Protein 9C9I (pdb70)

Structure (mmCIF, N/CA/C/O backbone):
data_9C9I
#
_entry.id   9C9I
#
_cell.length_a   94.241
_cell.length_b   94.241
_cell.length_c   199.386
_cell.angle_alpha   90.00
_cell.angle_beta   90.00
_cell.angle_gamma   90.00
#
_symmetry.space_group_name_H-M   'P 41'
#
loop_
_entity.id
_entity.type
_entity.pdbx_description
1 polymer 'WD repeat domain phosphoinositide-interacting protein 3'
2 polymer Hamartin
#
loop_
_atom_site.group_PDB
_atom_site.id
_atom_site.type_symbol
_atom_site.label_atom_id
_atom_site.label_alt_id
_atom_site.label_comp_id
_atom_site.label_asym_id
_atom_site.label_entity_id
_atom_site.label_seq_id
_atom_site.pdbx_PDB_ins_code
_atom_site.Cartn_x
_atom_site.Cartn_y
_atom_site.Cartn_z
_atom_site.occupancy
_atom_site.B_iso_or_equiv
_atom_site.auth_seq_id
_atom_site.auth_comp_id
_atom_site.auth_asym_id
_atom_site.auth_atom_id
_atom_site.pdbx_PDB_model_num
ATOM 1 N N . HIS A 1 7 ? 1.930 19.443 49.632 1.00 152.94 11 HIS A N 1
ATOM 2 C CA . HIS A 1 7 ? 0.733 19.003 48.924 1.00 143.96 11 HIS A CA 1
ATOM 3 C C . HIS A 1 7 ? 0.829 17.528 48.535 1.00 152.06 11 HIS A C 1
ATOM 4 O O . HIS A 1 7 ? -0.100 16.756 48.769 1.00 155.11 11 HIS A O 1
ATOM 11 N N . GLY A 1 8 ? 1.960 17.142 47.946 1.00 142.58 12 GLY A N 1
ATOM 12 C CA . GLY A 1 8 ? 2.176 15.779 47.510 1.00 115.28 12 GLY A CA 1
ATOM 13 C C . GLY A 1 8 ? 1.478 15.390 46.225 1.00 112.04 12 GLY A C 1
ATOM 14 O O . GLY A 1 8 ? 1.678 14.265 45.749 1.00 99.76 12 GLY A O 1
ATOM 15 N N . LEU A 1 9 ? 0.674 16.278 45.645 1.00 112.97 13 LEU A N 1
ATOM 16 C CA . LEU A 1 9 ? -0.079 15.961 44.437 1.00 99.18 13 LEU A CA 1
ATOM 17 C C . LEU A 1 9 ? 0.822 16.086 43.215 1.00 92.58 13 LEU A C 1
ATOM 18 O O . LEU A 1 9 ? 1.313 17.178 42.908 1.00 92.45 13 LEU A O 1
ATOM 23 N N . LEU A 1 10 ? 1.034 14.970 42.514 1.00 95.84 14 LEU A N 1
ATOM 24 C CA . LEU A 1 10 ? 1.825 14.961 41.292 1.00 88.98 14 LEU A CA 1
ATOM 25 C C . LEU A 1 10 ? 0.997 14.800 40.027 1.00 80.77 14 LEU A C 1
ATOM 26 O O . LEU A 1 10 ? 1.460 15.199 38.955 1.00 89.66 14 LEU A O 1
ATOM 31 N N . TYR A 1 11 ? -0.203 14.232 40.120 1.00 68.95 15 TYR A N 1
ATOM 32 C CA . TYR A 1 11 ? -1.036 14.029 38.945 1.00 75.61 15 TYR A CA 1
ATOM 33 C C . TYR A 1 11 ? -2.491 13.929 39.378 1.00 84.66 15 TYR A C 1
ATOM 34 O O . TYR A 1 11 ? -2.792 13.496 40.492 1.00 86.15 15 TYR A O 1
ATOM 43 N N . ALA A 1 12 ? -3.384 14.342 38.482 1.00 73.77 16 ALA A N 1
ATOM 44 C CA . ALA A 1 12 ? -4.819 14.197 38.684 1.00 69.44 16 ALA A CA 1
ATOM 45 C C . ALA A 1 12 ? -5.475 14.019 37.324 1.00 69.30 16 ALA A C 1
ATOM 46 O O . ALA A 1 12 ? -5.169 14.762 36.387 1.00 80.77 16 ALA A O 1
ATOM 48 N N . GLY A 1 13 ? -6.366 13.040 37.216 1.00 64.99 17 GLY A N 1
ATOM 49 C CA . GLY A 1 13 ? -7.012 12.762 35.949 1.00 72.86 17 GLY A CA 1
ATOM 50 C C . GLY A 1 13 ? -8.344 12.084 36.148 1.00 78.70 17 GLY A C 1
ATOM 51 O O . GLY A 1 13 ? -8.526 11.292 37.078 1.00 72.92 17 GLY A O 1
ATOM 52 N N . PHE A 1 14 ? -9.284 12.399 35.262 1.00 80.49 18 PHE A N 1
ATOM 53 C CA . PHE A 1 14 ? -10.602 11.790 35.281 1.00 70.94 18 PHE A CA 1
ATOM 54 C C . PHE A 1 14 ? -10.559 10.418 34.617 1.00 71.50 18 PHE A C 1
ATOM 55 O O . PHE A 1 14 ? -9.651 10.101 33.845 1.00 88.98 18 PHE A O 1
ATOM 63 N N . ASN A 1 15 ? -11.563 9.596 34.925 1.00 79.21 19 ASN A N 1
ATOM 64 C CA . ASN A 1 15 ? -11.696 8.320 34.234 1.00 83.00 19 ASN A CA 1
ATOM 65 C C . ASN A 1 15 ? -12.446 8.525 32.924 1.00 87.60 19 ASN A C 1
ATOM 66 O O . ASN A 1 15 ? -12.451 9.631 32.374 1.00 99.58 19 ASN A O 1
ATOM 71 N N . GLN A 1 16 ? -13.090 7.476 32.418 1.00 71.54 20 GLN A N 1
ATOM 72 C CA . GLN A 1 16 ? -13.695 7.548 31.095 1.00 72.56 20 GLN A CA 1
ATOM 73 C C . GLN A 1 16 ? -15.109 8.113 31.107 1.00 75.17 20 GLN A C 1
ATOM 74 O O . GLN A 1 16 ? -15.543 8.685 30.100 1.00 86.80 20 GLN A O 1
ATOM 80 N N . ASP A 1 17 ? -15.839 7.972 32.211 1.00 82.10 21 ASP A N 1
ATOM 81 C CA . ASP A 1 17 ? -17.161 8.568 32.343 1.00 83.06 21 ASP A CA 1
ATOM 82 C C . ASP A 1 17 ? -17.147 9.822 33.206 1.00 79.81 21 ASP A C 1
ATOM 83 O O . ASP A 1 17 ? -18.213 10.362 33.518 1.00 85.17 21 ASP A O 1
ATOM 88 N N . HIS A 1 18 ? -15.963 10.287 33.602 1.00 86.46 22 HIS A N 1
ATOM 89 C CA . HIS A 1 18 ? -15.758 11.463 34.443 1.00 81.86 22 HIS A CA 1
ATOM 90 C C . HIS A 1 18 ? -16.437 11.344 35.802 1.00 81.98 22 HIS A C 1
ATOM 91 O O . HIS A 1 18 ? -16.506 12.331 36.544 1.00 86.29 22 HIS A O 1
ATOM 98 N N . GLY A 1 19 ? -16.939 10.156 36.153 1.00 76.24 23 GLY A N 1
ATOM 99 C CA . GLY A 1 19 ? -17.540 9.955 37.459 1.00 88.33 23 GLY A CA 1
ATOM 100 C C . GLY A 1 19 ? -16.543 9.797 38.584 1.00 87.05 23 GLY A C 1
ATOM 101 O O . GLY A 1 19 ? -16.883 10.059 39.742 1.00 100.42 23 GLY A O 1
ATOM 102 N N . CYS A 1 20 ? -15.322 9.375 38.270 1.00 77.98 24 CYS A N 1
ATOM 103 C CA . CYS A 1 20 ? -14.252 9.258 39.245 1.00 80.85 24 CYS A CA 1
ATOM 104 C C . CYS A 1 20 ? -13.030 10.003 38.729 1.00 78.35 24 CYS A C 1
ATOM 105 O O . CYS A 1 20 ? -12.905 10.283 37.535 1.00 75.89 24 CYS A O 1
ATOM 108 N N . PHE A 1 21 ? -12.124 10.325 39.647 1.00 69.45 25 PHE A N 1
ATOM 109 C CA . PHE A 1 21 ? -10.824 10.857 39.272 1.00 74.79 25 PHE A CA 1
ATOM 110 C C . PHE A 1 21 ? -9.782 10.324 40.241 1.00 78.70 25 PHE A C 1
ATOM 111 O O . PHE A 1 21 ? -10.056 10.162 41.434 1.00 83.15 25 PHE A O 1
ATOM 119 N N . ALA A 1 22 ? -8.596 10.035 39.717 1.00 73.48 26 ALA A N 1
ATOM 120 C CA . ALA A 1 22 ? -7.512 9.464 40.497 1.00 74.21 26 ALA A CA 1
ATOM 121 C C . ALA A 1 22 ? -6.366 10.459 40.609 1.00 75.16 26 ALA A C 1
ATOM 122 O O . ALA A 1 22 ? -6.201 11.342 39.763 1.00 65.75 26 ALA A O 1
ATOM 124 N N . CYS A 1 23 ? -5.573 10.303 41.667 1.00 79.91 27 CYS A N 1
ATOM 125 C CA . CYS A 1 23 ? -4.471 11.208 41.962 1.00 78.92 27 CYS A CA 1
ATOM 126 C C . CYS A 1 23 ? -3.194 10.411 42.168 1.00 82.12 27 CYS A C 1
ATOM 127 O O . CYS A 1 23 ? -3.179 9.441 42.931 1.00 80.79 27 CYS A O 1
ATOM 130 N N . GLY A 1 24 ? -2.126 10.824 41.487 1.00 83.05 28 GLY A N 1
ATOM 131 C CA . GLY A 1 24 ? -0.806 10.280 41.740 1.00 85.08 28 GLY A CA 1
ATOM 132 C C . GLY A 1 24 ? -0.105 11.107 42.798 1.00 91.50 28 GLY A C 1
ATOM 133 O O . GLY A 1 24 ? -0.020 12.333 42.686 1.00 86.33 28 GLY A O 1
ATOM 134 N N . MET A 1 25 ? 0.388 10.433 43.832 1.00 94.82 29 MET A N 1
ATOM 135 C CA . MET A 1 25 ? 1.008 11.090 44.971 1.00 94.78 29 MET A CA 1
ATOM 136 C C . MET A 1 25 ? 2.436 10.590 45.150 1.00 100.75 29 MET A C 1
ATOM 137 O O . MET A 1 25 ? 2.851 9.590 44.558 1.00 105.59 29 MET A O 1
ATOM 142 N N . GLU A 1 26 ? 3.191 11.305 45.988 1.00 106.98 30 GLU A N 1
ATOM 143 C CA . GLU A 1 26 ? 4.565 10.911 46.273 1.00 109.99 30 GLU A CA 1
ATOM 144 C C . GLU A 1 26 ? 4.640 9.676 47.161 1.00 114.15 30 GLU A C 1
ATOM 145 O O . GLU A 1 26 ? 5.679 9.007 47.183 1.00 130.49 30 GLU A O 1
ATOM 151 N N . ASN A 1 27 ? 3.571 9.361 47.891 1.00 114.11 31 ASN A N 1
ATOM 152 C CA . ASN A 1 27 ? 3.529 8.179 48.739 1.00 121.85 31 ASN A CA 1
ATOM 153 C C . ASN A 1 27 ? 2.696 7.049 48.149 1.00 119.46 31 ASN A C 1
ATOM 154 O O . ASN A 1 27 ? 2.727 5.935 48.683 1.00 129.44 31 ASN A O 1
ATOM 159 N N . GLY A 1 28 ? 1.962 7.304 47.070 1.00 105.17 32 GLY A N 1
ATOM 160 C CA . GLY A 1 28 ? 1.113 6.296 46.468 1.00 107.33 32 GLY A CA 1
ATOM 161 C C . GLY A 1 28 ? 0.096 6.895 45.520 1.00 99.30 32 GLY A C 1
ATOM 162 O O . GLY A 1 28 ? 0.442 7.726 44.676 1.00 114.04 32 GLY A O 1
ATOM 163 N N . PHE A 1 29 ? -1.164 6.486 45.647 1.00 87.46 33 PHE A N 1
ATOM 164 C CA . PHE A 1 29 ? -2.220 7.030 44.808 1.00 86.46 33 PHE A CA 1
ATOM 165 C C . PHE A 1 29 ? -3.517 7.080 45.601 1.00 88.62 33 PHE A C 1
ATOM 166 O O . PHE A 1 29 ? -3.689 6.374 46.599 1.00 99.05 33 PHE A O 1
ATOM 174 N N . ARG A 1 30 ? -4.433 7.928 45.138 1.00 75.68 34 ARG A N 1
ATOM 175 C CA . ARG A 1 30 ? -5.756 8.066 45.725 1.00 73.29 34 ARG A CA 1
ATOM 176 C C . ARG A 1 30 ? -6.795 8.086 44.615 1.00 76.73 34 ARG A C 1
ATOM 177 O O . ARG A 1 30 ? -6.556 8.644 43.541 1.00 81.14 34 ARG A O 1
ATOM 185 N N . VAL A 1 31 ? -7.947 7.476 44.879 1.00 70.51 35 VAL A N 1
ATOM 186 C CA . VAL A 1 31 ? -9.055 7.430 43.933 1.00 69.78 35 VAL A CA 1
ATOM 187 C C . VAL A 1 31 ? -10.266 8.079 44.587 1.00 77.08 35 VAL A C 1
ATOM 188 O O . VAL A 1 31 ? -10.664 7.690 45.690 1.00 79.61 35 VAL A O 1
ATOM 192 N N . TYR A 1 32 ? -10.846 9.066 43.908 1.00 71.87 36 TYR A N 1
ATOM 193 C CA . TYR A 1 32 ? -11.971 9.823 44.431 1.00 76.12 36 TYR A CA 1
ATOM 194 C C . TYR A 1 32 ? -13.181 9.682 43.518 1.00 83.65 36 TYR A C 1
ATOM 195 O O . TYR A 1 32 ? -13.061 9.386 42.326 1.00 82.52 36 TYR A O 1
ATOM 204 N N . ASN A 1 33 ? -14.357 9.901 44.101 1.00 83.51 37 ASN A N 1
ATOM 205 C CA . ASN A 1 33 ? -15.592 10.034 43.342 1.00 82.53 37 ASN A CA 1
ATOM 206 C C . ASN A 1 33 ? -15.790 11.503 42.992 1.00 91.43 37 ASN A C 1
ATOM 207 O O . ASN A 1 33 ? -15.707 12.369 43.868 1.00 101.12 37 ASN A O 1
ATOM 212 N N . THR A 1 34 ? -16.039 11.782 41.710 1.00 89.86 38 THR A N 1
ATOM 213 C CA . THR A 1 34 ? -16.137 13.167 41.257 1.00 81.40 38 THR A CA 1
ATOM 214 C C . THR A 1 34 ? -17.325 13.874 41.900 1.00 98.19 38 THR A C 1
ATOM 215 O O . THR A 1 34 ? -17.169 14.909 42.559 1.00 89.75 38 THR A O 1
ATOM 219 N N . ASP A 1 35 ? -18.523 13.328 41.717 1.00 96.66 39 ASP A N 1
ATOM 220 C CA . ASP A 1 35 ? -19.729 13.958 42.239 1.00 97.93 39 ASP A CA 1
ATOM 221 C C . ASP A 1 35 ? -20.658 12.899 42.822 1.00 99.72 39 ASP A C 1
ATOM 222 O O . ASP A 1 35 ? -21.189 12.065 42.079 1.00 114.86 39 ASP A O 1
ATOM 227 N N . PRO A 1 36 ? -20.878 12.894 44.144 1.00 80.54 40 PRO A N 1
ATOM 228 C CA . PRO A 1 36 ? -20.310 13.798 45.155 1.00 85.96 40 PRO A CA 1
ATOM 229 C C . PRO A 1 36 ? -18.861 13.459 45.487 1.00 93.65 40 PRO A C 1
ATOM 230 O O . PRO A 1 36 ? -18.400 12.354 45.213 1.00 100.46 40 PRO A O 1
ATOM 234 N N . LEU A 1 37 ? -18.122 14.395 46.077 1.00 79.60 41 LEU A N 1
ATOM 235 C CA . LEU A 1 37 ? -16.725 14.153 46.413 1.00 82.28 41 LEU A CA 1
ATOM 236 C C . LEU A 1 37 ? -16.628 13.159 47.563 1.00 90.77 41 LEU A C 1
ATOM 237 O O . LEU A 1 37 ? -17.200 13.381 48.635 1.00 111.10 41 LEU A O 1
ATOM 242 N N . LYS A 1 38 ? -15.903 12.064 47.341 1.00 86.14 42 LYS A N 1
ATOM 243 C CA . LYS A 1 38 ? -15.685 11.074 48.385 1.00 91.67 42 LYS A CA 1
ATOM 244 C C . LYS A 1 38 ? -14.423 10.288 48.063 1.00 93.44 42 LYS A C 1
ATOM 245 O O . LYS A 1 38 ? -14.191 9.924 46.908 1.00 94.60 42 LYS A O 1
ATOM 251 N N . GLU A 1 39 ? -13.614 10.036 49.090 1.00 85.68 43 GLU A N 1
ATOM 252 C CA . GLU A 1 39 ? -12.392 9.257 48.935 1.00 84.70 43 GLU A CA 1
ATOM 253 C C . GLU A 1 39 ? -12.734 7.772 48.919 1.00 90.07 43 GLU A C 1
ATOM 254 O O . GLU A 1 39 ? -13.218 7.229 49.918 1.00 93.53 43 GLU A O 1
ATOM 260 N N . LYS A 1 40 ? -12.480 7.115 47.788 1.00 93.94 44 LYS A N 1
ATOM 261 C CA . LYS A 1 40 ? -12.777 5.694 47.649 1.00 89.71 44 LYS A CA 1
ATOM 262 C C . LYS A 1 40 ? -11.625 4.803 48.101 1.00 90.02 44 LYS A C 1
ATOM 263 O O . LYS A 1 40 ? -11.853 3.806 48.795 1.00 98.35 44 LYS A O 1
ATOM 269 N N . GLU A 1 41 ? -10.392 5.136 47.724 1.00 90.17 45 GLU A N 1
ATOM 270 C CA . GLU A 1 41 ? -9.242 4.319 48.081 1.00 85.76 45 GLU A CA 1
ATOM 271 C C . GLU A 1 41 ? -7.988 5.178 48.104 1.00 84.81 45 GLU A C 1
ATOM 272 O O . GLU A 1 41 ? -7.824 6.077 47.274 1.00 83.17 45 GLU A O 1
ATOM 278 N N . LYS A 1 42 ? -7.108 4.893 49.062 1.00 97.52 46 LYS A N 1
ATOM 279 C CA . LYS A 1 42 ? -5.803 5.546 49.162 1.00 101.34 46 LYS A CA 1
ATOM 280 C C . LYS A 1 42 ? -4.790 4.448 49.464 1.00 110.09 46 LYS A C 1
ATOM 281 O O . LYS A 1 42 ? -4.666 4.006 50.611 1.00 120.10 46 LYS A O 1
ATOM 287 N N . GLN A 1 43 ? -4.084 3.995 48.432 1.00 100.17 47 GLN A N 1
ATOM 288 C CA . GLN A 1 43 ? -3.101 2.923 48.570 1.00 110.52 47 GLN A CA 1
ATOM 289 C C . GLN A 1 43 ? -1.721 3.565 48.628 1.00 116.60 47 GLN A C 1
ATOM 290 O O . GLN A 1 43 ? -1.066 3.776 47.607 1.00 115.39 47 GLN A O 1
ATOM 296 N N . GLU A 1 44 ? -1.279 3.880 49.844 1.00 134.45 48 GLU A N 1
ATOM 297 C CA . GLU A 1 44 ? 0.052 4.435 50.050 1.00 153.15 48 GLU A CA 1
ATOM 298 C C . GLU A 1 44 ? 1.099 3.331 49.990 1.00 144.85 48 GLU A C 1
ATOM 299 O O . GLU A 1 44 ? 0.869 2.285 49.373 1.00 131.94 48 GLU A O 1
ATOM 305 N N . PHE A 1 45 ? 2.260 3.569 50.603 1.00 193.45 49 PHE A N 1
ATOM 306 C CA . PHE A 1 45 ? 3.360 2.609 50.666 1.00 195.56 49 PHE A CA 1
ATOM 307 C C . PHE A 1 45 ? 3.925 2.273 49.287 1.00 202.57 49 PHE A C 1
ATOM 308 O O . PHE A 1 45 ? 5.023 1.715 49.187 1.00 206.80 49 PHE A O 1
ATOM 316 N N . LEU A 1 46 ? 3.191 2.598 48.222 1.00 149.98 50 LEU A N 1
ATOM 317 C CA . LEU A 1 46 ? 3.746 2.538 46.877 1.00 132.72 50 LEU A CA 1
ATOM 318 C C . LEU A 1 46 ? 4.865 3.561 46.756 1.00 139.09 50 LEU A C 1
ATOM 319 O O . LEU A 1 46 ? 4.607 4.751 46.546 1.00 139.39 50 LEU A O 1
ATOM 324 N N . GLU A 1 47 ? 6.107 3.112 46.902 1.00 139.58 51 GLU A N 1
ATOM 325 C CA . GLU A 1 47 ? 7.253 4.009 46.896 1.00 141.72 51 GLU A CA 1
ATOM 326 C C . GLU A 1 47 ? 7.746 4.212 45.470 1.00 140.67 51 GLU A C 1
ATOM 327 O O . GLU A 1 47 ? 7.906 3.246 44.716 1.00 121.28 51 GLU A O 1
ATOM 333 N N . GLY A 1 48 ? 7.979 5.470 45.107 1.00 160.34 52 GLY A N 1
ATOM 334 C CA . GLY A 1 48 ? 8.429 5.808 43.773 1.00 152.76 52 GLY A CA 1
ATOM 335 C C . GLY A 1 48 ? 7.905 7.150 43.306 1.00 161.64 52 GLY A C 1
ATOM 336 O O . GLY A 1 48 ? 8.616 7.901 42.632 1.00 160.19 52 GLY A O 1
ATOM 337 N N . GLY A 1 49 ? 6.664 7.466 43.668 1.00 130.10 53 GLY A N 1
ATOM 338 C CA . GLY A 1 49 ? 6.039 8.699 43.231 1.00 117.24 53 GLY A CA 1
ATOM 339 C C . GLY A 1 49 ? 5.263 8.524 41.942 1.00 111.89 53 GLY A C 1
ATOM 340 O O . GLY A 1 49 ? 5.842 8.554 40.852 1.00 131.28 53 GLY A O 1
ATOM 341 N N . VAL A 1 50 ? 3.951 8.342 42.052 1.00 96.14 54 VAL A N 1
ATOM 342 C CA . VAL A 1 50 ? 3.113 8.077 40.887 1.00 93.41 54 VAL A CA 1
ATOM 343 C C . VAL A 1 50 ? 2.856 9.387 40.153 1.00 90.62 54 VAL A C 1
ATOM 344 O O . VAL A 1 50 ? 2.311 10.336 40.727 1.00 86.46 54 VAL A O 1
ATOM 348 N N . GLY A 1 51 ? 3.242 9.439 38.881 1.00 88.73 55 GLY A N 1
ATOM 349 C CA . GLY A 1 51 ? 3.078 10.642 38.089 1.00 85.67 55 GLY A CA 1
ATOM 350 C C . GLY A 1 51 ? 1.972 10.543 37.060 1.00 80.64 55 GLY A C 1
ATOM 351 O O . GLY A 1 51 ? 1.680 11.516 36.357 1.00 86.05 55 GLY A O 1
ATOM 352 N N . HIS A 1 52 ? 1.353 9.368 36.956 1.00 77.62 56 HIS A N 1
ATOM 353 C CA . HIS A 1 52 ? 0.248 9.167 36.028 1.00 75.28 56 HIS A CA 1
ATOM 354 C C . HIS A 1 52 ? -0.577 7.981 36.499 1.00 75.78 56 HIS A C 1
ATOM 355 O O . HIS A 1 52 ? -0.026 6.909 36.769 1.00 77.91 56 HIS A O 1
ATOM 362 N N . VAL A 1 53 ? -1.889 8.177 36.602 1.00 73.75 57 VAL A N 1
ATOM 363 C CA . VAL A 1 53 ? -2.823 7.119 36.962 1.00 67.82 57 VAL A CA 1
ATOM 364 C C . VAL A 1 53 ? -3.908 7.064 35.900 1.00 76.05 57 VAL A C 1
ATOM 365 O O . VAL A 1 53 ? -4.521 8.089 35.581 1.00 85.81 57 VAL A O 1
ATOM 369 N N . GLU A 1 54 ? -4.142 5.875 35.352 1.00 77.16 58 GLU A N 1
ATOM 370 C CA . GLU A 1 54 ? -5.224 5.639 34.409 1.00 69.46 58 GLU A CA 1
ATOM 371 C C . GLU A 1 54 ? -6.188 4.616 34.991 1.00 72.03 58 GLU A C 1
ATOM 372 O O . GLU A 1 54 ? -5.767 3.590 35.532 1.00 84.94 58 GLU A O 1
ATOM 378 N N . MET A 1 55 ? -7.478 4.905 34.879 1.00 79.61 59 MET A N 1
ATOM 379 C CA . MET A 1 55 ? -8.524 4.027 35.374 1.00 74.92 59 MET A CA 1
ATOM 380 C C . MET A 1 55 ? -9.265 3.392 34.205 1.00 73.84 59 MET A C 1
ATOM 381 O O . MET A 1 55 ? -9.332 3.957 33.110 1.00 83.44 59 MET A O 1
ATOM 386 N N . LEU A 1 56 ? -9.810 2.203 34.444 1.00 85.11 60 LEU A N 1
ATOM 387 C CA . LEU A 1 56 ? -10.693 1.531 33.495 1.00 86.05 60 LEU A CA 1
ATOM 388 C C . LEU A 1 56 ? -12.073 1.473 34.141 1.00 85.65 60 LEU A C 1
ATOM 389 O O . LEU A 1 56 ? -12.494 0.442 34.667 1.00 103.50 60 LEU A O 1
ATOM 394 N N . PHE A 1 57 ? -12.777 2.605 34.095 1.00 82.75 61 PHE A N 1
ATOM 395 C CA . PHE A 1 57 ? -14.040 2.773 34.804 1.00 85.12 61 PHE A CA 1
ATOM 396 C C . PHE A 1 57 ? -13.844 2.430 36.276 1.00 86.18 61 PHE A C 1
ATOM 397 O O . PHE A 1 57 ? -12.787 2.725 36.841 1.00 99.08 61 PHE A O 1
ATOM 405 N N . ARG A 1 58 ? -14.834 1.800 36.908 1.00 86.55 62 ARG A N 1
ATOM 406 C CA . ARG A 1 58 ? -14.773 1.524 38.338 1.00 80.01 62 ARG A CA 1
ATOM 407 C C . ARG A 1 58 ? -14.347 0.091 38.644 1.00 95.64 62 ARG A C 1
ATOM 408 O O . ARG A 1 58 ? -14.801 -0.490 39.635 1.00 110.28 62 ARG A O 1
ATOM 416 N N . CYS A 1 59 ? -13.476 -0.490 37.821 1.00 92.36 63 CYS A N 1
ATOM 417 C CA . CYS A 1 59 ? -12.976 -1.833 38.072 1.00 82.71 63 CYS A CA 1
ATOM 418 C C . CYS A 1 59 ? -11.767 -1.752 39.005 1.00 86.40 63 CYS A C 1
ATOM 419 O O . CYS A 1 59 ? -11.494 -0.714 39.614 1.00 99.25 63 CYS A O 1
ATOM 422 N N . ASN A 1 60 ? -11.022 -2.849 39.127 1.00 90.74 64 ASN A N 1
ATOM 423 C CA . ASN A 1 60 ? -9.938 -2.945 40.096 1.00 91.74 64 ASN A CA 1
ATOM 424 C C . ASN A 1 60 ? -8.558 -2.714 39.494 1.00 92.40 64 ASN A C 1
ATOM 425 O O . ASN A 1 60 ? -7.573 -2.685 40.239 1.00 97.33 64 ASN A O 1
ATOM 430 N N . TYR A 1 61 ? -8.456 -2.550 38.179 1.00 96.69 65 TYR A N 1
ATOM 431 C CA . TYR A 1 61 ? -7.171 -2.385 37.510 1.00 82.53 65 TYR A CA 1
ATOM 432 C C . TYR A 1 61 ? -6.868 -0.907 37.309 1.00 77.99 65 TYR A C 1
ATOM 433 O O . TYR A 1 61 ? -7.686 -0.169 36.749 1.00 80.49 65 TYR A O 1
ATOM 442 N N . LEU A 1 62 ? -5.690 -0.482 37.763 1.00 84.48 66 LEU A N 1
ATOM 443 C CA . LEU A 1 62 ? -5.204 0.875 37.563 1.00 73.26 66 LEU A CA 1
ATOM 444 C C . LEU A 1 62 ? -3.831 0.828 36.911 1.00 80.17 66 LEU A C 1
ATOM 445 O O . LEU A 1 62 ? -2.980 0.019 37.294 1.00 83.99 66 LEU A O 1
ATOM 450 N N . ALA A 1 63 ? -3.621 1.695 35.925 1.00 71.98 67 ALA A N 1
ATOM 451 C CA . ALA A 1 63 ? -2.328 1.823 35.267 1.00 77.25 67 ALA A CA 1
ATOM 452 C C . ALA A 1 63 ? -1.528 2.921 35.959 1.00 79.12 67 ALA A C 1
ATOM 453 O O . ALA A 1 63 ? -1.971 4.073 36.022 1.00 69.93 67 ALA A O 1
ATOM 455 N N . LEU A 1 64 ? -0.355 2.564 36.477 1.00 74.75 68 LEU A N 1
ATOM 456 C CA . LEU A 1 64 ? 0.480 3.482 37.237 1.00 72.49 68 LEU A CA 1
ATOM 457 C C . LEU A 1 64 ? 1.837 3.635 36.568 1.00 73.82 68 LEU A C 1
ATOM 458 O O . LEU A 1 64 ? 2.445 2.649 36.140 1.00 85.18 68 LEU A O 1
ATOM 463 N N . VAL A 1 65 ? 2.309 4.876 36.486 1.00 73.88 69 VAL A N 1
ATOM 464 C CA . VAL A 1 65 ? 3.635 5.193 35.969 1.00 72.02 69 VAL A CA 1
ATOM 465 C C . VAL A 1 65 ? 4.483 5.666 37.140 1.00 92.92 69 VAL A C 1
ATOM 466 O O . VAL A 1 65 ? 4.131 6.640 37.819 1.00 86.04 69 VAL A O 1
ATOM 470 N N . GLY A 1 66 ? 5.595 4.979 37.378 1.00 112.73 70 GLY A N 1
ATOM 471 C CA . GLY A 1 66 ? 6.430 5.260 38.525 1.00 122.84 70 GLY A CA 1
ATOM 472 C C . GLY A 1 66 ? 7.137 6.601 38.431 1.00 113.60 70 GLY A C 1
ATOM 473 O O . GLY A 1 66 ? 6.943 7.395 37.509 1.00 114.08 70 GLY A O 1
ATOM 474 N N . GLY A 1 67 ? 7.984 6.852 39.431 1.00 107.22 71 GLY A N 1
ATOM 475 C CA . GLY A 1 67 ? 8.735 8.096 39.456 1.00 115.94 71 GLY A CA 1
ATOM 476 C C . GLY A 1 67 ? 9.754 8.185 38.337 1.00 114.92 71 GLY A C 1
ATOM 477 O O . GLY A 1 67 ? 9.945 9.251 37.745 1.00 111.09 71 GLY A O 1
ATOM 478 N N . GLY A 1 68 ? 10.423 7.072 38.030 1.00 95.24 72 GLY A N 1
ATOM 479 C CA . GLY A 1 68 ? 11.370 7.060 36.930 1.00 85.48 72 GLY A CA 1
ATOM 480 C C . GLY A 1 68 ? 10.727 7.246 35.575 1.00 91.71 72 GLY A C 1
ATOM 481 O O . GLY A 1 68 ? 11.431 7.514 34.595 1.00 95.39 72 GLY A O 1
ATOM 482 N N . LYS A 1 69 ? 9.403 7.099 35.496 1.00 95.20 73 LYS A N 1
ATOM 483 C CA . LYS A 1 69 ? 8.624 7.308 34.278 1.00 91.46 73 LYS A CA 1
ATOM 484 C C . LYS A 1 69 ? 9.047 6.376 33.145 1.00 95.59 73 LYS A C 1
ATOM 485 O O . LYS A 1 69 ? 8.771 6.652 31.973 1.00 97.60 73 LYS A O 1
ATOM 491 N N . LYS A 1 70 ? 9.715 5.267 33.469 1.00 87.62 74 LYS A N 1
ATOM 492 C CA . LYS A 1 70 ? 10.172 4.314 32.465 1.00 87.97 74 LYS A CA 1
ATOM 493 C C . LYS A 1 70 ? 9.522 2.946 32.618 1.00 84.81 74 LYS A C 1
ATOM 494 O O . LYS A 1 70 ? 9.970 1.985 31.981 1.00 82.61 74 LYS A O 1
ATOM 500 N N . LYS A 1 71 ? 8.475 2.830 33.431 1.00 88.57 75 LYS A N 1
ATOM 501 C CA . LYS A 1 71 ? 7.908 1.527 33.759 1.00 77.98 75 LYS A CA 1
ATOM 502 C C . LYS A 1 71 ? 6.412 1.675 33.985 1.00 76.79 75 LYS A C 1
ATOM 503 O O . LYS A 1 71 ? 5.991 2.347 34.931 1.00 83.44 75 LYS A O 1
ATOM 509 N N . VAL A 1 72 ? 5.618 1.051 33.120 1.00 83.00 76 VAL A N 1
ATOM 510 C CA . VAL A 1 72 ? 4.168 1.013 33.271 1.00 79.40 76 VAL A CA 1
ATOM 511 C C . VAL A 1 72 ? 3.803 -0.200 34.114 1.00 78.81 76 VAL A C 1
ATOM 512 O O . VAL A 1 72 ? 4.250 -1.319 33.835 1.00 82.36 76 VAL A O 1
ATOM 516 N N . MET A 1 73 ? 2.993 0.016 35.148 1.00 75.99 77 MET A N 1
ATOM 517 C CA . MET A 1 73 ? 2.635 -1.033 36.095 1.00 79.07 77 MET A CA 1
ATOM 518 C C . MET A 1 73 ? 1.123 -1.072 36.249 1.00 90.08 77 MET A C 1
ATOM 519 O O . MET A 1 73 ? 0.515 -0.085 36.676 1.00 103.75 77 MET A O 1
ATOM 524 N N . ILE A 1 74 ? 0.519 -2.204 35.900 1.00 88.34 78 ILE A N 1
ATOM 525 C CA . ILE A 1 74 ? -0.906 -2.425 36.122 1.00 96.20 78 ILE A CA 1
ATOM 526 C C . ILE A 1 74 ? -1.093 -2.975 37.529 1.00 91.81 78 ILE A C 1
ATOM 527 O O . ILE A 1 74 ? -0.446 -3.956 37.915 1.00 92.07 78 ILE A O 1
ATOM 532 N N . TRP A 1 75 ? -1.978 -2.345 38.297 1.00 82.72 79 TRP A N 1
ATOM 533 C CA . TRP A 1 75 ? -2.132 -2.624 39.719 1.00 82.38 79 TRP A CA 1
ATOM 534 C C . TRP A 1 75 ? -3.539 -3.145 39.973 1.00 94.80 79 TRP A C 1
ATOM 535 O O . TRP A 1 75 ? -4.523 -2.467 39.658 1.00 107.20 79 TRP A O 1
ATOM 546 N N . ASP A 1 76 ? -3.632 -4.349 40.535 1.00 85.42 80 ASP A N 1
ATOM 547 C CA . ASP A 1 76 ? -4.913 -4.955 40.896 1.00 84.37 80 ASP A CA 1
ATOM 548 C C . ASP A 1 76 ? -5.212 -4.560 42.337 1.00 91.13 80 ASP A C 1
ATOM 549 O O . ASP A 1 76 ? -4.620 -5.100 43.274 1.00 100.71 80 ASP A O 1
ATOM 554 N N . ASP A 1 77 ? -6.135 -3.611 42.516 1.00 88.58 81 ASP A N 1
ATOM 555 C CA . ASP A 1 77 ? -6.446 -3.133 43.860 1.00 91.39 81 ASP A CA 1
ATOM 556 C C . ASP A 1 77 ? -7.144 -4.199 44.693 1.00 94.21 81 ASP A C 1
ATOM 557 O O . ASP A 1 77 ? -7.050 -4.178 45.926 1.00 98.02 81 ASP A O 1
ATOM 562 N N . LEU A 1 78 ? -7.851 -5.129 44.049 1.00 100.47 82 LEU A N 1
ATOM 563 C CA . LEU A 1 78 ? -8.430 -6.253 44.778 1.00 93.35 82 LEU A CA 1
ATOM 564 C C . LEU A 1 78 ? -7.336 -7.125 45.382 1.00 99.72 82 LEU A C 1
ATOM 565 O O . LEU A 1 78 ? -7.336 -7.399 46.588 1.00 102.89 82 LEU A O 1
ATOM 570 N N . LYS A 1 79 ? -6.388 -7.563 44.554 1.00 93.35 83 LYS A N 1
ATOM 571 C CA . LYS A 1 79 ? -5.267 -8.364 45.024 1.00 97.27 83 LYS A CA 1
ATOM 572 C C . LYS A 1 79 ? -4.204 -7.537 45.735 1.00 107.43 83 LYS A C 1
ATOM 573 O O . LYS A 1 79 ? -3.332 -8.117 46.392 1.00 123.20 83 LYS A O 1
ATOM 579 N N . LYS A 1 80 ? -4.263 -6.208 45.622 1.00 100.22 84 LYS A N 1
ATOM 580 C CA . LYS A 1 80 ? -3.294 -5.305 46.247 1.00 105.83 84 LYS A CA 1
ATOM 581 C C . LYS A 1 80 ? -1.867 -5.655 45.826 1.00 97.89 84 LYS A C 1
ATOM 582 O O . LYS A 1 80 ? -0.971 -5.823 46.656 1.00 107.69 84 LYS A O 1
ATOM 588 N N . LYS A 1 81 ? -1.661 -5.764 44.516 1.00 104.86 85 LYS A N 1
ATOM 589 C CA . LYS A 1 81 ? -0.355 -6.109 43.972 1.00 106.56 85 LYS A CA 1
ATOM 590 C C . LYS A 1 81 ? -0.305 -5.698 42.508 1.00 107.25 85 LYS A C 1
ATOM 591 O O . LYS A 1 81 ? -1.337 -5.452 41.877 1.00 106.61 85 LYS A O 1
ATOM 597 N N . THR A 1 82 ? 0.914 -5.628 41.978 1.00 99.51 86 THR A N 1
ATOM 598 C CA . THR A 1 82 ? 1.134 -5.331 40.569 1.00 102.70 86 THR A CA 1
ATOM 599 C C . THR A 1 82 ? 1.073 -6.624 39.765 1.00 87.62 86 THR A C 1
ATOM 600 O O . THR A 1 82 ? 1.781 -7.587 40.075 1.00 96.90 86 THR A O 1
ATOM 604 N N . VAL A 1 83 ? 0.228 -6.642 38.735 1.00 86.73 87 VAL A N 1
ATOM 605 C CA . VAL A 1 83 ? -0.021 -7.860 37.970 1.00 89.20 87 VAL A CA 1
ATOM 606 C C . VAL A 1 83 ? 0.722 -7.822 36.640 1.00 88.17 87 VAL A C 1
ATOM 607 O O . VAL A 1 83 ? 1.134 -8.864 36.118 1.00 90.25 87 VAL A O 1
ATOM 611 N N . ILE A 1 84 ? 0.895 -6.627 36.079 1.00 87.47 88 ILE A N 1
ATOM 612 C CA . ILE A 1 84 ? 1.589 -6.439 34.811 1.00 90.09 88 ILE A CA 1
ATOM 613 C C . ILE A 1 84 ? 2.609 -5.324 34.984 1.00 101.54 88 ILE A C 1
ATOM 614 O O . ILE A 1 84 ? 2.352 -4.340 35.686 1.00 102.11 88 ILE A O 1
ATOM 619 N N . GLU A 1 85 ? 3.767 -5.475 34.343 1.00 94.66 89 GLU A N 1
ATOM 620 C CA . GLU A 1 85 ? 4.823 -4.469 34.405 1.00 83.00 89 GLU A CA 1
ATOM 621 C C . GLU A 1 85 ? 5.519 -4.408 33.052 1.00 83.11 89 GLU A C 1
ATOM 622 O O . GLU A 1 85 ? 6.211 -5.354 32.664 1.00 84.99 89 GLU A O 1
ATOM 628 N N . ILE A 1 86 ? 5.333 -3.301 32.338 1.00 81.32 90 ILE A N 1
ATOM 629 C CA . ILE A 1 86 ? 5.988 -3.050 31.058 1.00 81.45 90 ILE A CA 1
ATOM 630 C C . ILE A 1 86 ? 6.969 -1.904 31.255 1.00 88.57 90 ILE A C 1
ATOM 631 O O . ILE A 1 86 ? 6.572 -0.800 31.650 1.00 89.54 90 ILE A O 1
ATOM 636 N N . GLU A 1 87 ? 8.244 -2.160 30.983 1.00 90.87 91 GLU A N 1
ATOM 637 C CA . GLU A 1 87 ? 9.281 -1.147 31.104 1.00 90.43 91 GLU A CA 1
ATOM 638 C C . GLU A 1 87 ? 9.707 -0.669 29.722 1.00 81.89 91 GLU A C 1
ATOM 639 O O . GLU A 1 87 ? 9.602 -1.399 28.732 1.00 82.78 91 GLU A O 1
ATOM 645 N N . PHE A 1 88 ? 10.184 0.572 29.663 1.00 91.64 92 PHE A N 1
ATOM 646 C CA . PHE A 1 88 ? 10.579 1.202 28.413 1.00 87.94 92 PHE A CA 1
ATOM 647 C C . PHE A 1 88 ? 11.929 1.885 28.577 1.00 93.60 92 PHE A C 1
ATOM 648 O O . PHE A 1 88 ? 12.267 2.377 29.657 1.00 93.34 92 PHE A O 1
ATOM 656 N N . SER A 1 89 ? 12.699 1.912 27.486 1.00 85.67 93 SER A N 1
ATOM 657 C CA . SER A 1 89 ? 13.988 2.596 27.514 1.00 85.09 93 SER A CA 1
ATOM 658 C C . SER A 1 89 ? 13.818 4.108 27.565 1.00 100.19 93 SER A C 1
ATOM 659 O O . SER A 1 89 ? 14.634 4.801 28.182 1.00 100.60 93 SER A O 1
ATOM 662 N N . THR A 1 90 ? 12.779 4.634 26.919 1.00 99.49 94 THR A N 1
ATOM 663 C CA . THR A 1 90 ? 12.450 6.047 26.993 1.00 83.52 94 THR A CA 1
ATOM 664 C C . THR A 1 90 ? 11.431 6.281 28.107 1.00 89.22 94 THR A C 1
ATOM 665 O O . THR A 1 90 ? 10.969 5.348 28.769 1.00 93.65 94 THR A O 1
ATOM 669 N N . GLU A 1 91 ? 11.070 7.543 28.317 1.00 91.14 95 GLU A N 1
ATOM 670 C CA . GLU A 1 91 ? 10.143 7.906 29.379 1.00 88.70 95 GLU A CA 1
ATOM 671 C C . GLU A 1 91 ? 8.702 7.779 28.902 1.00 87.56 95 GLU A C 1
ATOM 672 O O . GLU A 1 91 ? 8.376 8.126 27.763 1.00 76.66 95 GLU A O 1
ATOM 678 N N . VAL A 1 92 ? 7.845 7.274 29.785 1.00 91.54 96 VAL A N 1
ATOM 679 C CA . VAL A 1 92 ? 6.429 7.087 29.491 1.00 88.73 96 VAL A CA 1
ATOM 680 C C . VAL A 1 92 ? 5.688 8.365 29.856 1.00 83.88 96 VAL A C 1
ATOM 681 O O . VAL A 1 92 ? 5.735 8.813 31.008 1.00 86.06 96 VAL A O 1
ATOM 685 N N . LYS A 1 93 ? 4.997 8.950 28.880 1.00 85.01 97 LYS A N 1
ATOM 686 C CA . LYS A 1 93 ? 4.299 10.209 29.102 1.00 77.34 97 LYS A CA 1
ATOM 687 C C . LYS A 1 93 ? 2.849 10.017 29.519 1.00 73.79 97 LYS A C 1
ATOM 688 O O . LYS A 1 93 ? 2.316 10.844 30.269 1.00 78.75 97 LYS A O 1
ATOM 694 N N . ALA A 1 94 ? 2.200 8.950 29.057 1.00 77.37 98 ALA A N 1
ATOM 695 C CA . ALA A 1 94 ? 0.816 8.682 29.424 1.00 80.50 98 ALA A CA 1
ATOM 696 C C . ALA A 1 94 ? 0.495 7.226 29.128 1.00 77.49 98 ALA A C 1
ATOM 697 O O . ALA A 1 94 ? 1.181 6.564 28.345 1.00 90.82 98 ALA A O 1
ATOM 699 N N . VAL A 1 95 ? -0.560 6.736 29.775 1.00 80.61 99 VAL A N 1
ATOM 700 C CA . VAL A 1 95 ? -1.065 5.382 29.571 1.00 74.04 99 VAL A CA 1
ATOM 701 C C . VAL A 1 95 ? -2.583 5.452 29.493 1.00 73.40 99 VAL A C 1
ATOM 702 O O . VAL A 1 95 ? -3.223 6.074 30.347 1.00 87.99 99 VAL A O 1
ATOM 706 N N . LYS A 1 96 ? -3.158 4.822 28.473 1.00 82.79 100 LYS A N 1
ATOM 707 C CA . LYS A 1 96 ? -4.602 4.739 28.309 1.00 79.14 100 LYS A CA 1
ATOM 708 C C . LYS A 1 96 ? -5.033 3.281 28.363 1.00 79.91 100 LYS A C 1
ATOM 709 O O . LYS A 1 96 ? -4.319 2.395 27.882 1.00 84.36 100 LYS A O 1
ATOM 715 N N . LEU A 1 97 ? -6.202 3.035 28.950 1.00 87.96 101 LEU A N 1
ATOM 716 C CA . LEU A 1 97 ? -6.661 1.684 29.231 1.00 94.11 101 LEU A CA 1
ATOM 717 C C . LEU A 1 97 ? -7.993 1.396 28.551 1.00 89.78 101 LEU A C 1
ATOM 718 O O . LEU A 1 97 ? -8.801 2.297 28.307 1.00 101.99 101 LEU A O 1
ATOM 723 N N . ARG A 1 98 ? -8.200 0.117 28.254 1.00 84.07 102 ARG A N 1
ATOM 724 C CA . ARG A 1 98 ? -9.457 -0.409 27.744 1.00 80.83 102 ARG A CA 1
ATOM 725 C C . ARG A 1 98 ? -9.438 -1.913 27.980 1.00 91.99 102 ARG A C 1
ATOM 726 O O . ARG A 1 98 ? -8.384 -2.497 28.241 1.00 103.62 102 ARG A O 1
ATOM 734 N N . ARG A 1 99 ? -10.620 -2.533 27.897 1.00 87.08 103 ARG A N 1
ATOM 735 C CA . ARG A 1 99 ? -10.762 -3.906 28.383 1.00 87.21 103 ARG A CA 1
ATOM 736 C C . ARG A 1 99 ? -9.839 -4.882 27.660 1.00 93.62 103 ARG A C 1
ATOM 737 O O . ARG A 1 99 ? -9.418 -5.882 28.252 1.00 92.39 103 ARG A O 1
ATOM 745 N N . ASP A 1 100 ? -9.509 -4.620 26.393 1.00 90.24 104 ASP A N 1
ATOM 746 C CA . ASP A 1 100 ? -8.678 -5.535 25.623 1.00 93.50 104 ASP A CA 1
ATOM 747 C C . ASP A 1 100 ? -7.347 -4.950 25.168 1.00 99.27 104 ASP A C 1
ATOM 748 O O . ASP A 1 100 ? -6.541 -5.687 24.588 1.00 100.73 104 ASP A O 1
ATOM 753 N N . ARG A 1 101 ? -7.082 -3.667 25.412 1.00 87.93 105 ARG A N 1
ATOM 754 C CA . ARG A 1 101 ? -5.859 -3.038 24.931 1.00 92.15 105 ARG A CA 1
ATOM 755 C C . ARG A 1 101 ? -5.261 -2.140 26.004 1.00 84.48 105 ARG A C 1
ATOM 756 O O . ARG A 1 101 ? -5.987 -1.499 26.768 1.00 79.13 105 ARG A O 1
ATOM 764 N N . ILE A 1 102 ? -3.931 -2.099 26.048 1.00 89.77 106 ILE A N 1
ATOM 765 C CA . ILE A 1 102 ? -3.182 -1.184 26.902 1.00 78.03 106 ILE A CA 1
ATOM 766 C C . ILE A 1 102 ? -2.374 -0.271 25.993 1.00 85.12 106 ILE A C 1
ATOM 767 O O . ILE A 1 102 ? -1.478 -0.735 25.276 1.00 88.81 106 ILE A O 1
ATOM 772 N N . VAL A 1 103 ? -2.690 1.020 26.019 1.00 84.81 107 VAL A N 1
ATOM 773 C CA . VAL A 1 103 ? -2.061 2.005 25.148 1.00 75.82 107 VAL A CA 1
ATOM 774 C C . VAL A 1 103 ? -1.059 2.806 25.969 1.00 74.91 107 VAL A C 1
ATOM 775 O O . VAL A 1 103 ? -1.414 3.388 27.001 1.00 84.69 107 VAL A O 1
ATOM 779 N N . VAL A 1 104 ? 0.191 2.842 25.512 1.00 78.69 108 VAL A N 1
ATOM 780 C CA . VAL A 1 104 ? 1.268 3.553 26.193 1.00 74.38 108 VAL A CA 1
ATOM 781 C C . VAL A 1 104 ? 1.726 4.703 25.307 1.00 82.64 108 VAL A C 1
ATOM 782 O O . VAL A 1 104 ? 2.008 4.508 24.118 1.00 77.99 108 VAL A O 1
ATOM 786 N N . VAL A 1 105 ? 1.807 5.896 25.889 1.00 78.71 109 VAL A N 1
ATOM 787 C CA . VAL A 1 105 ? 2.191 7.109 25.176 1.00 73.88 109 VAL A CA 1
ATOM 788 C C . VAL A 1 105 ? 3.644 7.427 25.500 1.00 74.34 109 VAL A C 1
ATOM 789 O O . VAL A 1 105 ? 4.011 7.576 26.672 1.00 74.12 109 VAL A O 1
ATOM 793 N N . LEU A 1 106 ? 4.468 7.533 24.465 1.00 75.76 110 LEU A N 1
ATOM 794 C CA . LEU A 1 106 ? 5.854 7.958 24.592 1.00 86.43 110 LEU A CA 1
ATOM 795 C C . LEU A 1 106 ? 6.019 9.336 23.963 1.00 89.41 110 LEU A C 1
ATOM 796 O O . LEU A 1 106 ? 5.097 9.882 23.351 1.00 95.29 110 LEU A O 1
ATOM 801 N N . ASP A 1 107 ? 7.217 9.903 24.115 1.00 92.94 111 ASP A N 1
ATOM 802 C CA . ASP A 1 107 ? 7.471 11.231 23.570 1.00 93.73 111 ASP A CA 1
ATOM 803 C C . ASP A 1 107 ? 7.469 11.265 22.045 1.00 95.79 111 ASP A C 1
ATOM 804 O O . ASP A 1 107 ? 7.411 12.357 21.470 1.00 94.09 111 ASP A O 1
ATOM 809 N N . SER A 1 108 ? 7.519 10.109 21.379 1.00 97.65 112 SER A N 1
ATOM 810 C CA . SER A 1 108 ? 7.588 10.079 19.922 1.00 92.82 112 SER A CA 1
ATOM 811 C C . SER A 1 108 ? 6.679 9.055 19.260 1.00 101.96 112 SER A C 1
ATOM 812 O O . SER A 1 108 ? 6.527 9.112 18.036 1.00 93.37 112 SER A O 1
ATOM 815 N N . MET A 1 109 ? 6.076 8.125 19.999 1.00 101.73 113 MET A N 1
ATOM 816 C CA . MET A 1 109 ? 5.260 7.091 19.377 1.00 84.18 113 MET A CA 1
ATOM 817 C C . MET A 1 109 ? 4.230 6.574 20.369 1.00 81.14 113 MET A C 1
ATOM 818 O O . MET A 1 109 ? 4.332 6.794 21.579 1.00 83.30 113 MET A O 1
ATOM 823 N N . ILE A 1 110 ? 3.232 5.876 19.831 1.00 88.44 114 ILE A N 1
ATOM 824 C CA . ILE A 1 110 ? 2.164 5.259 20.610 1.00 79.51 114 ILE A CA 1
ATOM 825 C C . ILE A 1 110 ? 2.205 3.761 20.346 1.00 86.17 114 ILE A C 1
ATOM 826 O O . ILE A 1 110 ? 2.126 3.329 19.189 1.00 95.61 114 ILE A O 1
ATOM 831 N N . LYS A 1 111 ? 2.323 2.972 21.410 1.00 90.81 115 LYS A N 1
ATOM 832 C CA . LYS A 1 111 ? 2.383 1.520 21.308 1.00 87.45 115 LYS A CA 1
ATOM 833 C C . LYS A 1 111 ? 1.154 0.911 21.966 1.00 89.93 115 LYS A C 1
ATOM 834 O O . LYS A 1 111 ? 0.814 1.258 23.102 1.00 84.10 115 LYS A O 1
ATOM 840 N N . VAL A 1 112 ? 0.493 0.005 21.251 1.00 97.38 116 VAL A N 1
ATOM 841 C CA . VAL A 1 112 ? -0.720 -0.652 21.723 1.00 102.08 116 VAL A CA 1
ATOM 842 C C . VAL A 1 112 ? -0.374 -2.098 22.050 1.00 99.90 116 VAL A C 1
ATOM 843 O O . VAL A 1 112 ? 0.079 -2.849 21.177 1.00 96.50 116 VAL A O 1
ATOM 847 N N . PHE A 1 113 ? -0.585 -2.486 23.303 1.00 99.22 117 PHE A N 1
ATOM 848 C CA . PHE A 1 113 ? -0.333 -3.840 23.774 1.00 105.02 117 PHE A CA 1
ATOM 849 C C . PHE A 1 113 ? -1.655 -4.537 24.080 1.00 99.46 117 PHE A C 1
ATOM 850 O O . PHE A 1 113 ? -2.737 -3.949 23.991 1.00 91.82 117 PHE A O 1
ATOM 858 N N . THR A 1 114 ? -1.556 -5.810 24.443 1.00 94.69 118 THR A N 1
ATOM 859 C CA . THR A 1 114 ? -2.706 -6.570 24.905 1.00 100.56 118 THR A CA 1
ATOM 860 C C . THR A 1 114 ? -2.794 -6.504 26.426 1.00 102.18 118 THR A C 1
ATOM 861 O O . THR A 1 114 ? -1.805 -6.256 27.120 1.00 107.22 118 THR A O 1
ATOM 865 N N . PHE A 1 115 ? -4.001 -6.726 26.942 1.00 92.75 119 PHE A N 1
ATOM 866 C CA . PHE A 1 115 ? -4.230 -6.739 28.387 1.00 86.42 119 PHE A CA 1
ATOM 867 C C . PHE A 1 115 ? -4.069 -8.132 28.979 1.00 100.16 119 PHE A C 1
ATOM 868 O O . PHE A 1 115 ? -4.875 -8.562 29.809 1.00 97.18 119 PHE A O 1
ATOM 876 N N . THR A 1 116 ? -3.038 -8.860 28.568 1.00 104.16 120 THR A N 1
ATOM 877 C CA . THR A 1 116 ? -2.748 -10.185 29.092 1.00 109.25 120 THR A CA 1
ATOM 878 C C . THR A 1 116 ? -1.593 -10.116 30.087 1.00 131.01 120 THR A C 1
ATOM 879 O O . THR A 1 116 ? -0.962 -9.073 30.273 1.00 126.70 120 THR A O 1
ATOM 883 N N . HIS A 1 117 ? -1.320 -11.256 30.730 1.00 143.78 121 HIS A N 1
ATOM 884 C CA . HIS A 1 117 ? -0.279 -11.300 31.755 1.00 132.69 121 HIS A CA 1
ATOM 885 C C . HIS A 1 117 ? 1.080 -10.914 31.183 1.00 127.90 121 HIS A C 1
ATOM 886 O O . HIS A 1 117 ? 1.867 -10.223 31.842 1.00 124.13 121 HIS A O 1
ATOM 893 N N . ASN A 1 118 ? 1.376 -11.352 29.959 1.00 123.67 122 ASN A N 1
ATOM 894 C CA . ASN A 1 118 ? 2.563 -10.928 29.218 1.00 121.96 122 ASN A CA 1
ATOM 895 C C . ASN A 1 118 ? 2.079 -10.201 27.971 1.00 125.49 122 ASN A C 1
ATOM 896 O O . ASN A 1 118 ? 1.770 -10.837 26.950 1.00 133.66 122 ASN A O 1
ATOM 901 N N . PRO A 1 119 ? 1.988 -8.872 28.013 1.00 113.28 123 PRO A N 1
ATOM 902 C CA . PRO A 1 119 ? 1.397 -8.130 26.895 1.00 111.82 123 PRO A CA 1
ATOM 903 C C . PRO A 1 119 ? 2.159 -8.328 25.593 1.00 112.55 123 PRO A C 1
ATOM 904 O O . PRO A 1 119 ? 3.352 -8.636 25.567 1.00 113.65 123 PRO A O 1
ATOM 908 N N . HIS A 1 120 ? 1.432 -8.132 24.496 1.00 110.15 124 HIS A N 1
ATOM 909 C CA . HIS A 1 120 ? 1.914 -8.385 23.143 1.00 114.19 124 HIS A CA 1
ATOM 910 C C . HIS A 1 120 ? 1.679 -7.118 22.333 1.00 116.55 124 HIS A C 1
ATOM 911 O O . HIS A 1 120 ? 0.528 -6.766 22.054 1.00 116.34 124 HIS A O 1
ATOM 918 N N . GLN A 1 121 ? 2.758 -6.424 21.972 1.00 102.58 125 GLN A N 1
ATOM 919 C CA . GLN A 1 121 ? 2.622 -5.155 21.266 1.00 108.18 125 GLN A CA 1
ATOM 920 C C . GLN A 1 121 ? 1.968 -5.373 19.909 1.00 105.90 125 GLN A C 1
ATOM 921 O O . GLN A 1 121 ? 2.534 -6.037 19.035 1.00 109.69 125 GLN A O 1
ATOM 927 N N . LEU A 1 122 ? 0.776 -4.804 19.734 1.00 103.71 126 LEU A N 1
ATOM 928 C CA . LEU A 1 122 ? -0.015 -5.031 18.532 1.00 91.96 126 LEU A CA 1
ATOM 929 C C . LEU A 1 122 ? 0.270 -4.011 17.438 1.00 96.25 126 LEU A C 1
ATOM 930 O O . LEU A 1 122 ? 0.402 -4.384 16.268 1.00 104.80 126 LEU A O 1
ATOM 935 N N . HIS A 1 123 ? 0.364 -2.729 17.786 1.00 105.24 127 HIS A N 1
ATOM 936 C CA . HIS A 1 123 ? 0.577 -1.685 16.795 1.00 104.24 127 HIS A CA 1
ATOM 937 C C . HIS A 1 123 ? 1.554 -0.649 17.330 1.00 108.78 127 HIS A C 1
ATOM 938 O O . HIS A 1 123 ? 1.740 -0.499 18.540 1.00 107.15 127 HIS A O 1
ATOM 945 N N . VAL A 1 124 ? 2.175 0.072 16.399 1.00 102.07 128 VAL A N 1
ATOM 946 C CA . VAL A 1 124 ? 3.043 1.204 16.704 1.00 90.96 128 VAL A CA 1
ATOM 947 C C . VAL A 1 124 ? 2.625 2.354 15.799 1.00 97.54 128 VAL A C 1
ATOM 948 O O . VAL A 1 124 ? 2.623 2.211 14.570 1.00 92.43 128 VAL A O 1
ATOM 952 N N . PHE A 1 125 ? 2.256 3.480 16.401 1.00 101.00 129 PHE A N 1
ATOM 953 C CA . PHE A 1 125 ? 1.875 4.675 15.664 1.00 90.34 129 PHE A CA 1
ATOM 954 C C . PHE A 1 125 ? 2.853 5.797 15.977 1.00 97.61 129 PHE A C 1
ATOM 955 O O . PHE A 1 125 ? 3.253 5.981 17.131 1.00 90.04 129 PHE A O 1
ATOM 963 N N . GLU A 1 126 ? 3.236 6.543 14.946 1.00 89.65 130 GLU A N 1
ATOM 964 C CA . GLU A 1 126 ? 4.197 7.625 15.094 1.00 91.77 130 GLU A CA 1
ATOM 965 C C . GLU A 1 126 ? 3.481 8.946 15.337 1.00 93.56 130 GLU A C 1
ATOM 966 O O . GLU A 1 126 ? 2.445 9.229 14.729 1.00 102.38 130 GLU A O 1
ATOM 972 N N . THR A 1 127 ? 4.039 9.749 16.240 1.00 90.83 131 THR A N 1
ATOM 973 C CA . THR A 1 127 ? 3.509 11.059 16.581 1.00 91.34 131 THR A CA 1
ATOM 974 C C . THR A 1 127 ? 4.625 12.090 16.496 1.00 93.86 131 THR A C 1
ATOM 975 O O . THR A 1 127 ? 5.805 11.752 16.368 1.00 99.63 131 THR A O 1
ATOM 979 N N . CYS A 1 128 ? 4.243 13.362 16.571 1.00 99.32 132 CYS A N 1
ATOM 980 C CA . CYS A 1 128 ? 5.230 14.418 16.727 1.00 103.32 132 CYS A CA 1
ATOM 981 C C . CYS A 1 128 ? 5.791 14.378 18.147 1.00 105.55 132 CYS A C 1
ATOM 982 O O . CYS A 1 128 ? 5.468 13.497 18.950 1.00 107.96 132 CYS A O 1
ATOM 985 N N . TYR A 1 129 ? 6.647 15.346 18.467 1.00 91.59 133 TYR A N 1
ATOM 986 C CA . TYR A 1 129 ? 7.136 15.444 19.835 1.00 85.93 133 TYR A CA 1
ATOM 987 C C . TYR A 1 129 ? 5.970 15.746 20.766 1.00 95.18 133 TYR A C 1
ATOM 988 O O . TYR A 1 129 ? 5.383 16.832 20.708 1.00 94.89 133 TYR A O 1
ATOM 997 N N . ASN A 1 130 ? 5.621 14.784 21.621 1.00 91.83 134 ASN A N 1
ATOM 998 C CA . ASN A 1 130 ? 4.429 14.851 22.464 1.00 86.43 134 ASN A CA 1
ATOM 999 C C . ASN A 1 130 ? 4.835 14.752 23.931 1.00 85.43 134 ASN A C 1
ATOM 1000 O O . ASN A 1 130 ? 4.597 13.728 24.586 1.00 92.28 134 ASN A O 1
ATOM 1005 N N . PRO A 1 131 ? 5.444 15.806 24.485 1.00 79.74 135 PRO A N 1
ATOM 1006 C CA . PRO A 1 131 ? 5.847 15.753 25.897 1.00 81.27 135 PRO A CA 1
ATOM 1007 C C . PRO A 1 131 ? 4.677 15.828 26.858 1.00 87.79 135 PRO A C 1
ATOM 1008 O O . PRO A 1 131 ? 4.808 15.374 28.001 1.00 85.88 135 PRO A O 1
ATOM 1012 N N . LYS A 1 132 ? 3.543 16.394 26.436 1.00 86.93 136 LYS A N 1
ATOM 1013 C CA . LYS A 1 132 ? 2.351 16.408 27.274 1.00 91.99 136 LYS A CA 1
ATOM 1014 C C . LYS A 1 132 ? 1.703 15.035 27.374 1.00 92.47 136 LYS A C 1
ATOM 1015 O O . LYS A 1 132 ? 0.982 14.772 28.343 1.00 97.83 136 LYS A O 1
ATOM 1021 N N . GLY A 1 133 ? 1.941 14.159 26.403 1.00 73.21 137 GLY A N 1
ATOM 1022 C CA . GLY A 1 133 ? 1.277 12.874 26.384 1.00 82.61 137 GLY A CA 1
ATOM 1023 C C . GLY A 1 133 ? -0.125 12.918 25.826 1.00 85.74 137 GLY A C 1
ATOM 1024 O O . GLY A 1 133 ? -0.987 12.156 26.274 1.00 106.05 137 GLY A O 1
ATOM 1025 N N . LEU A 1 134 ? -0.382 13.798 24.862 1.00 81.68 138 LEU A N 1
ATOM 1026 C CA . LEU A 1 134 ? -1.720 13.930 24.301 1.00 91.45 138 LEU A CA 1
ATOM 1027 C C . LEU A 1 134 ? -2.137 12.640 23.607 1.00 88.27 138 LEU A C 1
ATOM 1028 O O . LEU A 1 134 ? -1.450 12.164 22.697 1.00 90.64 138 LEU A O 1
ATOM 1033 N N . CYS A 1 135 ? -3.261 12.077 24.052 1.00 86.97 139 CYS A N 1
ATOM 1034 C CA . CYS A 1 135 ? -3.822 10.864 23.471 1.00 86.98 139 CYS A CA 1
ATOM 1035 C C . CYS A 1 135 ? -5.176 10.565 24.099 1.00 95.09 139 CYS A C 1
ATOM 1036 O O . CYS A 1 135 ? -5.357 10.745 25.308 1.00 104.62 139 CYS A O 1
ATOM 1039 N N . VAL A 1 136 ? -6.135 10.113 23.293 1.00 97.89 140 VAL A N 1
ATOM 1040 C CA . VAL A 1 136 ? -7.457 9.739 23.782 1.00 100.23 140 VAL A CA 1
ATOM 1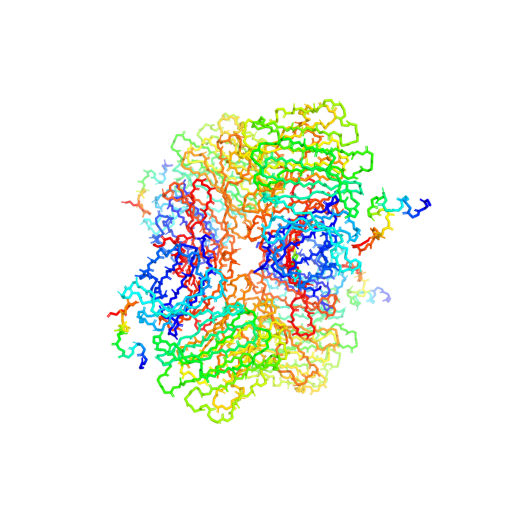041 C C . VAL A 1 136 ? -7.842 8.402 23.168 1.00 100.11 140 VAL A C 1
ATOM 1042 O O . VAL A 1 136 ? -7.495 8.110 22.019 1.00 102.27 140 VAL A O 1
ATOM 1046 N N . LEU A 1 137 ? -8.553 7.586 23.942 1.00 98.64 141 LEU A N 1
ATOM 1047 C CA . LEU A 1 137 ? -8.917 6.235 23.529 1.00 88.70 141 LEU A CA 1
ATOM 1048 C C . LEU A 1 137 ? -10.342 5.959 23.978 1.00 81.74 141 LEU A C 1
ATOM 1049 O O . LEU A 1 137 ? -10.627 5.976 25.179 1.00 94.03 141 LEU A O 1
ATOM 1054 N N . CYS A 1 138 ? -11.225 5.701 23.025 1.00 85.68 142 CYS A N 1
ATOM 1055 C CA . CYS A 1 138 ? -12.620 5.435 23.352 1.00 94.98 142 CYS A CA 1
ATOM 1056 C C . CYS A 1 138 ? -12.751 4.070 24.014 1.00 107.04 142 CYS A C 1
ATOM 1057 O O . CYS A 1 138 ? -12.379 3.058 23.405 1.00 108.69 142 CYS A O 1
ATOM 1060 N N . PRO A 1 139 ? -13.261 3.990 25.246 1.00 107.85 143 PRO A N 1
ATOM 1061 C CA . PRO A 1 139 ? -13.426 2.686 25.899 1.00 98.60 143 PRO A CA 1
ATOM 1062 C C . PRO A 1 139 ? -14.710 1.970 25.526 1.00 120.63 143 PRO A C 1
ATOM 1063 O O . PRO A 1 139 ? -14.851 0.784 25.856 1.00 120.98 143 PRO A O 1
ATOM 1067 N N . ASN A 1 140 ? -15.648 2.656 24.871 1.00 140.39 144 ASN A N 1
ATOM 1068 C CA . ASN A 1 140 ? -16.924 2.056 24.506 1.00 149.55 144 ASN A CA 1
ATOM 1069 C C . ASN A 1 140 ? -16.699 0.773 23.716 1.00 151.28 144 ASN A C 1
ATOM 1070 O O . ASN A 1 140 ? -15.834 0.708 22.840 1.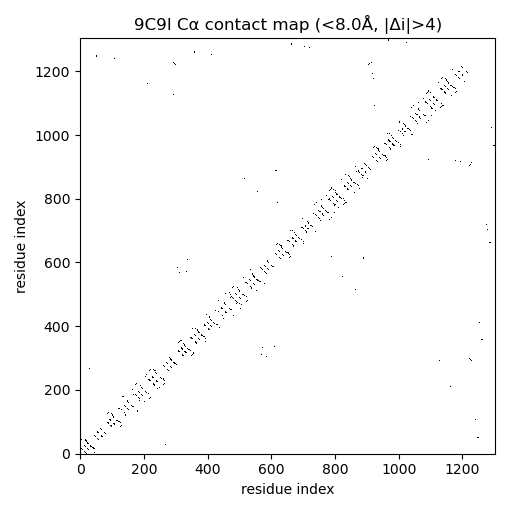00 153.52 144 ASN A O 1
ATOM 1075 N N . SER A 1 141 ? -17.477 -0.260 24.052 1.00 127.05 145 SER A N 1
ATOM 1076 C CA . SER A 1 141 ? -17.283 -1.568 23.434 1.00 138.10 145 SER A CA 1
ATOM 1077 C C . SER A 1 141 ? -17.438 -1.498 21.920 1.00 146.15 145 SER A C 1
ATOM 1078 O O . SER A 1 141 ? -16.702 -2.163 21.181 1.00 145.49 145 SER A O 1
ATOM 1081 N N . ASN A 1 142 ? -18.379 -0.690 21.439 1.00 148.21 146 ASN A N 1
ATOM 1082 C CA . ASN A 1 142 ? -18.641 -0.572 20.012 1.00 146.13 146 ASN A CA 1
ATOM 1083 C C . ASN A 1 142 ? -17.714 0.416 19.312 1.00 129.27 146 ASN A C 1
ATOM 1084 O O . ASN A 1 142 ? -17.952 0.732 18.141 1.00 124.58 146 ASN A O 1
ATOM 1089 N N . ASN A 1 143 ? -16.670 0.903 19.981 1.00 116.96 147 ASN A N 1
ATOM 1090 C CA . ASN A 1 143 ? -15.795 1.910 19.384 1.00 123.57 147 ASN A CA 1
ATOM 1091 C C . ASN A 1 143 ? -14.421 1.822 20.035 1.00 106.36 147 ASN A C 1
ATOM 1092 O O . ASN A 1 143 ? -14.247 2.238 21.186 1.00 110.12 147 ASN A O 1
ATOM 1097 N N . SER A 1 144 ? -13.450 1.295 19.298 1.00 99.26 148 SER A N 1
ATOM 1098 C CA . SER A 1 144 ? -12.060 1.255 19.754 1.00 99.11 148 SER A CA 1
ATOM 1099 C C . SER A 1 144 ? -11.228 2.300 19.013 1.00 105.32 148 SER A C 1
ATOM 1100 O O . SER A 1 144 ? -10.243 1.997 18.340 1.00 110.25 148 SER A O 1
ATOM 1103 N N . LEU A 1 145 ? -11.652 3.552 19.146 1.00 92.74 149 LEU A N 1
ATOM 1104 C CA . LEU A 1 145 ? -10.993 4.652 18.461 1.00 94.13 149 LEU A CA 1
ATOM 1105 C C . LEU A 1 145 ? -9.789 5.137 19.256 1.00 100.75 149 LEU A C 1
ATOM 1106 O O . LEU A 1 145 ? -9.841 5.255 20.482 1.00 93.31 149 LEU A O 1
ATOM 1111 N N . LEU A 1 146 ? -8.695 5.406 18.546 1.00 98.56 150 LEU A N 1
ATOM 1112 C CA . LEU A 1 146 ? -7.483 5.956 19.136 1.00 88.30 150 LEU A CA 1
ATOM 1113 C C . LEU A 1 146 ? -7.100 7.212 18.371 1.00 85.38 150 LEU A C 1
ATOM 1114 O O . LEU A 1 146 ? -7.000 7.186 17.141 1.00 92.60 150 LEU A O 1
ATOM 1119 N N . ALA A 1 147 ? -6.897 8.309 19.097 1.00 88.66 151 ALA A N 1
ATOM 1120 C CA . ALA A 1 147 ? -6.538 9.588 18.504 1.00 83.01 151 ALA A CA 1
ATOM 1121 C C . ALA A 1 147 ? -5.290 10.129 19.181 1.00 90.56 151 ALA A C 1
ATOM 1122 O O . ALA A 1 147 ? -5.173 10.091 20.410 1.00 94.71 151 ALA A O 1
ATOM 1124 N N . PHE A 1 148 ? -4.367 10.642 18.376 1.00 84.63 152 PHE A N 1
ATOM 1125 C CA . PHE A 1 148 ? -3.076 11.102 18.863 1.00 84.13 152 PHE A CA 1
ATOM 1126 C C . PHE A 1 148 ? -2.582 12.206 17.943 1.00 83.06 152 PHE A C 1
ATOM 1127 O O . PHE A 1 148 ? -3.041 12.318 16.800 1.00 90.60 152 PHE A O 1
ATOM 1135 N N . PRO A 1 149 ? -1.667 13.050 18.416 1.00 83.04 153 PRO A N 1
ATOM 1136 C CA . PRO A 1 149 ? -1.041 14.033 17.525 1.00 91.69 153 PRO A CA 1
ATOM 1137 C C . PRO A 1 149 ? -0.306 13.344 16.385 1.00 98.50 153 PRO A C 1
ATOM 1138 O O . PRO A 1 149 ? 0.434 12.382 16.594 1.00 99.67 153 PRO A O 1
ATOM 1142 N N . GLY A 1 150 ? -0.520 13.837 15.170 1.00 104.19 154 GLY A N 1
ATOM 1143 C CA . GLY A 1 150 ? 0.216 13.349 14.026 1.00 105.30 154 GLY A CA 1
ATOM 1144 C C . GLY A 1 150 ? 1.590 13.981 13.934 1.00 96.60 154 GLY A C 1
ATOM 1145 O O . GLY A 1 150 ? 1.969 14.849 14.719 1.00 109.25 154 GLY A O 1
ATOM 1146 N N . THR A 1 151 ? 2.359 13.525 12.943 1.00 93.56 155 THR A N 1
ATOM 1147 C CA . THR A 1 151 ? 3.665 14.132 12.707 1.00 111.84 155 THR A CA 1
ATOM 1148 C C . THR A 1 151 ? 3.530 15.518 12.088 1.00 117.53 155 THR A C 1
ATOM 1149 O O . THR A 1 151 ? 4.418 16.361 12.260 1.00 114.97 155 THR A O 1
ATOM 1153 N N . HIS A 1 152 ? 2.437 15.772 11.374 1.00 124.49 156 HIS A N 1
ATOM 1154 C CA . HIS A 1 152 ? 2.172 17.096 10.824 1.00 126.77 156 HIS A CA 1
ATOM 1155 C C . HIS A 1 152 ? 1.750 18.024 11.955 1.00 125.03 156 HIS A C 1
ATOM 1156 O O . HIS A 1 152 ? 0.673 17.853 12.537 1.00 123.49 156 HIS A O 1
ATOM 1163 N N . THR A 1 153 ? 2.600 19.002 12.271 1.00 126.44 157 THR A N 1
ATOM 1164 C CA . THR A 1 153 ? 2.373 19.909 13.391 1.00 123.82 157 THR A CA 1
ATOM 1165 C C . THR A 1 153 ? 1.028 20.616 13.276 1.00 114.50 157 THR A C 1
ATOM 1166 O O . THR A 1 153 ? 0.834 21.463 12.398 1.00 111.67 157 THR A O 1
ATOM 1170 N N . GLY A 1 154 ? 0.096 20.272 14.162 1.00 108.34 158 GLY A N 1
ATOM 1171 C CA . GLY A 1 154 ? -1.250 20.797 14.140 1.00 105.79 158 GLY A CA 1
ATOM 1172 C C . GLY A 1 154 ? -2.293 19.802 13.685 1.00 112.53 158 GLY A C 1
ATOM 1173 O O . GLY A 1 154 ? -3.490 20.034 13.905 1.00 108.09 158 GLY A O 1
ATOM 1174 N N . HIS A 1 155 ? -1.878 18.702 13.063 1.00 115.61 159 HIS A N 1
ATOM 1175 C CA . HIS A 1 155 ? -2.805 17.693 12.575 1.00 107.27 159 HIS A CA 1
ATOM 1176 C C . HIS A 1 155 ? -3.042 16.621 13.631 1.00 111.17 159 HIS A C 1
ATOM 1177 O O . HIS A 1 155 ? -2.179 16.338 14.468 1.00 94.40 159 HIS A O 1
ATOM 1184 N N . VAL A 1 156 ? -4.230 16.025 13.581 1.00 114.36 160 VAL A N 1
ATOM 1185 C CA . VAL A 1 156 ? -4.609 14.921 14.453 1.00 103.19 160 VAL A CA 1
ATOM 1186 C C . VAL A 1 156 ? -4.837 13.690 13.591 1.00 100.44 160 VAL A C 1
ATOM 1187 O O . VAL A 1 156 ? -5.467 13.773 12.530 1.00 105.76 160 VAL A O 1
ATOM 1191 N N . GLN A 1 157 ? -4.323 12.552 14.043 1.00 123.49 161 GLN A N 1
ATOM 1192 C CA . GLN A 1 157 ? -4.464 11.287 13.335 1.00 130.35 161 GLN A CA 1
ATOM 1193 C C . GLN A 1 157 ? -5.363 10.357 14.138 1.00 121.56 161 GLN A C 1
ATOM 1194 O O . GLN A 1 157 ? -5.117 10.120 15.325 1.00 116.68 161 GLN A O 1
ATOM 1200 N N . LEU A 1 158 ? -6.403 9.839 13.490 1.00 96.80 162 LEU A N 1
ATOM 1201 C CA . LEU A 1 158 ? -7.362 8.945 14.122 1.00 92.98 162 LEU A CA 1
ATOM 1202 C C . LEU A 1 158 ? -7.212 7.543 13.549 1.00 104.42 162 LEU A C 1
ATOM 1203 O O . LEU A 1 158 ? -7.008 7.374 12.343 1.00 116.14 162 LEU A O 1
ATOM 1208 N N . VAL A 1 159 ? -7.317 6.539 14.417 1.00 102.48 163 VAL A N 1
ATOM 1209 C CA . VAL A 1 159 ? -7.140 5.142 14.036 1.00 91.18 163 VAL A CA 1
ATOM 1210 C C . VAL A 1 159 ? -8.152 4.299 14.800 1.00 106.26 163 VAL A C 1
ATOM 1211 O O . VAL A 1 159 ? -8.313 4.464 16.014 1.00 108.42 163 VAL A O 1
ATOM 1215 N N . ASP A 1 160 ? -8.836 3.401 14.093 1.00 97.43 164 ASP A N 1
ATOM 1216 C CA . ASP A 1 160 ? -9.732 2.435 14.720 1.00 105.96 164 ASP A CA 1
ATOM 1217 C C . ASP A 1 160 ? -8.909 1.216 15.123 1.00 117.67 164 ASP A C 1
ATOM 1218 O O . ASP A 1 160 ? -8.394 0.493 14.264 1.00 114.79 164 ASP A O 1
ATOM 1223 N N . LEU A 1 161 ? -8.783 0.989 16.434 1.00 118.37 165 LEU A N 1
ATOM 1224 C CA . LEU A 1 161 ? -7.955 -0.106 16.931 1.00 109.06 165 LEU A CA 1
ATOM 1225 C C . LEU A 1 161 ? -8.504 -1.475 16.552 1.00 111.64 165 LEU A C 1
ATOM 1226 O O . LEU A 1 161 ? -7.749 -2.453 16.559 1.00 116.56 165 LEU A O 1
ATOM 1231 N N . ALA A 1 162 ? -9.794 -1.569 16.226 1.00 115.57 166 ALA A N 1
ATOM 1232 C CA . ALA A 1 162 ? -10.360 -2.840 15.786 1.00 121.24 166 ALA A CA 1
ATOM 1233 C C . ALA A 1 162 ? -10.046 -3.098 14.316 1.00 143.04 166 ALA A C 1
ATOM 1234 O O . ALA A 1 162 ? -9.334 -4.049 13.978 1.00 160.21 166 ALA A O 1
ATOM 1236 N N . SER A 1 163 ? -10.569 -2.252 13.427 1.00 133.61 167 SER A N 1
ATOM 1237 C CA . SER A 1 163 ? -10.306 -2.367 11.992 1.00 131.63 167 SER A CA 1
ATOM 1238 C C . SER A 1 163 ? -9.125 -1.462 11.647 1.00 136.89 167 SER A C 1
ATOM 1239 O O . SER A 1 163 ? -9.269 -0.366 11.101 1.00 131.58 167 SER A O 1
ATOM 1242 N N . THR A 1 164 ? -7.926 -1.950 11.976 1.00 140.53 168 THR A N 1
ATOM 1243 C CA . THR A 1 164 ? -6.716 -1.156 11.784 1.00 137.02 168 THR A CA 1
ATOM 1244 C C . THR A 1 164 ? -6.351 -1.029 10.309 1.00 142.63 168 THR A C 1
ATOM 1245 O O . THR A 1 164 ? -5.728 -0.039 9.909 1.00 148.16 168 THR A O 1
ATOM 1249 N N . GLU A 1 165 ? -6.756 -1.999 9.482 1.00 147.71 169 GLU A N 1
ATOM 1250 C CA . GLU A 1 165 ? -6.369 -1.995 8.075 1.00 144.94 169 GLU A CA 1
ATOM 1251 C C . GLU A 1 165 ? -6.913 -0.789 7.317 1.00 152.17 169 GLU A C 1
ATOM 1252 O O . GLU A 1 165 ? -6.360 -0.433 6.270 1.00 152.62 169 GLU A O 1
ATOM 1258 N N . LYS A 1 166 ? -7.973 -0.155 7.813 1.00 155.62 170 LYS A N 1
ATOM 1259 C CA . LYS A 1 166 ? -8.491 1.036 7.155 1.00 146.60 170 LYS A CA 1
ATOM 1260 C C . LYS A 1 166 ? -7.497 2.186 7.300 1.00 153.32 170 LYS A C 1
ATOM 1261 O O . LYS A 1 166 ? -6.853 2.322 8.345 1.00 150.96 170 LYS A O 1
ATOM 1267 N N . PRO A 1 167 ? -7.343 3.017 6.271 1.00 153.77 171 PRO A N 1
ATOM 1268 C CA . PRO A 1 167 ? -6.407 4.131 6.369 1.00 149.89 171 PRO A CA 1
ATOM 1269 C C . PRO A 1 167 ? -6.803 5.064 7.498 1.00 145.04 171 PRO A C 1
ATOM 1270 O O . PRO A 1 167 ? -7.998 5.226 7.804 1.00 132.00 171 PRO A O 1
ATOM 1274 N N . PRO A 1 168 ? -5.829 5.693 8.148 1.00 140.27 172 PRO A N 1
ATOM 1275 C CA . PRO A 1 168 ? -6.147 6.630 9.230 1.00 133.34 172 PRO A CA 1
ATOM 1276 C C . PRO A 1 168 ? -6.776 7.906 8.689 1.00 140.77 172 PRO A C 1
ATOM 1277 O O . PRO A 1 168 ? -6.859 8.140 7.482 1.00 148.40 172 PRO A O 1
ATOM 1281 N N . VAL A 1 169 ? -7.226 8.743 9.618 1.00 133.35 173 VAL A N 1
ATOM 1282 C CA . VAL A 1 169 ? -7.880 10.007 9.301 1.00 120.97 173 VAL A CA 1
ATOM 1283 C C . VAL A 1 169 ? -6.984 11.130 9.803 1.00 116.19 173 VAL A C 1
ATOM 1284 O O . VAL A 1 169 ? -6.820 11.312 11.015 1.00 112.63 173 VAL A O 1
ATOM 1288 N N . ASP A 1 170 ? -6.401 11.885 8.873 1.00 119.16 174 ASP A N 1
ATOM 1289 C CA . ASP A 1 170 ? -5.548 13.023 9.199 1.00 124.61 174 ASP A CA 1
ATOM 1290 C C . ASP A 1 170 ? -6.398 14.288 9.159 1.00 127.35 174 ASP A C 1
ATOM 1291 O O . ASP A 1 170 ? -6.792 14.746 8.082 1.00 131.10 174 ASP A O 1
ATOM 1296 N N . ILE A 1 171 ? -6.677 14.851 10.331 1.00 119.04 175 ILE A N 1
ATOM 1297 C CA . ILE A 1 171 ? -7.510 16.042 10.458 1.00 114.25 175 ILE A CA 1
ATOM 1298 C C . ILE A 1 171 ? -6.583 17.253 10.553 1.00 117.08 175 ILE A C 1
ATOM 1299 O O . ILE A 1 171 ? -5.855 17.382 11.550 1.00 110.55 175 ILE A O 1
ATOM 1304 N N . PRO A 1 172 ? -6.571 18.147 9.561 1.00 118.55 176 PRO A N 1
ATOM 1305 C CA . PRO A 1 172 ? -5.790 19.383 9.696 1.00 116.60 176 PRO A CA 1
ATOM 1306 C C . PRO A 1 172 ? -6.438 20.349 10.674 1.00 113.00 176 PRO A C 1
ATOM 1307 O O . PRO A 1 172 ? -6.998 21.373 10.269 1.00 125.50 176 PRO A O 1
ATOM 1311 N N . ALA A 1 173 ? -6.366 20.027 11.966 1.00 104.29 177 ALA A N 1
ATOM 1312 C CA . ALA A 1 173 ? -7.049 20.799 12.997 1.00 103.14 177 ALA A CA 1
ATOM 1313 C C . ALA A 1 173 ? -6.500 22.216 13.098 1.00 109.60 177 ALA A C 1
ATOM 1314 O O . ALA A 1 173 ? -7.132 23.167 12.627 1.00 126.04 177 ALA A O 1
ATOM 1316 N N . HIS A 1 174 ? -5.332 22.368 13.709 1.00 98.31 178 HIS A N 1
ATOM 1317 C CA . HIS A 1 174 ? -4.726 23.670 13.931 1.00 115.74 178 HIS A CA 1
ATOM 1318 C C . HIS A 1 174 ? -3.470 23.815 13.078 1.00 114.56 178 HIS A C 1
ATOM 1319 O O . HIS A 1 174 ? -3.067 22.902 12.351 1.00 111.63 178 HIS A O 1
ATOM 1326 N N . GLU A 1 175 ? -2.849 24.991 13.174 1.00 112.36 179 GLU A N 1
ATOM 1327 C CA . GLU A 1 175 ? -1.618 25.279 12.456 1.00 120.73 179 GLU A CA 1
ATOM 1328 C C . GLU A 1 175 ? -0.388 25.259 13.357 1.00 134.16 179 GLU A C 1
ATOM 1329 O O . GLU A 1 175 ? 0.725 25.068 12.855 1.00 148.12 179 GLU A O 1
ATOM 1335 N N . GLY A 1 176 ? -0.565 25.407 14.671 1.00 123.45 180 GLY A N 1
ATOM 1336 C CA . GLY A 1 176 ? 0.513 25.299 15.623 1.00 108.74 180 GLY A CA 1
ATOM 1337 C C . GLY A 1 176 ? 0.488 23.993 16.397 1.00 111.07 180 GLY A C 1
ATOM 1338 O O . GLY A 1 176 ? -0.308 23.089 16.135 1.00 116.42 180 GLY A O 1
ATOM 1339 N N . VAL A 1 177 ? 1.386 23.910 17.379 1.00 114.78 181 VAL A N 1
ATOM 1340 C CA . VAL A 1 177 ? 1.520 22.703 18.188 1.00 103.85 181 VAL A CA 1
ATOM 1341 C C . VAL A 1 177 ? 0.254 22.489 19.007 1.00 101.98 181 VAL A C 1
ATOM 1342 O O . VAL A 1 177 ? -0.255 23.415 19.651 1.00 99.49 181 VAL A O 1
ATOM 1346 N N . LEU A 1 178 ? -0.260 21.261 18.987 1.00 100.47 182 LEU A N 1
ATOM 1347 C CA . LEU A 1 178 ? -1.448 20.932 19.762 1.00 93.88 182 LEU A CA 1
ATOM 1348 C C . LEU A 1 178 ? -1.138 20.943 21.253 1.00 101.83 182 LEU A C 1
ATOM 1349 O O . LEU A 1 178 ? -0.088 20.465 21.692 1.00 113.14 182 LEU A O 1
ATOM 1354 N N . SER A 1 179 ? -2.066 21.493 22.038 1.00 92.24 183 SER A N 1
ATOM 1355 C CA . SER A 1 179 ? -1.909 21.564 23.482 1.00 80.12 183 SER A CA 1
ATOM 1356 C C . SER A 1 179 ? -2.898 20.700 24.248 1.00 81.68 183 SER A C 1
ATOM 1357 O O . SER A 1 179 ? -2.653 20.410 25.423 1.00 102.58 183 SER A O 1
ATOM 1360 N N . CYS A 1 180 ? -3.994 20.279 23.621 1.00 79.91 184 CYS A N 1
ATOM 1361 C CA . CYS A 1 180 ? -5.015 19.507 24.313 1.00 85.27 184 CYS A CA 1
ATOM 1362 C C . CYS A 1 180 ? -5.924 18.849 23.285 1.00 95.00 184 CYS A C 1
ATOM 1363 O O . CYS A 1 180 ? -6.203 19.431 22.235 1.00 94.42 184 CYS A O 1
ATOM 1366 N N . ILE A 1 181 ? -6.370 17.631 23.594 1.00 92.16 185 ILE A N 1
ATOM 1367 C CA . ILE A 1 181 ? -7.362 16.927 22.792 1.00 81.17 185 ILE A CA 1
ATOM 1368 C C . ILE A 1 181 ? -8.343 16.247 23.735 1.00 83.71 185 ILE A C 1
ATOM 1369 O O . ILE A 1 181 ? -7.999 15.884 24.864 1.00 90.80 185 ILE A O 1
ATOM 1374 N N . ALA A 1 182 ? -9.577 16.079 23.266 1.00 77.18 186 ALA A N 1
ATOM 1375 C CA . ALA A 1 182 ? -10.628 15.493 24.084 1.00 82.09 186 ALA A CA 1
ATOM 1376 C C . ALA A 1 182 ? -11.580 14.706 23.199 1.00 97.28 186 ALA A C 1
ATOM 1377 O O . ALA A 1 182 ? -11.870 15.115 22.072 1.00 103.37 186 ALA A O 1
ATOM 1379 N N . LEU A 1 183 ? -12.062 13.580 23.718 1.00 88.58 187 LEU A N 1
ATOM 1380 C CA . LEU A 1 183 ? -13.034 12.741 23.032 1.00 89.83 187 LEU A CA 1
ATOM 1381 C C . LEU A 1 183 ? -14.336 12.722 23.818 1.00 94.63 187 LEU A C 1
ATOM 1382 O O . LEU A 1 183 ? -14.326 12.625 25.049 1.00 96.98 187 LEU A O 1
ATOM 1387 N N . ASN A 1 184 ? -15.454 12.815 23.103 1.00 111.89 188 ASN A N 1
ATOM 1388 C CA . ASN A 1 184 ? -16.751 12.738 23.754 1.00 107.26 188 ASN A CA 1
ATOM 1389 C C . ASN A 1 184 ? -16.997 11.327 24.281 1.00 98.82 188 ASN A C 1
ATOM 1390 O O . ASN A 1 184 ? -16.314 10.367 23.912 1.00 93.84 188 ASN A O 1
ATOM 1395 N N . LEU A 1 185 ? -17.989 11.214 25.168 1.00 109.41 189 LEU A N 1
ATOM 1396 C CA . LEU A 1 185 ? -18.267 9.932 25.808 1.00 113.92 189 LEU A CA 1
ATOM 1397 C C . LEU A 1 185 ? -18.689 8.875 24.796 1.00 102.19 189 LEU A C 1
ATOM 1398 O O . LEU A 1 185 ? -18.372 7.692 24.966 1.00 102.15 189 LEU A O 1
ATOM 1403 N N . GLN A 1 186 ? -19.386 9.277 23.735 1.00 105.27 190 GLN A N 1
ATOM 1404 C CA . GLN A 1 186 ? -19.825 8.338 22.711 1.00 114.09 190 GLN A CA 1
ATOM 1405 C C . GLN A 1 186 ? -18.730 7.995 21.709 1.00 108.47 190 GLN A C 1
ATOM 1406 O O . GLN A 1 186 ? -18.931 7.097 20.883 1.00 110.02 190 GLN A O 1
ATOM 1412 N N . GLY A 1 187 ? -17.589 8.677 21.759 1.00 114.93 191 GLY A N 1
ATOM 1413 C CA . GLY A 1 187 ? -16.518 8.410 20.820 1.00 106.34 191 GLY A CA 1
ATOM 1414 C C . GLY A 1 187 ? -16.775 8.888 19.411 1.00 109.71 191 GLY A C 1
ATOM 1415 O O . GLY A 1 187 ? -16.133 8.403 18.476 1.00 120.49 191 GLY A O 1
ATOM 1416 N N . THR A 1 188 ? -17.696 9.836 19.228 1.00 104.56 192 THR A N 1
ATOM 1417 C CA . THR A 1 188 ? -18.060 10.313 17.902 1.00 101.29 192 THR A CA 1
ATOM 1418 C C . THR A 1 188 ? -17.526 11.699 17.571 1.00 107.89 192 THR A C 1
ATOM 1419 O O . THR A 1 188 ? -17.448 12.042 16.388 1.00 118.85 192 THR A O 1
ATOM 1423 N N . ARG A 1 189 ? -17.159 12.498 18.570 1.00 104.99 193 ARG A N 1
ATOM 1424 C CA . ARG A 1 189 ? -16.671 13.852 18.347 1.00 109.46 193 ARG A CA 1
ATOM 1425 C C . ARG A 1 189 ? -15.392 14.080 19.139 1.00 105.27 193 ARG A C 1
ATOM 1426 O O . ARG A 1 189 ? -15.254 13.595 20.266 1.00 98.35 193 ARG A O 1
ATOM 1434 N N . ILE A 1 190 ? -14.463 14.826 18.546 1.00 104.44 194 ILE A N 1
ATOM 1435 C CA . ILE A 1 190 ? -13.170 15.113 19.152 1.00 102.18 194 ILE A CA 1
ATOM 1436 C C . ILE A 1 190 ? -12.966 16.622 19.187 1.00 107.11 194 ILE A C 1
ATOM 1437 O O . ILE A 1 190 ? -13.287 17.324 18.222 1.00 108.88 194 ILE A O 1
ATOM 1442 N N . ALA A 1 191 ? -12.443 17.121 20.305 1.00 96.88 195 ALA A N 1
ATOM 1443 C CA . ALA A 1 191 ? -12.133 18.533 20.476 1.00 94.73 195 ALA A CA 1
ATOM 1444 C C . ALA A 1 191 ? -10.626 18.742 20.411 1.00 104.08 195 ALA A C 1
ATOM 1445 O O . ALA A 1 191 ? -9.853 17.908 20.892 1.00 110.50 195 ALA A O 1
ATOM 1447 N N . THR A 1 192 ? -10.212 19.858 19.813 1.00 100.90 196 THR A N 1
ATOM 1448 C CA . THR A 1 192 ? -8.802 20.165 19.620 1.00 105.53 196 THR A CA 1
ATOM 1449 C C . THR A 1 192 ? -8.511 21.584 20.088 1.00 107.78 196 THR A C 1
ATOM 1450 O O . THR A 1 192 ? -9.399 22.439 20.144 1.00 112.41 196 THR A O 1
ATOM 1454 N N . ALA A 1 193 ? -7.243 21.828 20.417 1.00 105.96 197 ALA A N 1
ATOM 1455 C CA . ALA A 1 193 ? -6.800 23.138 20.876 1.00 103.26 197 ALA A CA 1
ATOM 1456 C C . ALA A 1 193 ? -5.315 23.290 20.587 1.00 95.96 197 ALA A C 1
ATOM 1457 O O . ALA A 1 193 ? -4.534 22.372 20.853 1.00 95.45 197 ALA A O 1
ATOM 1459 N N . SER A 1 194 ? -4.930 24.444 20.046 1.00 110.67 198 SER A N 1
ATOM 1460 C CA . SER A 1 194 ? -3.535 24.727 19.752 1.00 106.67 198 SER A CA 1
ATOM 1461 C C . SER A 1 194 ? -2.869 25.400 20.951 1.00 110.15 198 SER A C 1
ATOM 1462 O O . SER A 1 194 ? -3.493 25.652 21.985 1.00 114.59 198 SER A O 1
ATOM 1465 N N . GLU A 1 195 ? -1.576 25.699 20.808 1.00 104.20 199 GLU A N 1
ATOM 1466 C CA . GLU A 1 195 ? -0.848 26.339 21.897 1.00 109.22 199 GLU A CA 1
ATOM 1467 C C . GLU A 1 195 ? -1.278 27.787 22.087 1.00 123.56 199 GLU A C 1
ATOM 1468 O O . GLU A 1 195 ? -1.165 28.324 23.194 1.00 128.57 199 GLU A O 1
ATOM 1474 N N . LYS A 1 196 ? -1.768 28.434 21.025 1.00 132.85 200 LYS A N 1
ATOM 1475 C CA . LYS A 1 196 ? -2.287 29.789 21.167 1.00 120.92 200 LYS A CA 1
ATOM 1476 C C . LYS A 1 196 ? -3.516 29.818 22.063 1.00 115.17 200 LYS A C 1
ATOM 1477 O O . LYS A 1 196 ? -3.721 30.786 22.804 1.00 122.58 200 LYS A O 1
ATOM 1483 N N . GLY A 1 197 ? -4.337 28.772 22.013 1.00 121.49 201 GLY A N 1
ATOM 1484 C CA . GLY A 1 197 ? -5.453 28.644 22.929 1.00 118.18 201 GLY A CA 1
ATOM 1485 C C . GLY A 1 197 ? -6.538 29.682 22.769 1.00 114.65 201 GLY A C 1
ATOM 1486 O O . GLY A 1 197 ? -7.242 29.986 23.736 1.00 101.23 201 GLY A O 1
ATOM 1487 N N . THR A 1 198 ? -6.692 30.243 21.571 1.00 123.89 202 THR A N 1
ATOM 1488 C CA . THR A 1 198 ? -7.753 31.205 21.313 1.00 132.13 202 THR A CA 1
ATOM 1489 C C . THR A 1 198 ? -8.946 30.600 20.588 1.00 133.17 202 THR A C 1
ATOM 1490 O O . THR A 1 198 ? -10.043 31.165 20.655 1.00 119.88 202 THR A O 1
ATOM 1494 N N . LEU A 1 199 ? -8.762 29.470 19.910 1.00 114.24 203 LEU A N 1
ATOM 1495 C CA . LEU A 1 199 ? -9.820 28.829 19.142 1.00 100.05 203 LEU A CA 1
ATOM 1496 C C . LEU A 1 199 ? -9.872 27.352 19.497 1.00 108.24 203 LEU A C 1
ATOM 1497 O O . LEU A 1 199 ? -8.834 26.685 19.553 1.00 113.59 203 LEU A O 1
ATOM 1502 N N . ILE A 1 200 ? -11.079 26.847 19.739 1.00 108.74 204 ILE A N 1
ATOM 1503 C CA . ILE A 1 200 ? -11.314 25.437 20.028 1.00 104.27 204 ILE A CA 1
ATOM 1504 C C . ILE A 1 200 ? -12.158 24.863 18.899 1.00 100.11 204 ILE A C 1
ATOM 1505 O O . ILE A 1 200 ? -13.163 25.464 18.504 1.00 120.72 204 ILE A O 1
ATOM 1510 N N . ARG A 1 201 ? -11.752 23.705 18.384 1.00 101.27 205 ARG A N 1
ATOM 1511 C CA . ARG A 1 201 ? -12.385 23.114 17.213 1.00 116.77 205 ARG A CA 1
ATOM 1512 C C . ARG A 1 201 ? -12.835 21.694 17.524 1.00 117.32 205 ARG A C 1
ATOM 1513 O O . ARG A 1 201 ? -12.074 20.909 18.100 1.00 112.01 205 ARG A O 1
ATOM 1521 N N . ILE A 1 202 ? -14.068 21.370 17.139 1.00 117.09 206 ILE A N 1
ATOM 1522 C CA . ILE A 1 202 ? -14.648 20.045 17.330 1.00 112.15 206 ILE A CA 1
ATOM 1523 C C . ILE A 1 202 ? -14.863 19.413 15.963 1.00 112.68 206 ILE A C 1
ATOM 1524 O O . ILE A 1 202 ? -15.491 20.016 15.085 1.00 119.61 206 ILE A O 1
ATOM 1529 N N . PHE A 1 203 ? -14.348 18.200 15.784 1.00 108.11 207 PHE A N 1
ATOM 1530 C CA . PHE A 1 203 ? -14.457 17.478 14.525 1.00 115.47 207 PHE A CA 1
ATOM 1531 C C . PHE A 1 203 ? -15.221 16.176 14.728 1.00 122.98 207 PHE A C 1
ATOM 1532 O O . PHE A 1 203 ? -15.432 15.714 15.853 1.00 116.08 207 PHE A O 1
ATOM 1540 N N . ASP A 1 204 ? -15.637 15.584 13.611 1.00 120.04 208 ASP A N 1
ATOM 1541 C CA . ASP A 1 204 ? -16.310 14.294 13.620 1.00 118.81 208 ASP A CA 1
ATOM 1542 C C . ASP A 1 204 ? -15.274 13.189 13.461 1.00 120.90 208 ASP A C 1
ATOM 1543 O O . ASP A 1 204 ? -14.485 13.200 12.510 1.00 109.37 208 ASP A O 1
ATOM 1548 N N . THR A 1 205 ? -15.278 12.237 14.396 1.00 126.98 209 THR A N 1
ATOM 1549 C CA . THR A 1 205 ? -14.270 11.183 14.394 1.00 123.14 209 THR A CA 1
ATOM 1550 C C . THR A 1 205 ? -14.460 10.192 13.254 1.00 126.84 209 THR A C 1
ATOM 1551 O O . THR A 1 205 ? -13.490 9.544 12.847 1.00 139.77 209 THR A O 1
ATOM 1555 N N . SER A 1 206 ? -15.677 10.055 12.735 1.00 120.42 210 SER A N 1
ATOM 1556 C CA . SER A 1 206 ? -15.953 9.154 11.626 1.00 125.55 210 SER A CA 1
ATOM 1557 C C . SER A 1 206 ? -15.918 9.851 10.272 1.00 127.14 210 SER A C 1
ATOM 1558 O O . SER A 1 206 ? -16.062 9.184 9.243 1.00 114.81 210 SER A O 1
ATOM 1561 N N . SER A 1 207 ? -15.728 11.171 10.247 1.00 126.85 211 SER A N 1
ATOM 1562 C CA . SER A 1 207 ? -15.646 11.914 8.995 1.00 122.91 211 SER A CA 1
ATOM 1563 C C . SER A 1 207 ? -14.357 12.722 8.933 1.00 124.69 211 SER A C 1
ATOM 1564 O O . SER A 1 207 ? -13.502 12.475 8.076 1.00 132.22 211 SER A O 1
ATOM 1567 N N . GLY A 1 208 ? -14.209 13.687 9.836 1.00 127.07 212 GLY A N 1
ATOM 1568 C CA . GLY A 1 208 ? -13.027 14.524 9.862 1.00 127.07 212 GLY A CA 1
ATOM 1569 C C . GLY A 1 208 ? -13.295 15.937 9.390 1.00 127.62 212 GLY A C 1
ATOM 1570 O O . GLY A 1 208 ? -12.451 16.550 8.730 1.00 115.02 212 GLY A O 1
ATOM 1571 N N . HIS A 1 209 ? -14.470 16.464 9.723 1.00 153.37 213 HIS A N 1
ATOM 1572 C CA . HIS A 1 209 ? -14.875 17.803 9.327 1.00 157.71 213 HIS A CA 1
ATOM 1573 C C . HIS A 1 209 ? -15.159 18.641 10.565 1.00 154.06 213 HIS A C 1
ATOM 1574 O O . HIS A 1 209 ? -15.600 18.126 11.597 1.00 149.31 213 HIS A O 1
ATOM 1581 N N . LEU A 1 210 ? -14.901 19.942 10.451 1.00 140.19 214 LEU A N 1
ATOM 1582 C CA . LEU A 1 210 ? -15.107 20.883 11.549 1.00 126.12 214 LEU A CA 1
ATOM 1583 C C . LEU A 1 210 ? -16.595 20.975 11.862 1.00 128.17 214 LEU A C 1
ATOM 1584 O O . LEU A 1 210 ? -17.354 21.637 11.152 1.00 133.41 214 LEU A O 1
ATOM 1589 N N . ILE A 1 211 ? -17.018 20.302 12.934 1.00 138.41 215 ILE A N 1
ATOM 1590 C CA . ILE A 1 211 ? -18.411 20.386 13.364 1.00 132.95 215 ILE A CA 1
ATOM 1591 C C . ILE A 1 211 ? -18.722 21.784 13.885 1.00 133.43 215 ILE A C 1
ATOM 1592 O O . ILE A 1 211 ? -19.735 22.390 13.517 1.00 136.34 215 ILE A O 1
ATOM 1597 N N . GLN A 1 212 ? -17.855 22.317 14.743 1.00 124.24 216 GLN A N 1
ATOM 1598 C CA . GLN A 1 212 ? -18.087 23.622 15.343 1.00 128.60 216 GLN A CA 1
ATOM 1599 C C . GLN A 1 212 ? -16.760 24.200 15.815 1.00 124.36 216 GLN A C 1
ATOM 1600 O O . GLN A 1 212 ? -15.917 23.475 16.348 1.00 120.25 216 GLN A O 1
ATOM 1606 N N . GLU A 1 213 ? -16.584 25.502 15.606 1.00 122.29 217 GLU A N 1
ATOM 1607 C CA . GLU A 1 213 ? -15.434 26.241 16.104 1.00 110.81 217 GLU A CA 1
ATOM 1608 C C . GLU A 1 213 ? -15.891 27.237 17.161 1.00 112.89 217 GLU A C 1
ATOM 1609 O O . GLU A 1 213 ? -16.896 27.931 16.980 1.00 125.38 217 GLU A O 1
ATOM 1615 N N . LEU A 1 214 ? -15.150 27.303 18.266 1.00 109.35 218 LEU A N 1
ATOM 1616 C CA . LEU A 1 214 ? -15.500 28.156 19.391 1.00 103.28 218 LEU A CA 1
ATOM 1617 C C . LEU A 1 214 ? -14.301 29.004 19.793 1.00 111.78 218 LEU A C 1
ATOM 1618 O O . LEU A 1 214 ? -13.147 28.591 19.646 1.00 115.97 218 LEU A O 1
ATOM 1623 N N . ARG A 1 215 ? -14.590 30.200 20.301 1.00 112.44 219 ARG A N 1
ATOM 1624 C CA . ARG A 1 215 ? -13.574 31.157 20.718 1.00 107.26 219 ARG A CA 1
ATOM 1625 C C . ARG A 1 215 ? -13.726 31.430 22.207 1.00 107.46 219 ARG A C 1
ATOM 1626 O O . ARG A 1 215 ? -14.837 31.690 22.682 1.00 112.23 219 ARG A O 1
ATOM 1634 N N . ARG A 1 216 ? -12.615 31.372 22.938 1.00 102.09 220 ARG A N 1
ATOM 1635 C CA . ARG A 1 216 ? -12.636 31.622 24.374 1.00 114.78 220 ARG A CA 1
ATOM 1636 C C . ARG A 1 216 ? -12.143 33.012 24.753 1.00 108.03 220 ARG A C 1
ATOM 1637 O O . ARG A 1 216 ? -12.623 33.576 25.742 1.00 99.89 220 ARG A O 1
ATOM 1645 N N . GLY A 1 217 ? -11.210 33.579 23.999 1.00 123.01 221 GLY A N 1
ATOM 1646 C CA . GLY A 1 217 ? -10.686 34.892 24.326 1.00 129.16 221 GLY A CA 1
ATOM 1647 C C . GLY A 1 217 ? -9.685 35.335 23.283 1.00 131.90 221 GLY A C 1
ATOM 1648 O O . GLY A 1 217 ? -9.270 34.561 22.414 1.00 148.82 221 GLY A O 1
ATOM 1649 N N . SER A 1 218 ? -9.301 36.607 23.386 1.00 112.35 222 SER A N 1
ATOM 1650 C CA . SER A 1 218 ? -8.349 37.196 22.453 1.00 115.82 222 SER A CA 1
ATOM 1651 C C . SER A 1 218 ? -6.902 36.989 22.874 1.00 121.54 222 SER A C 1
ATOM 1652 O O . SER A 1 218 ? -6.031 36.830 22.010 1.00 119.44 222 SER A O 1
ATOM 1655 N N . GLN A 1 219 ? -6.623 36.991 24.174 1.00 131.61 223 GLN A N 1
ATOM 1656 C CA . GLN A 1 219 ? -5.263 36.806 24.657 1.00 125.77 223 GLN A CA 1
ATOM 1657 C C . GLN A 1 219 ? -4.860 35.341 24.560 1.00 126.72 223 GLN A C 1
ATOM 1658 O O . GLN A 1 219 ? -5.653 34.441 24.854 1.00 119.09 223 GLN A O 1
ATOM 1664 N N . ALA A 1 220 ? -3.619 35.107 24.142 1.00 118.35 224 ALA A N 1
ATOM 1665 C CA . ALA A 1 220 ? -3.110 33.748 24.007 1.00 105.00 224 ALA A CA 1
ATOM 1666 C C . ALA A 1 220 ? -2.962 33.109 25.382 1.00 116.97 224 ALA A C 1
ATOM 1667 O O . ALA A 1 220 ? -2.233 33.621 26.239 1.00 113.34 224 ALA A O 1
ATOM 1669 N N . ALA A 1 221 ? -3.656 31.994 25.593 1.00 112.75 225 ALA A N 1
ATOM 1670 C CA . ALA A 1 221 ? -3.605 31.260 26.848 1.00 97.96 225 ALA A CA 1
ATOM 1671 C C . ALA A 1 221 ? -3.324 29.793 26.566 1.00 101.85 225 ALA A C 1
ATOM 1672 O O . ALA A 1 221 ? -3.655 29.275 25.496 1.00 120.92 225 ALA A O 1
ATOM 1674 N N . ASN A 1 222 ? -2.709 29.126 27.537 1.00 111.01 226 ASN A N 1
ATOM 1675 C CA . ASN A 1 222 ? -2.378 27.711 27.419 1.00 106.90 226 ASN A CA 1
ATOM 1676 C C . ASN A 1 222 ? -3.542 26.868 27.931 1.00 89.51 226 ASN A C 1
ATOM 1677 O O . ASN A 1 222 ? -3.883 26.921 29.117 1.00 87.85 226 ASN A O 1
ATOM 1682 N N . ILE A 1 223 ? -4.149 26.095 27.033 1.00 92.50 227 ILE A N 1
ATOM 1683 C CA . ILE A 1 223 ? -5.279 25.244 27.385 1.00 91.20 227 ILE A CA 1
ATOM 1684 C C . ILE A 1 223 ? -4.779 24.028 28.153 1.00 91.29 227 ILE A C 1
ATOM 1685 O O . ILE A 1 223 ? -3.767 23.416 27.791 1.00 99.83 227 ILE A O 1
ATOM 1690 N N . TYR A 1 224 ? -5.491 23.672 29.222 1.00 81.52 228 TYR A N 1
ATOM 1691 C CA . TYR A 1 224 ? -5.120 22.546 30.070 1.00 85.28 228 TYR A CA 1
ATOM 1692 C C . TYR A 1 224 ? -6.016 21.335 29.845 1.00 91.71 228 TYR A C 1
ATOM 1693 O O . TYR A 1 224 ? -5.523 20.251 29.517 1.00 112.04 228 TYR A O 1
ATOM 1702 N N . CYS A 1 225 ? -7.326 21.488 30.011 1.00 76.28 229 CYS A N 1
ATOM 1703 C CA . CYS A 1 225 ? -8.241 20.359 29.958 1.00 79.30 229 CYS A CA 1
ATOM 1704 C C . CYS A 1 225 ? -9.486 20.733 29.168 1.00 88.27 229 CYS A C 1
ATOM 1705 O O . CYS A 1 225 ? -9.954 21.873 29.230 1.00 84.97 229 CYS A O 1
ATOM 1708 N N . ILE A 1 226 ? -10.007 19.765 28.417 1.00 89.15 230 ILE A N 1
ATOM 1709 C CA . ILE A 1 226 ? -11.234 19.918 27.641 1.00 85.02 230 ILE A CA 1
ATOM 1710 C C . ILE A 1 226 ? -12.063 18.654 27.830 1.00 90.00 230 ILE A C 1
ATOM 1711 O O . ILE A 1 226 ? -11.515 17.549 27.889 1.00 101.76 230 ILE A O 1
ATOM 1716 N N . ASN A 1 227 ? -13.383 18.814 27.936 1.00 88.31 231 ASN A N 1
ATOM 1717 C CA . ASN A 1 227 ? -14.259 17.670 28.149 1.00 93.10 231 ASN A CA 1
ATOM 1718 C C . ASN A 1 227 ? -15.677 18.009 27.712 1.00 93.93 231 ASN A C 1
ATOM 1719 O O . ASN A 1 227 ? -16.158 19.120 27.951 1.00 90.08 231 ASN A O 1
ATOM 1724 N N . PHE A 1 228 ? -16.336 17.041 27.076 1.00 99.06 232 PHE A N 1
ATOM 1725 C CA . PHE A 1 228 ? -17.737 17.168 26.708 1.00 85.90 232 PHE A CA 1
ATOM 1726 C C . PHE A 1 228 ? -18.627 16.763 27.880 1.00 90.39 232 PHE A C 1
ATOM 1727 O O . PHE A 1 228 ? -18.156 16.344 28.942 1.00 85.62 232 PHE A O 1
ATOM 1735 N N . ASN A 1 229 ? -19.935 16.882 27.682 1.00 103.34 233 ASN A N 1
ATOM 1736 C CA . ASN A 1 229 ? -20.910 16.278 28.571 1.00 103.23 2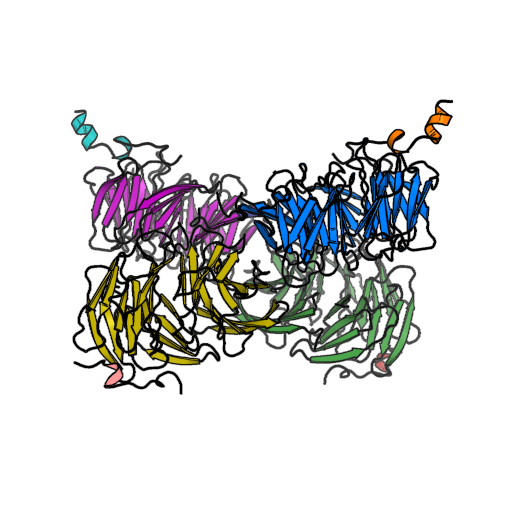33 ASN A CA 1
ATOM 1737 C C . ASN A 1 229 ? -21.395 14.973 27.939 1.00 118.86 233 ASN A C 1
ATOM 1738 O O . ASN A 1 229 ? -20.822 14.484 26.960 1.00 121.61 233 ASN A O 1
ATOM 1743 N N . GLN A 1 230 ? -22.458 14.393 28.499 1.00 104.94 234 GLN A N 1
ATOM 1744 C CA . GLN A 1 230 ? -22.925 13.098 28.013 1.00 106.98 234 GLN A CA 1
ATOM 1745 C C . GLN A 1 230 ? -23.421 13.194 26.575 1.00 111.20 234 GLN A C 1
ATOM 1746 O O . GLN A 1 230 ? -22.972 12.444 25.701 1.00 131.88 234 GLN A O 1
ATOM 1752 N N . ASP A 1 231 ? -24.343 14.118 26.309 1.00 103.19 235 ASP A N 1
ATOM 1753 C CA . ASP A 1 231 ? -24.927 14.262 24.981 1.00 100.65 235 ASP A CA 1
ATOM 1754 C C . ASP A 1 231 ? -24.055 15.067 24.023 1.00 98.76 235 ASP A C 1
ATOM 1755 O O . ASP A 1 231 ? -24.491 15.334 22.897 1.00 97.95 235 ASP A O 1
ATOM 1760 N N . ALA A 1 232 ? -22.847 15.454 24.441 1.00 98.48 236 ALA A N 1
ATOM 1761 C CA . ALA A 1 232 ? -21.920 16.232 23.615 1.00 99.16 236 ALA A CA 1
ATOM 1762 C C . ALA A 1 232 ? -22.531 17.555 23.159 1.00 101.26 236 ALA A C 1
ATOM 1763 O O . ALA A 1 232 ? -22.176 18.086 22.103 1.00 87.68 236 ALA A O 1
ATOM 1765 N N . SER A 1 233 ? -23.454 18.100 23.952 1.00 104.92 237 SER A N 1
ATOM 1766 C CA . SER A 1 233 ? -24.064 19.386 23.640 1.00 109.36 237 SER A CA 1
ATOM 1767 C C . SER A 1 233 ? -23.302 20.554 24.248 1.00 104.17 237 SER A C 1
ATOM 1768 O O . SER A 1 233 ? -23.240 21.628 23.639 1.00 88.47 237 SER A O 1
ATOM 1771 N N . LEU A 1 234 ? -22.728 20.367 25.432 1.00 102.23 238 LEU A N 1
ATOM 1772 C CA . LEU A 1 234 ? -21.905 21.369 26.088 1.00 97.78 238 LEU A CA 1
ATOM 1773 C C . LEU A 1 234 ? -20.467 20.879 26.182 1.00 86.91 238 LEU A C 1
ATOM 1774 O O . LEU A 1 234 ? -20.181 19.685 26.054 1.00 96.45 238 LEU A O 1
ATOM 1779 N N . ILE A 1 235 ? -19.559 21.821 26.414 1.00 92.81 239 ILE A N 1
ATOM 1780 C CA . ILE A 1 235 ? -18.137 21.517 26.517 1.00 90.99 239 ILE A CA 1
ATOM 1781 C C . ILE A 1 235 ? -17.501 22.536 27.452 1.00 89.31 239 ILE A C 1
ATOM 1782 O O . ILE A 1 235 ? -17.855 23.718 27.437 1.00 99.64 239 ILE A O 1
ATOM 1787 N N . CYS A 1 236 ? -16.579 22.068 28.290 1.00 75.34 240 CYS A N 1
ATOM 1788 C CA . CYS A 1 236 ? -15.897 22.917 29.257 1.00 86.29 240 CYS A CA 1
ATOM 1789 C C . CYS A 1 236 ? -14.402 22.901 28.977 1.00 77.90 240 CYS A C 1
ATOM 1790 O O . CYS A 1 236 ? -13.819 21.838 28.738 1.00 86.24 240 CYS A O 1
ATOM 1793 N N . VAL A 1 237 ? -13.788 24.082 29.002 1.00 75.02 241 VAL A N 1
ATOM 1794 C CA . VAL A 1 237 ? -12.382 24.259 28.662 1.00 83.24 241 VAL A CA 1
ATOM 1795 C C . VAL A 1 237 ? -11.698 25.003 29.800 1.00 79.82 241 VAL A C 1
ATOM 1796 O O . VAL A 1 237 ? -12.156 26.074 30.210 1.00 87.94 241 VAL A O 1
ATOM 1800 N N . SER A 1 238 ? -10.602 24.442 30.302 1.00 76.22 242 SER A N 1
ATOM 1801 C CA . SER A 1 238 ? -9.833 25.053 31.376 1.00 87.19 242 SER A CA 1
ATOM 1802 C C . SER A 1 238 ? -8.562 25.679 30.818 1.00 94.83 242 SER A C 1
ATOM 1803 O O . SER A 1 238 ? -7.914 25.112 29.933 1.00 83.97 242 SER A O 1
ATOM 1806 N N . SER A 1 239 ? -8.210 26.850 31.339 1.00 105.81 243 SER A N 1
ATOM 1807 C CA . SER A 1 239 ? -7.029 27.576 30.885 1.00 100.97 243 SER A CA 1
ATOM 1808 C C . SER A 1 239 ? -6.232 28.035 32.106 1.00 94.13 243 SER A C 1
ATOM 1809 O O . SER A 1 239 ? -6.427 27.559 33.231 1.00 95.70 243 SER A O 1
ATOM 1812 N N . ASP A 1 240 ? -5.320 28.979 31.888 1.00 100.08 244 ASP A N 1
ATOM 1813 C CA . ASP A 1 240 ? -4.406 29.409 32.935 1.00 102.12 244 ASP A CA 1
ATOM 1814 C C . ASP A 1 240 ? -5.145 30.107 34.072 1.00 100.02 244 ASP A C 1
ATOM 1815 O O . ASP A 1 240 ? -6.207 30.707 33.882 1.00 102.26 244 ASP A O 1
ATOM 1820 N N . HIS A 1 241 ? -4.563 30.010 35.270 1.00 101.52 245 HIS A N 1
ATOM 1821 C CA . HIS A 1 241 ? -5.110 30.619 36.485 1.00 96.75 245 HIS A CA 1
ATOM 1822 C C . HIS A 1 241 ? -6.492 30.065 36.826 1.00 94.99 245 HIS A C 1
ATOM 1823 O O . HIS A 1 241 ? -7.388 30.801 37.244 1.00 87.44 245 HIS A O 1
ATOM 1830 N N . GLY A 1 242 ? -6.661 28.755 36.657 1.00 97.17 246 GLY A N 1
ATOM 1831 C CA . GLY A 1 242 ? -7.899 28.093 37.040 1.00 90.11 246 GLY A CA 1
ATOM 1832 C C . GLY A 1 242 ? -9.137 28.639 36.368 1.00 92.46 246 GLY A C 1
ATOM 1833 O O . GLY A 1 242 ? -10.228 28.576 36.945 1.00 82.31 246 GLY A O 1
ATOM 1834 N N . THR A 1 243 ? -8.999 29.179 35.161 1.00 92.46 247 THR A N 1
ATOM 1835 C CA . THR A 1 243 ? -10.122 29.759 34.440 1.00 81.71 247 THR A CA 1
ATOM 1836 C C . THR A 1 243 ? -10.800 28.688 33.596 1.00 91.06 247 THR A C 1
ATOM 1837 O O . THR A 1 243 ? -10.139 27.982 32.829 1.00 97.63 247 THR A O 1
ATOM 1841 N N . VAL A 1 244 ? -12.117 28.573 33.741 1.00 94.46 248 VAL A N 1
ATOM 1842 C CA . VAL A 1 244 ? -12.910 27.573 33.036 1.00 85.95 248 VAL A CA 1
ATOM 1843 C C . VAL A 1 244 ? -13.981 28.288 32.225 1.00 84.77 248 VAL A C 1
ATOM 1844 O O . VAL A 1 244 ? -14.702 29.142 32.753 1.00 78.44 248 VAL A O 1
ATOM 1848 N N . HIS A 1 245 ? -14.077 27.943 30.945 1.00 78.06 249 HIS A N 1
ATOM 1849 C CA . HIS A 1 245 ? -15.114 28.450 30.060 1.00 79.86 249 HIS A CA 1
ATOM 1850 C C . HIS A 1 245 ? -16.056 27.313 29.689 1.00 78.91 249 HIS A C 1
ATOM 1851 O O . HIS A 1 245 ? -15.610 26.207 29.370 1.00 85.70 249 HIS A O 1
ATOM 1858 N N . ILE A 1 246 ? -17.357 27.584 29.732 1.00 80.99 250 ILE A N 1
ATOM 1859 C CA . ILE A 1 246 ? -18.380 26.605 29.379 1.00 90.24 250 ILE A CA 1
ATOM 1860 C C . ILE A 1 246 ? -19.051 27.069 28.095 1.00 95.62 250 ILE A C 1
ATOM 1861 O O . ILE A 1 246 ? -19.683 28.132 28.066 1.00 89.76 250 ILE A O 1
ATOM 1866 N N . PHE A 1 247 ? -18.917 26.275 27.037 1.00 96.42 251 PHE A N 1
ATOM 1867 C CA . PHE A 1 247 ? -19.489 26.588 25.735 1.00 96.62 251 PHE A CA 1
ATOM 1868 C C . PHE A 1 247 ? -20.674 25.679 25.437 1.00 110.02 251 PHE A C 1
ATOM 1869 O O . PHE A 1 247 ? -20.895 24.658 26.093 1.00 109.35 251 PHE A O 1
ATOM 1877 N N . ALA A 1 248 ? -21.434 26.070 24.418 1.00 116.99 252 ALA A N 1
ATOM 1878 C CA . ALA A 1 248 ? -22.454 25.229 23.810 1.00 120.47 252 ALA A CA 1
ATOM 1879 C C . ALA A 1 248 ? -21.938 24.749 22.460 1.00 135.19 252 ALA A C 1
ATOM 1880 O O . ALA A 1 248 ? -21.405 25.544 21.679 1.00 144.14 252 ALA A O 1
ATOM 1882 N N . ALA A 1 249 ? -22.092 23.453 22.189 1.00 128.63 253 ALA A N 1
ATOM 1883 C CA . ALA A 1 249 ? -21.478 22.849 21.013 1.00 120.31 253 ALA A CA 1
ATOM 1884 C C . ALA A 1 249 ? -22.448 22.597 19.867 1.00 129.22 253 ALA A C 1
ATOM 1885 O O . ALA A 1 249 ? -22.003 22.505 18.717 1.00 126.51 253 ALA A O 1
ATOM 1887 N N . GLU A 1 250 ? -23.747 22.486 20.139 1.00 146.83 254 GLU A N 1
ATOM 1888 C CA . GLU A 1 250 ? -24.702 22.139 19.092 1.00 163.74 254 GLU A CA 1
ATOM 1889 C C . GLU A 1 250 ? -25.569 23.327 18.694 1.00 166.58 254 GLU A C 1
ATOM 1890 O O . GLU A 1 250 ? -26.798 23.215 18.639 1.00 167.83 254 GLU A O 1
ATOM 1896 N N . ASP A 1 251 ? -24.937 24.464 18.409 1.00 167.83 255 ASP A N 1
ATOM 1897 C CA . ASP A 1 251 ? -25.634 25.639 17.901 1.00 177.80 255 ASP A CA 1
ATOM 1898 C C . ASP A 1 251 ? -24.633 26.592 17.258 1.00 191.41 255 ASP A C 1
ATOM 1899 O O . ASP A 1 251 ? -23.905 27.303 17.965 1.00 190.89 255 ASP A O 1
ATOM 1904 N N . PRO A 1 252 ? -24.557 26.627 15.924 1.00 205.74 256 PRO A N 1
ATOM 1905 C CA . PRO A 1 252 ? -23.624 27.553 15.259 1.00 200.29 256 PRO A CA 1
ATOM 1906 C C . PRO A 1 252 ? -23.876 29.018 15.578 1.00 203.24 256 PRO A C 1
ATOM 1907 O O . PRO A 1 252 ? -23.008 29.851 15.286 1.00 204.15 256 PRO A O 1
ATOM 1911 N N . LYS A 1 253 ? -25.024 29.357 16.164 1.00 193.96 257 LYS A N 1
ATOM 1912 C CA . LYS A 1 253 ? -25.320 30.729 16.559 1.00 185.65 257 LYS A CA 1
ATOM 1913 C C . LYS A 1 253 ? -24.565 31.166 17.808 1.00 186.59 257 LYS A C 1
ATOM 1914 O O . LYS A 1 253 ? -24.801 32.279 18.290 1.00 185.12 257 LYS A O 1
ATOM 1920 N N . SER A 1 254 ? -23.673 30.332 18.340 1.00 191.13 258 SER A N 1
ATOM 1921 C CA . SER A 1 254 ? -22.909 30.656 19.539 1.00 186.07 258 SER A CA 1
ATOM 1922 C C . SER A 1 254 ? -21.433 30.422 19.260 1.00 175.86 258 SER A C 1
ATOM 1923 O O . SER A 1 254 ? -21.034 29.305 18.913 1.00 158.55 258 SER A O 1
ATOM 1926 N N . LYS A 1 255 ? -20.626 31.474 19.413 1.00 149.37 259 LYS A N 1
ATOM 1927 C CA . LYS A 1 255 ? -19.185 31.380 19.235 1.00 130.65 259 LYS A CA 1
ATOM 1928 C C . LYS A 1 255 ? -18.409 31.532 20.535 1.00 116.09 259 LYS A C 1
ATOM 1929 O O . LYS A 1 255 ? -17.274 31.053 20.619 1.00 114.25 259 LYS A O 1
ATOM 1935 N N . TRP A 1 256 ? -18.995 32.161 21.547 1.00 123.81 260 TRP A N 1
ATOM 1936 C CA . TRP A 1 256 ? -18.341 32.396 22.824 1.00 110.19 260 TRP A CA 1
ATOM 1937 C C . TRP A 1 256 ? -18.890 31.447 23.881 1.00 101.89 260 TRP A C 1
ATOM 1938 O O . TRP A 1 256 ? -19.847 30.702 23.655 1.00 106.29 260 TRP A O 1
ATOM 1949 N N . SER A 1 257 ? -18.268 31.492 25.055 1.00 92.58 261 SER A N 1
ATOM 1950 C CA . SER A 1 257 ? -18.715 30.687 26.182 1.00 89.67 261 SER A CA 1
ATOM 1951 C C . SER A 1 257 ? -19.840 31.404 26.916 1.00 94.01 261 SER A C 1
ATOM 1952 O O . SER A 1 257 ? -19.709 32.579 27.275 1.00 110.11 261 SER A O 1
ATOM 1955 N N . PHE A 1 258 ? -20.949 30.697 27.136 1.00 89.68 262 PHE A N 1
ATOM 1956 C CA . PHE A 1 258 ? -22.073 31.296 27.844 1.00 90.47 262 PHE A CA 1
ATOM 1957 C C . PHE A 1 258 ? -21.823 31.427 29.341 1.00 89.79 262 PHE A C 1
ATOM 1958 O O . PHE A 1 258 ? -22.621 32.073 30.029 1.00 106.94 262 PHE A O 1
ATOM 1966 N N . SER A 1 259 ? -20.745 30.841 29.858 1.00 94.64 263 SER A N 1
ATOM 1967 C CA . SER A 1 259 ? -20.398 30.964 31.265 1.00 91.09 263 SER A CA 1
ATOM 1968 C C . SER A 1 259 ? -18.888 30.865 31.411 1.00 88.63 263 SER A C 1
ATOM 1969 O O . SER A 1 259 ? -18.212 30.221 30.604 1.00 94.79 263 SER A O 1
ATOM 1972 N N . LYS A 1 260 ? -18.365 31.513 32.450 1.00 92.34 264 LYS A N 1
ATOM 1973 C CA . LYS A 1 260 ? -16.932 31.514 32.712 1.00 86.67 264 LYS A CA 1
ATOM 1974 C C . LYS A 1 260 ? -16.708 31.801 34.188 1.00 93.34 264 LYS A C 1
ATOM 1975 O O . LYS A 1 260 ? -17.270 32.761 34.723 1.00 108.34 264 LYS A O 1
ATOM 1981 N N . PHE A 1 261 ? -15.894 30.973 34.839 1.00 84.26 265 PHE A N 1
ATOM 1982 C CA . PHE A 1 261 ? -15.590 31.150 36.250 1.00 80.55 265 PHE A CA 1
ATOM 1983 C C . PHE A 1 261 ? -14.112 30.874 36.485 1.00 79.00 265 PHE A C 1
ATOM 1984 O O . PHE A 1 261 ? -13.398 30.381 35.610 1.00 86.36 265 PHE A O 1
ATOM 1992 N N . GLN A 1 262 ? -13.660 31.210 37.689 1.00 88.75 266 GLN A N 1
ATOM 1993 C CA . GLN A 1 262 ? -12.297 30.956 38.126 1.00 80.08 266 GLN A CA 1
ATOM 1994 C C . GLN A 1 262 ? -12.336 30.305 39.499 1.00 87.86 266 GLN A C 1
ATOM 1995 O O . GLN A 1 262 ? -13.112 30.718 40.366 1.00 97.90 266 GLN A O 1
ATOM 2001 N N . VAL A 1 263 ? -11.505 29.286 39.691 1.00 86.40 267 VAL A N 1
ATOM 2002 C CA . VAL A 1 263 ? -11.412 28.613 40.983 1.00 83.05 267 VAL A CA 1
ATOM 2003 C C . VAL A 1 263 ? -10.883 29.618 42.000 1.00 80.29 267 VAL A C 1
ATOM 2004 O O . VAL A 1 263 ? -10.122 30.525 41.631 1.00 85.33 267 VAL A O 1
ATOM 2008 N N . PRO A 1 264 ? -11.277 29.519 43.274 1.00 82.02 268 PRO A N 1
ATOM 2009 C CA . PRO A 1 264 ? -10.882 30.557 44.242 1.00 81.16 268 PRO A CA 1
ATOM 2010 C C . PRO A 1 264 ? -9.381 30.719 44.391 1.00 86.58 268 PRO A C 1
ATOM 2011 O O . PRO A 1 264 ? -8.891 31.851 44.488 1.00 93.44 268 PRO A O 1
ATOM 2015 N N . SER A 1 265 ? -8.634 29.617 44.408 1.00 92.57 269 SER A N 1
ATOM 2016 C CA . SER A 1 265 ? -7.189 29.684 44.575 1.00 90.65 269 SER A CA 1
ATOM 2017 C C . SER A 1 265 ? -6.464 30.131 43.314 1.00 89.77 269 SER A C 1
ATOM 2018 O O . SER A 1 265 ? -5.280 30.474 43.392 1.00 103.55 269 SER A O 1
ATOM 2021 N N . GLY A 1 266 ? -7.135 30.137 42.165 1.00 79.59 270 GLY A N 1
ATOM 2022 C CA . GLY A 1 266 ? -6.475 30.479 40.924 1.00 80.33 270 GLY A CA 1
ATOM 2023 C C . GLY A 1 266 ? -5.487 29.451 40.425 1.00 97.07 270 GLY A C 1
ATOM 2024 O O . GLY A 1 266 ? -4.758 29.729 39.470 1.00 105.83 270 GLY A O 1
ATOM 2025 N N . SER A 1 267 ? -5.432 28.275 41.046 1.00 98.39 271 SER A N 1
ATOM 2026 C CA . SER A 1 267 ? -4.541 27.219 40.588 1.00 107.35 271 SER A CA 1
ATOM 2027 C C . SER A 1 267 ? -5.118 26.562 39.334 1.00 91.93 271 SER A C 1
ATOM 2028 O O . SER A 1 267 ? -6.337 26.410 39.223 1.00 86.10 271 SER A O 1
ATOM 2031 N N . PRO A 1 268 ? -4.272 26.175 38.376 1.00 93.74 272 PRO A N 1
ATOM 2032 C CA . PRO A 1 268 ? -4.785 25.519 37.168 1.00 78.16 272 PRO A CA 1
ATOM 2033 C C . PRO A 1 268 ? -5.475 24.206 37.509 1.00 72.20 272 PRO A C 1
ATOM 2034 O O . PRO A 1 268 ? -5.108 23.514 38.461 1.00 73.99 272 PRO A O 1
ATOM 2038 N N . CYS A 1 269 ? -6.491 23.869 36.718 1.00 76.31 273 CYS A N 1
ATOM 2039 C CA . CYS A 1 269 ? -7.385 22.773 37.058 1.00 77.20 273 CYS A CA 1
ATOM 2040 C C . CYS A 1 269 ? -7.779 22.000 35.808 1.00 76.51 273 CYS A C 1
ATOM 2041 O O . CYS A 1 269 ? -7.579 22.448 34.676 1.00 89.27 273 CYS A O 1
ATOM 2044 N N . ILE A 1 270 ? -8.348 20.819 36.034 1.00 67.50 274 ILE A N 1
ATOM 2045 C CA . ILE A 1 270 ? -9.000 20.038 34.991 1.00 85.83 274 ILE A CA 1
ATOM 2046 C C . ILE A 1 270 ? -10.502 20.118 35.223 1.00 86.98 274 ILE A C 1
ATOM 2047 O O . ILE A 1 270 ? -10.970 20.195 36.365 1.00 71.16 274 ILE A O 1
ATOM 2052 N N . CYS A 1 271 ? -11.263 20.113 34.132 1.00 87.64 275 CYS A N 1
ATOM 2053 C CA . CYS A 1 271 ? -12.699 20.333 34.200 1.00 81.12 275 CYS A CA 1
ATOM 2054 C C . CYS A 1 271 ? -13.460 19.169 33.580 1.00 82.35 275 CYS A C 1
ATOM 2055 O O . CYS A 1 271 ? -13.010 18.552 32.610 1.00 85.78 275 CYS A O 1
ATOM 2058 N N . ALA A 1 272 ? -14.627 18.887 34.154 1.00 93.22 276 ALA A N 1
ATOM 2059 C CA . ALA A 1 272 ? -15.547 17.889 33.630 1.00 84.72 276 ALA A CA 1
ATOM 2060 C C . ALA A 1 272 ? -16.919 18.142 34.234 1.00 91.91 276 ALA A C 1
ATOM 2061 O O . ALA A 1 272 ? -17.035 18.718 35.320 1.00 94.03 276 ALA A O 1
ATOM 2063 N N . PHE A 1 273 ? -17.953 17.710 33.520 1.00 89.75 277 PHE A N 1
ATOM 2064 C CA . PHE A 1 273 ? -19.318 17.894 33.989 1.00 83.28 277 PHE A CA 1
ATOM 2065 C C . PHE A 1 273 ? -19.663 16.860 35.054 1.00 83.52 277 PHE A C 1
ATOM 2066 O O . PHE A 1 273 ? -19.204 15.715 35.015 1.00 77.45 277 PHE A O 1
ATOM 2074 N N . GLY A 1 274 ? -20.480 17.281 36.015 1.00 83.02 278 GLY A N 1
ATOM 2075 C CA . GLY A 1 274 ? -20.818 16.473 37.164 1.00 93.52 278 GLY A CA 1
ATOM 2076 C C . GLY A 1 274 ? -22.116 15.711 36.993 1.00 95.10 278 GLY A C 1
ATOM 2077 O O . GLY A 1 274 ? -22.606 15.495 35.879 1.00 88.33 278 GLY A O 1
ATOM 2078 N N . THR A 1 275 ? -22.680 15.291 38.128 1.00 91.26 279 THR A N 1
ATOM 2079 C CA . THR A 1 275 ? -23.920 14.521 38.107 1.00 96.92 279 THR A CA 1
ATOM 2080 C C . THR A 1 275 ? -25.077 15.359 37.577 1.00 103.16 279 THR A C 1
ATOM 2081 O O . THR A 1 275 ? -25.772 14.953 36.638 1.00 106.77 279 THR A O 1
ATOM 2085 N N . GLU A 1 276 ? -25.298 16.528 38.168 1.00 99.61 280 GLU A N 1
ATOM 2086 C CA . GLU A 1 276 ? -26.353 17.408 37.691 1.00 102.88 280 GLU A CA 1
ATOM 2087 C C . GLU A 1 276 ? -26.029 17.891 36.279 1.00 108.16 280 GLU A C 1
ATOM 2088 O O . GLU A 1 276 ? -24.858 18.112 35.951 1.00 103.27 280 GLU A O 1
ATOM 2094 N N . PRO A 1 277 ? -27.038 18.060 35.419 1.00 102.29 281 PRO A N 1
ATOM 2095 C CA . PRO A 1 277 ? -26.757 18.479 34.037 1.00 92.52 281 PRO A CA 1
ATOM 2096 C C . PRO A 1 277 ? -26.195 19.885 33.929 1.00 91.98 281 PRO A C 1
ATOM 2097 O O . PRO A 1 277 ? -25.631 20.225 32.881 1.00 101.03 281 PRO A O 1
ATOM 2101 N N . ASN A 1 278 ? -26.322 20.707 34.971 1.00 89.50 282 ASN A N 1
ATOM 2102 C CA . ASN A 1 278 ? -25.801 22.069 34.977 1.00 85.71 282 ASN A CA 1
ATOM 2103 C C . ASN A 1 278 ? -24.590 22.214 35.895 1.00 87.28 282 ASN A C 1
ATOM 2104 O O . ASN A 1 278 ? -24.333 23.296 36.427 1.00 84.31 282 ASN A O 1
ATOM 2109 N N . ALA A 1 279 ? -23.837 21.135 36.086 1.00 82.88 283 ALA A N 1
ATOM 2110 C CA . ALA A 1 279 ? -22.706 21.120 36.999 1.00 72.40 283 ALA A CA 1
ATOM 2111 C C . ALA A 1 279 ? -21.397 21.001 36.230 1.00 82.92 283 ALA A C 1
ATOM 2112 O O . ALA A 1 279 ? -21.324 20.346 35.186 1.00 75.69 283 ALA A O 1
ATOM 2114 N N . VAL A 1 280 ? -20.362 21.650 36.761 1.00 78.08 284 VAL A N 1
ATOM 2115 C CA . VAL A 1 280 ? -19.005 21.553 36.235 1.00 70.12 284 VAL A CA 1
ATOM 2116 C C . VAL A 1 280 ? -18.057 21.406 37.416 1.00 75.28 284 VAL A C 1
ATOM 2117 O O . VAL A 1 280 ? -18.081 22.224 38.342 1.00 72.46 284 VAL A O 1
ATOM 2121 N N . ILE A 1 281 ? -17.233 20.364 37.390 1.00 73.96 285 ILE A N 1
ATOM 2122 C CA . ILE A 1 281 ? -16.291 20.073 38.465 1.00 76.72 285 ILE A CA 1
ATOM 2123 C C . ILE A 1 281 ? -14.893 20.466 38.015 1.00 75.75 285 ILE A C 1
ATOM 2124 O O . ILE A 1 281 ? -14.522 20.263 36.853 1.00 75.46 285 ILE A O 1
ATOM 2129 N N . ALA A 1 282 ? -14.114 21.027 38.937 1.00 74.97 286 ALA A N 1
ATOM 2130 C CA . ALA A 1 282 ? -12.766 21.501 38.648 1.00 69.58 286 ALA A CA 1
ATOM 2131 C C . ALA A 1 282 ? -11.816 20.970 39.709 1.00 82.08 286 ALA A C 1
ATOM 2132 O O . ALA A 1 282 ? -11.987 21.259 40.898 1.00 82.56 286 ALA A O 1
ATOM 2134 N N . ILE A 1 283 ? -10.817 20.203 39.281 1.00 81.20 287 ILE A N 1
ATOM 2135 C CA . ILE A 1 283 ? -9.813 19.630 40.170 1.00 73.26 287 ILE A CA 1
ATOM 2136 C C . ILE A 1 283 ? -8.519 20.401 39.952 1.00 72.47 287 ILE A C 1
ATOM 2137 O O . ILE A 1 283 ? -7.875 20.267 38.904 1.00 72.73 287 ILE A O 1
ATOM 2142 N N . CYS A 1 284 ? -8.131 21.200 40.939 1.00 80.71 288 CYS A N 1
ATOM 2143 C CA . CYS A 1 284 ? -6.976 22.076 40.817 1.00 79.02 288 CYS A CA 1
ATOM 2144 C C . CYS A 1 284 ? -5.709 21.390 41.321 1.00 79.14 288 CYS A C 1
ATOM 2145 O O . CYS A 1 284 ? -5.754 20.422 42.084 1.00 80.49 288 CYS A O 1
ATOM 2148 N N . ALA A 1 285 ? -4.565 21.922 40.884 1.00 75.13 289 ALA A N 1
ATOM 2149 C CA . ALA A 1 285 ? -3.281 21.311 41.203 1.00 70.61 289 ALA A CA 1
ATOM 2150 C C . ALA A 1 285 ? -2.904 21.465 42.670 1.00 76.07 289 ALA A C 1
ATOM 2151 O O . ALA A 1 285 ? -2.111 20.665 43.178 1.00 86.50 289 ALA A O 1
ATOM 2153 N N . ASP A 1 286 ? -3.449 22.465 43.362 1.00 89.52 290 ASP A N 1
ATOM 2154 C CA . ASP A 1 286 ? -3.141 22.701 44.765 1.00 87.95 290 ASP A CA 1
ATOM 2155 C C . ASP A 1 286 ? -4.008 21.870 45.706 1.00 85.27 290 ASP A C 1
ATOM 2156 O O . ASP A 1 286 ? -4.069 22.169 46.905 1.00 83.27 290 ASP A O 1
ATOM 2161 N N . GLY A 1 287 ? -4.674 20.839 45.194 1.00 77.59 291 GLY A N 1
ATOM 2162 C CA . GLY A 1 287 ? -5.528 20.019 46.028 1.00 83.39 291 GLY A CA 1
ATOM 2163 C C . GLY A 1 287 ? -6.896 20.602 46.289 1.00 93.18 291 GLY A C 1
ATOM 2164 O O . GLY A 1 287 ? -7.513 20.284 47.310 1.00 91.49 291 GLY A O 1
ATOM 2165 N N . SER A 1 288 ? -7.397 21.440 45.386 1.00 97.50 292 SER A N 1
ATOM 2166 C CA . SER A 1 288 ? -8.685 22.095 45.551 1.00 79.80 292 SER A CA 1
ATOM 2167 C C . SER A 1 288 ? -9.744 21.417 44.693 1.00 80.74 292 SER A C 1
ATOM 2168 O O . SER A 1 288 ? -9.484 21.034 43.549 1.00 81.91 292 SER A O 1
ATOM 2171 N N . TYR A 1 289 ? -10.939 21.275 45.256 1.00 82.23 293 TYR A N 1
ATOM 2172 C CA . TYR A 1 289 ? -12.096 20.738 44.555 1.00 72.10 293 TYR A CA 1
ATOM 2173 C C . TYR A 1 289 ? -13.137 21.845 44.464 1.00 84.02 293 TYR A C 1
ATOM 2174 O O . TYR A 1 289 ? -13.441 22.497 45.469 1.00 77.17 293 TYR A O 1
ATOM 2183 N N . TYR A 1 290 ? -13.667 22.066 43.263 1.00 73.69 294 TYR A N 1
ATOM 2184 C CA . TYR A 1 290 ? -14.598 23.162 43.028 1.00 70.88 294 TYR A CA 1
ATOM 2185 C C . TYR A 1 290 ? -15.750 22.676 42.165 1.00 82.89 294 TYR A C 1
ATOM 2186 O O . TYR A 1 290 ? -15.529 22.135 41.078 1.00 88.72 294 TYR A O 1
ATOM 2195 N N . LYS A 1 291 ? -16.973 22.873 42.649 1.00 79.14 295 LYS A N 1
ATOM 2196 C CA . LYS A 1 291 ? -18.180 22.515 41.916 1.00 80.17 295 LYS A CA 1
ATOM 2197 C C . LYS A 1 291 ? -18.947 23.785 41.576 1.00 74.68 295 LYS A C 1
ATOM 2198 O O . LYS A 1 291 ? -19.191 24.621 42.453 1.00 82.54 295 LYS A O 1
ATOM 2204 N N . PHE A 1 292 ? -19.320 23.926 40.308 1.00 71.04 296 PHE A N 1
ATOM 2205 C CA . PHE A 1 292 ? -19.965 25.130 39.802 1.00 77.51 296 PHE A CA 1
ATOM 2206 C C . PHE A 1 292 ? -21.296 24.756 39.168 1.00 89.98 296 PHE A C 1
ATOM 2207 O O . PHE A 1 292 ? -21.346 23.893 38.285 1.00 91.76 296 PHE A O 1
ATOM 2215 N N . LEU A 1 293 ? -22.367 25.400 39.623 1.00 87.98 297 LEU A N 1
ATOM 2216 C CA . LEU A 1 293 ? -23.703 25.218 39.072 1.00 88.37 297 LEU A CA 1
ATOM 2217 C C . LEU A 1 293 ? -24.120 26.492 38.350 1.00 88.75 297 LEU A C 1
ATOM 2218 O O . LEU A 1 293 ? -24.014 27.588 38.911 1.00 95.85 297 LEU A O 1
ATOM 2223 N N . PHE A 1 294 ? -24.593 26.349 37.114 1.00 87.04 298 PHE A N 1
ATOM 2224 C CA . PHE A 1 294 ? -24.943 27.493 36.287 1.00 82.86 298 PHE A CA 1
ATOM 2225 C C . PHE A 1 294 ? -26.402 27.429 35.856 1.00 89.80 298 PHE A C 1
ATOM 2226 O O . PHE A 1 294 ? -27.000 26.352 35.770 1.00 94.28 298 PHE A O 1
ATOM 2234 N N . ASN A 1 295 ? -26.963 28.602 35.587 1.00 103.84 299 ASN A N 1
ATOM 2235 C CA . ASN A 1 295 ? -28.309 28.747 35.051 1.00 95.71 299 ASN A CA 1
ATOM 2236 C C . ASN A 1 295 ? -28.255 28.801 33.531 1.00 96.55 299 ASN A C 1
ATOM 2237 O O . ASN A 1 295 ? -27.180 28.944 32.942 1.00 101.24 299 ASN A O 1
ATOM 2242 N N . PRO A 1 296 ? -29.402 28.667 32.851 1.00 91.47 300 PRO A N 1
ATOM 2243 C CA . PRO A 1 296 ? -29.387 28.695 31.377 1.00 96.95 300 PRO A CA 1
ATOM 2244 C C . PRO A 1 296 ? -28.686 29.903 30.774 1.00 92.97 300 PRO A C 1
ATOM 2245 O O . PRO A 1 296 ? -28.099 29.787 29.690 1.00 91.75 300 PRO A O 1
ATOM 2249 N N . LYS A 1 297 ? -28.724 31.060 31.437 1.00 102.26 301 LYS A N 1
ATOM 2250 C CA . LYS A 1 297 ? -28.023 32.231 30.926 1.00 93.63 301 LYS A CA 1
ATOM 2251 C C . LYS A 1 297 ? -26.529 32.194 31.220 1.00 96.03 301 LYS A C 1
ATOM 2252 O O . LYS A 1 297 ? -25.770 32.939 30.591 1.00 103.39 301 LYS A O 1
ATOM 2258 N N . GLY A 1 298 ? -26.092 31.350 32.153 1.00 97.93 302 GLY A N 1
ATOM 2259 C CA . GLY A 1 298 ? -24.692 31.224 32.504 1.00 86.98 302 GLY A CA 1
ATOM 2260 C C . GLY A 1 298 ? -24.345 31.705 33.896 1.00 89.63 302 GLY A C 1
ATOM 2261 O O . GLY A 1 298 ? -23.211 31.485 34.341 1.00 89.82 302 GLY A O 1
ATOM 2262 N N . GLU A 1 299 ? -25.277 32.346 34.596 1.00 101.61 303 GLU A N 1
ATOM 2263 C CA . GLU A 1 299 ? -25.017 32.864 35.930 1.00 92.64 303 GLU A CA 1
ATOM 2264 C C . GLU A 1 299 ? -24.762 31.725 36.914 1.00 88.51 303 GLU A C 1
ATOM 2265 O O . GLU A 1 299 ? -25.170 30.581 36.704 1.00 97.33 303 GLU A O 1
ATOM 2271 N N . CYS A 1 300 ? -24.084 32.057 38.008 1.00 83.83 304 CYS A N 1
ATOM 2272 C CA . CYS A 1 300 ? -23.792 31.076 39.043 1.00 86.17 304 CYS A CA 1
ATOM 2273 C C . CYS A 1 300 ? -24.972 30.931 39.997 1.00 87.20 304 CYS A C 1
ATOM 2274 O O . CYS A 1 300 ? -25.612 31.917 40.373 1.00 102.36 304 CYS A O 1
ATOM 2277 N N . ILE A 1 301 ? -25.255 29.690 40.389 1.00 92.91 305 ILE A N 1
ATOM 2278 C CA . ILE A 1 301 ? -26.341 29.399 41.320 1.00 98.60 305 ILE A CA 1
ATOM 2279 C C . ILE A 1 301 ? -25.750 28.976 42.658 1.00 95.83 305 ILE A C 1
ATOM 2280 O O . ILE A 1 301 ? -25.724 29.760 43.614 1.00 90.95 305 ILE A O 1
ATOM 2285 N N . ARG A 1 302 ? -25.281 27.734 42.737 1.00 93.51 306 ARG A N 1
ATOM 2286 C CA . ARG A 1 302 ? -24.554 27.249 43.898 1.00 93.53 306 ARG A CA 1
ATOM 2287 C C . ARG A 1 302 ? -23.056 27.267 43.609 1.00 94.67 306 ARG A C 1
ATOM 2288 O O . ARG A 1 302 ? -22.608 27.594 42.508 1.00 101.37 306 ARG A O 1
ATOM 2296 N N . ASP A 1 303 ? -22.272 26.881 44.613 1.00 88.34 307 ASP A N 1
ATOM 2297 C CA . ASP A 1 303 ? -20.822 26.985 44.534 1.00 81.66 307 ASP A CA 1
ATOM 2298 C C . ASP A 1 303 ? -20.221 26.215 45.702 1.00 85.40 307 ASP A C 1
ATOM 2299 O O . ASP A 1 303 ? -20.280 26.674 46.846 1.00 100.04 307 ASP A O 1
ATOM 2304 N N . VAL A 1 304 ? -19.640 25.050 45.429 1.00 74.39 308 VAL A N 1
ATOM 2305 C CA . VAL A 1 304 ? -19.060 24.188 46.455 1.00 91.97 308 VAL A CA 1
ATOM 2306 C C . VAL A 1 304 ? -17.545 24.191 46.302 1.00 98.28 308 VAL A C 1
ATOM 2307 O O . VAL A 1 304 ? -17.026 24.057 45.187 1.00 94.10 308 VAL A O 1
ATOM 2311 N N . TYR A 1 305 ? -16.837 24.333 47.423 1.00 76.55 309 TYR A N 1
ATOM 2312 C CA . TYR A 1 305 ? -15.381 24.329 47.441 1.00 76.73 309 TYR A CA 1
ATOM 2313 C C . TYR A 1 305 ? -14.901 23.502 48.624 1.00 90.66 309 TYR A C 1
ATOM 2314 O O . TYR A 1 305 ? -15.454 23.599 49.723 1.00 85.41 309 TYR A O 1
ATOM 2323 N N . ALA A 1 306 ? -13.868 22.693 48.394 1.00 88.03 310 ALA A N 1
ATOM 2324 C CA . ALA A 1 306 ? -13.306 21.849 49.441 1.00 88.48 310 ALA A CA 1
ATOM 2325 C C . ALA A 1 306 ? -11.892 21.446 49.047 1.00 92.76 310 ALA A C 1
ATOM 2326 O O . ALA A 1 306 ? -11.475 21.608 47.898 1.00 99.92 310 ALA A O 1
ATOM 2328 N N . GLN A 1 307 ? -11.159 20.918 50.024 1.00 92.97 311 GLN A N 1
ATOM 2329 C CA . GLN A 1 307 ? -9.805 20.402 49.828 1.00 98.09 311 GLN A CA 1
ATOM 2330 C C . GLN A 1 307 ? -9.888 18.879 49.865 1.00 103.28 311 GLN A C 1
ATOM 2331 O O . GLN A 1 307 ? -9.959 18.282 50.943 1.00 111.52 311 GLN A O 1
ATOM 2337 N N . PHE A 1 308 ? -9.873 18.252 48.685 1.00 100.48 312 PHE A N 1
ATOM 2338 C CA . PHE A 1 308 ? -10.102 16.811 48.625 1.00 101.19 312 PHE A CA 1
ATOM 2339 C C . PHE A 1 308 ? -8.946 16.025 49.230 1.00 99.65 312 PHE A C 1
ATOM 2340 O O . PHE A 1 308 ? -9.160 14.930 49.764 1.00 110.14 312 PHE A O 1
ATOM 2348 N N . LEU A 1 309 ? -7.726 16.560 49.170 1.00 93.03 313 LEU A N 1
ATOM 2349 C CA . LEU A 1 309 ? -6.586 15.865 49.757 1.00 105.10 313 LEU A CA 1
ATOM 2350 C C . LEU A 1 309 ? -6.654 15.801 51.277 1.00 112.08 313 LEU A C 1
ATOM 2351 O O . LEU A 1 309 ? -5.875 15.056 51.882 1.00 121.24 313 LEU A O 1
ATOM 2356 N N . GLU A 1 310 ? -7.559 16.550 51.903 1.00 113.59 314 GLU A N 1
ATOM 2357 C CA . GLU A 1 310 ? -7.701 16.526 53.353 1.00 129.05 314 GLU A CA 1
ATOM 2358 C C . GLU A 1 310 ? -9.021 15.880 53.754 1.00 133.69 314 GLU A C 1
ATOM 2359 O O . GLU A 1 310 ? -9.748 16.410 54.601 1.00 137.98 314 GLU A O 1
ATOM 2365 N N . MET A 1 311 ? -9.341 14.740 53.149 1.00 131.73 315 MET A N 1
ATOM 2366 C CA . MET A 1 311 ? -10.568 14.019 53.470 1.00 137.51 315 MET A CA 1
ATOM 2367 C C . MET A 1 311 ? -10.318 12.516 53.527 1.00 127.02 315 MET A C 1
ATOM 2368 O O . MET A 1 311 ? -11.208 11.741 53.880 1.00 126.03 315 MET A O 1
ATOM 2373 N N . HIS B 1 7 ? 8.257 28.640 41.513 1.00 161.71 11 HIS C N 1
ATOM 2374 C CA . HIS B 1 7 ? 9.207 29.428 40.740 1.00 172.22 11 HIS C CA 1
ATOM 2375 C C . HIS B 1 7 ? 10.628 29.087 41.192 1.00 164.38 11 HIS C C 1
ATOM 2376 O O . HIS B 1 7 ? 11.433 29.967 41.495 1.00 158.36 11 HIS C O 1
ATOM 2383 N N . GLY B 1 8 ? 10.927 27.789 41.245 1.00 154.43 12 GLY C N 1
ATOM 2384 C CA . GLY B 1 8 ? 12.216 27.315 41.701 1.00 137.14 12 GLY C CA 1
ATOM 2385 C C . GLY B 1 8 ? 12.363 27.187 43.200 1.00 132.45 12 GLY C C 1
ATOM 2386 O O . GLY B 1 8 ? 13.336 26.574 43.658 1.00 124.04 12 GLY C O 1
ATOM 2387 N N . LEU B 1 9 ? 11.436 27.736 43.982 1.00 129.30 13 LEU C N 1
ATOM 2388 C CA . LEU B 1 9 ? 11.524 27.649 45.433 1.00 110.78 13 LEU C CA 1
ATOM 2389 C C . LEU B 1 9 ? 11.254 26.224 45.900 1.00 111.43 13 LEU C C 1
ATOM 2390 O O . LEU B 1 9 ? 10.239 25.621 45.537 1.00 130.73 13 LEU C O 1
ATOM 2395 N N . LEU B 1 10 ? 12.168 25.685 46.709 1.00 97.51 14 LEU C N 1
ATOM 2396 C CA . LEU B 1 10 ? 12.027 24.345 47.258 1.00 91.68 14 LEU C CA 1
ATOM 2397 C C . LEU B 1 10 ? 11.971 24.305 48.777 1.00 86.52 14 LEU C C 1
ATOM 2398 O O . LEU B 1 10 ? 11.549 23.284 49.330 1.00 104.99 14 LEU C O 1
ATOM 2403 N N . TYR B 1 11 ? 12.378 25.371 49.460 1.00 84.84 15 TYR C N 1
ATOM 2404 C CA . TYR B 1 11 ? 12.369 25.423 50.915 1.00 79.82 15 TYR C CA 1
ATOM 2405 C C . TYR B 1 11 ? 12.542 26.871 51.344 1.00 86.84 15 TYR C C 1
ATOM 2406 O O . TYR B 1 11 ? 13.125 27.679 50.618 1.00 103.29 15 TYR C O 1
ATOM 2415 N N . ALA B 1 12 ? 12.018 27.188 52.525 1.00 88.81 16 ALA C N 1
ATOM 2416 C CA . ALA B 1 12 ? 12.188 28.511 53.116 1.00 75.50 16 ALA C CA 1
ATOM 2417 C C . ALA B 1 12 ? 12.096 28.366 54.625 1.00 93.40 16 ALA C C 1
ATOM 2418 O O . ALA B 1 12 ? 11.101 27.843 55.137 1.00 111.63 16 ALA C O 1
ATOM 2420 N N . GLY B 1 13 ? 13.124 28.815 55.328 1.00 89.59 17 GLY C N 1
ATOM 2421 C CA . GLY B 1 13 ? 13.153 28.700 56.775 1.00 95.87 17 GLY C CA 1
ATOM 2422 C C . GLY B 1 13 ? 13.878 29.867 57.399 1.00 94.83 17 GLY C C 1
ATOM 2423 O O . GLY B 1 13 ? 14.829 30.411 56.828 1.00 95.84 17 GLY C O 1
ATOM 2424 N N . PHE B 1 14 ? 13.419 30.259 58.584 1.00 88.69 18 PHE C N 1
ATOM 2425 C CA . PHE B 1 14 ? 14.056 31.328 59.333 1.00 91.05 18 PHE C CA 1
ATOM 2426 C C . PHE B 1 14 ? 15.293 30.802 60.056 1.00 92.85 18 PHE C C 1
ATOM 2427 O O . PHE B 1 14 ? 15.458 29.597 60.262 1.00 99.62 18 PHE C O 1
ATOM 2435 N N . ASN B 1 15 ? 16.171 31.727 60.445 1.00 91.54 19 ASN C N 1
ATOM 2436 C CA . ASN B 1 15 ? 17.329 31.346 61.244 1.00 86.49 19 ASN C CA 1
ATOM 2437 C C . ASN B 1 15 ? 16.918 31.212 62.706 1.00 83.42 19 ASN C C 1
ATOM 2438 O O . ASN B 1 15 ? 15.763 30.890 63.001 1.00 104.24 19 ASN C O 1
ATOM 2443 N N . GLN B 1 16 ? 17.843 31.460 63.629 1.00 76.57 20 GLN C N 1
ATOM 2444 C CA . GLN B 1 16 ? 17.555 31.240 65.040 1.00 73.41 20 GLN C CA 1
ATOM 2445 C C . GLN B 1 16 ? 17.041 32.484 65.751 1.00 74.88 20 GLN C C 1
ATOM 2446 O O . GLN B 1 16 ? 16.320 32.360 66.747 1.00 83.31 20 GLN C O 1
ATOM 2452 N N . ASP B 1 17 ? 17.388 33.677 65.271 1.00 88.27 21 ASP C N 1
ATOM 2453 C CA . ASP B 1 17 ? 16.850 34.917 65.814 1.00 86.51 21 ASP C CA 1
ATOM 2454 C C . ASP B 1 17 ? 15.755 35.509 64.936 1.00 88.17 21 ASP C C 1
ATOM 2455 O O . ASP B 1 17 ? 15.319 36.638 65.182 1.00 100.61 21 ASP C O 1
ATOM 2460 N N . HIS B 1 18 ? 15.312 34.773 63.914 1.00 92.50 22 HIS C N 1
ATOM 2461 C CA . HIS B 1 18 ? 14.248 35.186 62.999 1.00 94.90 22 HIS C CA 1
ATOM 2462 C C . HIS B 1 18 ? 14.568 36.493 62.280 1.00 99.45 22 HIS C C 1
ATOM 2463 O O . HIS B 1 18 ? 13.667 37.150 61.748 1.00 103.07 22 HIS C O 1
ATOM 2470 N N . GLY B 1 19 ? 15.841 36.882 62.252 1.00 98.34 23 GLY C N 1
ATOM 2471 C CA . GLY B 1 19 ? 16.250 38.092 61.571 1.00 99.10 23 GLY C CA 1
ATOM 2472 C C . GLY B 1 19 ? 16.571 37.845 60.113 1.00 97.39 23 GLY C C 1
ATOM 2473 O O . GLY B 1 19 ? 16.510 38.761 59.289 1.00 104.29 23 GLY C O 1
ATOM 2474 N N . CYS B 1 20 ? 16.915 36.602 59.785 1.00 94.49 24 CYS C N 1
ATOM 2475 C CA . CYS B 1 20 ? 17.191 36.195 58.418 1.00 94.45 24 CYS C CA 1
ATOM 2476 C C . CYS B 1 20 ? 16.393 34.941 58.093 1.00 97.62 24 CYS C C 1
ATOM 2477 O O . CYS B 1 20 ? 15.996 34.184 58.982 1.00 86.01 24 CYS C O 1
ATOM 2480 N N . PHE B 1 21 ? 16.157 34.729 56.801 1.00 100.41 25 PHE C N 1
ATOM 2481 C CA . PHE B 1 21 ? 15.543 33.498 56.327 1.00 86.38 25 PHE C CA 1
ATOM 2482 C C . PHE B 1 21 ? 16.215 33.082 55.028 1.00 101.18 25 PHE C C 1
ATOM 2483 O O . PHE B 1 21 ? 16.569 33.928 54.202 1.00 95.01 25 PHE C O 1
ATOM 2491 N N . ALA B 1 22 ? 16.398 31.777 54.863 1.00 91.18 26 ALA C N 1
ATOM 2492 C CA . ALA B 1 22 ? 17.061 31.212 53.700 1.00 81.22 26 ALA C CA 1
ATOM 2493 C C . ALA B 1 22 ? 16.045 30.537 52.788 1.00 92.85 26 ALA C C 1
ATOM 2494 O O . ALA B 1 22 ? 14.957 30.142 53.214 1.00 94.88 26 ALA C O 1
ATOM 2496 N N . CYS B 1 23 ? 16.418 30.409 51.515 1.00 89.38 27 CYS C N 1
ATOM 2497 C CA . CYS B 1 23 ? 15.545 29.827 50.501 1.00 87.30 27 CYS C CA 1
ATOM 2498 C C . CYS B 1 23 ? 16.349 28.857 49.652 1.00 97.48 27 CYS C C 1
ATOM 2499 O O . CYS B 1 23 ? 17.302 29.263 48.982 1.00 102.71 27 CYS C O 1
ATOM 2502 N N . GLY B 1 24 ? 15.962 27.582 49.677 1.00 108.68 28 GLY C N 1
ATOM 2503 C CA . GLY B 1 24 ? 16.593 26.579 48.839 1.00 103.24 28 GLY C CA 1
ATOM 2504 C C . GLY B 1 24 ? 15.926 26.521 47.479 1.00 105.09 28 GLY C C 1
ATOM 2505 O O . GLY B 1 24 ? 14.702 26.406 47.381 1.00 110.47 28 GLY C O 1
ATOM 2506 N N . MET B 1 25 ? 16.737 26.603 46.432 1.00 116.72 29 MET C N 1
ATOM 2507 C CA . MET B 1 25 ? 16.263 26.615 45.055 1.00 120.15 29 MET C CA 1
ATOM 2508 C C . MET B 1 25 ? 16.796 25.396 44.309 1.00 129.14 29 MET C C 1
ATOM 2509 O O . MET B 1 25 ? 17.552 24.584 44.850 1.00 125.92 29 MET C O 1
ATOM 2514 N N . GLU B 1 26 ? 16.388 25.275 43.045 1.00 132.06 30 GLU C N 1
ATOM 2515 C CA . GLU B 1 26 ? 16.920 24.223 42.189 1.00 129.69 30 GLU C CA 1
ATOM 2516 C C . GLU B 1 26 ? 18.301 24.576 41.655 1.00 133.05 30 GLU C C 1
ATOM 2517 O O . GLU B 1 26 ? 19.083 23.677 41.329 1.00 138.12 30 GLU C O 1
ATOM 2523 N N . ASN B 1 27 ? 18.615 25.869 41.557 1.00 142.16 31 ASN C N 1
ATOM 2524 C CA . ASN B 1 27 ? 19.926 26.310 41.101 1.00 143.21 31 ASN C CA 1
ATOM 2525 C C . ASN B 1 27 ? 20.908 26.543 42.242 1.00 144.36 31 ASN C C 1
ATOM 2526 O O . ASN B 1 27 ? 22.121 26.537 42.007 1.00 160.21 31 ASN C O 1
ATOM 2531 N N . GLY B 1 28 ? 20.416 26.749 43.461 1.00 130.58 32 GLY C N 1
ATOM 2532 C CA . GLY B 1 28 ? 21.274 26.985 44.604 1.00 113.92 32 GLY C CA 1
ATOM 2533 C C . GLY B 1 28 ? 20.489 27.374 45.838 1.00 115.66 32 GLY C C 1
ATOM 2534 O O . GLY B 1 28 ? 19.452 26.773 46.132 1.00 125.04 32 GLY C O 1
ATOM 2535 N N . PHE B 1 29 ? 20.967 28.379 46.569 1.00 116.76 33 PHE C N 1
ATOM 2536 C CA . PHE B 1 29 ? 20.277 28.868 47.753 1.00 104.56 33 PHE C CA 1
ATOM 2537 C C . PHE B 1 29 ? 20.394 30.384 47.815 1.00 99.83 33 PHE C C 1
ATOM 2538 O O . PHE B 1 29 ? 21.262 30.988 47.180 1.00 103.87 33 PHE C O 1
ATOM 2546 N N . ARG B 1 30 ? 19.502 30.993 48.593 1.00 97.53 34 ARG C N 1
ATOM 2547 C CA . ARG B 1 30 ? 19.471 32.437 48.767 1.00 104.78 34 ARG C CA 1
ATOM 2548 C C . ARG B 1 30 ? 19.248 32.759 50.236 1.00 105.08 34 ARG C C 1
ATOM 2549 O O . ARG B 1 30 ? 18.453 32.097 50.909 1.00 103.90 34 ARG C O 1
ATOM 2557 N N . VAL B 1 31 ? 19.949 33.778 50.729 1.00 98.08 35 VAL C N 1
ATOM 2558 C CA . VAL B 1 31 ? 19.839 34.218 52.115 1.00 95.68 35 VAL C CA 1
ATOM 2559 C C . VAL B 1 31 ? 19.315 35.646 52.114 1.00 97.80 35 VAL C C 1
ATOM 2560 O O . VAL B 1 31 ? 19.919 36.535 51.500 1.00 96.72 35 VAL C O 1
ATOM 2564 N N . TYR B 1 32 ? 18.194 35.866 52.797 1.00 99.00 36 TYR C N 1
ATOM 2565 C CA . TYR B 1 32 ? 17.572 37.178 52.886 1.00 106.20 36 TYR C CA 1
ATOM 2566 C C . TYR B 1 32 ? 17.544 37.655 54.331 1.00 112.15 36 TYR C C 1
ATOM 2567 O O . TYR B 1 32 ? 17.556 36.854 55.269 1.00 105.47 36 TYR C O 1
ATOM 2576 N N . ASN B 1 33 ? 17.506 38.975 54.495 1.00 113.82 37 ASN C N 1
ATOM 2577 C CA . ASN B 1 33 ? 17.250 39.595 55.788 1.00 117.08 37 ASN C CA 1
ATOM 2578 C C . ASN B 1 33 ? 15.740 39.706 55.965 1.00 118.41 37 ASN C C 1
ATOM 2579 O O . ASN B 1 33 ? 15.054 40.273 55.107 1.00 113.54 37 ASN C O 1
ATOM 2584 N N . THR B 1 34 ? 15.223 39.154 57.065 1.00 105.87 38 THR C N 1
ATOM 2585 C CA . THR B 1 34 ? 13.776 39.083 57.258 1.00 100.90 38 THR C CA 1
ATOM 2586 C C . THR B 1 34 ? 13.148 40.472 57.255 1.00 113.07 38 THR C C 1
ATOM 2587 O O . THR B 1 34 ? 12.352 40.808 56.372 1.00 116.25 38 THR C O 1
ATOM 2591 N N . ASP B 1 35 ? 13.495 41.296 58.239 1.00 124.70 39 ASP C N 1
ATOM 2592 C CA . ASP B 1 35 ? 12.927 42.636 58.313 1.00 129.78 39 ASP C CA 1
ATOM 2593 C C . ASP B 1 35 ? 13.983 43.629 58.783 1.00 132.52 39 ASP C C 1
ATOM 2594 O O . ASP B 1 35 ? 14.527 43.483 59.886 1.00 132.42 39 ASP C O 1
ATOM 2599 N N . PRO B 1 36 ? 14.307 44.652 57.979 1.00 125.22 40 PRO C N 1
ATOM 2600 C CA . PRO B 1 36 ? 13.762 44.961 56.645 1.00 121.63 40 PRO C CA 1
ATOM 2601 C C . PRO B 1 36 ? 14.219 43.966 55.581 1.00 122.41 40 PRO C C 1
ATOM 2602 O O . PRO B 1 36 ? 15.288 43.371 55.700 1.00 127.86 40 PRO C O 1
ATOM 2606 N N . LEU B 1 37 ? 13.423 43.762 54.534 1.00 109.19 41 LEU C N 1
ATOM 2607 C CA . LEU B 1 37 ? 13.742 42.758 53.526 1.00 115.93 41 LEU C CA 1
ATOM 2608 C C . LEU B 1 37 ? 14.933 43.210 52.690 1.00 118.52 41 LEU C C 1
ATOM 2609 O O . LEU B 1 37 ? 14.892 44.271 52.059 1.00 124.06 41 LEU C O 1
ATOM 2614 N N . LYS B 1 38 ? 15.990 42.402 52.686 1.00 121.07 42 LYS C N 1
ATOM 2615 C CA . LYS B 1 38 ? 17.177 42.688 51.892 1.00 126.18 42 LYS C CA 1
ATOM 2616 C C . LYS B 1 38 ? 17.842 41.375 51.513 1.00 114.83 42 LYS C C 1
ATOM 2617 O O . LYS B 1 38 ? 18.099 40.536 52.381 1.00 114.90 42 LYS C O 1
ATOM 2623 N N . GLU B 1 39 ? 18.113 41.203 50.223 1.00 109.79 43 GLU C N 1
ATOM 2624 C CA . GLU B 1 39 ? 18.793 40.010 49.730 1.00 110.58 43 GLU C CA 1
ATOM 2625 C C . GLU B 1 39 ? 20.273 40.113 50.078 1.00 117.91 43 GLU C C 1
ATOM 2626 O O . GLU B 1 39 ? 20.981 40.983 49.561 1.00 129.06 43 GLU C O 1
ATOM 2632 N N . LYS B 1 40 ? 20.743 39.229 50.957 1.00 111.60 44 LYS C N 1
ATOM 2633 C CA . LYS B 1 40 ? 22.128 39.274 51.408 1.00 109.46 44 LYS C CA 1
ATOM 2634 C C . LYS B 1 40 ? 23.062 38.477 50.507 1.00 106.37 44 LYS C C 1
ATOM 2635 O O . LYS B 1 40 ? 24.182 38.921 50.231 1.00 133.77 44 LYS C O 1
ATOM 2641 N N . GLU B 1 41 ? 22.628 37.308 50.040 1.00 100.23 45 GLU C N 1
ATOM 2642 C CA . GLU B 1 41 ? 23.469 36.471 49.197 1.00 105.16 45 GLU C CA 1
ATOM 2643 C C . GLU B 1 41 ? 22.588 35.563 48.353 1.00 115.24 45 GLU C C 1
ATOM 2644 O O . GLU B 1 41 ? 21.533 35.111 48.808 1.00 116.41 45 GLU C O 1
ATOM 2650 N N . LYS B 1 42 ? 23.027 35.311 47.123 1.00 109.49 46 LYS C N 1
ATOM 2651 C CA . LYS B 1 42 ? 22.352 34.385 46.217 1.00 98.50 46 LYS C CA 1
ATOM 2652 C C . LYS B 1 42 ? 23.420 33.522 45.562 1.00 111.72 46 LYS C C 1
ATOM 2653 O O . LYS B 1 42 ? 24.234 34.026 44.782 1.00 135.38 46 LYS C O 1
ATOM 2659 N N . GLN B 1 43 ? 23.423 32.232 45.881 1.00 107.13 47 GLN C N 1
ATOM 2660 C CA . GLN B 1 43 ? 24.395 31.294 45.339 1.00 123.10 47 GLN C CA 1
ATOM 2661 C C . GLN B 1 43 ? 23.732 30.427 44.278 1.00 136.54 47 GLN C C 1
ATOM 2662 O O . GLN B 1 43 ? 22.650 29.877 44.506 1.00 136.07 47 GLN C O 1
ATOM 2668 N N . GLU B 1 44 ? 24.381 30.316 43.118 1.00 142.62 48 GLU C N 1
ATOM 2669 C CA . GLU B 1 44 ? 23.912 29.449 42.040 1.00 148.77 48 GLU C CA 1
ATOM 2670 C C . GLU B 1 44 ? 24.758 28.179 42.064 1.00 154.50 48 GLU C C 1
ATOM 2671 O O . GLU B 1 44 ? 25.691 27.998 41.282 1.00 160.93 48 GLU C O 1
ATOM 2677 N N . PHE B 1 45 ? 24.414 27.288 42.997 1.00 167.25 49 PHE C N 1
ATOM 2678 C CA . PHE B 1 45 ? 25.178 26.057 43.173 1.00 166.41 49 PHE C CA 1
ATOM 2679 C C . PHE B 1 45 ? 25.052 25.153 41.953 1.00 182.76 49 PHE C C 1
ATOM 2680 O O . PHE B 1 45 ? 26.055 24.634 41.447 1.00 201.81 49 PHE C O 1
ATOM 2688 N N . LEU B 1 46 ? 23.825 24.952 41.469 1.00 188.74 50 LEU C N 1
ATOM 2689 C CA . LEU B 1 46 ? 23.532 24.121 40.300 1.00 198.91 50 LEU C CA 1
ATOM 2690 C C . LEU B 1 46 ? 24.060 22.697 40.446 1.00 196.82 50 LEU C C 1
ATOM 2691 O O . LEU B 1 46 ? 24.293 22.012 39.444 1.00 192.10 50 LEU C O 1
ATOM 2696 N N . GLU B 1 47 ? 24.253 22.236 41.678 1.00 184.27 51 GLU C N 1
ATOM 2697 C CA . GLU B 1 47 ? 24.691 20.873 41.963 1.00 186.04 51 GLU C CA 1
ATOM 2698 C C . GLU B 1 47 ? 23.492 20.122 42.534 1.00 181.51 51 GLU C C 1
ATOM 2699 O O . GLU B 1 47 ? 23.335 19.984 43.748 1.00 176.74 51 GLU C O 1
ATOM 2705 N N . GLY B 1 48 ? 22.636 19.637 41.638 1.00 166.27 52 GLY C N 1
ATOM 2706 C CA . GLY B 1 48 ? 21.402 18.996 42.045 1.00 151.97 52 GLY C CA 1
ATOM 2707 C C . GLY B 1 48 ? 20.362 20.000 42.495 1.00 156.42 52 GLY C C 1
ATOM 2708 O O . GLY B 1 48 ? 19.818 20.750 41.680 1.00 160.92 52 GLY C O 1
ATOM 2709 N N . GLY B 1 49 ? 20.083 20.027 43.795 1.00 151.33 53 GLY C N 1
ATOM 2710 C CA . GLY B 1 49 ? 19.131 20.976 44.342 1.00 141.27 53 GLY C CA 1
ATOM 2711 C C . GLY B 1 49 ? 19.367 21.157 45.824 1.00 137.30 53 GLY C C 1
ATOM 2712 O O . GLY B 1 49 ? 20.137 20.425 46.450 1.00 134.34 53 GLY C O 1
ATOM 2713 N N . VAL B 1 50 ? 18.688 22.155 46.382 1.00 126.98 54 VAL C N 1
ATOM 2714 C CA . VAL B 1 50 ? 18.775 22.473 47.802 1.00 115.21 54 VAL C CA 1
ATOM 2715 C C . VAL B 1 50 ? 17.375 22.356 48.385 1.00 116.52 54 VAL C C 1
ATOM 2716 O O . VAL B 1 50 ? 16.502 23.186 48.095 1.00 114.13 54 VAL C O 1
ATOM 2720 N N . GLY B 1 51 ? 17.158 21.334 49.210 1.00 101.29 55 GLY C N 1
ATOM 2721 C CA . GLY B 1 51 ? 15.853 21.093 49.792 1.00 91.14 55 GLY C CA 1
ATOM 2722 C C . GLY B 1 51 ? 15.735 21.521 51.241 1.00 100.18 55 GLY C C 1
ATOM 2723 O O . GLY B 1 51 ? 14.636 21.526 51.802 1.00 120.93 55 GLY C O 1
ATOM 2724 N N . HIS B 1 52 ? 16.858 21.879 51.860 1.00 99.49 56 HIS C N 1
ATOM 2725 C CA . HIS B 1 52 ? 16.855 22.325 53.248 1.00 96.57 56 HIS C CA 1
ATOM 2726 C C . HIS B 1 52 ? 18.081 23.190 53.487 1.00 100.12 56 HIS C C 1
ATOM 2727 O O . HIS B 1 52 ? 19.200 22.781 53.165 1.00 108.21 56 HIS C O 1
ATOM 2734 N N . VAL B 1 53 ? 17.869 24.378 54.046 1.00 88.68 57 VAL C N 1
ATOM 2735 C CA . VAL B 1 53 ? 18.950 25.296 54.383 1.00 87.84 57 VAL C CA 1
ATOM 2736 C C . VAL B 1 53 ? 18.871 25.577 55.875 1.00 89.80 57 VAL C C 1
ATOM 2737 O O . VAL B 1 53 ? 17.845 26.064 56.366 1.00 99.62 57 VAL C O 1
ATOM 2741 N N . GLU B 1 54 ? 19.948 25.275 56.591 1.00 83.55 58 GLU C N 1
ATOM 2742 C CA . GLU B 1 54 ? 20.060 25.572 58.011 1.00 86.29 58 GLU C CA 1
ATOM 2743 C C . GLU B 1 54 ? 21.157 26.603 58.227 1.00 93.76 58 GLU C C 1
ATOM 2744 O O . GLU B 1 54 ? 22.300 26.400 57.803 1.00 98.34 58 GLU C O 1
ATOM 2750 N N . MET B 1 55 ? 20.807 27.704 58.879 1.00 77.20 59 MET C N 1
ATOM 2751 C CA . MET B 1 55 ? 21.757 28.752 59.210 1.00 74.42 59 MET C CA 1
ATOM 2752 C C . MET B 1 55 ? 22.127 28.671 60.686 1.00 73.89 59 MET C C 1
ATOM 2753 O O . MET B 1 55 ? 21.436 28.045 61.492 1.00 83.69 59 MET C O 1
ATOM 2758 N N . LEU B 1 56 ? 23.244 29.305 61.029 1.00 78.18 60 LEU C N 1
ATOM 2759 C CA . LEU B 1 56 ? 23.702 29.422 62.412 1.00 80.20 60 LEU C CA 1
ATOM 2760 C C . LEU B 1 56 ? 23.845 30.912 62.700 1.00 89.78 60 LEU C C 1
ATOM 2761 O O . LEU B 1 56 ? 24.946 31.465 62.652 1.00 103.05 60 LEU C O 1
ATOM 2766 N N . PHE B 1 57 ? 22.720 31.552 62.999 1.00 87.48 61 PHE C N 1
ATOM 2767 C CA . PHE B 1 57 ? 22.628 33.016 63.136 1.00 85.89 61 PHE C CA 1
ATOM 2768 C C . PHE B 1 57 ? 23.096 33.616 61.807 1.00 80.92 61 PHE C C 1
ATOM 2769 O O . PHE B 1 57 ? 22.708 33.121 60.738 1.00 96.20 61 PHE C O 1
ATOM 2777 N N . ARG B 1 58 ? 23.922 34.661 61.824 1.00 86.84 62 ARG C N 1
ATOM 2778 C CA . ARG B 1 58 ? 24.406 35.289 60.602 1.00 89.23 62 ARG C CA 1
ATOM 2779 C C . ARG B 1 58 ? 25.846 34.900 60.284 1.00 87.43 62 ARG C C 1
ATOM 2780 O O . ARG B 1 58 ? 26.584 35.691 59.688 1.00 108.27 62 ARG C O 1
ATOM 2788 N N . CYS B 1 59 ? 26.258 33.692 60.662 1.00 88.65 63 CYS C N 1
ATOM 2789 C CA . CYS B 1 59 ? 27.624 33.242 60.431 1.00 99.55 63 CYS C CA 1
ATOM 2790 C C . CYS B 1 59 ? 27.755 32.720 59.000 1.00 102.52 63 CYS C C 1
ATOM 2791 O O . CYS B 1 59 ? 26.821 32.792 58.197 1.00 94.68 63 CYS C O 1
ATOM 2794 N N . ASN B 1 60 ? 28.924 32.172 58.669 1.00 108.88 64 ASN C N 1
ATOM 2795 C CA . ASN B 1 60 ? 29.241 31.782 57.301 1.00 109.96 64 ASN C CA 1
ATOM 2796 C C . ASN B 1 60 ? 28.908 30.329 56.984 1.00 103.05 64 ASN C C 1
ATOM 2797 O O . ASN B 1 60 ? 28.904 29.959 55.804 1.00 103.21 64 ASN C O 1
ATOM 2802 N N . TYR B 1 61 ? 28.634 29.500 57.988 1.00 99.56 65 TYR C N 1
ATOM 2803 C CA . TYR B 1 61 ? 28.369 28.084 57.766 1.00 96.48 65 TYR C CA 1
ATOM 2804 C C . TYR B 1 61 ? 26.880 27.850 57.547 1.00 100.81 65 TYR C C 1
ATOM 2805 O O . TYR B 1 61 ? 26.050 28.290 58.349 1.00 85.75 65 TYR C O 1
ATOM 2814 N N . LEU B 1 62 ? 26.549 27.151 56.463 1.00 89.54 66 LEU C N 1
ATOM 2815 C CA . LEU B 1 62 ? 25.175 26.794 56.140 1.00 89.76 66 LEU C CA 1
ATOM 2816 C C . LEU B 1 62 ? 25.093 25.295 55.907 1.00 101.30 66 LEU C C 1
ATOM 2817 O O . LEU B 1 62 ? 25.873 24.743 55.123 1.00 105.79 66 LEU C O 1
ATOM 2822 N N . ALA B 1 63 ? 24.156 24.639 56.586 1.00 87.30 67 ALA C N 1
ATOM 2823 C CA . ALA B 1 63 ? 23.901 23.226 56.346 1.00 93.21 67 ALA C CA 1
ATOM 2824 C C . ALA B 1 63 ? 22.937 23.076 55.176 1.00 87.52 67 ALA C C 1
ATOM 2825 O O . ALA B 1 63 ? 21.887 23.725 55.139 1.00 107.13 67 ALA C O 1
ATOM 2827 N N . LEU B 1 64 ? 23.295 22.224 54.219 1.00 88.61 68 LEU C N 1
ATOM 2828 C CA . LEU B 1 64 ? 22.511 22.047 53.006 1.00 91.61 68 LEU C CA 1
ATOM 2829 C C . LEU B 1 64 ? 22.211 20.571 52.790 1.00 108.91 68 LEU C C 1
ATOM 2830 O O . LEU B 1 64 ? 23.082 19.717 52.981 1.00 109.17 68 LEU C O 1
ATOM 2835 N N . VAL B 1 65 ? 20.976 20.281 52.390 1.00 105.82 69 VAL C N 1
ATOM 2836 C CA . VAL B 1 65 ? 20.553 18.937 52.016 1.00 97.63 69 VAL C CA 1
ATOM 2837 C C . VAL B 1 65 ? 20.415 18.906 50.501 1.00 111.57 69 VAL C C 1
ATOM 2838 O O . VAL B 1 65 ? 19.622 19.664 49.927 1.00 106.97 69 VAL C O 1
ATOM 2842 N N . GLY B 1 66 ? 21.181 18.032 49.857 1.00 118.90 70 GLY C N 1
ATOM 2843 C CA . GLY B 1 66 ? 21.269 18.011 48.412 1.00 124.24 70 GLY C CA 1
ATOM 2844 C C . GLY B 1 66 ? 19.975 17.593 47.736 1.00 128.23 70 GLY C C 1
ATOM 2845 O O . GLY B 1 66 ? 18.951 17.321 48.364 1.00 132.75 70 GLY C O 1
ATOM 2846 N N . GLY B 1 67 ? 20.038 17.549 46.404 1.00 145.04 71 GLY C N 1
ATOM 2847 C CA . GLY B 1 67 ? 18.877 17.141 45.631 1.00 158.60 71 GLY C CA 1
ATOM 2848 C C . GLY B 1 67 ? 18.492 15.695 45.878 1.00 160.82 71 GLY C C 1
ATOM 2849 O O . GLY B 1 67 ? 17.306 15.365 45.960 1.00 157.97 71 GLY C O 1
ATOM 2850 N N . GLY B 1 68 ? 19.485 14.815 46.002 1.00 146.05 72 GLY C N 1
ATOM 2851 C CA . GLY B 1 68 ? 19.220 13.426 46.330 1.00 146.87 72 GLY C CA 1
ATOM 2852 C C . GLY B 1 68 ? 18.669 13.204 47.722 1.00 142.02 72 GLY C C 1
ATOM 2853 O O . GLY B 1 68 ? 18.230 12.089 48.022 1.00 149.01 72 GLY C O 1
ATOM 2854 N N . LYS B 1 69 ? 18.692 14.231 48.575 1.00 141.86 73 LYS C N 1
ATOM 2855 C CA . LYS B 1 69 ? 18.147 14.184 49.930 1.00 134.41 73 LYS C CA 1
ATOM 2856 C C . LYS B 1 69 ? 18.832 13.132 50.799 1.00 131.48 73 LYS C C 1
ATOM 2857 O O . LYS B 1 69 ? 18.305 12.753 51.849 1.00 130.66 73 LYS C O 1
ATOM 2863 N N . LYS B 1 70 ? 20.008 12.656 50.387 1.00 121.56 74 LYS C N 1
ATOM 2864 C CA . LYS B 1 70 ? 20.740 11.638 51.129 1.00 114.65 74 LYS C CA 1
ATOM 2865 C C . LYS B 1 70 ? 22.109 12.119 51.592 1.00 127.62 74 LYS C C 1
ATOM 2866 O O . LYS B 1 70 ? 22.876 11.326 52.152 1.00 128.47 74 LYS C O 1
ATOM 2872 N N . LYS B 1 71 ? 22.440 13.390 51.373 1.00 131.48 75 LYS C N 1
ATOM 2873 C CA . LYS B 1 71 ? 23.759 13.919 51.693 1.00 121.63 75 LYS C CA 1
ATOM 2874 C C . LYS B 1 71 ? 23.610 15.248 52.418 1.00 117.58 75 LYS C C 1
ATOM 2875 O O . LYS B 1 71 ? 22.875 16.129 51.961 1.00 121.19 75 LYS C O 1
ATOM 2881 N N . VAL B 1 72 ? 24.304 15.384 53.545 1.00 111.22 76 VAL C N 1
ATOM 2882 C CA . VAL B 1 72 ? 24.343 16.623 54.314 1.00 109.25 76 VAL C CA 1
ATOM 2883 C C . VAL B 1 72 ? 25.673 17.310 54.043 1.00 112.39 76 VAL C C 1
ATOM 2884 O O . VAL B 1 72 ? 26.738 16.708 54.227 1.00 116.33 76 VAL C O 1
ATOM 2888 N N . MET B 1 73 ? 25.616 18.568 53.607 1.00 109.20 77 MET C N 1
ATOM 2889 C CA . MET B 1 73 ? 26.804 19.311 53.202 1.00 102.38 77 MET C CA 1
ATOM 2890 C C . MET B 1 73 ? 26.852 20.637 53.945 1.00 99.48 77 MET C C 1
ATOM 2891 O O . MET B 1 73 ? 25.964 21.478 53.772 1.00 113.12 77 MET C O 1
ATOM 2896 N N . ILE B 1 74 ? 27.884 20.824 54.761 1.00 97.41 78 ILE C N 1
ATOM 2897 C CA . ILE B 1 74 ? 28.125 22.110 55.409 1.00 100.23 78 ILE C CA 1
ATOM 2898 C C . ILE B 1 74 ? 28.856 23.013 54.424 1.00 102.85 78 ILE C C 1
ATOM 2899 O O . ILE B 1 74 ? 29.919 22.653 53.907 1.00 108.99 78 ILE C O 1
ATOM 2904 N N . TRP B 1 75 ? 28.291 24.187 54.164 1.00 89.85 79 TRP C N 1
ATOM 2905 C CA . TRP B 1 75 ? 28.791 25.091 53.136 1.00 97.20 79 TRP C CA 1
ATOM 2906 C C . TRP B 1 75 ? 29.369 26.336 53.794 1.00 103.84 79 TRP C C 1
ATOM 2907 O O . TRP B 1 75 ? 28.646 27.081 54.465 1.00 103.93 79 TRP C O 1
ATOM 2918 N N . ASP B 1 76 ? 30.667 26.557 53.601 1.00 101.50 80 ASP C N 1
ATOM 2919 C CA . ASP B 1 76 ? 31.351 27.746 54.105 1.00 99.28 80 ASP C CA 1
ATOM 2920 C C . ASP B 1 76 ? 31.213 28.834 53.049 1.00 111.57 80 ASP C C 1
ATOM 2921 O O . ASP B 1 76 ? 31.956 28.856 52.065 1.00 121.10 80 ASP C O 1
ATOM 2926 N N . ASP B 1 77 ? 30.257 29.745 53.252 1.00 102.08 81 ASP C N 1
ATOM 2927 C CA . ASP B 1 77 ? 30.028 30.803 52.273 1.00 115.95 81 ASP C CA 1
ATOM 2928 C C . ASP B 1 77 ? 31.212 31.759 52.182 1.00 118.77 81 ASP C C 1
ATOM 2929 O O . ASP B 1 77 ? 31.444 32.352 51.122 1.00 120.21 81 ASP C O 1
ATOM 2934 N N . LEU B 1 78 ? 31.964 31.927 53.272 1.00 120.62 82 LEU C N 1
ATOM 2935 C CA . LEU B 1 78 ? 33.166 32.754 53.215 1.00 121.95 82 LEU C CA 1
ATOM 2936 C C . LEU B 1 78 ? 34.214 32.128 52.304 1.00 113.67 82 LEU C C 1
ATOM 2937 O O . LEU B 1 78 ? 34.767 32.797 51.423 1.00 113.40 82 LEU C O 1
ATOM 2942 N N . LYS B 1 79 ? 34.500 30.840 52.503 1.00 113.52 83 LYS C N 1
ATOM 2943 C CA . LYS B 1 79 ? 35.421 30.118 51.635 1.00 117.00 83 LYS C CA 1
ATOM 2944 C C . LYS B 1 79 ? 34.784 29.702 50.316 1.00 113.42 83 LYS C C 1
ATOM 2945 O O . LYS B 1 79 ? 35.508 29.283 49.407 1.00 111.71 83 LYS C O 1
ATOM 2951 N N . LYS B 1 80 ? 33.458 29.812 50.196 1.00 109.33 84 LYS C N 1
ATOM 2952 C CA . LYS B 1 80 ? 32.732 29.447 48.979 1.00 106.53 84 LYS C CA 1
ATOM 2953 C C . LYS B 1 80 ? 33.027 28.005 48.572 1.00 116.28 84 LYS C C 1
ATOM 2954 O O . LYS B 1 80 ? 33.164 27.688 47.388 1.00 115.11 84 LYS C O 1
ATOM 2960 N N . LYS B 1 81 ? 33.128 27.124 49.566 1.00 122.38 85 LYS C N 1
ATOM 2961 C CA . LYS B 1 81 ? 33.416 25.716 49.342 1.00 116.25 85 LYS C CA 1
ATOM 2962 C C . LYS B 1 81 ? 32.640 24.883 50.352 1.00 122.55 85 LYS C C 1
ATOM 2963 O O . LYS B 1 81 ? 32.074 25.403 51.319 1.00 114.18 85 LYS C O 1
ATOM 2969 N N . THR B 1 82 ? 32.615 23.574 50.116 1.00 125.56 86 THR C N 1
ATOM 2970 C CA . THR B 1 82 ? 31.990 22.622 51.026 1.00 114.48 86 THR C CA 1
ATOM 2971 C C . THR B 1 82 ? 33.055 22.046 51.950 1.00 111.25 86 THR C C 1
ATOM 2972 O O . THR B 1 82 ? 34.093 21.566 51.482 1.00 114.37 86 THR C O 1
ATOM 2976 N N . VAL B 1 83 ? 32.795 22.088 53.257 1.00 111.01 87 VAL C N 1
ATOM 2977 C CA . VAL B 1 83 ? 33.802 21.718 54.246 1.00 115.64 87 VAL C CA 1
ATOM 2978 C C . VAL B 1 83 ? 33.508 20.346 54.844 1.00 112.79 87 VAL C C 1
ATOM 2979 O O . VAL B 1 83 ? 34.433 19.599 55.184 1.00 129.47 87 VAL C O 1
ATOM 2983 N N . ILE B 1 84 ? 32.229 20.003 54.987 1.00 99.90 88 ILE C N 1
ATOM 2984 C CA . ILE B 1 84 ? 31.813 18.725 55.555 1.00 108.72 88 ILE C CA 1
ATOM 2985 C C . ILE B 1 84 ? 30.750 18.119 54.651 1.00 112.70 88 ILE C C 1
ATOM 2986 O O . ILE B 1 84 ? 29.893 18.833 54.119 1.00 112.46 88 ILE C O 1
ATOM 2991 N N . GLU B 1 85 ? 30.806 16.800 54.477 1.00 112.11 89 GLU C N 1
ATOM 2992 C CA . GLU B 1 85 ? 29.841 16.081 53.653 1.00 110.06 89 GLU C CA 1
ATOM 2993 C C . GLU B 1 85 ? 29.595 14.717 54.277 1.00 111.61 89 GLU C C 1
ATOM 2994 O O . GLU B 1 85 ? 30.520 13.905 54.380 1.00 121.50 89 GLU C O 1
ATOM 3000 N N . ILE B 1 86 ? 28.357 14.470 54.700 1.00 111.75 90 ILE C N 1
ATOM 3001 C CA . ILE B 1 86 ? 27.964 13.216 55.333 1.00 116.12 90 ILE C CA 1
ATOM 3002 C C . ILE B 1 86 ? 26.902 12.554 54.468 1.00 123.33 90 ILE C C 1
ATOM 3003 O O . ILE B 1 86 ? 25.946 13.211 54.040 1.00 125.33 90 ILE C O 1
ATOM 3008 N N . GLU B 1 87 ? 27.068 11.259 54.216 1.00 130.94 91 GLU C N 1
ATOM 3009 C CA . GLU B 1 87 ? 26.118 10.476 53.439 1.00 134.95 91 GLU C CA 1
ATOM 3010 C C . GLU B 1 87 ? 25.397 9.489 54.347 1.00 130.46 91 GLU C C 1
ATOM 3011 O O . GLU B 1 87 ? 25.988 8.949 55.288 1.00 122.56 91 GLU C O 1
ATOM 3017 N N . PHE B 1 88 ? 24.119 9.255 54.058 1.00 142.45 92 PHE C N 1
ATOM 3018 C CA . PHE B 1 88 ? 23.282 8.379 54.862 1.00 135.08 92 PHE C CA 1
ATOM 3019 C C . PHE B 1 88 ? 22.572 7.375 53.964 1.00 131.41 92 PHE C C 1
ATOM 3020 O O . PHE B 1 88 ? 22.422 7.583 52.757 1.00 125.17 92 PHE C O 1
ATOM 3028 N N . SER B 1 89 ? 22.132 6.273 54.576 1.00 134.37 93 SER C N 1
ATOM 3029 C CA . SER B 1 89 ? 21.418 5.242 53.830 1.00 132.50 93 SER C CA 1
ATOM 3030 C C . SER B 1 89 ? 19.983 5.660 53.528 1.00 136.45 93 SER C C 1
ATOM 3031 O O . SER B 1 89 ? 19.469 5.379 52.440 1.00 142.78 93 SER C O 1
ATOM 3034 N N . THR B 1 90 ? 19.325 6.326 54.472 1.00 133.00 94 THR C N 1
ATOM 3035 C CA . THR B 1 90 ? 17.968 6.810 54.271 1.00 123.35 94 THR C CA 1
ATOM 3036 C C . THR B 1 90 ? 18.012 8.259 53.787 1.00 121.44 94 THR C C 1
ATOM 3037 O O . THR B 1 90 ? 19.080 8.818 53.523 1.00 114.39 94 THR C O 1
ATOM 3041 N N . GLU B 1 91 ? 16.845 8.886 53.666 1.00 120.67 95 GLU C N 1
ATOM 3042 C CA . GLU B 1 91 ? 16.754 10.270 53.225 1.00 117.78 95 GLU C CA 1
ATOM 3043 C C . GLU B 1 91 ? 16.816 11.214 54.419 1.00 120.98 95 GLU C C 1
ATOM 3044 O O . GLU B 1 91 ? 16.214 10.954 55.465 1.00 121.35 95 GLU C O 1
ATOM 3050 N N . VAL B 1 92 ? 17.546 12.312 54.253 1.00 109.46 96 VAL C N 1
ATOM 3051 C CA . VAL B 1 92 ? 17.686 13.321 55.297 1.00 90.56 96 VAL C CA 1
ATOM 3052 C C . VAL B 1 92 ? 16.506 14.279 55.206 1.00 101.46 96 VAL C C 1
ATOM 3053 O O . VAL B 1 92 ? 16.299 14.927 54.174 1.00 112.17 96 VAL C O 1
ATOM 3057 N N . LYS B 1 93 ? 15.734 14.373 56.288 1.00 103.98 97 LYS C N 1
ATOM 3058 C CA . LYS B 1 93 ? 14.569 15.248 56.321 1.00 105.42 97 LYS C CA 1
ATOM 3059 C C . LYS B 1 93 ? 14.922 16.669 56.743 1.00 99.31 97 LYS C C 1
ATOM 3060 O O . LYS B 1 93 ? 14.434 17.632 56.142 1.00 102.38 97 LYS C O 1
ATOM 3066 N N . ALA B 1 94 ? 15.762 16.822 57.764 1.00 89.15 98 ALA C N 1
ATOM 3067 C CA . ALA B 1 94 ? 16.147 18.141 58.240 1.00 79.74 98 ALA C CA 1
ATOM 3068 C C . ALA B 1 94 ? 17.512 18.054 58.904 1.00 93.77 98 ALA C C 1
ATOM 3069 O O . ALA B 1 94 ? 17.942 16.988 59.353 1.00 103.86 98 ALA C O 1
ATOM 3071 N N . VAL B 1 95 ? 18.196 19.195 58.951 1.00 86.22 99 VAL C N 1
ATOM 3072 C CA . VAL B 1 95 ? 19.488 19.321 59.614 1.00 87.85 99 VAL C CA 1
ATOM 3073 C C . VAL B 1 95 ? 19.452 20.572 60.478 1.00 95.54 99 VAL C C 1
ATOM 3074 O O . VAL B 1 95 ? 19.059 21.645 60.006 1.00 102.35 99 VAL C O 1
ATOM 3078 N N . LYS B 1 96 ? 19.849 20.435 61.740 1.00 100.12 100 LYS C N 1
ATOM 3079 C CA . LYS B 1 96 ? 19.916 21.551 62.672 1.00 102.68 100 LYS C CA 1
ATOM 3080 C C . LYS B 1 96 ? 21.360 21.759 63.104 1.00 98.55 100 LYS C C 1
ATOM 3081 O O . LYS B 1 96 ? 22.099 20.792 63.316 1.00 103.76 100 LYS C O 1
ATOM 3087 N N . LEU B 1 97 ? 21.758 23.022 63.235 1.00 80.93 101 LEU C N 1
ATOM 3088 C CA . LEU B 1 97 ? 23.150 23.375 63.467 1.00 86.05 101 LEU C CA 1
ATOM 3089 C C . LEU B 1 97 ? 23.338 24.015 64.835 1.00 89.92 101 LEU C C 1
ATOM 3090 O O . LEU B 1 97 ? 22.427 24.640 65.385 1.00 96.61 101 LEU C O 1
ATOM 3095 N N . ARG B 1 98 ? 24.544 23.847 65.369 1.00 89.61 102 ARG C N 1
ATOM 3096 C CA . ARG B 1 98 ? 24.969 24.462 66.616 1.00 88.75 102 ARG C CA 1
ATOM 3097 C C . ARG B 1 98 ? 26.489 24.548 66.569 1.00 101.31 102 ARG C C 1
ATOM 3098 O O . ARG B 1 98 ? 27.136 23.773 65.861 1.00 114.41 102 ARG C O 1
ATOM 3106 N N . ARG B 1 99 ? 27.051 25.504 67.317 1.00 100.34 103 ARG C N 1
ATOM 3107 C CA . ARG B 1 99 ? 28.482 25.780 67.209 1.00 90.33 103 ARG C CA 1
ATOM 3108 C C . ARG B 1 99 ? 29.332 24.542 67.472 1.00 93.13 103 ARG C C 1
ATOM 3109 O O . ARG B 1 99 ? 30.437 24.428 66.933 1.00 107.38 103 ARG C O 1
ATOM 3117 N N . ASP B 1 100 ? 28.840 23.604 68.281 1.00 96.37 104 ASP C N 1
ATOM 3118 C CA . ASP B 1 100 ? 29.599 22.408 68.615 1.00 97.65 104 ASP C CA 1
ATOM 3119 C C . ASP B 1 100 ? 28.947 21.115 68.145 1.00 101.86 104 ASP C C 1
ATOM 3120 O O . ASP B 1 100 ? 29.547 20.047 68.309 1.00 109.77 104 ASP C O 1
ATOM 3125 N N . ARG B 1 101 ? 27.748 21.173 67.565 1.00 97.77 105 ARG C N 1
ATOM 3126 C CA . ARG B 1 101 ? 27.013 19.969 67.206 1.00 97.14 105 ARG C CA 1
ATOM 3127 C C . ARG B 1 101 ? 26.379 20.128 65.832 1.00 97.64 105 ARG C C 1
ATOM 3128 O O . ARG B 1 101 ? 26.042 21.236 65.408 1.00 100.91 105 ARG C O 1
ATOM 3136 N N . ILE B 1 102 ? 26.220 19.001 65.143 1.00 96.92 106 ILE C N 1
ATOM 3137 C CA . ILE B 1 102 ? 25.506 18.931 63.873 1.00 91.72 106 ILE C CA 1
ATOM 3138 C C . ILE B 1 102 ? 24.435 17.859 64.022 1.00 104.13 106 ILE C C 1
ATOM 3139 O O . ILE B 1 102 ? 24.753 16.666 64.110 1.00 110.20 106 ILE C O 1
ATOM 3144 N N . VAL B 1 103 ? 23.174 18.278 64.053 1.00 109.68 107 VAL C N 1
ATOM 3145 C CA . VAL B 1 103 ? 22.045 17.383 64.276 1.00 88.84 107 VAL C CA 1
ATOM 3146 C C . VAL B 1 103 ? 21.397 17.078 62.933 1.00 95.76 107 VAL C C 1
ATOM 3147 O O . VAL B 1 103 ? 20.927 17.988 62.239 1.00 86.02 107 VAL C O 1
ATOM 3151 N N . VAL B 1 104 ? 21.370 15.798 62.568 1.00 99.21 108 VAL C N 1
ATOM 3152 C CA . VAL B 1 104 ? 20.746 15.330 61.335 1.00 98.44 108 VAL C CA 1
ATOM 3153 C C . VAL B 1 104 ? 19.464 14.595 61.699 1.00 105.54 108 VAL C C 1
ATOM 3154 O O . VAL B 1 104 ? 19.471 13.715 62.569 1.00 103.73 108 VAL C O 1
ATOM 3158 N N . VAL B 1 105 ? 18.369 14.952 61.034 1.00 105.49 109 VAL C N 1
ATOM 3159 C CA . VAL B 1 105 ? 17.052 14.387 61.305 1.00 92.91 109 VAL C CA 1
ATOM 3160 C C . VAL B 1 105 ? 16.676 13.481 60.143 1.00 91.26 109 VAL C C 1
ATOM 3161 O O . VAL B 1 105 ? 16.585 13.936 58.995 1.00 96.90 109 VAL C O 1
ATOM 3165 N N . LEU B 1 106 ? 16.456 12.205 60.437 1.00 84.13 110 LEU C N 1
ATOM 3166 C CA . LEU B 1 106 ? 16.027 11.239 59.441 1.00 95.94 110 LEU C CA 1
ATOM 3167 C C . LEU B 1 106 ? 14.537 10.942 59.617 1.00 114.80 110 LEU C C 1
ATOM 3168 O O . LEU B 1 106 ? 13.856 11.519 60.469 1.00 116.84 110 LEU C O 1
ATOM 3173 N N . ASP B 1 107 ? 14.025 10.026 58.793 1.00 106.80 111 ASP C N 1
ATOM 3174 C CA . ASP B 1 107 ? 12.603 9.704 58.832 1.00 107.60 111 ASP C CA 1
ATOM 3175 C C . ASP B 1 107 ? 12.205 8.932 60.086 1.00 104.93 111 ASP C C 1
ATOM 3176 O O . ASP B 1 107 ? 11.018 8.903 60.427 1.00 103.92 111 ASP C O 1
ATOM 3181 N N . SER B 1 108 ? 13.160 8.313 60.781 1.00 109.14 112 SER C N 1
ATOM 3182 C CA . SER B 1 108 ? 12.835 7.525 61.961 1.00 95.86 112 SER C CA 1
ATOM 3183 C C . SER B 1 108 ? 13.839 7.670 63.097 1.00 96.85 112 SER C C 1
ATOM 3184 O O . SER B 1 108 ? 13.664 7.018 64.131 1.00 91.02 112 SER C O 1
ATOM 3187 N N . MET B 1 109 ? 14.873 8.493 62.948 1.00 105.03 113 MET C N 1
ATOM 3188 C CA . MET B 1 109 ? 15.871 8.654 63.996 1.00 97.71 113 MET C CA 1
ATOM 3189 C C . MET B 1 109 ? 16.590 9.980 63.792 1.00 95.35 113 MET C C 1
ATOM 3190 O O . MET B 1 109 ? 16.435 10.645 62.765 1.00 97.76 113 MET C O 1
ATOM 3195 N N . ILE B 1 110 ? 17.387 10.351 64.791 1.00 99.79 114 ILE C N 1
ATOM 3196 C CA . ILE B 1 110 ? 18.161 11.587 64.778 1.00 99.08 114 ILE C CA 1
ATOM 3197 C C . ILE B 1 110 ? 19.580 11.270 65.224 1.00 95.44 114 ILE C C 1
ATOM 3198 O O . ILE B 1 110 ? 19.783 10.696 66.300 1.00 95.73 114 ILE C O 1
ATOM 3203 N N . LYS B 1 111 ? 20.557 11.646 64.404 1.00 99.48 115 LYS C N 1
ATOM 3204 C CA . LYS B 1 111 ? 21.967 11.403 64.682 1.00 96.99 115 LYS C CA 1
ATOM 3205 C C . LYS B 1 111 ? 22.661 12.725 64.979 1.00 100.49 115 LYS C C 1
ATOM 3206 O O . LYS B 1 111 ? 22.548 13.679 64.201 1.00 107.71 115 LYS C O 1
ATOM 3212 N N . VAL B 1 112 ? 23.375 12.778 66.099 1.00 94.96 116 VAL C N 1
ATOM 3213 C CA . VAL B 1 112 ? 24.081 13.978 66.534 1.00 92.98 116 VAL C CA 1
ATOM 3214 C C . VAL B 1 112 ? 25.562 13.793 66.235 1.00 107.96 116 VAL C C 1
ATOM 3215 O O . VAL B 1 112 ? 26.193 12.853 66.734 1.00 114.68 116 VAL C O 1
ATOM 3219 N N . PHE B 1 113 ? 26.120 14.688 65.425 1.00 110.81 117 PHE C N 1
ATOM 3220 C CA . PHE B 1 113 ? 27.515 14.626 65.014 1.00 113.23 117 PHE C CA 1
ATOM 3221 C C . PHE B 1 113 ? 28.299 15.799 65.592 1.00 111.94 117 PHE C C 1
ATOM 3222 O O . PHE B 1 113 ? 27.739 16.741 66.160 1.00 104.19 117 PHE C O 1
ATOM 3230 N N . THR B 1 114 ? 29.617 15.726 65.436 1.00 117.91 118 THR C N 1
ATOM 3231 C CA . THR B 1 114 ? 30.513 16.801 65.828 1.00 121.17 118 THR C CA 1
ATOM 3232 C C . THR B 1 114 ? 30.691 17.785 64.676 1.00 119.88 118 THR C C 1
ATOM 3233 O O . THR B 1 114 ? 30.502 17.450 63.504 1.00 122.67 118 THR C O 1
ATOM 3237 N N . PHE B 1 115 ? 31.061 19.013 65.024 1.00 109.80 119 PHE C N 1
ATOM 3238 C CA . PHE B 1 115 ? 31.313 20.047 64.020 1.00 120.78 119 PHE C CA 1
ATOM 3239 C C . PHE B 1 115 ? 32.792 20.106 63.646 1.00 128.16 119 PHE C C 1
ATOM 3240 O O . PHE B 1 115 ? 33.404 21.172 63.593 1.00 115.00 119 PHE C O 1
ATOM 3248 N N . THR B 1 116 ? 33.376 18.942 63.390 1.00 135.86 120 THR C N 1
ATOM 3249 C CA . THR B 1 116 ? 34.759 18.822 62.958 1.00 144.95 120 THR C CA 1
ATOM 3250 C C . THR B 1 116 ? 34.809 18.416 61.490 1.00 153.12 120 THR C C 1
ATOM 3251 O O . THR B 1 116 ? 33.796 18.051 60.887 1.00 141.28 120 THR C O 1
ATOM 3255 N N . HIS B 1 117 ? 36.014 18.490 60.918 1.00 156.36 121 HIS C N 1
ATOM 3256 C CA . HIS B 1 117 ? 36.183 18.169 59.503 1.00 154.77 121 HIS C CA 1
ATOM 3257 C C . HIS B 1 117 ? 35.762 16.735 59.208 1.00 152.84 121 HIS C C 1
ATOM 3258 O O . HIS B 1 117 ? 35.070 16.473 58.217 1.00 154.40 121 HIS C O 1
ATOM 3265 N N . ASN B 1 118 ? 36.172 15.791 60.056 1.00 151.51 122 ASN C N 1
ATOM 3266 C CA . ASN B 1 118 ? 35.690 14.420 59.980 1.00 155.50 122 ASN C CA 1
ATOM 3267 C C . ASN B 1 118 ? 34.695 14.204 61.110 1.00 156.37 122 ASN C C 1
ATOM 3268 O O . ASN B 1 118 ? 35.106 14.031 62.268 1.00 160.82 122 ASN C O 1
ATOM 3273 N N . PRO B 1 119 ? 33.392 14.210 60.840 1.00 151.85 123 PRO C N 1
ATOM 3274 C CA . PRO B 1 119 ? 32.412 14.148 61.929 1.00 142.04 123 PRO C CA 1
ATOM 3275 C C . PRO B 1 119 ? 32.415 12.799 62.629 1.00 142.17 123 PRO C C 1
ATOM 3276 O O . PRO B 1 119 ? 32.707 11.759 62.034 1.00 151.50 123 PRO C O 1
ATOM 3280 N N . HIS B 1 120 ? 32.083 12.833 63.918 1.00 144.42 124 HIS C N 1
ATOM 3281 C CA . HIS B 1 120 ? 31.971 11.637 64.744 1.00 140.18 124 HIS C CA 1
ATOM 3282 C C . HIS B 1 120 ? 30.558 11.565 65.302 1.00 132.63 124 HIS C C 1
ATOM 3283 O O . HIS B 1 120 ? 30.103 12.502 65.968 1.00 141.23 124 HIS C O 1
ATOM 3290 N N . GLN B 1 121 ? 29.868 10.460 65.027 1.00 120.25 125 GLN C N 1
ATOM 3291 C CA . GLN B 1 121 ? 28.522 10.251 65.547 1.00 115.46 125 GLN C CA 1
ATOM 3292 C C . GLN B 1 121 ? 28.549 10.152 67.067 1.00 121.92 125 GLN C C 1
ATOM 3293 O O . GLN B 1 121 ? 29.128 9.214 67.625 1.00 119.66 125 GLN C O 1
ATOM 3299 N N . LEU B 1 122 ? 27.932 11.120 67.745 1.00 119.18 126 LEU C N 1
ATOM 3300 C CA . LEU B 1 122 ? 27.941 11.162 69.202 1.00 116.62 126 LEU C CA 1
ATOM 3301 C C . LEU B 1 122 ? 26.751 10.423 69.806 1.00 111.40 126 LEU C C 1
ATOM 3302 O O . LEU B 1 122 ? 26.927 9.563 70.674 1.00 112.11 126 LEU C O 1
ATOM 3307 N N . HIS B 1 123 ? 25.539 10.750 69.366 1.00 115.03 127 HIS C N 1
ATOM 3308 C CA . HIS B 1 123 ? 24.339 10.107 69.879 1.00 121.37 127 HIS C CA 1
ATOM 3309 C C . HIS B 1 123 ? 23.401 9.792 68.724 1.00 120.60 127 HIS C C 1
ATOM 3310 O O . HIS B 1 123 ? 23.485 10.385 67.646 1.00 108.21 127 HIS C O 1
ATOM 3317 N N . VAL B 1 124 ? 22.500 8.840 68.967 1.00 120.05 128 VAL C N 1
ATOM 3318 C CA . VAL B 1 124 ? 21.433 8.493 68.033 1.00 105.72 128 VAL C CA 1
ATOM 3319 C C . VAL B 1 124 ? 20.162 8.308 68.850 1.00 99.72 128 VAL C C 1
ATOM 3320 O O . VAL B 1 124 ? 20.081 7.391 69.675 1.00 101.18 128 VAL C O 1
ATOM 3324 N N . PHE B 1 125 ? 19.178 9.174 68.630 1.00 101.24 129 PHE C N 1
ATOM 3325 C CA . PHE B 1 125 ? 17.886 9.089 69.298 1.00 104.68 129 PHE C CA 1
ATOM 3326 C C . PHE B 1 125 ? 16.846 8.638 68.283 1.00 99.73 129 PHE C C 1
ATOM 3327 O O . PHE B 1 125 ? 16.661 9.290 67.249 1.00 103.70 129 PHE C O 1
ATOM 3335 N N . GLU B 1 126 ? 16.174 7.528 68.573 1.00 96.27 130 GLU C N 1
ATOM 3336 C CA . GLU B 1 126 ? 15.124 7.045 67.691 1.00 110.70 130 GLU C CA 1
ATOM 3337 C C . GLU B 1 126 ? 13.852 7.859 67.892 1.00 100.57 130 GLU C C 1
ATOM 3338 O O . GLU B 1 126 ? 13.514 8.248 69.014 1.00 89.93 130 GLU C O 1
ATOM 3344 N N . THR B 1 127 ? 13.153 8.120 66.793 1.00 95.52 131 THR C N 1
ATOM 3345 C CA . THR B 1 127 ? 11.929 8.903 66.805 1.00 96.31 131 THR C CA 1
ATOM 3346 C C . THR B 1 127 ? 10.809 8.102 66.155 1.00 107.87 131 THR C C 1
ATOM 3347 O O . THR B 1 127 ? 11.018 7.001 65.638 1.00 113.77 131 THR C O 1
ATOM 3351 N N . CYS B 1 128 ? 9.606 8.667 66.191 1.00 88.48 132 CYS C N 1
ATOM 3352 C CA . CYS B 1 128 ? 8.503 8.114 65.426 1.00 90.67 132 CYS C CA 1
ATOM 3353 C C . CYS B 1 128 ? 8.669 8.494 63.957 1.00 106.99 132 CYS C C 1
ATOM 3354 O O . CYS B 1 128 ? 9.656 9.120 63.558 1.00 102.54 132 CYS C O 1
ATOM 3357 N N . TYR B 1 129 ? 7.697 8.109 63.132 1.00 105.44 133 TYR C N 1
ATOM 3358 C CA . TYR B 1 129 ? 7.737 8.489 61.726 1.00 99.96 133 TYR C CA 1
ATOM 3359 C C . TYR B 1 129 ? 7.667 10.005 61.601 1.00 104.91 133 TYR C C 1
ATOM 3360 O O . TYR B 1 129 ? 6.612 10.607 61.825 1.00 106.74 133 TYR C O 1
ATOM 3369 N N . ASN B 1 130 ? 8.794 10.631 61.252 1.00 103.90 134 ASN C N 1
ATOM 3370 C CA . ASN B 1 130 ? 8.933 12.085 61.218 1.00 102.96 134 ASN C CA 1
ATOM 3371 C C . ASN B 1 130 ? 9.312 12.504 59.803 1.00 107.60 134 ASN C C 1
ATOM 3372 O O . ASN B 1 130 ? 10.474 12.852 59.538 1.00 108.55 134 ASN C O 1
ATOM 3377 N N . PRO B 1 131 ? 8.361 12.489 58.863 1.00 102.21 135 PRO C N 1
ATOM 3378 C CA . PRO B 1 131 ? 8.682 12.960 57.510 1.00 103.08 135 PRO C CA 1
ATOM 3379 C C . PRO B 1 131 ? 8.787 14.470 57.420 1.00 107.07 135 PRO C C 1
ATOM 3380 O O . PRO B 1 131 ? 9.517 14.979 56.561 1.00 114.55 135 PRO C O 1
ATOM 3384 N N . LYS B 1 132 ? 8.084 15.201 58.288 1.00 101.80 136 LYS C N 1
ATOM 3385 C CA . LYS B 1 132 ? 8.135 16.657 58.289 1.00 104.65 136 LYS C CA 1
ATOM 3386 C C . LYS B 1 132 ? 9.490 17.201 58.718 1.00 111.11 136 LYS C C 1
ATOM 3387 O O . LYS B 1 132 ? 9.734 18.402 58.553 1.00 115.81 136 LYS C O 1
ATOM 3393 N N . GLY B 1 133 ? 10.369 16.361 59.259 1.00 101.62 137 GLY C N 1
ATOM 3394 C CA . GLY B 1 133 ? 11.643 16.835 59.763 1.00 90.83 137 GLY C CA 1
ATOM 3395 C C . GLY B 1 133 ? 11.535 17.638 61.039 1.00 81.26 137 GLY C C 1
ATOM 3396 O O . GLY B 1 133 ? 12.321 18.567 61.249 1.00 93.15 137 GLY C O 1
ATOM 3397 N N . LEU B 1 134 ? 10.576 17.303 61.898 1.00 87.65 138 LEU C N 1
ATOM 3398 C CA . LEU B 1 134 ? 10.346 18.059 63.122 1.00 88.84 138 LEU C CA 1
ATOM 3399 C C . LEU B 1 134 ? 11.526 17.885 64.067 1.00 83.82 138 LEU C C 1
ATOM 3400 O O . LEU B 1 134 ? 11.889 16.756 64.413 1.00 78.79 138 LEU C O 1
ATOM 3405 N N . CYS B 1 135 ? 12.123 19.003 64.478 1.00 83.81 139 CYS C N 1
ATOM 3406 C CA . CYS B 1 135 ? 13.241 19.011 65.412 1.00 75.53 139 CYS C CA 1
ATOM 3407 C C . CYS B 1 135 ? 13.601 20.454 65.733 1.00 76.68 139 CYS C C 1
ATOM 3408 O O . CYS B 1 135 ? 13.583 21.314 64.850 1.00 82.48 139 CYS C O 1
ATOM 3411 N N . VAL B 1 136 ? 13.926 20.710 66.994 1.00 72.77 140 VAL C N 1
ATOM 3412 C CA . VAL B 1 136 ? 14.376 22.021 67.440 1.00 82.35 140 VAL C CA 1
ATOM 3413 C C . VAL B 1 136 ? 15.636 21.842 68.272 1.00 81.75 140 VAL C C 1
ATOM 3414 O O . VAL B 1 136 ? 15.754 20.883 69.044 1.00 85.58 140 VAL C O 1
ATOM 3418 N N . LEU B 1 137 ? 16.580 22.766 68.107 1.00 79.78 141 LEU C N 1
ATOM 3419 C CA . LEU B 1 137 ? 17.865 22.712 68.793 1.00 79.17 141 LEU C CA 1
ATOM 3420 C C . LEU B 1 137 ? 18.247 24.119 69.222 1.00 82.49 141 LEU C C 1
ATOM 3421 O O . LEU B 1 137 ? 18.363 25.013 68.379 1.00 89.17 141 LEU C O 1
ATOM 3426 N N . CYS B 1 138 ? 18.438 24.314 70.519 1.00 85.93 142 CYS C N 1
ATOM 3427 C CA . CYS B 1 138 ? 18.794 25.629 71.039 1.00 89.92 142 CYS C CA 1
ATOM 3428 C C . CYS B 1 138 ? 20.248 25.946 70.714 1.00 101.50 142 CYS C C 1
ATOM 3429 O O . CYS B 1 138 ? 21.144 25.209 71.145 1.00 108.74 142 CYS C O 1
ATOM 3432 N N . PRO B 1 139 ? 20.531 27.015 69.966 1.00 106.41 143 PRO C N 1
ATOM 3433 C CA . PRO B 1 139 ? 21.922 27.364 69.654 1.00 102.35 143 PRO C CA 1
ATOM 3434 C C . PRO B 1 139 ? 22.618 28.174 70.734 1.00 88.38 143 PRO C C 1
ATOM 3435 O O . PRO B 1 139 ? 23.801 28.493 70.571 1.00 98.34 143 PRO C O 1
ATOM 3439 N N . ASN B 1 140 ? 21.924 28.517 71.817 1.00 100.29 144 ASN C N 1
ATOM 3440 C CA . ASN B 1 140 ? 22.515 29.345 72.860 1.00 105.18 144 ASN C CA 1
ATOM 3441 C C . ASN B 1 140 ? 23.691 28.629 73.515 1.00 99.04 144 ASN C C 1
ATOM 3442 O O . ASN B 1 140 ? 23.729 27.400 73.609 1.00 99.94 144 ASN C O 1
ATOM 3447 N N . SER B 1 141 ? 24.660 29.423 73.975 1.00 98.29 145 SER C N 1
ATOM 3448 C CA . SER B 1 141 ? 25.882 28.857 74.535 1.00 100.65 145 SER C CA 1
ATOM 3449 C C . SER B 1 141 ? 25.628 28.141 75.856 1.00 113.09 145 SER C C 1
ATOM 3450 O O . SER B 1 141 ? 26.300 27.149 76.159 1.00 106.94 145 SER C O 1
ATOM 3453 N N . ASN B 1 142 ? 24.671 28.619 76.650 1.00 124.12 146 ASN C N 1
ATOM 3454 C CA . ASN B 1 142 ? 24.384 28.043 77.956 1.00 133.70 146 ASN C CA 1
ATOM 3455 C C . ASN B 1 142 ? 23.231 27.046 77.928 1.00 131.56 146 ASN C C 1
ATOM 3456 O O . ASN B 1 142 ? 22.826 26.557 78.987 1.00 135.59 146 ASN C O 1
ATOM 3461 N N . ASN B 1 143 ? 22.695 26.732 76.750 1.00 113.31 147 ASN C N 1
ATOM 3462 C CA . ASN B 1 143 ? 21.550 25.833 76.633 1.00 106.41 147 ASN C CA 1
ATOM 3463 C C . ASN B 1 143 ? 21.714 25.010 75.363 1.00 100.65 147 ASN C C 1
ATOM 3464 O O . ASN B 1 143 ? 21.507 25.521 74.258 1.00 84.68 147 ASN C O 1
ATOM 3469 N N . SER B 1 144 ? 22.082 23.744 75.522 1.00 102.96 148 SER C N 1
ATOM 3470 C CA . SER B 1 144 ? 22.222 22.809 74.404 1.00 104.15 148 SER C CA 1
ATOM 3471 C C . SER B 1 144 ? 21.019 21.877 74.318 1.00 111.54 148 SER C C 1
ATOM 3472 O O . SER B 1 144 ? 21.160 20.658 74.238 1.00 121.95 148 SER C O 1
ATOM 3475 N N . LEU B 1 145 ? 19.817 22.447 74.329 1.00 86.80 149 LEU C N 1
ATOM 3476 C CA . LEU B 1 145 ? 18.598 21.652 74.377 1.00 82.28 149 LEU C CA 1
ATOM 3477 C C . LEU B 1 145 ? 18.235 21.113 72.999 1.00 95.37 149 LEU C C 1
ATOM 3478 O O . LEU B 1 145 ? 18.338 21.817 71.991 1.00 98.17 149 LEU C O 1
ATOM 3483 N N . LEU B 1 146 ? 17.799 19.855 72.966 1.00 93.16 150 LEU C N 1
ATOM 3484 C CA . LEU B 1 146 ? 17.349 19.200 71.743 1.00 86.02 150 LEU C CA 1
ATOM 3485 C C . LEU B 1 146 ? 16.007 18.541 72.016 1.00 86.31 150 LEU C C 1
ATOM 3486 O O . LEU B 1 146 ? 15.910 17.661 72.878 1.00 92.67 150 LEU C O 1
ATOM 3491 N N . ALA B 1 147 ? 14.976 18.966 71.291 1.00 88.12 151 ALA C N 1
ATOM 3492 C CA . ALA B 1 147 ? 13.636 18.411 71.426 1.00 87.47 151 ALA C CA 1
ATOM 3493 C C . ALA B 1 147 ? 13.182 17.873 70.077 1.00 86.33 151 ALA C C 1
ATOM 3494 O O . ALA B 1 147 ? 13.310 18.556 69.055 1.00 77.02 151 ALA C O 1
ATOM 3496 N N . PHE B 1 148 ? 12.653 16.655 70.081 1.00 85.22 152 PHE C N 1
ATOM 3497 C CA . PHE B 1 148 ? 12.293 15.954 68.858 1.00 74.50 152 PHE C CA 1
ATOM 3498 C C . PHE B 1 148 ? 11.060 15.109 69.131 1.00 77.35 152 PHE C C 1
ATOM 3499 O O . PHE B 1 148 ? 10.764 14.793 70.289 1.00 74.47 152 PHE C O 1
ATOM 3507 N N . PRO B 1 149 ? 10.314 14.736 68.090 1.00 77.73 153 PRO C N 1
ATOM 3508 C CA . PRO B 1 149 ? 9.152 13.857 68.284 1.00 76.03 153 PRO C CA 1
ATOM 3509 C C . PRO B 1 149 ? 9.561 12.523 68.887 1.00 82.68 153 PRO C C 1
ATOM 3510 O O . PRO B 1 149 ? 10.303 11.747 68.281 1.00 88.34 153 PRO C O 1
ATOM 3514 N N . GLY B 1 150 ? 9.070 12.260 70.093 1.00 86.19 154 GLY C N 1
ATOM 3515 C CA . GLY B 1 150 ? 9.317 10.985 70.729 1.00 92.91 154 GLY C CA 1
ATOM 3516 C C . GLY B 1 150 ? 8.638 9.843 69.997 1.00 87.94 154 GLY C C 1
ATOM 3517 O O . GLY B 1 150 ? 7.772 10.026 69.141 1.00 93.31 154 GLY C O 1
ATOM 3518 N N . THR B 1 151 ? 9.056 8.626 70.345 1.00 91.62 155 THR C N 1
ATOM 3519 C CA . THR B 1 151 ? 8.452 7.444 69.745 1.00 98.27 155 THR C CA 1
ATOM 3520 C C . THR B 1 151 ? 7.020 7.237 70.220 1.00 101.01 155 THR C C 1
ATOM 3521 O O . THR B 1 151 ? 6.265 6.496 69.581 1.00 91.01 155 THR C O 1
ATOM 3525 N N . HIS B 1 152 ? 6.640 7.870 71.326 1.00 97.18 156 HIS C N 1
ATOM 3526 C CA . HIS B 1 152 ? 5.244 7.974 71.729 1.00 88.48 156 HIS C CA 1
ATOM 3527 C C . HIS B 1 152 ? 4.600 9.063 70.879 1.00 86.90 156 HIS C C 1
ATOM 3528 O O . HIS B 1 152 ? 4.884 10.251 71.065 1.00 87.54 156 HIS C O 1
ATOM 3535 N N . THR B 1 153 ? 3.750 8.659 69.937 1.00 86.50 157 THR C N 1
ATOM 3536 C CA . THR B 1 153 ? 3.178 9.592 68.972 1.00 86.77 157 THR C CA 1
ATOM 3537 C C . THR B 1 153 ? 2.455 10.731 69.677 1.00 94.89 157 THR C C 1
ATOM 3538 O O . THR B 1 153 ? 1.532 10.503 70.465 1.00 98.12 157 THR C O 1
ATOM 3542 N N . GLY B 1 154 ? 2.878 11.960 69.386 1.00 92.71 158 GLY C N 1
ATOM 3543 C CA . GLY B 1 154 ? 2.343 13.145 70.010 1.00 86.57 158 GLY C CA 1
ATOM 3544 C C . GLY B 1 154 ? 3.192 13.697 71.136 1.00 90.48 158 GLY C C 1
ATOM 3545 O O . GLY B 1 154 ? 3.050 14.876 71.480 1.00 86.31 158 GLY C O 1
ATOM 3546 N N . HIS B 1 155 ? 4.066 12.880 71.712 1.00 89.76 159 HIS C N 1
ATOM 3547 C CA . HIS B 1 155 ? 4.925 13.312 72.800 1.00 89.64 159 HIS C CA 1
ATOM 3548 C C . HIS B 1 155 ? 6.209 13.919 72.251 1.00 95.62 159 HIS C C 1
ATOM 3549 O O . HIS B 1 155 ? 6.655 13.591 71.148 1.00 91.13 159 HIS C O 1
ATOM 3556 N N . VAL B 1 156 ? 6.798 14.817 73.034 1.00 95.58 160 VAL C N 1
ATOM 3557 C CA . VAL B 1 156 ? 8.031 15.504 72.669 1.00 84.07 160 VAL C CA 1
ATOM 3558 C C . VAL B 1 156 ? 9.094 15.121 73.688 1.00 98.37 160 VAL C C 1
ATOM 3559 O O . VAL B 1 156 ? 8.899 15.308 74.895 1.00 102.13 160 VAL C O 1
ATOM 3563 N N . GLN B 1 157 ? 10.209 14.582 73.206 1.00 102.02 161 GLN C N 1
ATOM 3564 C CA . GLN B 1 157 ? 11.313 14.172 74.063 1.00 105.11 161 GLN C CA 1
ATOM 3565 C C . GLN B 1 157 ? 12.384 15.255 74.061 1.00 94.53 161 GLN C C 1
ATOM 3566 O O . GLN B 1 157 ? 12.779 15.743 72.997 1.00 88.71 161 GLN C O 1
ATOM 3572 N N . LEU B 1 158 ? 12.848 15.625 75.251 1.00 96.80 162 LEU C N 1
ATOM 3573 C CA . LEU B 1 158 ? 13.818 16.696 75.427 1.00 88.02 162 LEU C CA 1
ATOM 3574 C C . LEU B 1 158 ? 15.137 16.125 75.928 1.00 90.34 162 LEU C C 1
ATOM 3575 O O . LEU B 1 158 ? 15.157 15.282 76.830 1.00 93.09 162 LEU C O 1
ATOM 3580 N N . VAL B 1 159 ? 16.239 16.591 75.342 1.00 87.34 163 VAL C N 1
ATOM 3581 C CA . VAL B 1 159 ? 17.575 16.107 75.668 1.00 101.91 163 VAL C CA 1
ATOM 3582 C C . VAL B 1 159 ? 18.502 17.302 75.841 1.00 99.64 163 VAL C C 1
ATOM 3583 O O . VAL B 1 159 ? 18.439 18.266 75.070 1.00 87.73 163 VAL C O 1
ATOM 3587 N N . ASP B 1 160 ? 19.353 17.243 76.864 1.00 88.33 164 ASP C N 1
ATOM 3588 C CA . ASP B 1 160 ? 20.395 18.243 77.089 1.00 106.30 164 ASP C CA 1
ATOM 3589 C C . ASP B 1 160 ? 21.676 17.714 76.453 1.00 113.58 164 ASP C C 1
ATOM 3590 O O . ASP B 1 160 ? 22.326 16.817 76.995 1.00 120.71 164 ASP C O 1
ATOM 3595 N N . LEU B 1 161 ? 22.041 18.274 75.297 1.00 105.45 165 LEU C N 1
ATOM 3596 C CA . LEU B 1 161 ? 23.227 17.813 74.586 1.00 101.18 165 LEU C CA 1
ATOM 3597 C C . LEU B 1 161 ? 24.520 18.106 75.336 1.00 105.08 165 LEU C C 1
ATOM 3598 O O . LEU B 1 161 ? 25.559 17.538 74.984 1.00 98.34 165 LEU C O 1
ATOM 3603 N N . ALA B 1 162 ? 24.485 18.974 76.348 1.00 95.24 166 ALA C N 1
ATOM 3604 C CA . ALA B 1 162 ? 25.652 19.175 77.200 1.00 114.23 166 ALA C CA 1
ATOM 3605 C C . ALA B 1 162 ? 25.722 18.101 78.280 1.00 125.18 166 ALA C C 1
ATOM 3606 O O . ALA B 1 162 ? 26.706 17.359 78.375 1.00 118.91 166 ALA C O 1
ATOM 3608 N N . SER B 1 163 ? 24.678 18.005 79.103 1.00 129.89 167 SER C N 1
ATOM 3609 C CA . SER B 1 163 ? 24.570 16.961 80.119 1.00 129.45 167 SER C CA 1
ATOM 3610 C C . SER B 1 163 ? 23.682 15.853 79.560 1.00 127.49 167 SER C C 1
ATOM 3611 O O . SER B 1 163 ? 22.515 15.704 79.922 1.00 127.67 167 SER C O 1
ATOM 3614 N N . THR B 1 164 ? 24.256 15.066 78.648 1.00 135.12 168 THR C N 1
ATOM 3615 C CA . THR B 1 164 ? 23.532 13.954 78.044 1.00 131.29 168 THR C CA 1
ATOM 3616 C C . THR B 1 164 ? 23.319 12.796 79.008 1.00 140.20 168 THR C C 1
ATOM 3617 O O . THR B 1 164 ? 22.559 11.877 78.685 1.00 147.93 168 THR C O 1
ATOM 3621 N N . GLU B 1 165 ? 23.966 12.817 80.174 1.00 133.60 169 GLU C N 1
ATOM 3622 C CA . GLU B 1 165 ? 23.842 11.718 81.124 1.00 137.76 169 GLU C CA 1
ATOM 3623 C C . GLU B 1 165 ? 22.510 11.740 81.862 1.00 144.50 169 GLU C C 1
ATOM 3624 O O . GLU B 1 165 ? 21.969 10.676 82.183 1.00 134.77 169 GLU C O 1
ATOM 3630 N N . LYS B 1 166 ? 21.974 12.927 82.140 1.00 150.95 170 LYS C N 1
ATOM 3631 C CA . LYS B 1 166 ? 20.713 13.025 82.855 1.00 143.52 170 LYS C CA 1
ATOM 3632 C C . LYS B 1 166 ? 19.595 12.378 82.038 1.00 150.10 170 LYS C C 1
ATOM 3633 O O . LYS B 1 166 ? 19.640 12.370 80.803 1.00 153.71 170 LYS C O 1
ATOM 3639 N N . PRO B 1 167 ? 18.593 11.806 82.700 1.00 137.38 171 PRO C N 1
ATOM 3640 C CA . PRO B 1 167 ? 17.462 11.221 81.978 1.00 111.75 171 PRO C CA 1
ATOM 3641 C C . PRO B 1 167 ? 16.747 12.274 81.153 1.00 109.20 171 PRO C C 1
ATOM 3642 O O . PRO B 1 167 ? 16.573 13.416 81.605 1.00 107.41 171 PRO C O 1
ATOM 3646 N N . PRO B 1 168 ? 16.325 11.936 79.933 1.00 113.34 172 PRO C N 1
ATOM 3647 C CA . PRO B 1 168 ? 15.582 12.906 79.118 1.00 106.65 172 PRO C CA 1
ATOM 3648 C C . PRO B 1 168 ? 14.211 13.214 79.698 1.00 97.92 172 PRO C C 1
ATOM 3649 O O . PRO B 1 168 ? 13.795 12.607 80.690 1.00 91.59 172 PRO C O 1
ATOM 3653 N N . VAL B 1 169 ? 13.501 14.161 79.092 1.00 92.67 173 VAL C N 1
ATOM 3654 C CA . VAL B 1 169 ? 12.182 14.578 79.553 1.00 94.11 173 VAL C CA 1
ATOM 3655 C C . VAL B 1 169 ? 11.184 14.309 78.437 1.00 105.37 173 VAL C C 1
ATOM 3656 O O . VAL B 1 169 ? 11.282 14.899 77.353 1.00 103.38 173 VAL C O 1
ATOM 3660 N N . ASP B 1 170 ? 10.233 13.415 78.698 1.00 107.01 174 ASP C N 1
ATOM 3661 C CA . ASP B 1 170 ? 9.167 13.095 77.756 1.00 108.27 174 ASP C CA 1
ATOM 3662 C C . ASP B 1 170 ? 7.932 13.897 78.148 1.00 105.52 174 ASP C C 1
ATOM 3663 O O . ASP B 1 170 ? 7.335 13.655 79.201 1.00 114.47 174 ASP C O 1
ATOM 3668 N N . ILE B 1 171 ? 7.553 14.848 77.303 1.00 92.72 175 ILE C N 1
ATOM 3669 C CA . ILE B 1 171 ? 6.432 15.741 77.575 1.00 98.51 175 ILE C CA 1
ATOM 3670 C C . ILE B 1 171 ? 5.188 15.157 76.910 1.00 97.23 175 ILE C C 1
ATOM 3671 O O . ILE B 1 171 ? 5.165 15.031 75.675 1.00 90.68 175 ILE C O 1
ATOM 3676 N N . PRO B 1 172 ? 4.152 14.795 77.671 1.00 82.27 176 PRO C N 1
ATOM 3677 C CA . PRO B 1 172 ? 2.922 14.286 77.050 1.00 83.01 176 PRO C CA 1
ATOM 3678 C C . PRO B 1 172 ? 2.105 15.393 76.403 1.00 97.78 176 PRO C C 1
ATOM 3679 O O . PRO B 1 172 ? 1.037 15.763 76.902 1.00 90.78 176 PRO C O 1
ATOM 3683 N N . ALA B 1 173 ? 2.601 15.926 75.287 1.00 88.85 177 ALA C N 1
ATOM 3684 C CA . ALA B 1 173 ? 1.948 17.040 74.612 1.00 85.71 177 ALA C CA 1
ATOM 3685 C C . ALA B 1 173 ? 0.618 16.617 74.001 1.00 94.77 177 ALA C C 1
ATOM 3686 O O . ALA B 1 173 ? -0.447 17.028 74.473 1.00 96.41 177 ALA C O 1
ATOM 3688 N N . HIS B 1 174 ? 0.669 15.802 72.951 1.00 77.53 178 HIS C N 1
ATOM 3689 C CA . HIS B 1 174 ? -0.521 15.350 72.245 1.00 87.92 178 HIS C CA 1
ATOM 3690 C C . HIS B 1 174 ? -0.483 13.831 72.116 1.00 91.24 178 HIS C C 1
ATOM 3691 O O . HIS B 1 174 ? 0.443 13.167 72.591 1.00 89.44 178 HIS C O 1
ATOM 3698 N N . GLU B 1 175 ? -1.512 13.278 71.472 1.00 87.33 179 GLU C N 1
ATOM 3699 C CA . GLU B 1 175 ? -1.568 11.853 71.184 1.00 85.41 179 GLU C CA 1
ATOM 3700 C C . GLU B 1 175 ? -1.689 11.541 69.701 1.00 84.16 179 GLU C C 1
ATOM 3701 O O . GLU B 1 175 ? -1.600 10.366 69.326 1.00 86.29 179 GLU C O 1
ATOM 3707 N N . GLY B 1 176 ? -1.892 12.547 68.851 1.00 82.37 180 GLY C N 1
ATOM 3708 C CA . GLY B 1 176 ? -1.809 12.374 67.419 1.00 90.46 180 GLY C CA 1
ATOM 3709 C C . GLY B 1 176 ? -0.442 12.794 66.895 1.00 92.23 180 GLY C C 1
ATOM 3710 O O . GLY B 1 176 ? 0.384 13.349 67.613 1.00 78.84 180 GLY C O 1
ATOM 3711 N N . VAL B 1 177 ? -0.218 12.509 65.611 1.00 84.18 181 VAL C N 1
ATOM 3712 C CA . VAL B 1 177 ? 1.056 12.846 64.989 1.00 79.54 181 VAL C CA 1
ATOM 3713 C C . VAL B 1 177 ? 1.280 14.348 65.072 1.00 89.71 181 VAL C C 1
ATOM 3714 O O . VAL B 1 177 ? 0.402 15.148 64.724 1.00 96.87 181 VAL C O 1
ATOM 3718 N N . LEU B 1 178 ? 2.455 14.739 65.556 1.00 81.76 182 LEU C N 1
ATOM 3719 C CA . LEU B 1 178 ? 2.773 16.152 65.696 1.00 75.03 182 LEU C CA 1
ATOM 3720 C C . LEU B 1 178 ? 2.924 16.803 64.328 1.00 89.84 182 LEU C C 1
ATOM 3721 O O . LEU B 1 178 ? 3.480 16.214 63.398 1.00 93.52 182 LEU C O 1
ATOM 3726 N N . SER B 1 179 ? 2.414 18.030 64.209 1.00 92.75 183 SER C N 1
ATOM 3727 C CA . SER B 1 179 ? 2.495 18.782 62.967 1.00 96.20 183 SER C CA 1
ATOM 3728 C C . SER B 1 179 ? 3.499 19.922 63.011 1.00 91.79 183 SER C C 1
ATOM 3729 O O . SER B 1 179 ? 3.934 20.377 61.948 1.00 90.23 183 SER C O 1
ATOM 3732 N N . CYS B 1 180 ? 3.879 20.385 64.200 1.00 87.90 184 CYS C N 1
ATOM 3733 C CA . CYS B 1 180 ? 4.801 21.502 64.333 1.00 90.87 184 CYS C CA 1
ATOM 3734 C C . CYS B 1 180 ? 5.279 21.583 65.775 1.00 95.36 184 CYS C C 1
ATOM 3735 O O . CYS B 1 180 ? 4.501 21.350 66.703 1.00 85.92 184 CYS C O 1
ATOM 3738 N N . ILE B 1 181 ? 6.560 21.904 65.950 1.00 99.77 185 ILE C N 1
ATOM 3739 C CA . ILE B 1 181 ? 7.137 22.177 67.262 1.00 88.11 185 ILE C CA 1
ATOM 3740 C C . ILE B 1 181 ? 8.023 23.408 67.139 1.00 87.39 185 ILE C C 1
ATOM 3741 O O . ILE B 1 181 ? 8.815 23.518 66.197 1.00 84.47 185 ILE C O 1
ATOM 3746 N N . ALA B 1 182 ? 7.884 24.334 68.084 1.00 97.02 186 ALA C N 1
ATOM 3747 C CA . ALA B 1 182 ? 8.628 25.584 68.075 1.00 79.95 186 ALA C CA 1
ATOM 3748 C C . ALA B 1 182 ? 9.292 25.795 69.426 1.00 75.40 186 ALA C C 1
ATOM 3749 O O . ALA B 1 182 ? 8.807 25.322 70.456 1.00 82.08 186 ALA C O 1
ATOM 3751 N N . LEU B 1 183 ? 10.406 26.522 69.411 1.00 84.25 187 LEU C N 1
ATOM 3752 C CA . LEU B 1 183 ? 11.199 26.782 70.604 1.00 81.26 187 LEU C CA 1
ATOM 3753 C C . LEU B 1 183 ? 11.425 28.282 70.731 1.00 81.52 187 LEU C C 1
ATOM 3754 O O . LEU B 1 183 ? 11.751 28.948 69.743 1.00 94.86 187 LEU C O 1
ATOM 3759 N N . ASN B 1 184 ? 11.244 28.811 71.939 1.00 76.48 188 ASN C N 1
ATOM 3760 C CA . ASN B 1 184 ? 11.415 30.239 72.157 1.00 88.44 188 ASN C CA 1
ATOM 3761 C C . ASN B 1 184 ? 12.892 30.620 72.051 1.00 91.28 188 ASN C C 1
ATOM 3762 O O . ASN B 1 184 ? 13.788 29.772 72.056 1.00 92.25 188 ASN C O 1
ATOM 3767 N N . LEU B 1 185 ? 13.140 31.929 71.957 1.00 92.06 189 LEU C N 1
ATOM 3768 C CA . LEU B 1 185 ? 14.505 32.406 71.757 1.00 97.76 189 LEU C CA 1
ATOM 3769 C C . LEU B 1 185 ? 15.395 32.065 72.947 1.00 88.63 189 LEU C C 1
ATOM 3770 O O . LEU B 1 185 ? 16.572 31.729 72.774 1.00 94.29 189 LEU C O 1
ATOM 3775 N N . GLN B 1 186 ? 14.850 32.137 74.160 1.00 88.17 190 GLN C N 1
ATOM 3776 C CA . GLN B 1 186 ? 15.631 31.873 75.362 1.00 87.87 190 GLN C CA 1
ATOM 3777 C C . GLN B 1 186 ? 15.866 30.388 75.607 1.00 86.22 190 GLN C C 1
ATOM 3778 O O . GLN B 1 186 ? 16.692 30.044 76.460 1.00 89.04 190 GLN C O 1
ATOM 3784 N N . GLY B 1 187 ? 15.171 29.509 74.891 1.00 89.34 191 GLY C N 1
ATOM 3785 C CA . GLY B 1 187 ? 15.314 28.085 75.118 1.00 91.35 191 GLY C CA 1
ATOM 3786 C C . GLY B 1 187 ? 14.564 27.554 76.315 1.00 92.14 191 GLY C C 1
ATOM 3787 O O . GLY B 1 187 ? 14.834 26.431 76.751 1.00 85.13 191 GLY C O 1
ATOM 3788 N N . THR B 1 188 ? 13.618 28.322 76.857 1.00 88.25 192 THR C N 1
ATOM 3789 C CA . THR B 1 188 ? 12.925 27.945 78.081 1.00 93.59 192 THR C CA 1
ATOM 3790 C C . THR B 1 188 ? 11.508 27.431 77.853 1.00 99.90 192 THR C C 1
ATOM 3791 O O . THR B 1 188 ? 10.958 26.774 78.743 1.00 89.84 192 THR C O 1
ATOM 3795 N N . ARG B 1 189 ? 10.907 27.705 76.696 1.00 90.10 193 ARG C N 1
ATOM 3796 C CA . ARG B 1 189 ? 9.532 27.311 76.425 1.00 82.47 193 ARG C CA 1
ATOM 3797 C C . ARG B 1 189 ? 9.424 26.691 75.039 1.00 87.06 193 ARG C C 1
ATOM 3798 O O . ARG B 1 189 ? 10.118 27.106 74.106 1.00 96.42 193 ARG C O 1
ATOM 3806 N N . ILE B 1 190 ? 8.547 25.697 74.915 1.00 83.51 194 ILE C N 1
ATOM 3807 C CA . ILE B 1 190 ? 8.335 24.968 73.671 1.00 78.07 194 ILE C CA 1
ATOM 3808 C C . ILE B 1 190 ? 6.842 24.937 73.371 1.00 83.50 194 ILE C C 1
ATOM 3809 O O . ILE B 1 190 ? 6.018 24.844 74.287 1.00 91.98 194 ILE C O 1
ATOM 3814 N N . ALA B 1 191 ? 6.495 25.032 72.087 1.00 87.34 195 ALA C N 1
ATOM 3815 C CA . ALA B 1 191 ? 5.111 25.022 71.628 1.00 73.37 195 ALA C CA 1
ATOM 3816 C C . ALA B 1 191 ? 4.873 23.820 70.725 1.00 78.81 195 ALA C C 1
ATOM 3817 O O . ALA B 1 191 ? 5.705 23.500 69.871 1.00 85.35 195 ALA C O 1
ATOM 3819 N N . THR B 1 192 ? 3.732 23.158 70.914 1.00 86.62 196 THR C N 1
ATOM 3820 C CA . THR B 1 192 ? 3.407 21.935 70.195 1.00 95.95 196 THR C CA 1
ATOM 3821 C C . THR B 1 192 ? 2.045 22.067 69.528 1.00 86.61 196 THR C C 1
ATOM 3822 O O . THR B 1 192 ? 1.235 22.929 69.879 1.00 86.63 196 THR C O 1
ATOM 3826 N N . ALA B 1 193 ? 1.803 21.188 68.558 1.00 86.82 197 ALA C N 1
ATOM 3827 C CA . ALA B 1 193 ? 0.543 21.152 67.828 1.00 81.20 197 ALA C CA 1
ATOM 3828 C C . ALA B 1 193 ? 0.466 19.844 67.052 1.00 99.57 197 ALA C C 1
ATOM 3829 O O . ALA B 1 193 ? 1.398 19.498 66.318 1.00 101.37 197 ALA C O 1
ATOM 3831 N N . SER B 1 194 ? -0.633 19.119 67.219 1.00 94.38 198 SER C N 1
ATOM 3832 C CA . SER B 1 194 ? -0.839 17.855 66.530 1.00 86.75 198 SER C CA 1
ATOM 3833 C C . SER B 1 194 ? -1.550 18.083 65.199 1.00 99.19 198 SER C C 1
ATOM 3834 O O . SER B 1 194 ? -2.166 19.125 64.964 1.00 110.66 198 SER C O 1
ATOM 3837 N N . GLU B 1 195 ? -1.456 17.079 64.322 1.00 102.52 199 GLU C N 1
ATOM 3838 C CA . GLU B 1 195 ? -2.055 17.191 62.995 1.00 110.10 199 GLU C CA 1
ATOM 3839 C C . GLU B 1 195 ? -3.576 17.244 63.075 1.00 120.38 199 GLU C C 1
ATOM 3840 O O . GLU B 1 195 ? -4.210 18.124 62.482 1.00 142.80 199 GLU C O 1
ATOM 3846 N N . LYS B 1 196 ? -4.180 16.306 63.799 1.00 102.25 200 LYS C N 1
ATOM 3847 C CA . LYS B 1 196 ? -5.629 16.229 63.918 1.00 106.04 200 LYS C CA 1
ATOM 3848 C C . LYS B 1 196 ? -6.165 16.973 65.133 1.00 115.77 200 LYS C C 1
ATOM 3849 O O . LYS B 1 196 ? -7.386 17.027 65.320 1.00 109.86 200 LYS C O 1
ATOM 3855 N N . GLY B 1 197 ? -5.292 17.544 65.959 1.00 113.77 201 GLY C N 1
ATOM 3856 C CA . GLY B 1 197 ? -5.718 18.194 67.177 1.00 122.19 201 GLY C CA 1
ATOM 3857 C C . GLY B 1 197 ? -6.379 19.538 66.939 1.00 116.31 201 GLY C C 1
ATOM 3858 O O . GLY B 1 197 ? -6.444 20.059 65.825 1.00 108.09 201 GLY C O 1
ATOM 3859 N N . THR B 1 198 ? -6.885 20.109 68.035 1.00 116.13 202 THR C N 1
ATOM 3860 C CA . THR B 1 198 ? -7.526 21.416 68.012 1.00 115.31 202 THR C CA 1
ATOM 3861 C C . THR B 1 198 ? -6.918 22.373 69.029 1.00 118.04 202 THR C C 1
ATOM 3862 O O . THR B 1 198 ? -7.494 23.438 69.281 1.00 129.47 202 THR C O 1
ATOM 3866 N N . LEU B 1 199 ? -5.774 22.029 69.613 1.00 111.52 203 LEU C N 1
ATOM 3867 C CA . LEU B 1 199 ? -5.191 22.796 70.702 1.00 97.00 203 LEU C CA 1
ATOM 3868 C C . LEU B 1 199 ? -3.723 23.074 70.423 1.00 92.64 203 LEU C C 1
ATOM 3869 O O . LEU B 1 199 ? -3.021 22.240 69.843 1.00 97.59 203 LEU C O 1
ATOM 3874 N N . ILE B 1 200 ? -3.270 24.254 70.836 1.00 93.84 204 ILE C N 1
ATOM 3875 C CA . ILE B 1 200 ? -1.859 24.619 70.839 1.00 81.91 204 ILE C CA 1
ATOM 3876 C C . ILE B 1 200 ? -1.417 24.722 72.291 1.00 90.60 204 ILE C C 1
ATOM 3877 O O . ILE B 1 200 ? -2.068 25.400 73.095 1.00 96.54 204 ILE C O 1
ATOM 3882 N N . ARG B 1 201 ? -0.321 24.049 72.629 1.00 104.17 205 ARG C N 1
ATOM 3883 C CA . ARG B 1 201 ? 0.140 23.966 74.007 1.00 106.93 205 ARG C CA 1
ATOM 3884 C C . ARG B 1 201 ? 1.586 24.427 74.106 1.00 104.92 205 ARG C C 1
ATOM 3885 O O . ARG B 1 201 ? 2.410 24.111 73.242 1.00 102.11 205 ARG C O 1
ATOM 3893 N N . ILE B 1 202 ? 1.886 25.171 75.167 1.00 97.90 206 ILE C N 1
ATOM 3894 C CA . ILE B 1 202 ? 3.218 25.709 75.420 1.00 92.05 206 ILE C CA 1
ATOM 3895 C C . ILE B 1 202 ? 3.707 25.153 76.749 1.00 93.77 206 ILE C C 1
ATOM 3896 O O . ILE B 1 202 ? 3.068 25.364 77.788 1.00 89.29 206 ILE C O 1
ATOM 3901 N N . PHE B 1 203 ? 4.837 24.451 76.720 1.00 100.59 207 PHE C N 1
ATOM 3902 C CA . PHE B 1 203 ? 5.397 23.811 77.900 1.00 95.55 207 PHE C CA 1
ATOM 3903 C C . PHE B 1 203 ? 6.705 24.475 78.309 1.00 86.53 207 PHE C C 1
ATOM 3904 O O . PHE B 1 203 ? 7.339 25.192 77.531 1.00 87.36 207 PHE C O 1
ATOM 3912 N N . ASP B 1 204 ? 7.102 24.218 79.553 1.00 87.91 208 ASP C N 1
ATOM 3913 C CA . ASP B 1 204 ? 8.389 24.659 80.072 1.00 87.39 208 ASP C CA 1
ATOM 3914 C C . ASP B 1 204 ? 9.418 23.566 79.809 1.00 94.95 208 ASP C C 1
ATOM 3915 O O . ASP B 1 204 ? 9.223 22.415 80.214 1.00 103.25 208 ASP C O 1
ATOM 3920 N N . THR B 1 205 ? 10.511 23.927 79.135 1.00 95.85 209 THR C N 1
ATOM 3921 C CA . THR B 1 205 ? 11.492 22.930 78.721 1.00 92.00 209 THR C CA 1
ATOM 3922 C C . THR B 1 205 ? 12.280 22.352 79.889 1.00 99.59 209 THR C C 1
ATOM 3923 O O . THR B 1 205 ? 12.821 21.248 79.766 1.00 96.90 209 THR C O 1
ATOM 3927 N N . SER B 1 206 ? 12.361 23.061 81.011 1.00 100.12 210 SER C N 1
ATOM 3928 C CA . SER B 1 206 ? 13.114 22.592 82.166 1.00 103.24 210 SER C CA 1
ATOM 3929 C C . SER B 1 206 ? 12.254 21.843 83.176 1.00 104.53 210 SER C C 1
ATOM 3930 O O . SER B 1 206 ? 12.790 21.329 84.162 1.00 112.54 210 SER C O 1
ATOM 3933 N N . SER B 1 207 ? 10.941 21.768 82.958 1.00 107.77 211 SER C N 1
ATOM 3934 C CA . SER B 1 207 ? 10.060 21.033 83.862 1.00 103.10 211 SER C CA 1
ATOM 3935 C C . SER B 1 207 ? 8.984 20.219 83.163 1.00 108.09 211 SER C C 1
ATOM 3936 O O . SER B 1 207 ? 8.419 19.320 83.796 1.00 111.62 211 SER C O 1
ATOM 3939 N N . GLY B 1 208 ? 8.674 20.482 81.896 1.00 98.66 212 GLY C N 1
ATOM 3940 C CA . GLY B 1 208 ? 7.635 19.738 81.211 1.00 101.12 212 GLY C CA 1
ATOM 3941 C C . GLY B 1 208 ? 6.233 20.062 81.672 1.00 109.70 212 GLY C C 1
ATOM 3942 O O . GLY B 1 208 ? 5.352 19.199 81.607 1.00 117.69 212 GLY C O 1
ATOM 3943 N N . HIS B 1 209 ? 6.001 21.285 82.139 1.00 110.34 213 HIS C N 1
ATOM 3944 C CA . HIS B 1 209 ? 4.704 21.702 82.646 1.00 115.58 213 HIS C CA 1
ATOM 3945 C C . HIS B 1 209 ? 4.016 22.620 81.644 1.00 118.78 213 HIS C C 1
ATOM 3946 O O . HIS B 1 209 ? 4.663 23.414 80.957 1.00 104.88 213 HIS C O 1
ATOM 3953 N N . LEU B 1 210 ? 2.692 22.503 81.573 1.00 114.29 214 LEU C N 1
ATOM 3954 C CA . LEU B 1 210 ? 1.898 23.293 80.637 1.00 94.25 214 LEU C CA 1
ATOM 3955 C C . LEU B 1 210 ? 1.830 24.737 81.117 1.00 100.88 214 LEU C C 1
ATOM 3956 O O . LEU B 1 210 ? 1.138 25.044 82.093 1.00 109.55 214 LEU C O 1
ATOM 3961 N N . ILE B 1 211 ? 2.549 25.627 80.433 1.00 100.54 215 ILE C N 1
ATOM 3962 C CA . ILE B 1 211 ? 2.501 27.044 80.778 1.00 98.37 215 ILE C CA 1
ATOM 3963 C C . ILE B 1 211 ? 1.195 27.670 80.306 1.00 95.26 215 ILE C C 1
ATOM 3964 O O . ILE B 1 211 ? 0.580 28.466 81.024 1.00 90.53 215 ILE C O 1
ATOM 3969 N N . GLN B 1 212 ? 0.749 27.321 79.102 1.00 96.10 216 GLN C N 1
ATOM 3970 C CA . GLN B 1 212 ? -0.447 27.922 78.533 1.00 90.68 216 GLN C CA 1
ATOM 3971 C C . GLN B 1 212 ? -1.038 26.975 77.500 1.00 89.43 216 GLN C C 1
ATOM 3972 O O . GLN B 1 212 ? -0.304 26.350 76.730 1.00 90.70 216 GLN C O 1
ATOM 3978 N N . GLU B 1 213 ? -2.363 26.874 77.493 1.00 94.93 217 GLU C N 1
ATOM 3979 C CA . GLU B 1 213 ? -3.094 26.096 76.504 1.00 95.52 217 GLU C CA 1
ATOM 3980 C C . GLU B 1 213 ? -3.931 27.040 75.654 1.00 95.29 217 GLU C C 1
ATOM 3981 O O . GLU B 1 213 ? -4.696 27.851 76.189 1.00 97.79 217 GLU C O 1
ATOM 3987 N N . LEU B 1 214 ? -3.781 26.938 74.338 1.00 84.66 218 LEU C N 1
ATOM 3988 C CA . LEU B 1 214 ? -4.490 27.789 73.397 1.00 85.73 218 LEU C CA 1
ATOM 3989 C C . LEU B 1 214 ? -5.285 26.927 72.427 1.00 99.37 218 LEU C C 1
ATOM 3990 O O . LEU B 1 214 ? -4.942 25.767 72.178 1.00 109.68 218 LEU C O 1
ATOM 3995 N N . ARG B 1 215 ? -6.353 27.501 71.882 1.00 97.24 219 ARG C N 1
ATOM 3996 C CA . ARG B 1 215 ? -7.262 26.778 71.004 1.00 98.79 219 ARG C CA 1
ATOM 3997 C C . ARG B 1 215 ? -7.018 27.168 69.554 1.00 99.43 219 ARG C C 1
ATOM 3998 O O . ARG B 1 215 ? -6.960 28.357 69.223 1.00 107.77 219 ARG C O 1
ATOM 4006 N N . ARG B 1 216 ? -6.878 26.162 68.697 1.00 109.05 220 ARG C N 1
ATOM 4007 C CA . ARG B 1 216 ? -6.754 26.387 67.269 1.00 114.92 220 ARG C CA 1
ATOM 4008 C C . ARG B 1 216 ? -8.101 26.820 66.689 1.00 108.56 220 ARG C C 1
ATOM 4009 O O . ARG B 1 216 ? -9.167 26.533 67.242 1.00 106.25 220 ARG C O 1
ATOM 4017 N N . GLY B 1 217 ? -8.042 27.531 65.565 1.00 106.90 221 GLY C N 1
ATOM 4018 C CA . GLY B 1 217 ? -9.255 28.013 64.935 1.00 124.14 221 GLY C CA 1
ATOM 4019 C C . GLY B 1 217 ? -10.153 26.883 64.468 1.00 117.82 221 GLY C C 1
ATOM 4020 O O . GLY B 1 217 ? -9.728 25.742 64.277 1.00 123.98 221 GLY C O 1
ATOM 4021 N N . SER B 1 218 ? -11.432 27.220 64.284 1.00 106.27 222 SER C N 1
ATOM 4022 C CA . SER B 1 218 ? -12.402 26.220 63.846 1.00 106.01 222 SER C CA 1
ATOM 4023 C C . SER B 1 218 ? -12.111 25.753 62.426 1.00 109.08 222 SER C C 1
ATOM 4024 O O . SER B 1 218 ? -12.300 24.574 62.104 1.00 115.30 222 SER C O 1
ATOM 4027 N N . GLN B 1 219 ? -11.655 26.659 61.564 1.00 110.39 223 GLN C N 1
ATOM 4028 C CA . GLN B 1 219 ? -11.268 26.317 60.202 1.00 113.47 223 GLN C CA 1
ATOM 4029 C C . GLN B 1 219 ? -9.761 26.383 59.992 1.00 130.33 223 GLN C C 1
ATOM 4030 O O . GLN B 1 219 ? -9.301 26.295 58.849 1.00 134.73 223 GLN C O 1
ATOM 4036 N N . ALA B 1 220 ? -8.982 26.537 61.066 1.00 169.82 224 ALA C N 1
ATOM 4037 C CA . ALA B 1 220 ? -7.534 26.653 60.920 1.00 179.43 224 ALA C CA 1
ATOM 4038 C C . ALA B 1 220 ? -6.908 25.350 60.441 1.00 173.94 224 ALA C C 1
ATOM 4039 O O . ALA B 1 220 ? -5.916 25.379 59.704 1.00 176.07 224 ALA C O 1
ATOM 4041 N N . ALA B 1 221 ? -7.460 24.209 60.858 1.00 134.54 225 ALA C N 1
ATOM 4042 C CA . ALA B 1 221 ? -7.050 22.895 60.372 1.00 140.15 225 ALA C CA 1
ATOM 4043 C C . ALA B 1 221 ? -5.552 22.648 60.526 1.00 137.28 225 ALA C C 1
ATOM 4044 O O . ALA B 1 221 ? -5.049 22.521 61.646 1.00 136.21 225 ALA C O 1
ATOM 4046 N N . ASN B 1 222 ? -4.837 22.578 59.404 1.00 134.63 226 ASN C N 1
ATOM 4047 C CA . ASN B 1 222 ? -3.429 22.204 59.414 1.00 129.34 226 ASN C CA 1
ATOM 4048 C C . ASN B 1 222 ? -2.558 23.373 59.859 1.00 114.73 226 ASN C C 1
ATOM 4049 O O . ASN B 1 222 ? -2.723 24.501 59.386 1.00 119.38 226 ASN C O 1
ATOM 4054 N N . ILE B 1 223 ? -1.622 23.093 60.762 1.00 111.13 227 ILE C N 1
ATOM 4055 C CA . ILE B 1 223 ? -0.677 24.082 61.266 1.00 109.99 227 ILE C CA 1
ATOM 4056 C C . ILE B 1 223 ? 0.670 23.835 60.601 1.00 102.04 227 ILE C C 1
ATOM 4057 O O . ILE B 1 223 ? 1.211 22.725 60.670 1.00 102.78 227 ILE C O 1
ATOM 4062 N N . TYR B 1 224 ? 1.217 24.867 59.959 1.00 107.63 228 TYR C N 1
ATOM 4063 C CA . TYR B 1 224 ? 2.487 24.749 59.251 1.00 118.51 228 TYR C CA 1
ATOM 4064 C C . TYR B 1 224 ? 3.668 25.261 60.066 1.00 102.95 228 TYR C C 1
ATOM 4065 O O . TYR B 1 224 ? 4.663 24.548 60.226 1.00 112.89 228 TYR C O 1
ATOM 4074 N N . CYS B 1 225 ? 3.583 26.483 60.587 1.00 84.55 229 CYS C N 1
ATOM 4075 C CA . CYS B 1 225 ? 4.698 27.085 61.301 1.00 86.25 229 CYS C CA 1
ATOM 4076 C C . CYS B 1 225 ? 4.193 27.803 62.543 1.00 87.02 229 CYS C C 1
ATOM 4077 O O . CYS B 1 225 ? 3.114 28.403 62.531 1.00 87.07 229 CYS C O 1
ATOM 4080 N N . ILE B 1 226 ? 4.978 27.725 63.616 1.00 78.89 230 ILE C N 1
ATOM 4081 C CA . ILE B 1 226 ? 4.698 28.403 64.875 1.00 75.43 230 ILE C CA 1
ATOM 4082 C C . ILE B 1 226 ? 5.978 29.089 65.331 1.00 91.91 230 ILE C C 1
ATOM 4083 O O . ILE B 1 226 ? 7.076 28.556 65.139 1.00 105.95 230 ILE C O 1
ATOM 4088 N N . ASN B 1 227 ? 5.844 30.273 65.929 1.00 86.82 231 ASN C N 1
ATOM 4089 C CA . ASN B 1 227 ? 7.015 31.025 66.360 1.00 80.62 231 ASN C CA 1
ATOM 4090 C C . ASN B 1 227 ? 6.637 31.964 67.497 1.00 94.12 231 ASN C C 1
ATOM 4091 O O . ASN B 1 227 ? 5.542 32.532 67.503 1.00 94.26 231 ASN C O 1
ATOM 4096 N N . PHE B 1 228 ? 7.556 32.125 68.450 1.00 104.83 232 PHE C N 1
ATOM 4097 C CA . PHE B 1 228 ? 7.372 33.029 69.575 1.00 94.54 232 PHE C CA 1
ATOM 4098 C C . PHE B 1 228 ? 7.823 34.440 69.203 1.00 88.10 232 PHE C C 1
ATOM 4099 O O . PHE B 1 228 ? 8.317 34.699 68.103 1.00 86.93 232 PHE C O 1
ATOM 4107 N N . ASN B 1 229 ? 7.658 35.364 70.142 1.00 90.76 233 ASN C N 1
ATOM 4108 C CA . ASN B 1 229 ? 8.257 36.684 70.068 1.00 106.93 233 ASN C CA 1
ATOM 4109 C C . ASN B 1 229 ? 9.417 36.751 71.062 1.00 114.99 233 ASN C C 1
ATOM 4110 O O . ASN B 1 229 ? 9.789 35.747 71.681 1.00 111.39 233 ASN C O 1
ATOM 4115 N N . GLN B 1 230 ? 9.994 37.944 71.214 1.00 110.73 234 GLN C N 1
ATOM 4116 C CA . GLN B 1 230 ? 11.186 38.094 72.044 1.00 110.81 234 GLN C CA 1
ATOM 4117 C C . GLN B 1 230 ? 10.896 37.752 73.502 1.00 115.50 234 GLN C C 1
ATOM 4118 O O . GLN B 1 230 ? 11.500 36.836 74.071 1.00 113.27 234 GLN C O 1
ATOM 4124 N N . ASP B 1 231 ? 9.968 38.476 74.123 1.00 127.78 235 ASP C N 1
ATOM 4125 C CA . ASP B 1 231 ? 9.638 38.255 75.527 1.00 128.90 235 ASP C CA 1
ATOM 4126 C C . ASP B 1 231 ? 8.738 37.043 75.747 1.00 120.26 235 ASP C C 1
ATOM 4127 O O . ASP B 1 231 ? 8.243 36.860 76.865 1.00 121.94 235 ASP C O 1
ATOM 4132 N N . ALA B 1 232 ? 8.516 36.226 74.716 1.00 111.18 236 ALA C N 1
ATOM 4133 C CA . ALA B 1 232 ? 7.702 35.014 74.795 1.00 110.08 236 ALA C CA 1
ATOM 4134 C C . ALA B 1 232 ? 6.278 35.293 75.268 1.00 112.01 236 ALA C C 1
ATOM 4135 O O . ALA B 1 232 ? 5.605 34.393 75.783 1.00 100.95 236 ALA C O 1
ATOM 4137 N N . SER B 1 233 ? 5.801 36.526 75.101 1.00 114.71 237 SER C N 1
ATOM 4138 C CA . SER B 1 233 ? 4.455 36.888 75.527 1.00 110.63 237 SER C CA 1
ATOM 4139 C C . SER B 1 233 ? 3.407 36.618 74.458 1.00 106.73 237 SER C C 1
ATOM 4140 O O . SER B 1 233 ? 2.245 36.359 74.791 1.00 106.06 237 SER C O 1
ATOM 4143 N N . LEU B 1 234 ? 3.787 36.674 73.187 1.00 100.81 238 LEU C N 1
ATOM 4144 C CA . LEU B 1 234 ? 2.894 36.398 72.073 1.00 99.22 238 LEU C CA 1
ATOM 4145 C C . LEU B 1 234 ? 3.407 35.190 71.295 1.00 105.59 238 LEU C C 1
ATOM 4146 O O . LEU B 1 234 ? 4.458 34.622 71.603 1.00 110.74 238 LEU C O 1
ATOM 4151 N N . ILE B 1 235 ? 2.651 34.805 70.272 1.00 111.89 239 ILE C N 1
ATOM 4152 C CA . ILE B 1 235 ? 2.986 33.649 69.449 1.00 106.41 239 ILE C CA 1
ATOM 4153 C C . ILE B 1 235 ? 2.148 33.727 68.180 1.00 105.15 239 ILE C C 1
ATOM 4154 O O . ILE B 1 235 ? 0.973 34.103 68.219 1.00 112.65 239 ILE C O 1
ATOM 4159 N N . CYS B 1 236 ? 2.767 33.404 67.047 1.00 80.93 240 CYS C N 1
ATOM 4160 C CA . CYS B 1 236 ? 2.103 33.468 65.752 1.00 91.09 240 CYS C CA 1
ATOM 4161 C C . CYS B 1 236 ? 2.083 32.090 65.107 1.00 81.10 240 CYS C C 1
ATOM 4162 O O . CYS B 1 236 ? 3.053 31.331 65.206 1.00 89.44 240 CYS C O 1
ATOM 4165 N N . VAL B 1 237 ? 0.969 31.772 64.449 1.00 82.74 241 VAL C N 1
ATOM 4166 C CA . VAL B 1 237 ? 0.726 30.455 63.874 1.00 84.09 241 VAL C CA 1
ATOM 4167 C C . VAL B 1 237 ? 0.185 30.636 62.461 1.00 87.71 241 VAL C C 1
ATOM 4168 O O . VAL B 1 237 ? -0.657 31.506 62.217 1.00 95.26 241 VAL C O 1
ATOM 4172 N N . SER B 1 238 ? 0.673 29.816 61.532 1.00 83.61 242 SER C N 1
ATOM 4173 C CA . SER B 1 238 ? 0.245 29.847 60.140 1.00 95.59 242 SER C CA 1
ATOM 4174 C C . SER B 1 238 ? -0.517 28.574 59.790 1.00 109.29 242 SER C C 1
ATOM 4175 O O . SER B 1 238 ? -0.258 27.503 60.348 1.00 106.08 242 SER C O 1
ATOM 4178 N N . SER B 1 239 ? -1.454 28.695 58.854 1.00 119.43 243 SER C N 1
ATOM 4179 C CA . SER B 1 239 ? -2.341 27.588 58.511 1.00 122.27 243 SER C CA 1
ATOM 4180 C C . SER B 1 239 ? -2.425 27.444 56.990 1.00 133.71 243 SER C C 1
ATOM 4181 O O . SER B 1 239 ? -1.561 27.901 56.230 1.00 140.74 243 SER C O 1
ATOM 4184 N N . ASP B 1 240 ? -3.509 26.815 56.525 1.00 143.38 244 ASP C N 1
ATOM 4185 C CA . ASP B 1 240 ? -3.663 26.345 55.148 1.00 157.04 244 ASP C CA 1
ATOM 4186 C C . ASP B 1 240 ? -3.510 27.454 54.114 1.00 157.42 244 ASP C C 1
ATOM 4187 O O . ASP B 1 240 ? -2.539 27.469 53.352 1.00 166.40 244 ASP C O 1
ATOM 4192 N N . HIS B 1 241 ? -4.468 28.374 54.063 1.00 150.11 245 HIS C N 1
ATOM 4193 C CA . HIS B 1 241 ? -4.471 29.423 53.042 1.00 148.11 245 HIS C CA 1
ATOM 4194 C C . HIS B 1 241 ? -3.801 30.700 53.539 1.00 140.17 245 HIS C C 1
ATOM 4195 O O . HIS B 1 241 ? -4.341 31.798 53.416 1.00 134.46 245 HIS C O 1
ATOM 4202 N N . GLY B 1 242 ? -2.607 30.557 54.111 1.00 135.60 246 GLY C N 1
ATOM 4203 C CA . GLY B 1 242 ? -1.849 31.697 54.587 1.00 124.88 246 GLY C CA 1
ATOM 4204 C C . GLY B 1 242 ? -2.521 32.442 55.721 1.00 123.61 246 GLY C C 1
ATOM 4205 O O . GLY B 1 242 ? -2.137 33.570 56.046 1.00 128.69 246 GLY C O 1
ATOM 4206 N N . THR B 1 243 ? -3.531 31.824 56.328 1.00 132.24 247 THR C N 1
ATOM 4207 C CA . THR B 1 243 ? -4.217 32.437 57.457 1.00 125.59 247 THR C CA 1
ATOM 4208 C C . THR B 1 243 ? -3.325 32.366 58.689 1.00 112.35 247 THR C C 1
ATOM 4209 O O . THR B 1 243 ? -2.989 31.274 59.159 1.00 118.33 247 THR C O 1
ATOM 4213 N N . VAL B 1 244 ? -2.938 33.527 59.206 1.00 106.87 248 VAL C N 1
ATOM 4214 C CA . VAL B 1 244 ? -2.020 33.621 60.334 1.00 110.44 248 VAL C CA 1
ATOM 4215 C C . VAL B 1 244 ? -2.794 34.127 61.543 1.00 107.40 248 VAL C C 1
ATOM 4216 O O . VAL B 1 244 ? -3.392 35.209 61.500 1.00 103.48 248 VAL C O 1
ATOM 4220 N N . HIS B 1 245 ? -2.783 33.342 62.616 1.00 104.08 249 HIS C N 1
ATOM 4221 C CA . HIS B 1 245 ? -3.370 33.726 63.890 1.00 96.32 249 HIS C CA 1
ATOM 4222 C C . HIS B 1 245 ? -2.258 34.034 64.882 1.00 91.37 249 HIS C C 1
ATOM 4223 O O . HIS B 1 245 ? -1.265 33.304 64.959 1.00 86.35 249 HIS C O 1
ATOM 4230 N N . ILE B 1 246 ? -2.423 35.114 65.639 1.00 91.81 250 ILE C N 1
ATOM 4231 C CA . ILE B 1 246 ? -1.495 35.471 66.705 1.00 96.29 250 ILE C CA 1
ATOM 4232 C C . ILE B 1 246 ? -2.229 35.363 68.035 1.00 96.16 250 ILE C C 1
ATOM 4233 O O . ILE B 1 246 ? -3.399 35.749 68.149 1.00 102.09 250 ILE C O 1
ATOM 4238 N N . PHE B 1 247 ? -1.554 34.794 69.030 1.00 92.24 251 PHE C N 1
ATOM 4239 C CA . PHE B 1 247 ? -2.145 34.513 70.329 1.00 106.43 251 PHE C CA 1
ATOM 4240 C C . PHE B 1 247 ? -1.324 35.168 71.432 1.00 108.60 251 PHE C C 1
ATOM 4241 O O . PHE B 1 247 ? -0.239 35.709 71.201 1.00 107.95 251 PHE C O 1
ATOM 4249 N N . ALA B 1 248 ? -1.860 35.102 72.647 1.00 102.75 252 ALA C N 1
ATOM 4250 C CA . ALA B 1 248 ? -1.147 35.505 73.851 1.00 101.86 252 ALA C CA 1
ATOM 4251 C C . ALA B 1 248 ? -0.654 34.257 74.569 1.00 109.83 252 ALA C C 1
ATOM 4252 O O . ALA B 1 248 ? -1.436 33.338 74.834 1.00 117.25 252 ALA C O 1
ATOM 4254 N N . ALA B 1 249 ? 0.642 34.225 74.880 1.00 106.94 253 ALA C N 1
ATOM 4255 C CA . ALA B 1 249 ? 1.267 33.030 75.432 1.00 96.40 253 ALA C CA 1
ATOM 4256 C C . ALA B 1 249 ? 1.359 33.027 76.951 1.00 101.52 253 ALA C C 1
ATOM 4257 O O . ALA B 1 249 ? 1.568 31.960 77.537 1.00 105.24 253 ALA C O 1
ATOM 4259 N N . GLU B 1 250 ? 1.218 34.181 77.603 1.00 106.96 254 GLU C N 1
ATOM 4260 C CA . GLU B 1 250 ? 1.318 34.264 79.055 1.00 119.61 254 GLU C CA 1
ATOM 4261 C C . GLU B 1 250 ? 0.014 34.703 79.710 1.00 128.88 254 GLU C C 1
ATOM 4262 O O . GLU B 1 250 ? -0.015 34.915 80.928 1.00 128.27 254 GLU C O 1
ATOM 4268 N N . ASP B 1 251 ? -1.063 34.845 78.940 1.00 130.52 255 ASP C N 1
ATOM 4269 C CA . ASP B 1 251 ? -2.318 35.337 79.481 1.00 130.02 255 ASP C CA 1
ATOM 4270 C C . ASP B 1 251 ? -3.245 34.163 79.750 1.00 137.67 255 ASP C C 1
ATOM 4271 O O . ASP B 1 251 ? -3.718 33.531 78.793 1.00 142.68 255 ASP C O 1
ATOM 4276 N N . PRO B 1 252 ? -3.539 33.835 81.011 1.00 120.96 256 PRO C N 1
ATOM 4277 C CA . PRO B 1 252 ? -4.416 32.685 81.274 1.00 116.24 256 PRO C CA 1
ATOM 4278 C C . PRO B 1 252 ? -5.860 32.929 80.878 1.00 121.65 256 PRO C C 1
ATOM 4279 O O . PRO B 1 252 ? -6.577 31.966 80.575 1.00 109.12 256 PRO C O 1
ATOM 4283 N N . LYS B 1 253 ? -6.310 34.185 80.868 1.00 127.19 257 LYS C N 1
ATOM 4284 C CA . LYS B 1 253 ? -7.692 34.494 80.524 1.00 123.77 257 LYS C CA 1
ATOM 4285 C C . LYS B 1 253 ? -7.839 34.680 79.018 1.00 119.98 257 LYS C C 1
ATOM 4286 O O . LYS B 1 253 ? -8.732 35.395 78.554 1.00 125.19 257 LYS C O 1
ATOM 4292 N N . SER B 1 254 ? -6.976 34.022 78.246 1.00 126.61 258 SER C N 1
ATOM 4293 C CA . SER B 1 254 ? -7.028 34.086 76.791 1.00 126.01 258 SER C CA 1
ATOM 4294 C C . SER B 1 254 ? -6.767 32.698 76.231 1.00 120.88 258 SER C C 1
ATOM 4295 O O . SER B 1 254 ? -5.739 32.089 76.539 1.00 116.71 258 SER C O 1
ATOM 4298 N N . LYS B 1 255 ? -7.700 32.198 75.415 1.00 118.37 259 LYS C N 1
ATOM 4299 C CA . LYS B 1 255 ? -7.555 30.899 74.773 1.00 116.47 259 LYS C CA 1
ATOM 4300 C C . LYS B 1 255 ? -7.627 30.948 73.254 1.00 102.76 259 LYS C C 1
ATOM 4301 O O . LYS B 1 255 ? -7.180 29.995 72.606 1.00 100.71 259 LYS C O 1
ATOM 4307 N N . TRP B 1 256 ? -8.171 32.009 72.672 1.00 97.98 260 TRP C N 1
ATOM 4308 C CA . TRP B 1 256 ? -8.268 32.152 71.228 1.00 96.79 260 TRP C CA 1
ATOM 4309 C C . TRP B 1 256 ? -7.341 33.263 70.751 1.00 100.61 260 TRP C C 1
ATOM 4310 O O . TRP B 1 256 ? -6.770 34.017 71.543 1.00 98.13 260 TRP C O 1
ATOM 4321 N N . SER B 1 257 ? -7.194 33.354 69.433 1.00 106.09 261 SER C N 1
ATOM 4322 C CA . SER B 1 257 ? -6.359 34.392 68.848 1.00 99.97 261 SER C CA 1
ATOM 4323 C C . SER B 1 257 ? -7.064 35.742 68.911 1.00 111.76 261 SER C C 1
ATOM 4324 O O . SER B 1 257 ? -8.255 35.855 68.608 1.00 102.05 261 SER C O 1
ATOM 4327 N N . PHE B 1 258 ? -6.320 36.769 69.314 1.00 110.89 262 PHE C N 1
ATOM 4328 C CA . PHE B 1 258 ? -6.848 38.125 69.382 1.00 113.23 262 PHE C CA 1
ATOM 4329 C C . PHE B 1 258 ? -6.647 38.903 68.088 1.00 114.41 262 PHE C C 1
ATOM 4330 O O . PHE B 1 258 ? -7.110 40.044 67.990 1.00 123.12 262 PHE C O 1
ATOM 4338 N N . SER B 1 259 ? -5.974 38.317 67.101 1.00 104.57 263 SER C N 1
ATOM 4339 C CA . SER B 1 259 ? -5.796 38.955 65.805 1.00 116.45 263 SER C CA 1
ATOM 4340 C C . SER B 1 259 ? -5.565 37.875 64.760 1.00 102.85 263 SER C C 1
ATOM 4341 O O . SER B 1 259 ? -5.003 36.817 65.055 1.00 101.17 263 SER C O 1
ATOM 4344 N N . LYS B 1 260 ? -6.006 38.156 63.536 1.00 108.58 264 LYS C N 1
ATOM 4345 C CA . LYS B 1 260 ? -5.921 37.193 62.448 1.00 102.59 264 LYS C CA 1
ATOM 4346 C C . LYS B 1 260 ? -5.802 37.940 61.130 1.00 106.62 264 LYS C C 1
ATOM 4347 O O . LYS B 1 260 ? -6.536 38.904 60.895 1.00 123.39 264 LYS C O 1
ATOM 4353 N N . PHE B 1 261 ? -4.878 37.498 60.280 1.00 109.15 265 PHE C N 1
ATOM 4354 C CA . PHE B 1 261 ? -4.762 38.025 58.930 1.00 121.29 265 PHE C CA 1
ATOM 4355 C C . PHE B 1 261 ? -4.512 36.867 57.975 1.00 122.02 265 PHE C C 1
ATOM 4356 O O . PHE B 1 261 ? -4.225 35.739 58.387 1.00 117.74 265 PHE C O 1
ATOM 4364 N N . GLN B 1 262 ? -4.630 37.158 56.682 1.00 126.63 266 GLN C N 1
ATOM 4365 C CA . GLN B 1 262 ? -4.468 36.161 55.636 1.00 114.46 266 GLN C CA 1
ATOM 4366 C C . GLN B 1 262 ? -3.721 36.782 54.468 1.00 122.63 266 GLN C C 1
ATOM 4367 O O . GLN B 1 262 ? -3.983 37.930 54.097 1.00 124.86 266 GLN C O 1
ATOM 4373 N N . VAL B 1 263 ? -2.789 36.029 53.899 1.00 134.04 2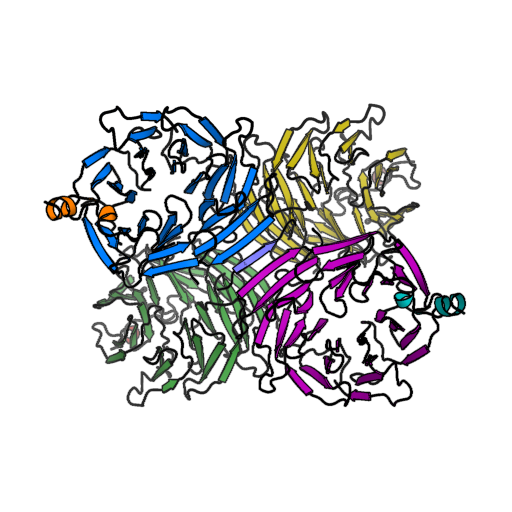67 VAL C N 1
ATOM 4374 C CA . VAL B 1 263 ? -2.120 36.503 52.682 1.00 141.54 267 VAL C CA 1
ATOM 4375 C C . VAL B 1 263 ? -3.095 36.417 51.513 1.00 142.37 267 VAL C C 1
ATOM 4376 O O . VAL B 1 263 ? -3.860 35.439 51.418 1.00 123.08 267 VAL C O 1
ATOM 4380 N N . PRO B 1 264 ? -3.149 37.426 50.640 1.00 140.03 268 PRO C N 1
ATOM 4381 C CA . PRO B 1 264 ? -4.157 37.405 49.566 1.00 150.92 268 PRO C CA 1
ATOM 4382 C C . PRO B 1 264 ? -4.035 36.218 48.628 1.00 155.76 268 PRO C C 1
ATOM 4383 O O . PRO B 1 264 ? -5.057 35.687 48.174 1.00 166.37 268 PRO C O 1
ATOM 4387 N N . SER B 1 265 ? -2.811 35.781 48.324 1.00 151.93 269 SER C N 1
ATOM 4388 C CA . SER B 1 265 ? -2.630 34.690 47.374 1.00 161.25 269 SER C CA 1
ATOM 4389 C C . SER B 1 265 ? -3.091 33.349 47.929 1.00 155.84 269 SER C C 1
ATOM 4390 O O . SER B 1 265 ? -3.360 32.431 47.146 1.00 157.52 269 SER C O 1
ATOM 4393 N N . GLY B 1 266 ? -3.190 33.213 49.249 1.00 138.77 270 GLY C N 1
ATOM 4394 C CA . GLY B 1 266 ? -3.613 31.964 49.844 1.00 137.83 270 GLY C CA 1
ATOM 4395 C C . GLY B 1 266 ? -2.579 30.862 49.835 1.00 147.73 270 GLY C C 1
ATOM 4396 O O . GLY B 1 266 ? -2.915 29.718 50.163 1.00 148.73 270 GLY C O 1
ATOM 4397 N N . SER B 1 267 ? -1.337 31.163 49.465 1.00 163.43 271 SER C N 1
ATOM 4398 C CA . SER B 1 267 ? -0.281 30.166 49.478 1.00 153.35 271 SER C CA 1
ATOM 4399 C C . SER B 1 267 ? 0.215 29.937 50.906 1.00 150.12 271 SER C C 1
ATOM 4400 O O . SER B 1 267 ? 0.231 30.865 51.719 1.00 153.45 271 SER C O 1
ATOM 4403 N N . PRO B 1 268 ? 0.607 28.704 51.237 1.00 144.93 272 PRO C N 1
ATOM 4404 C CA . PRO B 1 268 ? 1.142 28.435 52.577 1.00 138.08 272 PRO C CA 1
ATOM 4405 C C . PRO B 1 268 ? 2.350 29.309 52.878 1.00 123.66 272 PRO C C 1
ATOM 4406 O O . PRO B 1 268 ? 3.107 29.692 51.983 1.00 131.09 272 PRO C O 1
ATOM 4410 N N . CYS B 1 269 ? 2.528 29.624 54.159 1.00 102.79 273 CYS C N 1
ATOM 4411 C CA . CYS B 1 269 ? 3.549 30.580 54.555 1.00 103.22 273 CYS C CA 1
ATOM 4412 C C . CYS B 1 269 ? 4.104 30.221 55.926 1.00 84.15 273 CYS C C 1
ATOM 4413 O O . CYS B 1 269 ? 3.479 29.499 56.706 1.00 84.80 273 CYS C O 1
ATOM 4416 N N . ILE B 1 270 ? 5.298 30.739 56.203 1.00 91.17 274 ILE C N 1
ATOM 4417 C CA . ILE B 1 270 ? 5.913 30.678 57.523 1.00 99.11 274 ILE C CA 1
ATOM 4418 C C . ILE B 1 270 ? 5.821 32.064 58.145 1.00 93.61 274 ILE C C 1
ATOM 4419 O O . ILE B 1 270 ? 5.977 33.077 57.453 1.00 87.54 274 ILE C O 1
ATOM 4424 N N . CYS B 1 271 ? 5.559 32.110 59.447 1.00 84.35 275 CYS C N 1
ATOM 4425 C CA . CYS B 1 271 ? 5.351 33.366 60.148 1.00 85.44 275 CYS C CA 1
ATOM 4426 C C . CYS B 1 271 ? 6.404 33.549 61.231 1.00 90.27 275 CYS C C 1
ATOM 4427 O O . CYS B 1 271 ? 6.871 32.580 61.838 1.00 95.05 275 CYS C O 1
ATOM 4430 N N . ALA B 1 272 ? 6.766 34.808 61.466 1.00 81.34 276 ALA C N 1
ATOM 4431 C CA . ALA B 1 272 ? 7.704 35.175 62.516 1.00 87.80 276 ALA C CA 1
ATOM 4432 C C . ALA B 1 272 ? 7.584 36.670 62.762 1.00 93.52 276 ALA C C 1
ATOM 4433 O O . ALA B 1 272 ? 7.296 37.440 61.843 1.00 104.30 276 ALA C O 1
ATOM 4435 N N . PHE B 1 273 ? 7.802 37.070 64.012 1.00 86.98 277 PHE C N 1
ATOM 4436 C CA . PHE B 1 273 ? 7.732 38.481 64.361 1.00 89.45 277 PHE C CA 1
ATOM 4437 C C . PHE B 1 273 ? 8.929 39.235 63.791 1.00 99.27 277 PHE C C 1
ATOM 4438 O O . PHE B 1 273 ? 10.024 38.688 63.637 1.00 110.13 277 PHE C O 1
ATOM 4446 N N . GLY B 1 274 ? 8.708 40.508 63.475 1.00 103.92 278 GLY C N 1
ATOM 4447 C CA . GLY B 1 274 ? 9.714 41.352 62.872 1.00 102.69 278 GLY C CA 1
ATOM 4448 C C . GLY B 1 274 ? 10.435 42.223 63.881 1.00 116.89 278 GLY C C 1
ATOM 4449 O O . GLY B 1 274 ? 10.455 41.947 65.086 1.00 121.37 278 GLY C O 1
ATOM 4450 N N . THR B 1 275 ? 11.043 43.299 63.373 1.00 120.43 279 THR C N 1
ATOM 4451 C CA . THR B 1 275 ? 11.791 44.209 64.235 1.00 120.10 279 THR C CA 1
ATOM 4452 C C . THR B 1 275 ? 10.862 44.950 65.190 1.00 123.04 279 THR C C 1
ATOM 4453 O O . THR B 1 275 ? 11.146 45.061 66.389 1.00 121.34 279 THR C O 1
ATOM 4457 N N . GLU B 1 276 ? 9.747 45.466 64.676 1.00 121.65 280 GLU C N 1
ATOM 4458 C CA . GLU B 1 276 ? 8.777 46.131 65.534 1.00 120.87 280 GLU C CA 1
ATOM 4459 C C . GLU B 1 276 ? 8.055 45.101 66.401 1.00 112.74 280 GLU C C 1
ATOM 4460 O O . GLU B 1 276 ? 7.799 43.979 65.951 1.00 108.72 280 GLU C O 1
ATOM 4466 N N . PRO B 1 277 ? 7.707 45.449 67.644 1.00 103.45 281 PRO C N 1
ATOM 4467 C CA . PRO B 1 277 ? 7.067 44.467 68.532 1.00 94.99 281 PRO C CA 1
ATOM 4468 C C . PRO B 1 277 ? 5.643 44.115 68.138 1.00 102.54 281 PRO C C 1
ATOM 4469 O O . PRO B 1 277 ? 5.079 43.176 68.715 1.00 96.27 281 PRO C O 1
ATOM 4473 N N . ASN B 1 278 ? 5.045 44.830 67.184 1.00 107.61 282 ASN C N 1
ATOM 4474 C CA . ASN B 1 278 ? 3.691 44.549 66.722 1.00 108.45 282 ASN C CA 1
ATOM 4475 C C . ASN B 1 278 ? 3.672 44.200 65.236 1.00 117.89 282 ASN C C 1
ATOM 4476 O O . ASN B 1 278 ? 2.663 44.400 64.557 1.00 117.48 282 ASN C O 1
ATOM 4481 N N . ALA B 1 279 ? 4.782 43.679 64.722 1.00 110.62 283 ALA C N 1
ATOM 4482 C CA . ALA B 1 279 ? 4.908 43.319 63.318 1.00 103.90 283 ALA C CA 1
ATOM 4483 C C . ALA B 1 279 ? 5.031 41.809 63.169 1.00 99.91 283 ALA C C 1
ATOM 4484 O O . ALA B 1 279 ? 5.597 41.126 64.028 1.00 110.62 283 ALA C O 1
ATOM 4486 N N . VAL B 1 280 ? 4.491 41.292 62.068 1.00 101.52 284 VAL C N 1
ATOM 4487 C CA . VAL B 1 280 ? 4.531 39.868 61.757 1.00 94.34 284 VAL C CA 1
ATOM 4488 C C . VAL B 1 280 ? 4.942 39.716 60.300 1.00 97.38 284 VAL C C 1
ATOM 4489 O O . VAL B 1 280 ? 4.297 40.280 59.408 1.00 92.08 284 VAL C O 1
ATOM 4493 N N . ILE B 1 281 ? 6.008 38.958 60.060 1.00 90.28 285 ILE C N 1
ATOM 4494 C CA . ILE B 1 281 ? 6.534 38.725 58.720 1.00 88.53 285 ILE C CA 1
ATOM 4495 C C . ILE B 1 281 ? 6.065 37.359 58.245 1.00 93.67 285 ILE C C 1
ATOM 4496 O O . ILE B 1 281 ? 6.068 36.388 59.013 1.00 98.72 285 ILE C O 1
ATOM 4501 N N . ALA B 1 282 ? 5.663 37.276 56.978 1.00 89.91 286 ALA C N 1
ATOM 4502 C CA . ALA B 1 282 ? 5.153 36.041 56.394 1.00 95.13 286 ALA C CA 1
ATOM 4503 C C . ALA B 1 282 ? 5.871 35.772 55.081 1.00 102.44 286 ALA C C 1
ATOM 4504 O O . ALA B 1 282 ? 5.857 36.616 54.179 1.00 113.39 286 ALA C O 1
ATOM 4506 N N . ILE B 1 283 ? 6.493 34.600 54.976 1.00 93.67 287 ILE C N 1
ATOM 4507 C CA . ILE B 1 283 ? 7.177 34.160 53.764 1.00 97.83 287 ILE C CA 1
ATOM 4508 C C . ILE B 1 283 ? 6.352 33.033 53.162 1.00 95.64 287 ILE C C 1
ATOM 4509 O O . ILE B 1 283 ? 6.286 31.934 53.726 1.00 101.17 287 ILE C O 1
ATOM 4514 N N . CYS B 1 284 ? 5.734 33.294 52.017 1.00 103.87 288 CYS C N 1
ATOM 4515 C CA . CYS B 1 284 ? 4.858 32.331 51.368 1.00 111.18 288 CYS C CA 1
ATOM 4516 C C . CYS B 1 284 ? 5.618 31.520 50.323 1.00 119.04 288 CYS C C 1
ATOM 4517 O O . CYS B 1 284 ? 6.654 31.941 49.803 1.00 109.68 288 CYS C O 1
ATOM 4520 N N . ALA B 1 285 ? 5.075 30.338 50.018 1.00 120.26 289 ALA C N 1
ATOM 4521 C CA . ALA B 1 285 ? 5.743 29.415 49.108 1.00 120.98 289 ALA C CA 1
ATOM 4522 C C . ALA B 1 285 ? 5.659 29.857 47.653 1.00 124.64 289 ALA C C 1
ATOM 4523 O O . ALA B 1 285 ? 6.417 29.348 46.821 1.00 115.86 289 ALA C O 1
ATOM 4525 N N . ASP B 1 286 ? 4.759 30.782 47.324 1.00 130.63 290 ASP C N 1
ATOM 4526 C CA . ASP B 1 286 ? 4.665 31.298 45.964 1.00 130.68 290 ASP C CA 1
ATOM 4527 C C . ASP B 1 286 ? 5.680 32.396 45.677 1.00 137.69 290 ASP C C 1
ATOM 4528 O O . ASP B 1 286 ? 5.645 32.979 44.589 1.00 139.29 290 ASP C O 1
ATOM 4533 N N . GLY B 1 287 ? 6.572 32.692 46.618 1.00 135.55 291 GLY C N 1
ATOM 4534 C CA . GLY B 1 287 ? 7.533 33.758 46.436 1.00 134.37 291 GLY C CA 1
ATOM 4535 C C . GLY B 1 287 ? 7.055 35.122 46.871 1.00 134.16 291 GLY C C 1
ATOM 4536 O O . GLY B 1 287 ? 7.564 36.132 46.372 1.00 141.20 291 GLY C O 1
ATOM 4537 N N . SER B 1 288 ? 6.101 35.187 47.794 1.00 128.32 292 SER C N 1
ATOM 4538 C CA . SER B 1 288 ? 5.512 36.443 48.236 1.00 131.26 292 SER C CA 1
ATOM 4539 C C . SER B 1 288 ? 5.947 36.759 49.661 1.00 121.78 292 SER C C 1
ATOM 4540 O O . SER B 1 288 ? 5.976 35.876 50.523 1.00 127.30 292 SER C O 1
ATOM 4543 N N . TYR B 1 289 ? 6.278 38.024 49.899 1.00 118.85 293 TYR C N 1
ATOM 4544 C CA . TYR B 1 289 ? 6.698 38.512 51.205 1.00 123.85 293 TYR C CA 1
ATOM 4545 C C . TYR B 1 289 ? 5.638 39.471 51.726 1.00 129.28 293 TYR C C 1
ATOM 4546 O O . TYR B 1 289 ? 5.173 40.346 50.987 1.00 141.27 293 TYR C O 1
ATOM 4555 N N . TYR B 1 290 ? 5.259 39.310 52.991 1.00 137.09 294 TYR C N 1
ATOM 4556 C CA . TYR B 1 290 ? 4.249 40.154 53.613 1.00 136.35 294 TYR C CA 1
ATOM 4557 C C . TYR B 1 290 ? 4.721 40.620 54.982 1.00 136.20 294 TYR C C 1
ATOM 4558 O O . TYR B 1 290 ? 5.300 39.845 55.748 1.00 133.47 294 TYR C O 1
ATOM 4567 N N . LYS B 1 291 ? 4.465 41.893 55.281 1.00 127.14 295 LYS C N 1
ATOM 4568 C CA . LYS B 1 291 ? 4.709 42.472 56.598 1.00 112.58 295 LYS C CA 1
ATOM 4569 C C . LYS B 1 291 ? 3.404 43.084 57.087 1.00 129.47 295 LYS C C 1
ATOM 4570 O O . LYS B 1 291 ? 2.916 44.061 56.508 1.00 137.68 295 LYS C O 1
ATOM 4576 N N . PHE B 1 292 ? 2.839 42.510 58.145 1.00 130.25 296 PHE C N 1
ATOM 4577 C CA . PHE B 1 292 ? 1.571 42.956 58.703 1.00 120.01 296 PHE C CA 1
ATOM 4578 C C . PHE B 1 292 ? 1.798 43.472 60.116 1.00 115.83 296 PHE C C 1
ATOM 4579 O O . PHE B 1 292 ? 2.429 42.795 60.934 1.00 108.62 296 PHE C O 1
ATOM 4587 N N . LEU B 1 293 ? 1.290 44.668 60.396 1.00 126.63 297 LEU C N 1
ATOM 4588 C CA . LEU B 1 293 ? 1.366 45.269 61.721 1.00 133.28 297 LEU C CA 1
ATOM 4589 C C . LEU B 1 293 ? -0.025 45.307 62.336 1.00 137.60 297 LEU C C 1
ATOM 4590 O O . LEU B 1 293 ? -0.993 45.694 61.672 1.00 141.43 297 LEU C O 1
ATOM 4595 N N . PHE B 1 294 ? -0.120 44.908 63.602 1.00 126.62 298 PHE C N 1
ATOM 4596 C CA . PHE B 1 294 ? -1.388 44.830 64.307 1.00 124.49 298 PHE C CA 1
ATOM 4597 C C . PHE B 1 294 ? -1.396 45.798 65.482 1.00 140.57 298 PHE C C 1
ATOM 4598 O O . PHE B 1 294 ? -0.347 46.133 66.043 1.00 137.72 298 PHE C O 1
ATOM 4606 N N . ASN B 1 295 ? -2.589 46.243 65.847 1.00 143.67 299 ASN C N 1
ATOM 4607 C CA . ASN B 1 295 ? -2.797 47.071 67.022 1.00 146.96 299 ASN C CA 1
ATOM 4608 C C . ASN B 1 295 ? -3.085 46.195 68.233 1.00 152.91 299 ASN C C 1
ATOM 4609 O O . ASN B 1 295 ? -3.383 45.004 68.091 1.00 155.64 299 ASN C O 1
ATOM 4614 N N . PRO B 1 296 ? -2.980 46.746 69.448 1.00 147.76 300 PRO C N 1
ATOM 4615 C CA . PRO B 1 296 ? -3.321 45.952 70.642 1.00 148.89 300 PRO C CA 1
ATOM 4616 C C . PRO B 1 296 ? -4.697 45.310 70.583 1.00 157.60 300 PRO C C 1
ATOM 4617 O O . PRO B 1 296 ? -4.894 44.234 71.163 1.00 144.17 300 PRO C O 1
ATOM 4621 N N . LYS B 1 297 ? -5.655 45.931 69.896 1.00 167.49 301 LYS C N 1
ATOM 4622 C CA . LYS B 1 297 ? -6.977 45.346 69.720 1.00 160.58 301 LYS C CA 1
ATOM 4623 C C . LYS B 1 297 ? -7.048 44.383 68.541 1.00 156.59 301 LYS C C 1
ATOM 4624 O O . LYS B 1 297 ? -8.125 43.841 68.271 1.00 151.06 301 LYS C O 1
ATOM 4630 N N . GLY B 1 298 ? -5.941 44.158 67.839 1.00 150.56 302 GLY C N 1
ATOM 4631 C CA . GLY B 1 298 ? -5.932 43.259 66.705 1.00 137.12 302 GLY C CA 1
ATOM 4632 C C . GLY B 1 298 ? -6.218 43.903 65.369 1.00 147.30 302 GLY C C 1
ATOM 4633 O O . GLY B 1 298 ? -6.576 43.194 64.422 1.00 139.62 302 GLY C O 1
ATOM 4634 N N . GLU B 1 299 ? -6.072 45.222 65.258 1.00 159.79 303 GLU C N 1
ATOM 4635 C CA . GLU B 1 299 ? -6.341 45.934 64.011 1.00 156.31 303 GLU C CA 1
ATOM 4636 C C . GLU B 1 299 ? -5.127 45.785 63.103 1.00 152.31 303 GLU C C 1
ATOM 4637 O O . GLU B 1 299 ? -4.123 46.481 63.266 1.00 150.69 303 GLU C O 1
ATOM 4643 N N . CYS B 1 300 ? -5.220 44.875 62.137 1.00 146.43 304 CYS C N 1
ATOM 4644 C CA . CYS B 1 300 ? -4.096 44.545 61.272 1.00 156.13 304 CYS C CA 1
ATOM 4645 C C . CYS B 1 300 ? -4.141 45.373 59.995 1.00 147.94 304 CYS C C 1
ATOM 4646 O O . CYS B 1 300 ? -5.209 45.581 59.411 1.00 149.51 304 CYS C O 1
ATOM 4649 N N . ILE B 1 301 ? -2.972 45.843 59.564 1.00 155.34 305 ILE C N 1
ATOM 4650 C CA . ILE B 1 301 ? -2.833 46.636 58.349 1.00 160.22 305 ILE C CA 1
ATOM 4651 C C . ILE B 1 301 ? -1.730 46.026 57.495 1.00 156.78 305 ILE C C 1
ATOM 4652 O O . ILE B 1 301 ? -0.637 45.737 57.995 1.00 161.43 305 ILE C O 1
ATOM 4657 N N . ARG B 1 302 ? -2.020 45.821 56.212 1.00 147.59 306 ARG C N 1
ATOM 4658 C CA . ARG B 1 302 ? -1.038 45.302 55.261 1.00 137.13 306 ARG C CA 1
ATOM 4659 C C . ARG B 1 302 ? -0.123 46.453 54.863 1.00 143.45 306 ARG C C 1
ATOM 4660 O O . ARG B 1 302 ? -0.415 47.225 53.950 1.00 166.53 306 ARG C O 1
ATOM 4668 N N . ASP B 1 303 ? 1.006 46.570 55.564 1.00 144.49 307 ASP C N 1
ATOM 4669 C CA . ASP B 1 303 ? 1.884 47.719 55.372 1.00 155.97 307 ASP C CA 1
ATOM 4670 C C . ASP B 1 303 ? 2.842 47.511 54.205 1.00 153.30 307 ASP C C 1
ATOM 4671 O O . ASP B 1 303 ? 3.008 48.401 53.365 1.00 152.15 307 ASP C O 1
ATOM 4676 N N . VAL B 1 304 ? 3.479 46.344 54.134 1.00 136.68 308 VAL C N 1
ATOM 4677 C CA . VAL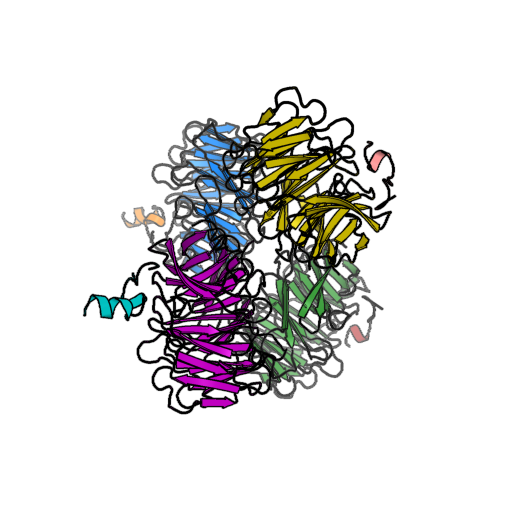 B 1 304 ? 4.515 46.072 53.145 1.00 136.84 308 VAL C CA 1
ATOM 4678 C C . VAL B 1 304 ? 4.190 44.762 52.438 1.00 142.38 308 VAL C C 1
ATOM 4679 O O . VAL B 1 304 ? 3.832 43.772 53.086 1.00 141.65 308 VAL C O 1
ATOM 4683 N N . TYR B 1 305 ? 4.311 44.762 51.112 1.00 174.26 309 TYR C N 1
ATOM 4684 C CA . TYR B 1 305 ? 4.137 43.564 50.300 1.00 175.39 309 TYR C CA 1
ATOM 4685 C C . TYR B 1 305 ? 5.122 43.608 49.142 1.00 174.81 309 TYR C C 1
ATOM 4686 O O . TYR B 1 305 ? 5.274 44.647 48.493 1.00 176.00 309 TYR C O 1
ATOM 4695 N N . ALA B 1 306 ? 5.789 42.485 48.890 1.00 149.76 310 ALA C N 1
ATOM 4696 C CA . ALA B 1 306 ? 6.736 42.375 47.789 1.00 140.32 310 ALA C CA 1
ATOM 4697 C C . ALA B 1 306 ? 6.889 40.902 47.430 1.00 143.71 310 ALA C C 1
ATOM 4698 O O . ALA B 1 306 ? 6.238 40.028 48.011 1.00 151.95 310 ALA C O 1
ATOM 4700 N N . GLN B 1 307 ? 7.758 40.633 46.460 1.00 134.92 311 GLN C N 1
ATOM 4701 C CA . GLN B 1 307 ? 8.084 39.274 46.032 1.00 141.60 311 GLN C CA 1
ATOM 4702 C C . GLN B 1 307 ? 9.587 39.084 46.209 1.00 151.61 311 GLN C C 1
ATOM 4703 O O . GLN B 1 307 ? 10.381 39.588 45.409 1.00 154.14 311 GLN C O 1
ATOM 4709 N N . PHE B 1 308 ? 9.976 38.351 47.257 1.00 147.78 312 PHE C N 1
ATOM 4710 C CA . PHE B 1 308 ? 11.390 38.204 47.581 1.00 141.45 312 PHE C CA 1
ATOM 4711 C C . PHE B 1 308 ? 12.156 37.418 46.524 1.00 140.34 312 PHE C C 1
ATOM 4712 O O . PHE B 1 308 ? 13.382 37.545 46.446 1.00 138.55 312 PHE C O 1
ATOM 4720 N N . LEU B 1 309 ? 11.469 36.612 45.713 1.00 141.06 313 LEU C N 1
ATOM 4721 C CA . LEU B 1 309 ? 12.144 35.862 44.662 1.00 139.23 313 LEU C CA 1
ATOM 4722 C C . LEU B 1 309 ? 12.620 36.745 43.517 1.00 156.12 313 LEU C C 1
ATOM 4723 O O . LEU B 1 309 ? 13.403 36.277 42.684 1.00 161.59 313 LEU C O 1
ATOM 4728 N N . GLU B 1 310 ? 12.174 38.000 43.455 1.00 161.75 314 GLU C N 1
ATOM 4729 C CA . GLU B 1 310 ? 12.550 38.909 42.380 1.00 158.91 314 GLU C CA 1
ATOM 4730 C C . GLU B 1 310 ? 13.339 40.114 42.878 1.00 161.72 314 GLU C C 1
ATOM 4731 O O . GLU B 1 310 ? 13.544 41.065 42.113 1.00 158.65 314 GLU C O 1
ATOM 4737 N N . MET B 1 311 ? 13.784 40.103 44.131 1.00 167.44 315 MET C N 1
ATOM 4738 C CA . MET B 1 311 ? 14.561 41.209 44.681 1.00 167.43 315 MET C CA 1
ATOM 4739 C C . MET B 1 311 ? 15.932 41.302 44.018 1.00 163.98 315 MET C C 1
ATOM 4740 O O . MET B 1 311 ? 16.457 40.309 43.515 1.00 158.66 315 MET C O 1
ATOM 4745 N N . HIS C 1 7 ? -27.790 48.469 52.049 1.00 146.49 11 HIS E N 1
ATOM 4746 C CA . HIS C 1 7 ? -28.751 48.770 50.994 1.00 159.06 11 HIS E CA 1
ATOM 4747 C C . HIS C 1 7 ? -30.185 48.667 51.501 1.00 149.36 11 HIS E C 1
ATOM 4748 O O . HIS C 1 7 ? -30.959 47.831 51.034 1.00 141.28 11 HIS E O 1
ATOM 4755 N N . GLY C 1 8 ? -30.534 49.523 52.459 1.00 135.15 12 GLY E N 1
ATOM 4756 C CA . GLY C 1 8 ? -31.867 49.562 53.019 1.00 118.00 12 GLY E CA 1
ATOM 4757 C C . GLY C 1 8 ? -32.050 48.766 54.293 1.00 106.38 12 GLY E C 1
ATOM 4758 O O . GL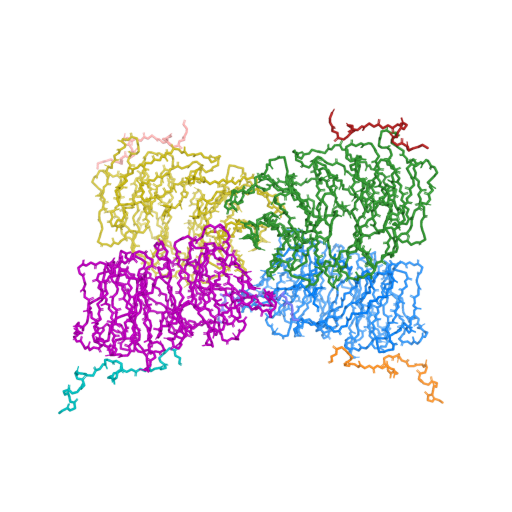Y C 1 8 ? -33.077 48.931 54.963 1.00 96.18 12 GLY E O 1
ATOM 4759 N N . LEU C 1 9 ? -31.092 47.915 54.651 1.00 93.40 13 LEU E N 1
ATOM 4760 C CA . LEU C 1 9 ? -31.208 47.094 55.852 1.00 80.47 13 LEU E CA 1
ATOM 4761 C C . LEU C 1 9 ? -31.061 47.971 57.090 1.00 83.31 13 LEU E C 1
ATOM 4762 O O . LEU C 1 9 ? -29.965 48.452 57.394 1.00 95.65 13 LEU E O 1
ATOM 4767 N N . LEU C 1 10 ? -32.165 48.179 57.810 1.00 85.03 14 LEU E N 1
ATOM 4768 C CA . LEU C 1 10 ? -32.146 48.948 59.046 1.00 75.10 14 LEU E CA 1
ATOM 4769 C C . LEU C 1 10 ? -32.368 48.105 60.292 1.00 74.84 14 LEU E C 1
ATOM 4770 O O . LEU C 1 10 ? -32.018 48.554 61.387 1.00 83.83 14 LEU E O 1
ATOM 4775 N N . TYR C 1 11 ? -32.939 46.910 60.161 1.00 73.73 15 TYR E N 1
ATOM 4776 C CA . TYR C 1 11 ? -33.163 46.054 61.317 1.00 80.69 15 TYR E CA 1
ATOM 4777 C C . TYR C 1 11 ? -33.219 44.603 60.864 1.00 78.60 15 TYR E C 1
ATOM 4778 O O . TYR C 1 11 ? -33.565 44.308 59.717 1.00 76.18 15 TYR E O 1
ATOM 4787 N N . ALA C 1 12 ? -32.867 43.704 61.781 1.00 64.77 16 ALA E N 1
ATOM 4788 C CA . ALA C 1 12 ? -32.979 42.270 61.554 1.00 69.07 16 ALA E CA 1
ATOM 4789 C C . ALA C 1 12 ? -33.113 41.583 62.904 1.00 74.53 16 ALA E C 1
ATOM 4790 O O . ALA C 1 12 ? -32.283 41.795 63.792 1.00 84.26 16 ALA E O 1
ATOM 4792 N N . GLY C 1 13 ? -34.156 40.772 63.058 1.00 63.93 17 GLY E N 1
ATOM 4793 C CA . GLY C 1 13 ? -34.381 40.086 64.314 1.00 67.79 17 GLY E CA 1
ATOM 4794 C C . GLY C 1 13 ? -35.084 38.755 64.163 1.00 75.69 17 GLY E C 1
ATOM 4795 O O . GLY C 1 13 ? -35.958 38.597 63.305 1.00 80.20 17 GLY E O 1
ATOM 4796 N N . PHE C 1 14 ? -34.707 37.788 64.994 1.00 74.13 18 PHE E N 1
ATOM 4797 C CA . PHE C 1 14 ? -35.331 36.477 64.975 1.00 75.32 18 PHE E CA 1
ATOM 4798 C C . PHE C 1 14 ? -36.703 36.534 65.637 1.00 77.12 18 PHE E C 1
ATOM 4799 O O . PHE C 1 14 ? -37.006 37.435 66.424 1.00 99.44 18 PHE E O 1
ATOM 4807 N N . ASN C 1 15 ? -37.542 35.550 65.311 1.00 81.32 19 ASN E N 1
ATOM 4808 C CA . ASN C 1 15 ? -38.828 35.432 65.987 1.00 83.43 19 ASN E CA 1
ATOM 4809 C C . ASN C 1 15 ? -38.643 34.706 67.314 1.00 85.15 19 ASN E C 1
ATOM 4810 O O . ASN C 1 15 ? -37.567 34.776 67.918 1.00 94.41 19 ASN E O 1
ATOM 4815 N N . GLN C 1 16 ? -39.673 34.001 67.776 1.00 80.00 20 GLN E N 1
ATOM 4816 C CA . GLN C 1 16 ? -39.617 33.393 69.100 1.00 75.96 20 GLN E CA 1
ATOM 4817 C C . GLN C 1 16 ? -39.046 31.983 69.089 1.00 73.64 20 GLN E C 1
ATOM 4818 O O . GLN C 1 16 ? -38.410 31.577 70.068 1.00 82.93 20 GLN E O 1
ATOM 4824 N N . ASP C 1 17 ? -39.254 31.226 68.014 1.00 86.44 21 ASP E N 1
ATOM 4825 C CA . ASP C 1 17 ? -38.669 29.899 67.877 1.00 87.70 21 ASP E CA 1
ATOM 4826 C C . ASP C 1 17 ? -37.378 29.909 67.071 1.00 88.42 21 ASP E C 1
ATOM 4827 O O . ASP C 1 17 ? -36.824 28.839 66.801 1.00 91.71 21 ASP E O 1
ATOM 4832 N N . HIS C 1 18 ? -36.901 31.090 66.675 1.00 90.43 22 HIS E N 1
ATOM 4833 C CA . HIS C 1 18 ? -35.715 31.289 65.846 1.00 74.56 22 HIS E CA 1
ATOM 4834 C C . HIS C 1 18 ? -35.851 30.666 64.462 1.00 70.47 22 HIS E C 1
ATOM 4835 O O . HIS C 1 18 ? -34.882 30.656 63.695 1.00 77.66 22 HIS E O 1
ATOM 4842 N N . GLY C 1 19 ? -37.035 30.151 64.117 1.00 71.77 23 GLY E N 1
ATOM 4843 C CA . GLY C 1 19 ? -37.240 29.564 62.806 1.00 92.78 23 GLY E CA 1
ATOM 4844 C C . GLY C 1 19 ? -37.390 30.569 61.687 1.00 89.03 23 GLY E C 1
ATOM 4845 O O . GLY C 1 19 ? -37.176 30.221 60.522 1.00 85.93 23 GLY E O 1
ATOM 4846 N N . CYS C 1 20 ? -37.757 31.804 62.014 1.00 80.41 24 CYS E N 1
ATOM 4847 C CA . CYS C 1 20 ? -37.857 32.880 61.043 1.00 82.25 24 CYS E CA 1
ATOM 4848 C C . CYS C 1 20 ? -37.116 34.098 61.570 1.00 79.05 24 CYS E C 1
ATOM 4849 O O . CYS C 1 20 ? -36.866 34.228 62.771 1.00 77.09 24 CYS E O 1
ATOM 4852 N N . PHE C 1 21 ? -36.761 34.994 60.655 1.00 67.87 25 PHE E N 1
ATOM 4853 C CA . PHE C 1 21 ? -36.226 36.290 61.039 1.00 77.53 25 PHE E CA 1
ATOM 4854 C C . PHE C 1 21 ? -36.791 37.349 60.107 1.00 78.84 25 PHE E C 1
ATOM 4855 O O . PHE C 1 21 ? -36.917 37.124 58.900 1.00 86.81 25 PHE E O 1
ATOM 4863 N N . ALA C 1 22 ? -37.154 38.489 60.680 1.00 73.68 26 ALA E N 1
ATOM 4864 C CA . ALA C 1 22 ? -37.712 39.602 59.932 1.00 71.08 26 ALA E CA 1
ATOM 4865 C C . ALA C 1 22 ? -36.664 40.693 59.761 1.00 77.84 26 ALA E C 1
ATOM 4866 O O . ALA C 1 22 ? -35.709 40.797 60.535 1.00 71.87 26 ALA E O 1
ATOM 4868 N N . CYS C 1 23 ? -36.857 41.509 58.727 1.00 81.36 27 CYS E N 1
ATOM 4869 C CA . CYS C 1 23 ? -35.926 42.573 58.386 1.00 75.03 27 CYS E CA 1
ATOM 4870 C C . CYS C 1 23 ? -36.679 43.880 58.197 1.00 74.25 27 CYS E C 1
ATOM 4871 O O . CYS C 1 23 ? -37.729 43.915 57.551 1.00 78.40 27 CYS E O 1
ATOM 4874 N N . GLY C 1 24 ? -36.132 44.952 58.764 1.00 86.43 28 GLY E N 1
ATOM 4875 C CA . GLY C 1 24 ? -36.684 46.277 58.567 1.00 83.74 28 GLY E CA 1
ATOM 4876 C C . GLY C 1 24 ? -35.973 47.027 57.461 1.00 88.95 28 GLY E C 1
ATOM 4877 O O . GLY C 1 24 ? -34.793 47.369 57.589 1.00 77.35 28 GLY E O 1
ATOM 4878 N N . MET C 1 25 ? -36.678 47.281 56.365 1.00 102.97 29 MET E N 1
ATOM 4879 C CA . MET C 1 25 ? -36.123 47.966 55.208 1.00 102.01 29 MET E CA 1
ATOM 4880 C C . MET C 1 25 ? -36.532 49.436 55.206 1.00 103.93 29 MET E C 1
ATOM 4881 O O . MET C 1 25 ? -37.340 49.889 56.019 1.00 115.16 29 MET E O 1
ATOM 4886 N N . GLU C 1 26 ? -35.952 50.187 54.268 1.00 102.05 30 GLU E N 1
ATOM 4887 C CA . GLU C 1 26 ? -36.337 51.583 54.099 1.00 108.01 30 GLU E CA 1
ATOM 4888 C C . GLU C 1 26 ? -37.612 51.723 53.278 1.00 111.91 30 GLU E C 1
ATOM 4889 O O . GLU C 1 26 ? -38.338 52.711 53.431 1.00 127.66 30 GLU E O 1
ATOM 4895 N N . ASN C 1 27 ? -37.898 50.755 52.409 1.00 102.77 31 ASN E N 1
ATOM 4896 C CA . ASN C 1 27 ? -39.127 50.753 51.630 1.00 104.79 31 ASN E CA 1
ATOM 4897 C C . ASN C 1 27 ? -40.223 49.898 52.251 1.00 97.03 31 ASN E C 1
ATOM 4898 O O . ASN C 1 27 ? -41.380 50.004 51.833 1.00 107.00 31 ASN E O 1
ATOM 4903 N N . GLY C 1 28 ? -39.891 49.065 53.234 1.00 92.53 32 GLY E N 1
ATOM 4904 C CA . GLY C 1 28 ? -40.867 48.202 53.868 1.00 96.17 32 GLY E CA 1
ATOM 4905 C C . GLY C 1 28 ? -40.239 47.190 54.804 1.00 97.61 32 GLY E C 1
ATOM 4906 O O . GLY C 1 28 ? -39.365 47.537 55.604 1.00 112.44 32 GLY E O 1
ATOM 4907 N N . PHE C 1 29 ? -40.669 45.934 54.715 1.00 83.15 33 PHE E N 1
ATOM 4908 C CA . PHE C 1 29 ? -40.133 44.878 55.561 1.00 85.28 33 PHE E CA 1
ATOM 4909 C C . PHE C 1 29 ? -40.076 43.576 54.775 1.00 92.55 33 PHE E C 1
ATOM 4910 O O . PHE C 1 29 ? -40.749 43.408 53.756 1.00 99.22 33 PHE E O 1
ATOM 4918 N N . ARG C 1 30 ? -39.259 42.649 55.270 1.00 79.64 34 ARG E N 1
ATOM 4919 C CA . ARG C 1 30 ? -39.084 41.346 54.650 1.00 75.33 34 ARG E CA 1
ATOM 4920 C C . ARG C 1 30 ? -39.097 40.275 55.729 1.00 81.70 34 ARG E C 1
ATOM 4921 O O . ARG C 1 30 ? -38.597 40.494 56.835 1.00 92.06 34 ARG E O 1
ATOM 4929 N N . VAL C 1 31 ? -39.670 39.120 55.404 1.00 74.48 35 VAL E N 1
ATOM 4930 C CA . VAL C 1 31 ? -39.737 37.986 56.317 1.00 74.89 35 VAL E CA 1
ATOM 4931 C C . VAL C 1 31 ? -39.086 36.788 55.639 1.00 79.20 35 VAL E C 1
ATOM 4932 O O . VAL C 1 31 ? -39.450 36.434 54.512 1.00 80.92 35 VAL E O 1
ATOM 4936 N N . TYR C 1 32 ? -38.126 36.172 56.323 1.00 73.64 36 TYR E N 1
ATOM 4937 C CA . TYR C 1 32 ? -37.385 35.039 55.793 1.00 79.17 36 TYR E CA 1
ATOM 4938 C C . TYR C 1 32 ? -37.534 33.832 56.709 1.00 83.28 36 TYR E C 1
ATOM 4939 O O . TYR C 1 32 ? -37.810 33.960 57.905 1.00 78.86 36 TYR E O 1
ATOM 4948 N N . ASN C 1 33 ? -37.344 32.651 56.127 1.00 78.68 37 ASN E N 1
ATOM 4949 C CA . ASN C 1 33 ? -37.213 31.421 56.895 1.00 78.65 37 ASN E CA 1
ATOM 4950 C C . ASN C 1 33 ? -35.738 31.215 57.215 1.00 88.83 37 ASN E C 1
ATOM 4951 O O . ASN C 1 33 ? -34.893 31.253 56.316 1.00 88.34 37 ASN E O 1
ATOM 4956 N N . THR C 1 34 ? -35.436 31.004 58.498 1.00 85.49 38 THR E N 1
ATOM 4957 C CA . THR C 1 34 ? -34.045 30.964 58.945 1.00 81.67 38 THR E CA 1
ATOM 4958 C C . THR C 1 34 ? -33.293 29.796 58.317 1.00 84.14 38 THR E C 1
ATOM 4959 O O . THR C 1 34 ? -32.294 29.987 57.614 1.00 86.44 38 THR E O 1
ATOM 4963 N N . ASP C 1 35 ? -33.757 28.576 58.568 1.00 81.56 39 ASP E N 1
ATOM 4964 C CA . ASP C 1 35 ? -33.079 27.387 58.068 1.00 89.81 39 ASP E CA 1
ATOM 4965 C C . ASP C 1 35 ? -34.112 26.377 57.581 1.00 100.05 39 ASP E C 1
ATOM 4966 O O . ASP C 1 35 ? -34.882 25.841 58.389 1.00 101.99 39 ASP E O 1
ATOM 4971 N N . PRO C 1 36 ? -34.170 26.091 56.271 1.00 84.60 40 PRO E N 1
ATOM 4972 C CA . PRO C 1 36 ? -33.324 26.622 55.191 1.00 82.43 40 PRO E CA 1
ATOM 4973 C C . PRO C 1 36 ? -33.680 28.059 54.826 1.00 85.78 40 PRO E C 1
ATOM 4974 O O . PRO C 1 36 ? -34.796 28.512 55.070 1.00 87.88 40 PRO E O 1
ATOM 4978 N N . LEU C 1 37 ? -32.739 28.797 54.241 1.00 80.22 41 LEU E N 1
ATOM 4979 C CA . LEU C 1 37 ? -32.973 30.195 53.902 1.00 73.48 41 LEU E CA 1
ATOM 4980 C C . LEU C 1 37 ? -33.957 30.295 52.743 1.00 84.91 41 LEU E C 1
ATOM 4981 O O . LEU C 1 37 ? -33.706 29.763 51.657 1.00 82.00 41 LEU E O 1
ATOM 4986 N N . LYS C 1 38 ? -35.075 30.980 52.975 1.00 84.08 42 LYS E N 1
ATOM 4987 C CA . LYS C 1 38 ? -36.075 31.202 51.939 1.00 83.79 42 LYS E CA 1
ATOM 4988 C C . LYS C 1 38 ? -36.839 32.475 52.262 1.00 86.92 42 LYS E C 1
ATOM 4989 O O . LYS C 1 38 ? -37.227 32.691 53.414 1.00 88.57 42 LYS E O 1
ATOM 4995 N N . GLU C 1 39 ? -37.047 33.311 51.248 1.00 88.30 43 GLU E N 1
ATOM 4996 C CA . GLU C 1 39 ? -37.791 34.554 51.418 1.00 80.36 43 GLU E CA 1
ATOM 4997 C C . GLU C 1 39 ? -39.286 34.260 51.396 1.00 80.25 43 GLU E C 1
ATOM 4998 O O . GLU C 1 39 ? -39.807 33.733 50.407 1.00 85.35 43 GLU E O 1
ATOM 5004 N N . LYS C 1 40 ? -39.976 34.605 52.482 1.00 88.64 44 LYS E N 1
ATOM 5005 C CA . LYS C 1 40 ? -41.405 34.338 52.594 1.00 82.89 44 LYS E CA 1
ATOM 5006 C C . LYS C 1 40 ? -42.252 35.501 52.085 1.00 84.09 44 LYS E C 1
ATOM 5007 O O . LYS C 1 40 ? -43.214 35.288 51.341 1.00 92.66 44 LYS E O 1
ATOM 5013 N N . GLU C 1 41 ? -41.913 36.730 52.474 1.00 90.61 45 GLU E N 1
ATOM 5014 C CA . GLU C 1 41 ? -42.710 37.888 52.098 1.00 89.44 45 GLU E CA 1
ATOM 5015 C C . GLU C 1 41 ? -41.825 39.123 52.018 1.00 90.50 45 GLU E C 1
ATOM 5016 O O . GLU C 1 41 ? -40.849 39.257 52.760 1.00 94.55 45 GLU E O 1
ATOM 5022 N N . LYS C 1 42 ? -42.180 40.022 51.101 1.00 93.70 46 LYS E N 1
ATOM 5023 C CA . LYS C 1 42 ? -41.526 41.322 50.968 1.00 97.64 46 LYS E CA 1
ATOM 5024 C C . LYS C 1 42 ? -42.611 42.347 50.670 1.00 101.79 46 LYS E C 1
ATOM 5025 O O . LYS C 1 42 ? -43.194 42.336 49.580 1.00 102.40 46 LYS E O 1
ATOM 5031 N N . GLN C 1 43 ? -42.884 43.225 51.631 1.00 92.36 47 GLN E N 1
ATOM 5032 C CA . GLN C 1 43 ? -43.960 44.200 51.528 1.00 97.39 47 GLN E CA 1
ATOM 5033 C C . GLN C 1 43 ? -43.390 45.611 51.546 1.00 100.19 47 GLN E C 1
ATOM 5034 O O . GLN C 1 43 ? -42.493 45.917 52.338 1.00 103.68 47 GLN E O 1
ATOM 5040 N N . GLU C 1 44 ? -43.911 46.464 50.668 1.00 101.97 48 GLU E N 1
ATOM 5041 C CA . GLU C 1 44 ? -43.558 47.877 50.659 1.00 101.63 48 GLU E CA 1
ATOM 5042 C C . GLU C 1 44 ? -44.439 48.624 51.652 1.00 107.70 48 GLU E C 1
ATOM 5043 O O . GLU C 1 44 ? -45.661 48.445 51.665 1.00 109.09 48 GLU E O 1
ATOM 5049 N N . PHE C 1 45 ? -43.812 49.462 52.485 1.00 115.30 49 PHE E N 1
ATOM 5050 C CA . PHE C 1 45 ? -44.530 50.208 53.519 1.00 112.13 49 PHE E CA 1
ATOM 5051 C C . PHE C 1 45 ? -43.788 51.536 53.704 1.00 120.74 49 PHE E C 1
ATOM 5052 O O . PHE C 1 45 ? -42.971 51.711 54.611 1.00 134.38 49 PHE E O 1
ATOM 5060 N N . LEU C 1 46 ? -44.084 52.487 52.818 1.00 126.35 50 LEU E N 1
ATOM 5061 C CA . LEU C 1 46 ? -43.385 53.767 52.798 1.00 136.13 50 LEU E CA 1
ATOM 5062 C C . LEU C 1 46 ? -43.780 54.645 53.980 1.00 137.02 50 LEU E C 1
ATOM 5063 O O . LEU C 1 46 ? -44.353 55.724 53.795 1.00 127.92 50 LEU E O 1
ATOM 5068 N N . GLU C 1 47 ? -43.477 54.192 55.196 1.00 143.50 51 GLU E N 1
ATOM 5069 C CA . GLU C 1 47 ? -43.722 54.981 56.396 1.00 136.02 51 GLU E CA 1
ATOM 5070 C C . GLU C 1 47 ? -42.395 55.416 57.004 1.00 130.01 51 GLU E C 1
ATOM 5071 O O . GLU C 1 47 ? -42.193 55.311 58.218 1.00 131.11 51 GLU E O 1
ATOM 5077 N N . GLY C 1 48 ? -41.484 55.903 56.165 1.00 131.94 52 GLY E N 1
ATOM 5078 C CA . GLY C 1 48 ? -40.164 56.281 56.619 1.00 139.90 52 GLY E CA 1
ATOM 5079 C C . GLY C 1 48 ? -39.225 55.127 56.883 1.00 140.46 52 GLY E C 1
ATOM 5080 O O . GLY C 1 48 ? -38.185 55.329 57.521 1.00 133.76 52 GLY E O 1
ATOM 5081 N N . GLY C 1 49 ? -39.555 53.925 56.417 1.00 142.73 53 GLY E N 1
ATOM 5082 C CA . GLY C 1 49 ? -38.719 52.766 56.653 1.00 138.57 53 GLY E CA 1
ATOM 5083 C C . GLY C 1 49 ? -38.937 52.148 58.018 1.00 130.02 53 GLY E C 1
ATOM 5084 O O . GLY C 1 49 ? -39.133 52.863 59.005 1.00 140.10 53 GLY E O 1
ATOM 5085 N N . VAL C 1 50 ? -38.906 50.822 58.088 1.00 101.35 54 VAL E N 1
ATOM 5086 C CA . VAL C 1 50 ? -39.109 50.106 59.341 1.00 103.51 54 VAL E CA 1
ATOM 5087 C C . VAL C 1 50 ? -37.765 49.921 60.032 1.00 96.20 54 VAL E C 1
ATOM 5088 O O . VAL C 1 50 ? -36.787 49.492 59.408 1.00 94.12 54 VAL E O 1
ATOM 5092 N N . GLY C 1 51 ? -37.716 50.244 61.321 1.00 83.04 55 GLY E N 1
ATOM 5093 C CA . GLY C 1 51 ? -36.497 50.100 62.090 1.00 78.62 55 GLY E CA 1
ATOM 5094 C C . GLY C 1 51 ? -36.591 49.020 63.148 1.00 79.50 55 GLY E C 1
ATOM 5095 O O . GLY C 1 51 ? -35.632 48.780 63.889 1.00 82.36 55 GLY E O 1
ATOM 5096 N N . HIS C 1 52 ? -37.748 48.366 63.230 1.00 79.45 56 HIS E N 1
ATOM 5097 C CA . HIS C 1 52 ? -37.955 47.283 64.183 1.00 77.66 56 HIS E CA 1
ATOM 5098 C C . HIS C 1 52 ? -39.159 46.471 63.735 1.00 81.73 56 HIS E C 1
ATOM 5099 O O . HIS C 1 52 ? -40.239 47.030 63.523 1.00 86.75 56 HIS E O 1
ATOM 5106 N N . VAL C 1 53 ? -38.970 45.163 63.586 1.00 73.27 57 VAL E N 1
ATOM 5107 C CA . VAL C 1 53 ? -40.038 44.251 63.196 1.00 67.35 57 VAL E CA 1
ATOM 5108 C C . VAL C 1 53 ? -40.099 43.134 64.226 1.00 74.09 57 VAL E C 1
ATOM 5109 O O . VAL C 1 53 ? -39.105 42.431 64.442 1.00 85.10 57 VAL E O 1
ATOM 5113 N N . GLU C 1 54 ? -41.257 42.973 64.859 1.00 71.43 58 GLU E N 1
ATOM 5114 C CA . GLU C 1 54 ? -41.494 41.902 65.817 1.00 74.07 58 GLU E CA 1
ATOM 5115 C C . GLU C 1 54 ? -42.497 40.918 65.235 1.00 72.30 58 GLU E C 1
ATOM 5116 O O . GLU C 1 54 ? -43.548 41.324 64.727 1.00 81.07 58 GLU E O 1
ATOM 5122 N N . MET C 1 55 ? -42.172 39.633 65.309 1.00 70.18 59 MET E N 1
ATOM 5123 C CA . MET C 1 55 ? -43.029 38.574 64.804 1.00 70.43 59 MET E CA 1
ATOM 5124 C C . MET C 1 55 ? -43.660 37.821 65.966 1.00 83.64 59 MET E C 1
ATOM 5125 O O . MET C 1 55 ? -43.087 37.731 67.055 1.00 90.46 59 MET E O 1
ATOM 5130 N N . LEU C 1 56 ? -44.858 37.291 65.730 1.00 84.18 60 LEU E N 1
ATOM 5131 C CA . LEU C 1 56 ? -45.531 36.399 66.670 1.00 83.24 60 LEU E CA 1
ATOM 5132 C C . LEU C 1 56 ? -45.567 35.021 66.018 1.00 87.95 60 LEU E C 1
ATOM 5133 O O . LEU C 1 56 ? -46.591 34.583 65.492 1.00 112.83 60 LEU E O 1
ATOM 5138 N N . PHE C 1 57 ? -44.421 34.338 66.054 1.00 88.78 61 PHE E N 1
ATOM 5139 C CA . PHE C 1 57 ? -44.234 33.072 65.356 1.00 81.88 61 PHE E CA 1
ATOM 5140 C C . PHE C 1 57 ? -44.602 33.227 63.885 1.00 85.10 61 PHE E C 1
ATOM 5141 O O . PHE C 1 57 ? -44.375 34.289 63.298 1.00 100.84 61 PHE E O 1
ATOM 5149 N N . ARG C 1 58 ? -45.178 32.188 63.279 1.00 90.55 62 ARG E N 1
ATOM 5150 C CA . ARG C 1 58 ? -45.488 32.209 61.855 1.00 88.07 62 ARG E CA 1
ATOM 5151 C C . ARG C 1 58 ? -46.910 32.674 61.564 1.00 97.69 62 ARG E C 1
ATOM 5152 O O . ARG C 1 58 ? -47.522 32.207 60.594 1.00 106.52 62 ARG E O 1
ATOM 5160 N N . CYS C 1 59 ? -47.450 33.587 62.368 1.00 102.35 63 CYS E N 1
ATOM 5161 C CA . CYS C 1 59 ? -48.797 34.095 62.160 1.00 95.14 63 CYS E CA 1
ATOM 5162 C C . CYS C 1 59 ? -48.749 35.309 61.232 1.00 93.33 63 CYS E C 1
ATOM 5163 O O . CYS C 1 59 ? -47.717 35.621 60.634 1.00 97.96 63 CYS E O 1
ATOM 5166 N N . ASN C 1 60 ? -49.871 36.015 61.110 1.00 101.87 64 ASN E N 1
ATOM 5167 C CA . ASN C 1 60 ? -50.014 37.093 60.141 1.00 98.58 64 ASN E CA 1
ATOM 5168 C C . ASN C 1 60 ? -49.824 38.481 60.739 1.00 87.46 64 ASN E C 1
ATOM 5169 O O . ASN C 1 60 ? -49.856 39.466 59.995 1.00 89.23 64 ASN E O 1
ATOM 5174 N N . TYR C 1 61 ? -49.626 38.590 62.049 1.00 83.59 65 TYR E N 1
ATOM 5175 C CA . TYR C 1 61 ? -49.472 39.881 62.709 1.00 86.17 65 TYR E CA 1
ATOM 5176 C C . TYR C 1 61 ? -47.997 40.192 62.919 1.00 74.37 65 TYR E C 1
ATOM 5177 O O . TYR C 1 61 ? -47.260 39.382 63.491 1.00 76.12 65 TYR E O 1
ATOM 5186 N N . LEU C 1 62 ? -47.574 41.369 62.462 1.00 73.05 66 LEU E N 1
ATOM 5187 C CA . LEU C 1 62 ? -46.209 41.841 62.642 1.00 72.35 66 LEU E CA 1
ATOM 5188 C C . LEU C 1 62 ? -46.246 43.234 63.248 1.00 79.71 66 LEU E C 1
ATOM 5189 O O . LEU C 1 62 ? -46.998 44.096 62.783 1.00 81.09 66 LEU E O 1
ATOM 5194 N N . ALA C 1 63 ? -45.439 43.450 64.283 1.00 73.92 67 ALA E N 1
ATOM 5195 C CA . ALA C 1 63 ? -45.313 44.759 64.905 1.00 68.52 67 ALA E CA 1
ATOM 5196 C C . ALA C 1 63 ? -44.252 45.568 64.171 1.00 67.90 67 ALA E C 1
ATOM 5197 O O . ALA C 1 63 ? -43.124 45.102 63.987 1.00 67.12 67 ALA E O 1
ATOM 5199 N N . LEU C 1 64 ? -44.617 46.776 63.751 1.00 75.71 68 LEU E N 1
ATOM 5200 C CA . LEU C 1 64 ? -43.737 47.634 62.972 1.00 71.46 68 LEU E CA 1
ATOM 5201 C C . LEU C 1 64 ? -43.541 48.963 63.686 1.00 72.85 68 LEU E C 1
ATOM 5202 O O . LEU C 1 64 ? -44.495 49.544 64.209 1.00 88.58 68 LEU E O 1
ATOM 5207 N N . VAL C 1 65 ? -42.300 49.439 63.701 1.00 73.20 69 VAL E N 1
ATOM 5208 C CA . VAL C 1 65 ? -41.956 50.745 64.250 1.00 68.20 69 VAL E CA 1
ATOM 5209 C C . VAL C 1 65 ? -41.538 51.635 63.088 1.00 88.01 69 VAL E C 1
ATOM 5210 O O . VAL C 1 65 ? -40.573 51.329 62.377 1.00 87.10 69 VAL E O 1
ATOM 5214 N N . GLY C 1 66 ? -42.263 52.732 62.895 1.00 92.84 70 GLY E N 1
ATOM 5215 C CA . GLY C 1 66 ? -42.043 53.597 61.756 1.00 96.93 70 GLY E CA 1
ATOM 5216 C C . GLY C 1 66 ? -40.715 54.331 61.813 1.00 88.36 70 GLY E C 1
ATOM 5217 O O . GLY C 1 66 ? -39.899 54.165 62.721 1.00 90.36 70 GLY E O 1
ATOM 5218 N N . GLY C 1 67 ? -40.502 55.170 60.797 1.00 95.68 71 GLY E N 1
ATOM 5219 C CA . GLY C 1 67 ? -39.269 55.937 60.728 1.00 102.01 71 GLY E CA 1
ATOM 5220 C C . GLY C 1 67 ? -39.125 56.915 61.877 1.00 107.93 71 GLY E C 1
ATOM 5221 O O . GLY C 1 67 ? -38.042 57.064 62.447 1.00 112.39 71 GLY E O 1
ATOM 5222 N N . GLY C 1 68 ? -40.215 57.594 62.236 1.00 96.82 72 GLY E N 1
ATOM 5223 C CA . GLY C 1 68 ? -40.190 58.505 63.368 1.00 96.49 72 GLY E CA 1
ATOM 5224 C C . GLY C 1 68 ? -39.959 57.831 64.703 1.00 96.38 72 GLY E C 1
ATOM 5225 O O . GLY C 1 68 ? -39.669 58.524 65.685 1.00 102.07 72 GLY E O 1
ATOM 5226 N N . LYS C 1 69 ? -40.088 56.505 64.764 1.00 95.03 73 LYS E N 1
ATOM 5227 C CA . LYS C 1 69 ? -39.850 55.712 65.968 1.00 91.19 73 LYS E CA 1
ATOM 5228 C C . LYS C 1 69 ? -40.773 56.103 67.118 1.00 94.20 73 LYS E C 1
ATOM 5229 O O . LYS C 1 69 ? -40.476 55.810 68.281 1.00 93.33 73 LYS E O 1
ATOM 5235 N N . LYS C 1 70 ? -41.897 56.755 66.820 1.00 91.93 74 LYS E N 1
ATOM 5236 C CA . LYS C 1 70 ? -42.833 57.201 67.845 1.00 81.88 74 LYS E CA 1
ATOM 5237 C C . LYS C 1 70 ? -44.216 56.583 67.688 1.00 87.81 74 LYS E C 1
ATOM 5238 O O . LYS C 1 70 ? -45.135 56.952 68.429 1.00 82.22 74 LYS E O 1
ATOM 5244 N N . LYS C 1 71 ? -44.390 55.648 66.756 1.00 83.60 75 LYS E N 1
ATOM 5245 C CA . LYS C 1 71 ? -45.704 55.088 66.456 1.00 84.61 75 LYS E CA 1
ATOM 5246 C C . LYS C 1 71 ? -45.557 53.595 66.200 1.00 78.95 75 LYS E C 1
ATOM 5247 O O . LYS C 1 71 ? -44.971 53.192 65.191 1.00 78.21 75 LYS E O 1
ATOM 5253 N N . VAL C 1 72 ? -46.087 52.781 67.109 1.00 84.84 76 VAL E N 1
ATOM 5254 C CA . VAL C 1 72 ? -46.121 51.335 66.923 1.00 79.15 76 VAL E CA 1
ATOM 5255 C C . VAL C 1 72 ? -47.325 50.980 66.063 1.00 75.15 76 VAL E C 1
ATOM 5256 O O . VAL C 1 72 ? -48.445 51.433 66.324 1.00 85.31 76 VAL E O 1
ATOM 5260 N N . MET C 1 73 ? -47.100 50.168 65.033 1.00 72.91 77 MET E N 1
ATOM 5261 C CA . MET C 1 73 ? -48.146 49.790 64.092 1.00 71.90 77 MET E CA 1
ATOM 5262 C C . MET C 1 73 ? -48.175 48.277 63.961 1.00 81.43 77 MET E C 1
ATOM 5263 O O . MET C 1 73 ? -47.196 47.672 63.513 1.00 75.47 77 MET E O 1
ATOM 5268 N N . ILE C 1 74 ? -49.290 47.670 64.354 1.00 86.31 78 ILE E N 1
ATOM 5269 C CA . ILE C 1 74 ? -49.503 46.243 64.135 1.00 76.62 78 ILE E CA 1
ATOM 5270 C C . ILE C 1 74 ? -50.067 46.058 62.732 1.00 80.38 78 ILE E C 1
ATOM 5271 O O . ILE C 1 74 ? -51.088 46.657 62.377 1.00 81.35 78 ILE E O 1
ATOM 5276 N N . TRP C 1 75 ? -49.400 45.232 61.933 1.00 78.58 79 TRP E N 1
ATOM 5277 C CA . TRP C 1 75 ? -49.701 45.088 60.515 1.00 76.69 79 TRP E CA 1
ATOM 5278 C C . TRP C 1 75 ? -50.178 43.667 60.253 1.00 88.97 79 TRP E C 1
ATOM 5279 O O . TRP C 1 75 ? -49.488 42.703 60.599 1.00 90.48 79 TRP E O 1
ATOM 5290 N N . ASP C 1 76 ? -51.361 43.542 59.656 1.00 84.42 80 ASP E N 1
ATOM 5291 C CA . ASP C 1 76 ? -51.941 42.243 59.318 1.00 80.13 80 ASP E CA 1
ATOM 5292 C C . ASP C 1 76 ? -51.544 41.920 57.883 1.00 86.38 80 ASP E C 1
ATOM 5293 O O . ASP C 1 76 ? -52.110 42.466 56.933 1.00 87.91 80 ASP E O 1
ATOM 5298 N N . ASP C 1 77 ? -50.563 41.026 57.722 1.00 87.69 81 ASP E N 1
ATOM 5299 C CA . ASP C 1 77 ? -50.097 40.663 56.388 1.00 90.08 81 ASP E CA 1
ATOM 5300 C C . ASP C 1 77 ? -51.160 39.926 55.584 1.00 90.91 81 ASP E C 1
ATOM 5301 O O . ASP C 1 77 ? -51.069 39.886 54.352 1.00 98.00 81 ASP E O 1
ATOM 5306 N N . LEU C 1 78 ? -52.156 39.338 56.248 1.00 101.40 82 LEU E N 1
ATOM 5307 C CA . LEU C 1 78 ? -53.277 38.741 55.532 1.00 102.15 82 LEU E CA 1
ATOM 5308 C C . LEU C 1 78 ? -54.165 39.821 54.925 1.00 95.85 82 LEU E C 1
ATOM 5309 O O . LEU C 1 78 ? -54.414 39.835 53.714 1.00 92.98 82 LEU E O 1
ATOM 5314 N N . LYS C 1 79 ? -54.646 40.745 55.758 1.00 93.49 83 LYS E N 1
ATOM 5315 C CA . LYS C 1 79 ? -55.474 41.847 55.288 1.00 101.61 83 LYS E CA 1
ATOM 5316 C C . LYS C 1 79 ? -54.675 42.925 54.567 1.00 103.15 83 LYS E C 1
ATOM 5317 O O . LYS C 1 79 ? -55.279 43.786 53.917 1.00 118.27 83 LYS E O 1
ATOM 5323 N N . LYS C 1 80 ? -53.344 42.895 54.667 1.00 99.22 84 LYS E N 1
ATOM 5324 C CA . LYS C 1 80 ? -52.468 43.863 54.003 1.00 101.63 84 LYS E CA 1
ATOM 5325 C C . LYS C 1 80 ? -52.826 45.295 54.403 1.00 96.17 84 LYS E C 1
ATOM 5326 O O . LYS C 1 80 ? -52.990 46.181 53.562 1.00 104.72 84 LYS E O 1
ATOM 5332 N N . LYS C 1 81 ? -52.946 45.516 55.709 1.00 86.74 85 LYS E N 1
ATOM 5333 C CA . LYS C 1 81 ? -53.259 46.838 56.233 1.00 91.78 85 LYS E CA 1
ATOM 5334 C C . LYS C 1 81 ? -52.847 46.892 57.696 1.00 93.79 85 LYS E C 1
ATOM 5335 O O . LYS C 1 81 ? -52.644 45.860 58.338 1.00 95.55 85 LYS E O 1
ATOM 5341 N N . THR C 1 82 ? -52.730 48.111 58.215 1.00 84.43 86 THR E N 1
ATOM 5342 C CA . THR C 1 82 ? -52.438 48.299 59.628 1.00 95.23 86 THR E CA 1
ATOM 5343 C C . THR C 1 82 ? -53.729 48.209 60.433 1.00 84.56 86 THR E C 1
ATOM 5344 O O . THR C 1 82 ? -54.723 48.868 60.110 1.00 104.80 86 THR E O 1
ATOM 5348 N N . VAL C 1 83 ? -53.713 47.391 61.484 1.00 88.52 87 VAL E N 1
ATOM 5349 C CA . VAL C 1 83 ? -54.900 47.149 62.289 1.00 85.99 87 VAL E CA 1
ATOM 5350 C C . VAL C 1 83 ? -54.860 47.898 63.623 1.00 87.81 87 VAL E C 1
ATOM 5351 O O . VAL C 1 83 ? -55.920 48.250 64.157 1.00 93.14 87 VAL E O 1
ATOM 5355 N N . ILE C 1 84 ? -53.678 48.139 64.184 1.00 84.79 88 ILE E N 1
ATOM 5356 C CA . ILE C 1 84 ? -53.524 48.819 65.464 1.00 86.36 88 ILE E CA 1
ATOM 5357 C C . ILE C 1 84 ? -52.431 49.870 65.321 1.00 94.09 88 ILE E C 1
ATOM 5358 O O . ILE C 1 84 ? -51.393 49.624 64.696 1.00 94.19 88 ILE E O 1
ATOM 5363 N N . GLU C 1 85 ? -52.663 51.042 65.908 1.00 93.42 89 GLU E N 1
ATOM 5364 C CA . GLU C 1 85 ? -51.675 52.119 65.905 1.00 75.64 89 GLU E CA 1
ATOM 5365 C C . GLU C 1 85 ? -51.604 52.725 67.300 1.00 75.38 89 GLU E C 1
ATOM 5366 O O . GLU C 1 85 ? -52.550 53.384 67.741 1.00 86.34 89 GLU E O 1
ATOM 5372 N N . ILE C 1 86 ? -50.490 52.501 67.989 1.00 74.01 90 ILE E N 1
ATOM 5373 C CA . ILE C 1 86 ? -50.209 53.129 69.275 1.00 73.84 90 ILE E CA 1
ATOM 5374 C C . ILE C 1 86 ? -49.065 54.106 69.060 1.00 78.76 90 ILE E C 1
ATOM 5375 O O . ILE C 1 86 ? -47.977 53.712 68.621 1.00 84.33 90 ILE E O 1
ATOM 5380 N N . GLU C 1 87 ? -49.305 55.379 69.354 1.00 78.82 91 GLU E N 1
ATOM 5381 C CA . GLU C 1 87 ? -48.279 56.401 69.231 1.00 89.46 91 GLU E CA 1
ATOM 5382 C C . GLU C 1 87 ? -47.764 56.790 70.609 1.00 86.40 91 GLU E C 1
ATOM 5383 O O . GLU C 1 87 ? -48.465 56.656 71.616 1.00 74.09 91 GLU E O 1
ATOM 5389 N N . PHE C 1 88 ? -46.522 57.266 70.642 1.00 84.59 92 PHE E N 1
ATOM 5390 C CA . PHE C 1 88 ? -45.869 57.666 71.877 1.00 85.17 92 PHE E CA 1
ATOM 5391 C C . PHE C 1 88 ? -45.169 59.002 71.677 1.00 91.37 92 PHE E C 1
ATOM 5392 O O . PHE C 1 88 ? -44.718 59.327 70.575 1.00 100.05 92 PHE E O 1
ATOM 5400 N N . SER C 1 89 ? -45.087 59.780 72.760 1.00 82.99 93 SER E N 1
ATOM 5401 C CA . SER C 1 89 ? -44.382 61.055 72.689 1.00 92.97 93 SER E CA 1
ATOM 5402 C C . SER C 1 89 ? -42.873 60.856 72.628 1.00 108.37 93 SER E C 1
ATOM 5403 O O . SER C 1 89 ? -42.173 61.637 71.973 1.00 111.85 93 SER E O 1
ATOM 5406 N N . THR C 1 90 ? -42.358 59.828 73.299 1.00 97.08 94 THR E N 1
ATOM 5407 C CA . THR C 1 90 ? -40.947 59.488 73.231 1.00 85.79 94 THR E CA 1
ATOM 5408 C C . THR C 1 90 ? -40.719 58.468 72.117 1.00 94.56 94 THR E C 1
ATOM 5409 O O . THR C 1 90 ? -41.656 57.995 71.470 1.00 88.29 94 THR E O 1
ATOM 5413 N N . GLU C 1 91 ? -39.456 58.117 71.892 1.00 105.67 95 GLU E N 1
ATOM 5414 C CA . GLU C 1 91 ? -39.114 57.185 70.828 1.00 95.03 95 GLU E CA 1
ATOM 5415 C C . GLU C 1 91 ? -39.264 55.744 71.297 1.00 96.05 95 GLU E C 1
ATOM 5416 O O . GLU C 1 91 ? -38.883 55.395 72.419 1.00 86.81 95 GLU E O 1
ATOM 5422 N N . VAL C 1 92 ? -39.827 54.910 70.427 1.00 99.81 96 VAL E N 1
ATOM 5423 C CA . VAL C 1 92 ? -40.013 53.492 70.718 1.00 90.89 96 VAL E CA 1
ATOM 5424 C C . VAL C 1 92 ? -38.714 52.759 70.412 1.00 87.12 96 VAL E C 1
ATOM 5425 O O . VAL C 1 92 ? -38.209 52.813 69.285 1.00 93.39 96 VAL E O 1
ATOM 5429 N N . LYS C 1 93 ? -38.171 52.070 71.413 1.00 80.56 97 LYS E N 1
ATOM 5430 C CA . LYS C 1 93 ? -36.906 51.368 71.242 1.00 82.44 97 LYS E CA 1
ATOM 5431 C C . LYS C 1 93 ? -37.086 49.921 70.810 1.00 79.88 97 LYS E C 1
ATOM 5432 O O . LYS C 1 93 ? -36.249 49.400 70.063 1.00 94.25 97 LYS E O 1
ATOM 5438 N N . ALA C 1 94 ? -38.154 49.263 71.255 1.00 81.90 98 ALA E N 1
ATOM 5439 C CA . ALA C 1 94 ? -38.410 47.881 70.878 1.00 83.93 98 ALA E CA 1
ATOM 5440 C C . ALA C 1 94 ? -39.873 47.559 71.139 1.00 87.67 98 ALA E C 1
ATOM 5441 O O . ALA C 1 94 ? -40.552 48.240 71.911 1.00 82.49 98 ALA E O 1
ATOM 5443 N N . VAL C 1 95 ? -40.351 46.508 70.475 1.00 92.28 99 VAL E N 1
ATOM 5444 C CA . VAL C 1 95 ? -41.708 46.007 70.656 1.00 85.42 99 VAL E CA 1
ATOM 5445 C C . VAL C 1 95 ? -41.645 44.488 70.736 1.00 85.84 99 VAL E C 1
ATOM 5446 O O . VAL C 1 95 ? -41.064 43.841 69.859 1.00 102.18 99 VAL E O 1
ATOM 5450 N N . LYS C 1 96 ? -42.231 43.922 71.787 1.00 80.01 100 LYS E N 1
ATOM 5451 C CA . LYS C 1 96 ? -42.339 42.480 71.949 1.00 84.35 100 LYS E CA 1
ATOM 5452 C C . LYS C 1 96 ? -43.805 42.073 71.900 1.00 84.26 100 LYS E C 1
ATOM 5453 O O . LYS C 1 96 ? -44.677 42.801 72.385 1.00 86.53 100 LYS E O 1
ATOM 5459 N N . LEU C 1 97 ? -44.074 40.910 71.310 1.00 85.23 101 LEU E N 1
ATOM 5460 C CA . LEU C 1 97 ? -45.434 40.472 71.039 1.00 86.00 101 LEU E CA 1
ATOM 5461 C C . LEU C 1 97 ? -45.727 39.130 71.694 1.00 92.03 101 LEU E C 1
ATOM 5462 O O . LEU C 1 97 ? -44.847 38.275 71.835 1.00 106.60 101 LEU E O 1
ATOM 5467 N N . ARG C 1 98 ? -46.986 38.964 72.088 1.00 86.90 102 ARG E N 1
ATOM 5468 C CA . ARG C 1 98 ? -47.526 37.691 72.536 1.00 82.97 102 ARG E CA 1
ATOM 5469 C C . ARG C 1 98 ? -49.018 37.708 72.232 1.00 97.05 102 ARG E C 1
ATOM 5470 O O . ARG C 1 98 ? -49.604 38.770 72.005 1.00 104.71 102 ARG E O 1
ATOM 5478 N N . ARG C 1 99 ? -49.629 36.519 72.214 1.00 94.77 103 ARG E N 1
ATOM 5479 C CA . ARG C 1 99 ? -50.991 36.397 71.694 1.00 84.08 103 ARG E CA 1
ATOM 5480 C C . ARG C 1 99 ? -51.981 37.290 72.435 1.00 85.62 103 ARG E C 1
ATOM 5481 O O . ARG C 1 99 ? -53.007 37.678 71.866 1.00 95.18 103 ARG E O 1
ATOM 5489 N N . ASP C 1 100 ? -51.697 37.634 73.691 1.00 81.76 104 ASP E N 1
ATOM 5490 C CA . ASP C 1 100 ? -52.625 38.415 74.496 1.00 87.10 104 ASP E CA 1
ATOM 5491 C C . ASP C 1 100 ? -52.052 39.733 74.997 1.00 90.39 104 ASP E C 1
ATOM 5492 O O . ASP C 1 100 ? -52.777 40.491 75.653 1.00 93.10 104 ASP E O 1
ATOM 5497 N N . ARG C 1 101 ? -50.786 40.036 74.714 1.00 89.24 105 ARG E N 1
ATOM 5498 C CA . ARG C 1 101 ? -50.153 41.241 75.229 1.00 89.52 105 ARG E CA 1
ATOM 5499 C C . ARG C 1 101 ? -49.271 41.869 74.158 1.00 85.98 105 ARG E C 1
ATOM 5500 O O . ARG C 1 101 ? -48.651 41.171 73.352 1.00 86.55 105 ARG E O 1
ATOM 5508 N N . ILE C 1 102 ? -49.222 43.198 74.166 1.00 87.83 106 ILE E N 1
ATOM 5509 C CA . ILE C 1 102 ? -48.320 43.972 73.320 1.00 72.36 106 ILE E CA 1
ATOM 5510 C C . ILE C 1 102 ? -47.405 44.755 74.249 1.00 83.97 106 ILE E C 1
ATOM 5511 O O . ILE C 1 102 ? -47.865 45.638 74.986 1.00 91.62 106 ILE E O 1
ATOM 5516 N N . VAL C 1 103 ? -46.115 44.437 74.220 1.00 80.79 107 VAL E N 1
ATOM 5517 C CA . VAL C 1 103 ? -45.128 45.035 75.112 1.00 80.49 107 VAL E CA 1
ATOM 5518 C C . VAL C 1 103 ? -44.295 46.025 74.310 1.00 78.43 107 VAL E C 1
ATOM 5519 O O . VAL C 1 103 ? -43.612 45.641 73.352 1.00 80.44 107 VAL E O 1
ATOM 5523 N N . VAL C 1 104 ? -44.351 47.296 74.701 1.00 79.17 108 VAL E N 1
ATOM 5524 C CA . VAL C 1 104 ? -43.633 48.373 74.027 1.00 72.55 108 VAL E CA 1
ATOM 5525 C C . VAL C 1 104 ? -42.532 48.872 74.952 1.00 80.53 108 VAL E C 1
ATOM 5526 O O . VAL C 1 104 ? -42.790 49.192 76.119 1.00 70.76 108 VAL E O 1
ATOM 5530 N N . VAL C 1 105 ? -41.312 48.949 74.427 1.00 84.45 109 VAL E N 1
ATOM 5531 C CA . VAL C 1 105 ? -40.132 49.329 75.195 1.00 76.69 109 VAL E CA 1
ATOM 5532 C C . VAL C 1 105 ? -39.735 50.748 74.817 1.00 76.32 109 VAL E C 1
ATOM 5533 O O . VAL C 1 105 ? -39.578 51.064 73.631 1.00 68.98 109 VAL E O 1
ATOM 5537 N N . LEU C 1 106 ? -39.570 51.598 75.824 1.00 78.15 110 LEU E N 1
ATOM 5538 C CA . LEU C 1 106 ? -39.081 52.957 75.650 1.00 88.14 110 LEU E CA 1
ATOM 5539 C C . LEU C 1 106 ? -37.710 53.089 76.301 1.00 93.65 110 LEU E C 1
ATOM 5540 O O . LEU C 1 106 ? -37.235 52.184 76.994 1.00 104.34 110 LEU E O 1
ATOM 5545 N N . ASP C 1 107 ? -37.070 54.237 76.076 1.00 95.62 111 ASP E N 1
ATOM 5546 C CA . ASP C 1 107 ? -35.718 54.443 76.589 1.00 96.32 111 ASP E CA 1
ATOM 5547 C C . ASP C 1 107 ? -35.661 54.560 78.107 1.00 91.25 111 ASP E C 1
ATOM 5548 O O . ASP C 1 107 ? -34.559 54.673 78.653 1.00 90.50 111 ASP E O 1
ATOM 5553 N N . SER C 1 108 ? -36.799 54.532 78.801 1.00 89.02 112 SER E N 1
ATOM 5554 C CA . SER C 1 108 ? -36.800 54.651 80.253 1.00 88.85 112 SER E CA 1
ATOM 5555 C C . SER C 1 108 ? -37.868 53.822 80.950 1.00 98.22 112 SER E C 1
ATOM 5556 O O . SER C 1 108 ? -37.820 53.717 82.179 1.00 97.20 112 SER E O 1
ATOM 5559 N N . MET C 1 109 ? -38.820 53.236 80.229 1.00 103.01 113 MET E N 1
ATOM 5560 C CA . MET C 1 109 ? -39.872 52.436 80.843 1.00 94.40 113 MET E CA 1
ATOM 5561 C C . MET C 1 109 ? -40.453 51.502 79.792 1.00 89.86 113 MET E C 1
ATOM 5562 O O . MET C 1 109 ? -40.221 51.661 78.591 1.00 89.62 113 MET E O 1
ATOM 5567 N N . ILE C 1 110 ? -41.214 50.516 80.266 1.00 91.24 114 ILE E N 1
ATOM 5568 C CA . ILE C 1 110 ? -41.872 49.536 79.409 1.00 83.36 114 ILE E CA 1
ATOM 5569 C C . ILE C 1 110 ? -43.344 49.466 79.791 1.00 82.62 114 ILE E C 1
ATOM 5570 O O . ILE C 1 110 ? -43.677 49.304 80.970 1.00 88.43 114 ILE E O 1
ATOM 5575 N N . LYS C 1 111 ? -44.217 49.579 78.794 1.00 88.89 115 LYS E N 1
ATOM 5576 C CA . LYS C 1 111 ? -45.660 49.595 78.995 1.00 84.57 115 LYS E CA 1
ATOM 5577 C C . LYS C 1 111 ? -46.275 48.351 78.371 1.00 81.43 115 LYS E C 1
ATOM 5578 O O . LYS C 1 111 ? -45.985 48.021 77.217 1.00 88.79 115 LYS E O 1
ATOM 5584 N N . VAL C 1 112 ? -47.123 47.668 79.132 1.00 84.58 116 VAL E N 1
ATOM 5585 C CA . VAL C 1 112 ? -47.787 46.452 78.678 1.00 94.92 116 VAL E CA 1
ATOM 5586 C C . VAL C 1 112 ? -49.213 46.808 78.278 1.00 98.94 116 VAL E C 1
ATOM 5587 O O . VAL C 1 112 ? -49.988 47.317 79.097 1.00 95.07 116 VAL E O 1
ATOM 5591 N N . PHE C 1 113 ? -49.558 46.545 77.022 1.00 100.87 117 PHE E N 1
ATOM 5592 C CA . PHE C 1 113 ? -50.893 46.790 76.497 1.00 99.88 117 PHE E CA 1
ATOM 5593 C C . PHE C 1 113 ? -51.595 45.469 76.207 1.00 93.52 117 PHE E C 1
ATOM 5594 O O . PHE C 1 113 ? -51.010 44.386 76.299 1.00 98.77 117 PHE E O 1
ATOM 5602 N N . THR C 1 114 ? -52.869 45.575 75.852 1.00 93.03 118 THR E N 1
ATOM 5603 C CA . THR C 1 114 ? -53.640 44.431 75.396 1.00 97.54 118 THR E CA 1
ATOM 5604 C C . THR C 1 114 ? -53.557 44.320 73.878 1.00 99.44 118 THR E C 1
ATOM 5605 O O . THR C 1 114 ? -53.201 45.272 73.178 1.00 97.94 118 THR E O 1
ATOM 5609 N N . PHE C 1 115 ? -53.889 43.139 73.372 1.00 93.42 119 PHE E N 1
ATOM 5610 C CA . PHE C 1 115 ? -53.928 42.902 71.929 1.00 81.58 119 PHE E CA 1
ATOM 5611 C C . PHE C 1 115 ? -55.342 43.065 71.387 1.00 95.12 119 PHE E C 1
ATOM 5612 O O . PHE C 1 115 ? -55.830 42.249 70.607 1.00 101.43 119 PHE E O 1
ATOM 5620 N N . THR C 1 116 ? -56.016 44.130 71.807 1.00 107.75 120 THR E N 1
ATOM 5621 C CA . THR C 1 116 ? -57.352 44.458 71.335 1.00 107.22 120 THR E CA 1
ATOM 5622 C C . THR C 1 116 ? -57.285 45.584 70.307 1.00 117.64 120 THR E C 1
ATOM 5623 O O . THR C 1 116 ? -56.231 46.175 70.062 1.00 125.00 120 THR E O 1
ATOM 5627 N N . HIS C 1 117 ? -58.438 45.869 69.693 1.00 136.46 121 HIS E N 1
ATOM 5628 C CA . HIS C 1 117 ? -58.497 46.894 68.655 1.00 139.98 121 HIS E CA 1
ATOM 5629 C C . HIS C 1 117 ? -58.041 48.245 69.193 1.00 138.23 121 HIS E C 1
ATOM 5630 O O . HIS C 1 117 ? -57.237 48.941 68.562 1.00 127.53 121 HIS E O 1
ATOM 5637 N N . ASN C 1 118 ? -58.551 48.633 70.360 1.00 139.96 122 ASN E N 1
ATOM 5638 C CA . ASN C 1 118 ? -58.047 49.793 71.088 1.00 129.12 122 ASN E CA 1
ATOM 5639 C C . ASN C 1 118 ? -57.292 49.290 72.308 1.00 130.02 122 ASN E C 1
ATOM 5640 O O . ASN C 1 118 ? -57.913 48.976 73.336 1.00 134.42 122 ASN E O 1
ATOM 5645 N N . PRO C 1 119 ? -55.965 49.182 72.245 1.00 122.87 123 PRO E N 1
ATOM 5646 C CA . PRO C 1 119 ? -55.219 48.553 73.341 1.00 106.97 123 PRO E CA 1
ATOM 5647 C C . PRO C 1 119 ? -55.374 49.309 74.651 1.00 112.51 123 PRO E C 1
ATOM 5648 O O . PRO C 1 119 ? -55.460 50.539 74.685 1.00 118.85 123 PRO E O 1
ATOM 5652 N N . HIS C 1 120 ? -55.406 48.546 75.739 1.00 108.34 124 HIS E N 1
ATOM 5653 C CA . HIS C 1 120 ? -55.601 49.070 77.083 1.00 110.81 124 HIS E CA 1
ATOM 5654 C C . HIS C 1 120 ? -54.331 48.815 77.881 1.00 107.84 124 HIS E C 1
ATOM 5655 O O . HIS C 1 120 ? -53.957 47.658 78.101 1.00 118.94 124 HIS E O 1
ATOM 5662 N N . GLN C 1 121 ? -53.667 49.890 78.298 1.00 103.32 125 GLN E N 1
ATOM 5663 C CA . GLN C 1 121 ? -52.414 49.763 79.032 1.00 105.05 125 GLN E CA 1
ATOM 5664 C C . GLN C 1 121 ? -52.647 49.061 80.363 1.00 101.30 125 GLN E C 1
ATOM 5665 O O . GLN C 1 121 ? -53.399 49.550 81.211 1.00 108.64 125 GLN E O 1
ATOM 5671 N N . LEU C 1 122 ? -51.991 47.915 80.547 1.00 93.99 126 LEU E N 1
ATOM 5672 C CA . LEU C 1 122 ? -52.199 47.101 81.737 1.00 89.21 126 LEU E CA 1
ATOM 5673 C C . LEU C 1 122 ? -51.191 47.399 82.839 1.00 104.54 126 LEU E C 1
ATOM 5674 O O . LEU C 1 122 ? -51.573 47.511 84.009 1.00 121.18 126 LEU E O 1
ATOM 5679 N N . HIS C 1 123 ? -49.910 47.521 82.498 1.00 104.36 127 HIS E N 1
ATOM 5680 C CA . HIS C 1 123 ? -48.877 47.791 83.487 1.00 102.50 127 HIS E CA 1
ATOM 5681 C C . HIS C 1 123 ? -47.849 48.750 82.906 1.00 104.00 127 HIS E C 1
ATOM 5682 O O . HIS C 1 123 ? -47.741 48.920 81.689 1.00 104.28 127 HIS E O 1
ATOM 5689 N N . VAL C 1 124 ? -47.093 49.380 83.804 1.00 115.38 128 VAL E N 1
ATOM 5690 C CA . VAL C 1 124 ? -45.907 50.152 83.452 1.00 99.57 128 VAL E CA 1
ATOM 5691 C C . VAL C 1 124 ? -44.773 49.724 84.374 1.00 101.79 128 VAL E C 1
ATOM 5692 O O . VAL C 1 124 ? -44.945 49.661 85.597 1.00 100.98 128 VAL E O 1
ATOM 5696 N N . PHE C 1 125 ? -43.623 49.407 83.786 1.00 96.98 129 PHE E N 1
ATOM 5697 C CA . PHE C 1 125 ? -42.442 49.004 84.534 1.00 89.84 129 PHE E CA 1
ATOM 5698 C C . PHE C 1 125 ? -41.303 49.961 84.221 1.00 103.74 129 PHE E C 1
ATOM 5699 O O . PHE C 1 125 ? -41.043 50.265 83.052 1.00 88.27 129 PHE E O 1
ATOM 5707 N N . GLU C 1 126 ? -40.634 50.437 85.266 1.00 100.23 130 GLU E N 1
ATOM 5708 C CA . GLU C 1 126 ? -39.543 51.386 85.118 1.00 93.86 130 GLU E CA 1
ATOM 5709 C C . GLU C 1 126 ? -38.233 50.651 84.876 1.00 99.07 130 GLU E C 1
ATOM 5710 O O . GLU C 1 126 ? -37.956 49.623 85.501 1.00 105.82 130 GLU E O 1
ATOM 5716 N N . THR C 1 127 ? -37.433 51.181 83.956 1.00 98.07 131 THR E N 1
ATOM 5717 C CA . THR C 1 127 ? -36.131 50.628 83.623 1.00 94.84 131 THR E CA 1
ATOM 5718 C C . THR C 1 127 ? -35.085 51.730 83.705 1.00 100.86 131 THR E C 1
ATOM 5719 O O . THR C 1 127 ? -35.407 52.915 83.831 1.00 101.70 131 THR E O 1
ATOM 5723 N N . CYS C 1 128 ? -33.818 51.330 83.634 1.00 102.72 132 CYS E N 1
ATOM 5724 C CA . CYS C 1 128 ? -32.744 52.299 83.491 1.00 99.87 132 CYS E CA 1
ATOM 5725 C C . CYS C 1 128 ? -32.765 52.873 82.076 1.00 95.61 132 CYS E C 1
ATOM 5726 O O . CYS C 1 128 ? -33.646 52.573 81.265 1.00 108.49 132 CYS E O 1
ATOM 5729 N N . TYR C 1 129 ? -31.780 53.715 81.769 1.00 79.65 133 TYR E N 1
ATOM 5730 C CA . TYR C 1 129 ? -31.665 54.220 80.408 1.00 78.39 133 TYR E CA 1
ATOM 5731 C C . TYR C 1 129 ? -31.385 53.059 79.463 1.00 87.23 133 TYR E C 1
ATOM 5732 O O . TYR C 1 129 ? -30.306 52.458 79.506 1.00 93.92 133 TYR E O 1
ATOM 5741 N N . ASN C 1 130 ? -32.359 52.728 78.616 1.00 91.98 134 ASN E N 1
ATOM 5742 C CA . ASN C 1 130 ? -32.312 51.549 77.756 1.00 83.21 134 ASN E CA 1
ATOM 5743 C C . ASN C 1 130 ? -32.439 51.981 76.298 1.00 90.14 134 ASN E C 1
ATOM 5744 O O . ASN C 1 130 ? -33.478 51.759 75.661 1.00 82.78 134 ASN E O 1
ATOM 5749 N N . PRO C 1 131 ? -31.395 52.598 75.735 1.00 92.73 135 PRO E N 1
ATOM 5750 C CA . PRO C 1 131 ? -31.463 52.997 74.323 1.00 83.50 135 PRO E CA 1
ATOM 5751 C C . PRO C 1 131 ? -31.373 51.825 73.366 1.00 79.11 135 PRO E C 1
ATOM 5752 O O . PRO C 1 131 ? -31.784 51.960 72.208 1.00 72.93 135 PRO E O 1
ATOM 5756 N N . LYS C 1 132 ? -30.843 50.685 73.813 1.00 91.97 136 LYS E N 1
ATOM 5757 C CA . LYS C 1 132 ? -30.780 49.491 72.981 1.00 94.66 136 LYS E CA 1
ATOM 5758 C C . LYS C 1 132 ? -32.120 48.778 72.880 1.00 86.75 136 LYS E C 1
ATOM 5759 O O . LYS C 1 132 ? -32.329 48.012 71.933 1.00 92.84 136 LYS E O 1
ATOM 5765 N N . GLY C 1 133 ? -33.026 49.011 73.826 1.00 70.10 137 GLY E N 1
ATOM 5766 C CA . GLY C 1 133 ? -34.295 48.314 73.828 1.00 83.46 137 GLY E CA 1
ATOM 5767 C C . GLY C 1 133 ? -34.233 46.919 74.401 1.00 81.79 137 GLY E C 1
ATOM 5768 O O . GLY C 1 133 ? -34.967 46.036 73.945 1.00 95.92 137 GLY E O 1
ATOM 5769 N N . LEU C 1 134 ? -33.372 46.690 75.389 1.00 85.75 138 LEU E N 1
ATOM 5770 C CA . LEU C 1 134 ? -33.226 45.364 75.972 1.00 90.04 138 LEU E CA 1
ATOM 5771 C C . LEU C 1 134 ? -34.519 44.939 76.653 1.00 85.28 138 LEU E C 1
ATOM 5772 O O . LEU C 1 134 ? -34.983 45.596 77.590 1.00 83.81 138 LEU E O 1
ATOM 5777 N N . CYS C 1 135 ? -35.099 43.839 76.173 1.00 87.80 139 CYS E N 1
ATOM 5778 C CA . CYS C 1 135 ? -36.325 43.292 76.739 1.00 89.66 139 CYS E CA 1
ATOM 5779 C C . CYS C 1 135 ? -36.619 41.923 76.142 1.00 86.06 139 CYS E C 1
ATOM 5780 O O . CYS C 1 135 ? -36.521 41.739 74.925 1.00 93.52 139 CYS E O 1
ATOM 5783 N N . VAL C 1 136 ? -36.973 40.957 76.987 1.00 84.80 140 VAL E N 1
ATOM 5784 C CA . VAL C 1 136 ? -37.375 39.633 76.534 1.00 89.67 140 VAL E CA 1
ATOM 5785 C C . VAL C 1 136 ? -38.737 39.314 77.131 1.00 90.69 140 VAL E C 1
ATOM 5786 O O . VAL C 1 136 ? -39.059 39.724 78.250 1.00 94.24 140 VAL E O 1
ATOM 5790 N N . LEU C 1 137 ? -39.544 38.579 76.369 1.00 81.88 141 LEU E N 1
ATOM 5791 C CA . LEU C 1 137 ? -40.912 38.263 76.763 1.00 82.58 141 LEU E CA 1
ATOM 5792 C C . LEU C 1 137 ? -41.237 36.853 76.304 1.00 81.82 141 LEU E C 1
ATOM 5793 O O . LEU C 1 137 ? -41.240 36.578 75.101 1.00 101.53 141 LEU E O 1
ATOM 5798 N N . CYS C 1 138 ? -41.512 35.970 77.252 1.00 84.36 142 CYS E N 1
ATOM 5799 C CA . CYS C 1 138 ? -41.828 34.586 76.917 1.00 98.96 142 CYS E CA 1
ATOM 5800 C C . CYS C 1 138 ? -43.199 34.508 76.259 1.00 107.21 142 CYS E C 1
ATOM 5801 O O . CYS C 1 138 ? -44.202 34.860 76.894 1.00 108.98 142 CYS E O 1
ATOM 5804 N N . PRO C 1 139 ? -43.295 34.065 75.002 1.00 114.80 143 PRO E N 1
ATOM 5805 C CA . PRO C 1 139 ? -44.610 33.915 74.365 1.00 103.50 143 PRO E CA 1
ATOM 5806 C C . PRO C 1 139 ? -45.311 32.619 74.717 1.00 108.65 143 PRO E C 1
ATOM 5807 O O . PRO C 1 139 ? -46.502 32.477 74.405 1.00 123.45 143 PRO E O 1
ATOM 5811 N N . ASN C 1 140 ? -44.608 31.674 75.338 1.00 117.36 144 ASN E N 1
ATOM 5812 C CA . ASN C 1 140 ? -45.186 30.374 75.640 1.00 132.13 144 ASN E CA 1
ATOM 5813 C C . ASN C 1 140 ? -46.419 30.536 76.520 1.00 120.91 144 ASN E C 1
ATOM 5814 O O . ASN C 1 140 ? -46.456 31.384 77.415 1.00 124.37 144 ASN E O 1
ATOM 5819 N N . SER C 1 141 ? -47.441 29.721 76.248 1.00 103.33 145 SER E N 1
ATOM 5820 C CA . SER C 1 141 ? -48.731 29.906 76.907 1.00 123.21 145 SER E CA 1
ATOM 5821 C C . SER C 1 141 ? -48.626 29.723 78.417 1.00 127.91 145 SER E C 1
ATOM 5822 O O . SER C 1 141 ? -49.259 30.460 79.183 1.00 109.72 145 SER E O 1
ATOM 5825 N N . ASN C 1 142 ? -47.831 28.754 78.865 1.00 133.67 146 ASN E N 1
ATOM 5826 C CA . ASN C 1 142 ? -47.699 28.465 80.287 1.00 126.46 146 ASN E CA 1
ATOM 5827 C C . ASN C 1 142 ? -46.696 29.373 80.993 1.00 112.44 146 ASN E C 1
ATOM 5828 O O . ASN C 1 142 ? -46.398 29.139 82.169 1.00 110.13 146 ASN E O 1
ATOM 5833 N N . ASN C 1 143 ? -46.175 30.399 80.317 1.00 105.03 147 ASN E N 1
ATOM 5834 C CA . ASN C 1 143 ? -45.185 31.288 80.927 1.00 111.87 147 ASN E CA 1
ATOM 5835 C C . ASN C 1 143 ? -45.283 32.651 80.248 1.00 100.97 147 ASN E C 1
ATOM 5836 O O . ASN C 1 143 ? -44.795 32.827 79.128 1.00 100.85 147 ASN E O 1
ATOM 5841 N N . SER C 1 144 ? -45.903 33.605 80.933 1.00 104.81 148 SER E N 1
ATOM 5842 C CA . SER C 1 144 ? -45.954 34.990 80.469 1.00 103.35 148 SER E CA 1
ATOM 5843 C C . SER C 1 144 ? -44.932 35.835 81.228 1.00 103.86 148 SER E C 1
ATOM 5844 O O . SER C 1 144 ? -45.254 36.815 81.900 1.00 102.00 148 SER E O 1
ATOM 5847 N N . LEU C 1 145 ? -43.673 35.427 81.114 1.00 88.50 149 LEU E N 1
ATOM 5848 C CA . LEU C 1 145 ? -42.580 36.084 81.815 1.00 93.95 149 LEU E CA 1
ATOM 5849 C C . LEU C 1 145 ? -42.076 37.280 81.017 1.00 99.68 149 LEU E C 1
ATOM 5850 O O . LEU C 1 145 ? -42.004 37.238 79.786 1.00 93.39 149 LEU E O 1
ATOM 5855 N N . LEU C 1 146 ? -41.729 38.348 81.731 1.00 90.83 150 LEU E N 1
ATOM 5856 C CA . LEU C 1 146 ? -41.172 39.555 81.133 1.00 82.15 150 LEU E CA 1
ATOM 5857 C C . LEU C 1 146 ? -39.951 39.971 81.938 1.00 86.97 150 LEU E C 1
ATOM 5858 O O . LEU C 1 146 ? -40.060 40.239 83.138 1.00 101.42 150 LEU E O 1
ATOM 5863 N N . ALA C 1 147 ? -38.794 40.018 81.283 1.00 92.42 151 ALA E N 1
ATOM 5864 C CA . ALA C 1 147 ? -37.545 40.415 81.916 1.00 88.47 151 ALA E CA 1
ATOM 5865 C C . ALA C 1 147 ? -36.985 41.644 81.214 1.00 91.50 151 ALA E C 1
ATOM 5866 O O . ALA C 1 147 ? -37.049 41.752 79.985 1.00 88.09 151 ALA E O 1
ATOM 5868 N N . PHE C 1 148 ? -36.431 42.562 82.000 1.00 90.90 152 PHE E N 1
ATOM 5869 C CA . PHE C 1 148 ? -35.947 43.834 81.485 1.00 85.27 152 PHE E CA 1
ATOM 5870 C C . PHE C 1 148 ? -34.881 44.362 82.434 1.00 94.73 152 PHE E C 1
ATOM 5871 O O . PHE C 1 148 ? -34.834 43.960 83.603 1.00 95.61 152 PHE E O 1
ATOM 5879 N N . PRO C 1 149 ? -34.008 45.255 81.964 1.00 93.79 153 PRO E N 1
ATOM 5880 C CA . PRO C 1 149 ? -33.002 45.843 82.860 1.00 106.59 153 PRO E CA 1
ATOM 5881 C C . PRO C 1 149 ? -33.651 46.765 83.883 1.00 102.69 153 PRO E C 1
ATOM 5882 O O . PRO C 1 149 ? -34.378 47.695 83.530 1.00 101.75 153 PRO E O 1
ATOM 5886 N N . GLY C 1 150 ? -33.383 46.499 85.156 1.00 108.98 154 GLY E N 1
ATOM 5887 C CA . GLY C 1 150 ? -33.897 47.328 86.223 1.00 113.57 154 GLY E CA 1
ATOM 5888 C C . GLY C 1 150 ? -33.162 48.654 86.317 1.00 112.31 154 GLY E C 1
ATOM 5889 O O . GLY C 1 150 ? -32.245 48.960 85.554 1.00 121.40 154 GLY E O 1
ATOM 5890 N N . THR C 1 151 ? -33.586 49.462 87.291 1.00 119.60 155 THR E N 1
ATOM 5891 C CA . THR C 1 151 ? -32.959 50.766 87.486 1.00 122.13 155 THR E CA 1
ATOM 5892 C C . THR C 1 151 ? -31.550 50.635 88.052 1.00 130.65 155 THR E C 1
ATOM 5893 O O . THR C 1 151 ? -30.706 51.506 87.813 1.00 124.07 155 THR E O 1
ATOM 5897 N N . HIS C 1 152 ? -31.278 49.569 88.799 1.00 150.50 156 HIS E N 1
ATOM 5898 C CA . HIS C 1 152 ? -29.936 49.325 89.316 1.00 153.28 156 HIS E CA 1
ATOM 5899 C C . HIS C 1 152 ? -29.031 48.909 88.164 1.00 147.33 156 HIS E C 1
ATOM 5900 O O . HIS C 1 152 ? -29.225 47.843 87.570 1.00 144.81 156 HIS E O 1
ATOM 5907 N N . THR C 1 153 ? -28.048 49.752 87.844 1.00 132.31 157 THR E N 1
ATOM 5908 C CA . THR C 1 153 ? -27.156 49.517 86.714 1.00 131.50 157 THR E CA 1
ATOM 5909 C C . THR C 1 153 ? -26.462 48.165 86.830 1.00 124.57 157 THR E C 1
ATOM 5910 O O . THR C 1 153 ? -25.559 47.988 87.654 1.00 125.67 157 THR E O 1
ATOM 5914 N N . GLY C 1 154 ? -26.882 47.208 86.006 1.00 120.30 158 GLY E N 1
ATOM 5915 C CA . GLY C 1 154 ? -26.374 45.853 86.050 1.00 118.65 158 GLY E CA 1
ATOM 5916 C C . GLY C 1 154 ? -27.375 44.829 86.533 1.00 119.02 158 GLY E C 1
ATOM 5917 O O . GLY C 1 154 ? -27.117 43.626 86.401 1.00 121.07 158 GLY E O 1
ATOM 5918 N N . HIS C 1 155 ? -28.503 45.262 87.083 1.00 111.96 159 HIS E N 1
ATOM 5919 C CA . HIS C 1 155 ? -29.524 44.357 87.582 1.00 106.38 159 HIS E CA 1
ATOM 5920 C C . HIS C 1 155 ? -30.553 44.052 86.498 1.00 108.69 159 HIS E C 1
ATOM 5921 O O . HIS C 1 155 ? -30.763 44.830 85.564 1.00 98.42 159 HIS E O 1
ATOM 5928 N N . VAL C 1 156 ? -31.200 42.899 86.639 1.00 110.45 160 VAL E N 1
ATOM 5929 C CA . VAL C 1 156 ? -32.268 42.468 85.746 1.00 104.96 160 VAL E CA 1
ATOM 5930 C C . VAL C 1 156 ? -33.499 42.180 86.591 1.00 110.56 160 VAL E C 1
ATOM 5931 O O . VAL C 1 156 ? -33.433 41.393 87.543 1.00 114.17 160 VAL E O 1
ATOM 5935 N N . GLN C 1 157 ? -34.613 42.819 86.250 1.00 116.29 161 GLN E N 1
ATOM 5936 C CA . GLN C 1 157 ? -35.875 42.621 86.949 1.00 121.99 161 GLN E CA 1
ATOM 5937 C C . GLN C 1 157 ? -36.781 41.722 86.119 1.00 111.39 161 GLN E C 1
ATOM 5938 O O . GLN C 1 157 ? -36.958 41.949 84.918 1.00 113.23 161 GLN E O 1
ATOM 5944 N N . LEU C 1 158 ? -37.346 40.703 86.760 1.00 95.22 162 LEU E N 1
ATOM 5945 C CA . LEU C 1 158 ? -38.215 39.740 86.102 1.00 94.91 162 LEU E CA 1
ATOM 5946 C C . LEU C 1 158 ? -39.610 39.820 86.703 1.00 100.05 162 LEU E C 1
ATOM 5947 O O . LEU C 1 158 ? -39.766 39.897 87.926 1.00 113.53 162 LEU E O 1
ATOM 5952 N N . VAL C 1 159 ? -40.621 39.805 85.837 1.00 95.47 163 VAL E N 1
ATOM 5953 C CA . VAL C 1 159 ? -42.013 39.963 86.244 1.00 91.34 163 VAL E CA 1
ATOM 5954 C C . VAL C 1 159 ? -42.859 38.952 85.484 1.00 101.74 163 VAL E C 1
ATOM 5955 O O . VAL C 1 159 ? -42.701 38.791 84.270 1.00 104.88 163 VAL E O 1
ATOM 5959 N N . ASP C 1 160 ? -43.752 38.269 86.197 1.00 104.72 164 ASP E N 1
ATOM 5960 C CA . ASP C 1 160 ? -44.737 37.393 85.577 1.00 106.87 164 ASP E CA 1
ATOM 5961 C C . ASP C 1 160 ? -45.942 38.236 85.172 1.00 113.67 164 ASP E C 1
ATOM 5962 O O . ASP C 1 160 ? -46.614 38.815 86.032 1.00 112.71 164 ASP E O 1
ATOM 5967 N N . LEU C 1 161 ? -46.209 38.308 83.865 1.00 116.61 165 LEU E N 1
ATOM 5968 C CA . LEU C 1 161 ? -47.326 39.110 83.378 1.00 116.79 165 LEU E CA 1
ATOM 5969 C C . LEU C 1 161 ? -48.677 38.523 83.766 1.00 132.45 165 LEU E C 1
ATOM 5970 O O . LEU C 1 161 ? -49.689 39.228 83.688 1.00 125.35 165 LEU E O 1
ATOM 5975 N N . ALA C 1 162 ? -48.718 37.253 84.173 1.00 127.47 166 ALA E N 1
ATOM 5976 C CA . ALA C 1 162 ? -49.956 36.666 84.672 1.00 121.24 166 ALA E CA 1
ATOM 5977 C C . ALA C 1 162 ? -50.167 37.012 86.142 1.00 135.02 166 ALA E C 1
ATOM 5978 O O . ALA C 1 162 ? -51.132 37.694 86.501 1.00 146.38 166 ALA E O 1
ATOM 5980 N N . SER C 1 163 ? -49.264 36.550 87.007 1.00 126.52 167 SER E N 1
ATOM 5981 C CA . SER C 1 163 ? -49.305 36.890 88.430 1.00 128.65 167 SER E CA 1
ATOM 5982 C C . SER C 1 163 ? -48.488 38.161 88.667 1.00 139.81 167 SER E C 1
ATOM 5983 O O . SER C 1 163 ? -47.403 38.155 89.251 1.00 139.05 167 SER E O 1
ATOM 5986 N N . THR C 1 164 ? -49.045 39.277 88.189 1.00 137.51 168 THR E N 1
ATOM 5987 C CA . THR C 1 164 ? -48.361 40.561 88.296 1.00 138.96 168 THR E CA 1
ATOM 5988 C C . THR C 1 164 ? -48.285 41.064 89.732 1.00 150.33 168 THR E C 1
ATOM 5989 O O . THR C 1 164 ? -47.409 41.877 90.044 1.00 147.34 168 THR E O 1
ATOM 5993 N N . GLU C 1 165 ? -49.179 40.602 90.610 1.00 154.02 169 GLU E N 1
ATOM 5994 C CA . GLU C 1 165 ? -49.113 40.990 92.014 1.00 148.02 169 GLU E CA 1
ATOM 5995 C C . GLU C 1 165 ? -47.935 40.351 92.735 1.00 148.25 169 GLU E C 1
ATOM 5996 O O . GLU C 1 165 ? -47.511 40.863 93.777 1.00 145.06 169 GLU E O 1
ATOM 6002 N N . LYS C 1 166 ? -47.407 39.250 92.209 1.00 157.13 170 LYS E N 1
ATOM 6003 C CA . LYS C 1 166 ? -46.267 38.596 92.832 1.00 147.17 170 LYS E CA 1
ATOM 6004 C C . LYS C 1 166 ? -45.055 39.524 92.802 1.00 151.07 170 LYS E C 1
ATOM 6005 O O . LYS C 1 166 ? -44.805 40.184 91.785 1.00 143.57 170 LYS E O 1
ATOM 6011 N N . PRO C 1 167 ? -44.298 39.615 93.892 1.00 156.77 171 PRO E N 1
ATOM 6012 C CA . PRO C 1 167 ? -43.121 40.492 93.919 1.00 149.36 171 PRO E CA 1
ATOM 6013 C C . PRO C 1 167 ? -42.143 40.136 92.814 1.00 140.39 171 PRO E C 1
ATOM 6014 O O . PRO C 1 167 ? -41.978 38.955 92.472 1.00 134.01 171 PRO E O 1
ATOM 6018 N N . PRO C 1 168 ? -41.481 41.128 92.227 1.00 141.41 172 PRO E N 1
ATOM 6019 C CA . PRO C 1 168 ? -40.541 40.850 91.136 1.00 140.87 172 PRO E CA 1
ATOM 6020 C C . PRO C 1 168 ? -39.274 40.185 91.651 1.00 145.82 172 PRO E C 1
ATOM 6021 O O . PRO C 1 168 ? -39.051 40.029 92.854 1.00 143.16 172 PRO E O 1
ATOM 6025 N N . VAL C 1 169 ? -38.430 39.787 90.703 1.00 135.26 173 VAL E N 1
ATOM 6026 C CA . VAL C 1 169 ? -37.163 39.124 90.990 1.00 113.71 173 VAL E CA 1
ATOM 6027 C C . VAL C 1 169 ? -36.049 40.029 90.485 1.00 113.68 173 VAL E C 1
ATOM 6028 O O . VAL C 1 169 ? -35.871 40.187 89.270 1.00 120.84 173 VAL E O 1
ATOM 6032 N N . ASP C 1 170 ? -35.301 40.624 91.411 1.00 105.39 174 ASP E N 1
ATOM 6033 C CA . ASP C 1 170 ? -34.192 41.516 91.078 1.00 118.91 174 ASP E CA 1
ATOM 6034 C C . ASP C 1 170 ? -32.907 40.697 91.094 1.00 123.29 174 ASP E C 1
ATOM 6035 O O . ASP C 1 170 ? -32.383 40.363 92.160 1.00 125.63 174 ASP E O 1
ATOM 6040 N N . ILE C 1 171 ? -32.399 40.376 89.910 1.00 112.56 175 ILE E N 1
ATOM 6041 C CA . ILE C 1 171 ? -31.195 39.564 89.766 1.00 107.49 175 ILE E CA 1
ATOM 6042 C C . ILE C 1 171 ? -29.999 40.504 89.644 1.00 119.82 175 ILE E C 1
ATOM 6043 O O . ILE C 1 171 ? -29.934 41.277 88.675 1.00 112.60 175 ILE E O 1
ATOM 6048 N N . PRO C 1 172 ? -29.053 40.480 90.585 1.00 118.46 176 PRO E N 1
ATOM 6049 C CA . PRO C 1 172 ? -27.808 41.265 90.440 1.00 114.51 176 PRO E CA 1
ATOM 6050 C C . PRO C 1 172 ? -26.822 40.593 89.487 1.00 113.72 176 PRO E C 1
ATOM 6051 O O . PRO C 1 172 ? -25.855 39.936 89.873 1.00 133.41 176 PRO E O 1
ATOM 6055 N N . ALA C 1 173 ? -27.077 40.762 88.190 1.00 99.14 177 ALA E N 1
ATOM 6056 C CA . ALA C 1 173 ? -26.281 40.112 87.156 1.00 109.30 177 ALA E CA 1
ATOM 6057 C C . ALA C 1 173 ? -24.858 40.655 87.115 1.00 125.28 177 ALA E C 1
ATOM 6058 O O . ALA C 1 173 ? -23.922 39.991 87.570 1.00 136.80 177 ALA E O 1
ATOM 6060 N N . HIS C 1 174 ? -24.683 41.853 86.570 1.00 117.65 178 HIS E N 1
ATOM 6061 C CA . HIS C 1 174 ? -23.372 42.468 86.418 1.00 120.72 178 HIS E CA 1
ATOM 6062 C C . HIS C 1 174 ? -23.301 43.751 87.240 1.00 120.96 178 HIS E C 1
ATOM 6063 O O . HIS C 1 174 ? -24.282 44.187 87.846 1.00 128.41 178 HIS E O 1
ATOM 6070 N N . GLU C 1 175 ? -22.113 44.355 87.255 1.00 118.93 179 GLU E N 1
ATOM 6071 C CA . GLU C 1 175 ? -21.882 45.617 87.944 1.00 127.40 179 GLU E CA 1
ATOM 6072 C C . GLU C 1 175 ? -21.752 46.789 86.980 1.00 127.08 179 GLU E C 1
ATOM 6073 O O . GLU C 1 175 ? -21.457 47.907 87.414 1.00 134.17 179 GLU E O 1
ATOM 6079 N N . GLY C 1 176 ? -21.962 46.560 85.684 1.00 119.34 180 GLY E N 1
ATOM 6080 C CA . GLY C 1 176 ? -21.931 47.608 84.690 1.00 119.83 180 GLY E CA 1
ATOM 6081 C C . GLY C 1 176 ? -23.216 47.644 83.880 1.00 107.85 180 GLY E C 1
ATOM 6082 O O . GLY C 1 176 ? -24.152 46.875 84.113 1.00 114.91 180 GLY E O 1
ATOM 6083 N N . VAL C 1 177 ? -23.239 48.564 82.913 1.00 104.98 181 VAL E N 1
ATOM 6084 C CA . VAL C 1 177 ? -24.406 48.707 82.051 1.00 98.85 181 VAL E CA 1
ATOM 6085 C C . VAL C 1 177 ? -24.611 47.426 81.258 1.00 105.14 181 VAL E C 1
ATOM 6086 O O . VAL C 1 177 ? -23.666 46.868 80.686 1.00 109.81 181 VAL E O 1
ATOM 6090 N N . LEU C 1 178 ? -25.851 46.944 81.230 1.00 97.13 182 LEU E N 1
ATOM 6091 C CA . LEU C 1 178 ? -26.163 45.732 80.487 1.00 91.34 182 LEU E CA 1
ATOM 6092 C C . LEU C 1 178 ? -26.109 45.994 78.988 1.00 102.37 182 LEU E C 1
ATOM 6093 O O . LEU C 1 178 ? -26.565 47.034 78.504 1.00 101.65 182 LEU E O 1
ATOM 6098 N N . SER C 1 179 ? -25.546 45.037 78.250 1.00 100.13 183 SER E N 1
ATOM 6099 C CA . SER C 1 179 ? -25.432 45.144 76.805 1.00 97.62 183 SER E CA 1
ATOM 6100 C C . SER C 1 179 ? -26.352 44.201 76.047 1.00 102.33 183 SER E C 1
ATOM 6101 O O . SER C 1 179 ? -26.696 44.496 74.898 1.00 114.26 183 SER E O 1
ATOM 6104 N N . CYS C 1 180 ? -26.764 43.091 76.654 1.00 91.11 184 CYS E N 1
ATOM 6105 C CA . CYS C 1 180 ? -27.568 42.100 75.955 1.00 88.25 184 CYS E CA 1
ATOM 6106 C C . CYS C 1 180 ? -28.269 41.215 76.975 1.00 91.60 184 CYS E C 1
ATOM 6107 O O . CYS C 1 180 ? -27.711 40.919 78.035 1.00 92.73 184 CYS E O 1
ATOM 6110 N N . ILE C 1 181 ? -29.495 40.808 76.649 1.00 93.92 185 ILE E N 1
ATOM 6111 C CA . ILE C 1 181 ? -30.276 39.881 77.461 1.00 79.42 185 ILE E CA 1
ATOM 6112 C C . ILE C 1 181 ? -30.955 38.889 76.527 1.00 84.73 185 ILE E C 1
ATOM 6113 O O . ILE C 1 181 ? -31.479 39.271 75.475 1.00 92.10 185 ILE E O 1
ATOM 6118 N N . ALA C 1 182 ? -30.940 37.612 76.907 1.00 78.88 186 ALA E N 1
ATOM 6119 C CA . ALA C 1 182 ? -31.550 36.563 76.106 1.00 78.42 186 ALA E CA 1
ATOM 6120 C C . ALA C 1 182 ? -32.361 35.638 77.001 1.00 93.11 186 ALA E C 1
ATOM 6121 O O . ALA C 1 182 ? -32.000 35.391 78.154 1.00 87.83 186 ALA E O 1
ATOM 6123 N N . LEU C 1 183 ? -33.461 35.126 76.454 1.00 91.05 187 LEU E N 1
ATOM 6124 C CA . LEU C 1 183 ? -34.331 34.189 77.148 1.00 93.53 187 LEU E CA 1
ATOM 6125 C C . LEU C 1 183 ? -34.407 32.891 76.357 1.00 96.90 187 LEU E C 1
ATOM 6126 O O . LEU C 1 183 ? -34.536 32.912 75.129 1.00 103.48 187 LEU E O 1
ATOM 6131 N N . ASN C 1 184 ? -34.327 31.765 77.063 1.00 101.23 188 ASN E N 1
ATOM 6132 C CA . ASN C 1 184 ? -34.375 30.469 76.404 1.00 97.86 188 ASN E CA 1
ATOM 6133 C C . ASN C 1 184 ? -35.775 30.204 75.849 1.00 92.22 188 ASN E C 1
ATOM 6134 O O . ASN C 1 184 ? -36.734 30.934 76.118 1.00 87.81 188 ASN E O 1
ATOM 6139 N N . LEU C 1 185 ? -35.883 29.132 75.061 1.00 100.56 189 LEU E N 1
ATOM 6140 C CA . LEU C 1 185 ? -37.140 28.840 74.378 1.00 106.34 189 LEU E CA 1
ATOM 6141 C C . LEU C 1 185 ? -38.246 28.461 75.355 1.00 102.77 189 LEU E C 1
ATOM 6142 O O . LEU C 1 185 ? -39.422 28.734 75.089 1.00 116.74 189 LEU E O 1
ATOM 6147 N N . GLN C 1 186 ? -37.899 27.839 76.479 1.00 115.01 190 GLN E N 1
ATOM 6148 C CA . GLN C 1 186 ? -38.887 27.461 77.481 1.00 111.81 190 GLN E CA 1
ATOM 6149 C C . GLN C 1 186 ? -39.185 28.576 78.475 1.00 114.82 190 GLN E C 1
ATOM 6150 O O . GLN C 1 186 ? -40.095 28.423 79.297 1.00 127.14 190 GLN E O 1
ATOM 6156 N N . GLY C 1 187 ? -38.451 29.686 78.419 1.00 115.78 191 GLY E N 1
ATOM 6157 C CA . GLY C 1 187 ? -38.674 30.772 79.351 1.00 101.95 191 GLY E CA 1
ATOM 6158 C C . GLY C 1 187 ? -38.217 30.495 80.763 1.00 101.13 191 GLY E C 1
ATOM 6159 O O . GLY C 1 187 ? -38.668 31.169 81.692 1.00 101.09 191 GLY E O 1
ATOM 6160 N N . THR C 1 188 ? -37.324 29.523 80.953 1.00 99.30 192 THR E N 1
ATOM 6161 C CA . THR C 1 188 ? -36.870 29.144 82.283 1.00 100.33 192 THR E CA 1
ATOM 6162 C C . THR C 1 188 ? -35.479 29.662 82.624 1.00 110.40 192 THR E C 1
ATOM 6163 O O . THR C 1 188 ? -35.154 29.773 83.811 1.00 115.82 192 THR E O 1
ATOM 6167 N N . ARG C 1 189 ? -34.656 29.983 81.628 1.00 107.33 193 ARG E N 1
ATOM 6168 C CA . ARG C 1 189 ? -33.298 30.453 81.858 1.00 109.08 193 ARG E CA 1
ATOM 6169 C C . ARG C 1 189 ? -33.057 31.741 81.086 1.00 102.45 193 ARG E C 1
ATOM 6170 O O . ARG C 1 189 ? -33.500 31.884 79.942 1.00 99.90 193 ARG E O 1
ATOM 6178 N N . ILE C 1 190 ? -32.346 32.674 81.714 1.00 98.62 194 ILE E N 1
ATOM 6179 C CA . ILE C 1 190 ? -32.046 33.974 81.127 1.00 103.28 194 ILE E CA 1
ATOM 6180 C C . ILE C 1 190 ? -30.534 34.142 81.051 1.00 105.09 194 ILE E C 1
ATOM 6181 O O . ILE C 1 190 ? -29.803 33.691 81.941 1.00 102.98 194 ILE E O 1
ATOM 6186 N N . ALA C 1 191 ? -30.066 34.775 79.978 1.00 100.01 195 ALA E N 1
ATOM 6187 C CA . ALA C 1 191 ? -28.653 35.068 79.782 1.00 94.26 195 ALA E CA 1
ATOM 6188 C C . ALA C 1 191 ? -28.421 36.570 79.880 1.00 106.69 195 ALA E C 1
ATOM 6189 O O . ALA C 1 191 ? -29.256 37.367 79.439 1.00 95.61 195 ALA E O 1
ATOM 6191 N N . THR C 1 192 ? -27.286 36.952 80.463 1.00 99.46 196 THR E N 1
ATOM 6192 C CA . THR C 1 192 ? -26.948 38.353 80.671 1.00 95.61 196 THR E CA 1
ATOM 6193 C C . THR C 1 192 ? -25.534 38.623 80.176 1.00 96.10 196 THR E C 1
ATOM 6194 O O . THR C 1 192 ? -24.700 37.718 80.084 1.00 109.50 196 THR E O 1
ATOM 6198 N N . ALA C 1 193 ? -25.271 39.891 79.861 1.00 102.14 197 ALA E N 1
ATOM 6199 C CA . ALA C 1 193 ? -23.953 40.316 79.405 1.00 97.61 197 ALA E CA 1
ATOM 6200 C C . ALA C 1 193 ? -23.798 41.804 79.677 1.00 95.51 197 ALA E C 1
ATOM 6201 O O . ALA C 1 193 ? -24.696 42.588 79.355 1.00 103.06 197 ALA E O 1
ATOM 6203 N N . SER C 1 194 ? -22.667 42.187 80.264 1.00 105.12 198 SER E N 1
ATOM 6204 C CA . SER C 1 194 ? -22.395 43.581 80.571 1.00 109.76 198 SER E CA 1
ATOM 6205 C C . SER C 1 194 ? -21.745 44.272 79.373 1.00 112.53 198 SER E C 1
ATOM 6206 O O . SER C 1 194 ? -21.515 43.670 78.321 1.00 114.21 198 SER E O 1
ATOM 6209 N N . GLU C 1 195 ? -21.444 45.562 79.534 1.00 104.13 199 GLU E N 1
ATOM 6210 C CA . GLU C 1 195 ? -20.798 46.308 78.462 1.00 109.52 199 GLU E CA 1
ATOM 6211 C C . GLU C 1 195 ? -19.326 45.954 78.319 1.00 122.46 199 GLU E C 1
ATOM 6212 O O . GLU C 1 195 ? -18.759 46.144 77.237 1.00 132.49 199 GLU E O 1
ATOM 6218 N N . LYS C 1 196 ? -18.693 45.453 79.383 1.00 124.74 200 LYS E N 1
ATOM 6219 C CA . LYS C 1 196 ? -17.318 44.980 79.262 1.00 116.66 200 LYS E CA 1
ATOM 6220 C C . LYS C 1 196 ? -17.237 43.793 78.311 1.00 116.25 200 LYS E C 1
ATOM 6221 O O . LYS C 1 196 ? -16.265 43.656 77.559 1.00 116.07 200 LYS E O 1
ATOM 6227 N N . GLY C 1 197 ? -18.251 42.934 78.325 1.00 114.74 201 GLY E N 1
ATOM 6228 C CA . GLY C 1 197 ? -18.314 41.826 77.386 1.00 96.40 201 GLY E CA 1
ATOM 6229 C C . GLY C 1 197 ? -17.214 40.803 77.559 1.00 118.36 201 GLY E C 1
ATOM 6230 O O . GLY C 1 197 ? -16.669 40.307 76.565 1.00 118.10 201 GLY E O 1
ATOM 6231 N N . THR C 1 198 ? -16.867 40.481 78.802 1.00 138.27 202 THR E N 1
ATOM 6232 C CA . THR C 1 198 ? -15.875 39.454 79.089 1.00 134.57 202 THR E CA 1
ATOM 6233 C C . THR C 1 198 ? -16.461 38.221 79.753 1.00 135.17 202 THR E C 1
ATOM 6234 O O . THR C 1 198 ? -15.896 37.134 79.615 1.00 129.80 202 THR E O 1
ATOM 6238 N N . LEU C 1 199 ? -17.578 38.363 80.460 1.00 113.46 203 LEU E N 1
ATOM 6239 C CA . LEU C 1 199 ? -18.214 37.259 81.161 1.00 98.88 203 LEU E CA 1
ATOM 6240 C C . LEU C 1 199 ? -19.703 37.257 80.857 1.00 110.09 203 LEU E C 1
ATOM 6241 O O . LEU C 1 199 ? -20.342 38.313 80.825 1.00 107.41 203 LEU E O 1
ATOM 6246 N N . ILE C 1 200 ? -20.248 36.065 80.628 1.00 114.02 204 ILE E N 1
ATOM 6247 C CA . ILE C 1 200 ? -21.654 35.876 80.289 1.00 101.14 204 ILE E CA 1
ATOM 6248 C C . ILE C 1 200 ? -22.262 34.932 81.315 1.00 106.88 204 ILE E C 1
ATOM 6249 O O . ILE C 1 200 ? -21.706 33.861 81.585 1.00 119.70 204 ILE E O 1
ATOM 6254 N N . ARG C 1 201 ? -23.398 35.326 81.883 1.00 102.49 205 ARG E N 1
ATOM 6255 C CA . ARG C 1 201 ? -23.988 34.630 83.016 1.00 108.07 205 ARG E CA 1
ATOM 6256 C C . ARG C 1 201 ? -25.409 34.188 82.693 1.00 115.52 205 ARG E C 1
ATOM 6257 O O . ARG C 1 201 ? -26.184 34.939 82.092 1.00 109.96 205 ARG E O 1
ATOM 6265 N N . ILE C 1 202 ? -25.741 32.963 83.095 1.00 115.41 206 ILE E N 1
ATOM 6266 C CA . ILE C 1 202 ? -27.068 32.386 82.907 1.00 105.28 206 ILE E CA 1
ATOM 6267 C C . ILE C 1 202 ? -27.714 32.217 84.275 1.00 108.83 206 ILE E C 1
ATOM 6268 O O . ILE C 1 202 ? -27.099 31.661 85.193 1.00 109.19 206 ILE E O 1
ATOM 6273 N N . PHE C 1 203 ? -28.950 32.692 84.410 1.00 106.05 207 PHE E N 1
ATOM 6274 C CA . PHE C 1 203 ? -29.687 32.612 85.661 1.00 111.19 207 PHE E CA 1
ATOM 6275 C C . PHE C 1 203 ? -30.990 31.848 85.465 1.00 117.63 207 PHE E C 1
ATOM 6276 O O . PHE C 1 203 ? -31.474 31.672 84.343 1.00 101.71 207 PHE E O 1
ATOM 6284 N N . ASP C 1 204 ? -31.554 31.394 86.582 1.00 123.31 208 ASP E N 1
ATOM 6285 C CA . ASP C 1 204 ? -32.856 30.743 86.587 1.00 119.09 208 ASP E CA 1
ATOM 6286 C C . ASP C 1 204 ? -33.938 31.804 86.751 1.00 115.87 208 ASP E C 1
ATOM 6287 O O . ASP C 1 204 ? -33.889 32.610 87.684 1.00 111.69 208 ASP E O 1
ATOM 6292 N N . THR C 1 205 ? -34.913 31.798 85.840 1.00 118.18 209 THR E N 1
ATOM 6293 C CA . THR C 1 205 ? -35.936 32.837 85.842 1.00 114.23 209 THR E CA 1
ATOM 6294 C C . THR C 1 205 ? -36.934 32.680 86.981 1.00 121.08 209 THR E C 1
ATOM 6295 O O . THR C 1 205 ? -37.615 33.651 87.326 1.00 132.09 209 THR E O 1
ATOM 6299 N N . SER C 1 206 ? -37.039 31.492 87.570 1.00 122.10 210 SER E N 1
ATOM 6300 C CA . SER C 1 206 ? -37.991 31.239 88.642 1.00 128.58 210 SER E CA 1
ATOM 6301 C C . SER C 1 206 ? -37.352 31.250 90.025 1.00 124.70 210 SER E C 1
ATOM 6302 O O . SER C 1 206 ? -38.044 30.981 91.012 1.00 121.47 210 SER E O 1
ATOM 6305 N N . SER C 1 207 ? -36.059 31.556 90.123 1.00 126.43 211 SER E N 1
ATOM 6306 C CA . SER C 1 207 ? -35.380 31.562 91.414 1.00 127.31 211 SER E CA 1
ATOM 6307 C C . SER C 1 207 ? -34.305 32.640 91.468 1.00 128.91 211 SER E C 1
ATOM 6308 O O . SER C 1 207 ? -33.912 33.078 92.554 1.00 127.62 211 SER E O 1
ATOM 6311 N N . GLY C 1 208 ? -33.822 33.069 90.306 1.00 131.94 212 GLY E N 1
ATOM 6312 C CA . GLY C 1 208 ? -32.827 34.127 90.252 1.00 131.31 212 GLY E CA 1
ATOM 6313 C C . GLY C 1 208 ? -31.463 33.739 90.782 1.00 131.30 212 GLY E C 1
ATOM 6314 O O . GLY C 1 208 ? -30.840 34.524 91.508 1.00 110.31 212 GLY E O 1
ATOM 6315 N N . HIS C 1 209 ? -30.982 32.548 90.438 1.00 156.97 213 HIS E N 1
ATOM 6316 C CA . HIS C 1 209 ? -29.686 32.066 90.889 1.00 158.85 213 HIS E CA 1
ATOM 6317 C C . HIS C 1 209 ? -28.759 31.873 89.698 1.00 142.98 213 HIS E C 1
ATOM 6318 O O . HIS C 1 209 ? -29.196 31.504 88.604 1.00 140.76 213 HIS E O 1
ATOM 6325 N N . LEU C 1 210 ? -27.472 32.126 89.924 1.00 122.66 214 LEU E N 1
ATOM 6326 C CA . LEU C 1 210 ? -26.466 31.999 88.875 1.00 114.71 214 LEU E CA 1
ATOM 6327 C C . LEU C 1 210 ? -26.295 30.529 88.511 1.00 128.54 214 LEU E C 1
ATOM 6328 O O . LEU C 1 210 ? -25.735 29.749 89.288 1.00 128.77 214 LEU E O 1
ATOM 6333 N N . ILE C 1 211 ? -26.775 30.149 87.327 1.00 124.76 215 ILE E N 1
ATOM 6334 C CA . ILE C 1 211 ? -26.704 28.756 86.901 1.00 119.91 215 ILE E CA 1
ATOM 6335 C C . ILE C 1 211 ? -25.320 28.425 86.357 1.00 123.13 215 ILE E C 1
ATOM 6336 O O . ILE C 1 211 ? -24.723 27.404 86.719 1.00 134.96 215 ILE E O 1
ATOM 6341 N N . GLN C 1 212 ? -24.786 29.279 85.487 1.00 121.06 216 GLN E N 1
ATOM 6342 C CA . GLN C 1 212 ? -23.496 29.024 84.862 1.00 128.91 216 GLN E CA 1
ATOM 6343 C C . GLN C 1 212 ? -22.864 30.346 84.452 1.00 127.31 216 GLN E C 1
ATOM 6344 O O . GLN C 1 212 ? -23.562 31.270 84.027 1.00 122.67 216 GLN E O 1
ATOM 6350 N N . GLU C 1 213 ? -21.542 30.428 84.589 1.00 116.16 217 GLU E N 1
ATOM 6351 C CA . GLU C 1 213 ? -20.765 31.584 84.165 1.00 109.39 217 GLU E CA 1
ATOM 6352 C C . GLU C 1 213 ? -19.809 31.153 83.063 1.00 113.75 217 GLU E C 1
ATOM 6353 O O . GLU C 1 213 ? -19.156 30.110 83.178 1.00 126.50 217 GLU E O 1
ATOM 6359 N N . LEU C 1 214 ? -19.725 31.953 82.003 1.00 109.38 218 LEU E N 1
ATOM 6360 C CA . LEU C 1 214 ? -18.902 31.629 80.848 1.00 102.71 218 LEU E CA 1
ATOM 6361 C C . LEU C 1 214 ? -18.015 32.814 80.492 1.00 111.96 218 LEU E C 1
ATOM 6362 O O . LEU C 1 214 ? -18.383 33.974 80.702 1.00 109.56 218 LEU E O 1
ATOM 6367 N N . ARG C 1 215 ? -16.839 32.506 79.951 1.00 109.01 219 ARG E N 1
ATOM 6368 C CA . ARG C 1 215 ? -15.849 33.503 79.566 1.00 106.67 219 ARG E CA 1
ATOM 6369 C C . ARG C 1 215 ? -15.640 33.441 78.061 1.00 107.97 219 ARG E C 1
ATOM 6370 O O . ARG C 1 215 ? -15.438 32.356 77.504 1.00 107.61 219 ARG E O 1
ATOM 6378 N N . ARG C 1 216 ? -15.685 34.599 77.404 1.00 103.50 220 ARG E N 1
ATOM 6379 C CA . ARG C 1 216 ? -15.509 34.659 75.959 1.00 113.17 220 ARG E CA 1
ATOM 6380 C C . ARG C 1 216 ? -14.137 35.162 75.535 1.00 109.02 220 ARG E C 1
ATOM 6381 O O . ARG C 1 216 ? -13.668 34.803 74.450 1.00 106.88 220 ARG E O 1
ATOM 6389 N N . GLY C 1 217 ? -13.481 35.973 76.355 1.00 121.51 221 GLY E N 1
ATOM 6390 C CA . GLY C 1 217 ? -12.167 36.477 76.002 1.00 124.00 221 GLY E CA 1
ATOM 6391 C C . GLY C 1 217 ? -11.688 37.471 77.035 1.00 133.40 221 GLY E C 1
ATOM 6392 O O . GLY C 1 217 ? -12.418 37.852 77.957 1.00 139.90 221 GLY E O 1
ATOM 6393 N N . SER C 1 218 ? -10.433 37.887 76.864 1.00 129.33 222 SER E N 1
ATOM 6394 C CA . SER C 1 218 ? -9.809 38.864 77.747 1.00 121.74 222 SER E CA 1
ATOM 6395 C C . SER C 1 218 ? -10.093 40.295 77.305 1.00 128.58 222 SER E C 1
ATOM 6396 O O . SER C 1 218 ? -10.446 41.144 78.128 1.00 128.41 222 SER E O 1
ATOM 6399 N N . GLN C 1 219 ? -9.942 40.574 76.013 1.00 130.82 223 GLN E N 1
ATOM 6400 C CA . GLN C 1 219 ? -10.185 41.914 75.501 1.00 132.92 223 GLN E CA 1
ATOM 6401 C C . GLN C 1 219 ? -11.665 42.264 75.598 1.00 138.59 223 GLN E C 1
ATOM 6402 O O . GLN C 1 219 ? -12.536 41.445 75.291 1.00 128.79 223 GLN E O 1
ATOM 6408 N N . ALA C 1 220 ? -11.944 43.490 76.035 1.00 130.21 224 ALA E N 1
ATOM 6409 C CA . ALA C 1 220 ? -13.320 43.956 76.127 1.00 117.52 224 ALA E CA 1
ATOM 6410 C C . ALA C 1 220 ? -13.952 44.013 74.742 1.00 119.47 224 ALA E C 1
ATOM 6411 O O . ALA C 1 220 ? -13.358 44.536 73.795 1.00 127.73 224 ALA E O 1
ATOM 6413 N N . ALA C 1 221 ? -15.159 43.465 74.627 1.00 118.87 225 ALA E N 1
ATOM 6414 C CA . ALA C 1 221 ? -15.868 43.408 73.358 1.00 114.33 225 ALA E CA 1
ATOM 6415 C C . ALA C 1 221 ? -17.349 43.652 73.597 1.00 108.84 225 ALA E C 1
ATOM 6416 O O . ALA C 1 221 ? -17.927 43.115 74.545 1.00 121.58 225 ALA E O 1
ATOM 6418 N N . ASN C 1 222 ? -17.957 44.463 72.736 1.00 116.40 226 ASN E N 1
ATOM 6419 C CA . ASN C 1 222 ? -19.379 44.766 72.850 1.00 111.34 226 ASN E CA 1
ATOM 6420 C C . ASN C 1 222 ? -20.194 43.596 72.311 1.00 95.43 226 ASN E C 1
ATOM 6421 O O . ASN C 1 222 ? -20.064 43.226 71.139 1.00 82.33 226 ASN E O 1
ATOM 6426 N N . ILE C 1 223 ? -21.029 43.015 73.168 1.00 99.61 227 ILE E N 1
ATOM 6427 C CA . ILE C 1 223 ? -21.852 41.871 72.792 1.00 93.32 227 ILE E CA 1
ATOM 6428 C C . ILE C 1 223 ? -23.092 42.358 72.055 1.00 89.51 227 ILE E C 1
ATOM 6429 O O . ILE C 1 223 ? -23.718 43.352 72.443 1.00 88.10 227 ILE E O 1
ATOM 6434 N N . TYR C 1 224 ? -23.454 41.652 70.984 1.00 81.92 228 TYR E N 1
ATOM 6435 C CA . TYR C 1 224 ? -24.606 42.006 70.164 1.00 80.56 228 TYR E CA 1
ATOM 6436 C C . TYR C 1 224 ? -25.808 41.103 70.413 1.00 82.04 228 TYR E C 1
ATOM 6437 O O . TYR C 1 224 ? -26.903 41.594 70.700 1.00 103.59 228 TYR E O 1
ATOM 6446 N N . CYS C 1 225 ? -25.626 39.789 70.309 1.00 71.98 229 CYS E N 1
ATOM 6447 C CA . CYS C 1 225 ? -26.739 38.854 70.376 1.00 72.45 229 CYS E CA 1
ATOM 6448 C C . CYS C 1 225 ? -26.340 37.617 71.166 1.00 86.32 229 CYS E C 1
ATOM 6449 O O . CYS C 1 225 ? -25.198 37.157 71.085 1.00 88.51 229 CYS E O 1
ATOM 6452 N N . ILE C 1 226 ? -27.292 37.092 71.936 1.00 88.09 230 ILE E N 1
ATOM 6453 C CA . ILE C 1 226 ? -27.142 35.843 72.673 1.00 74.21 230 ILE E CA 1
ATOM 6454 C C . ILE C 1 226 ? -28.405 35.025 72.444 1.00 76.72 230 ILE E C 1
ATOM 6455 O O . ILE C 1 226 ? -29.500 35.588 72.336 1.00 87.31 230 ILE E O 1
ATOM 6460 N N . ASN C 1 227 ? -28.260 33.703 72.355 1.00 81.55 231 ASN E N 1
ATOM 6461 C CA . ASN C 1 227 ? -29.408 32.847 72.091 1.00 90.06 231 ASN E CA 1
ATOM 6462 C C . ASN C 1 227 ? -29.099 31.414 72.500 1.00 88.14 231 ASN E C 1
ATOM 6463 O O . ASN C 1 227 ? -27.997 30.917 72.257 1.00 85.66 231 ASN E O 1
ATOM 6468 N N . PHE C 1 228 ? -30.082 30.760 73.115 1.00 99.41 232 PHE E N 1
ATOM 6469 C CA . PHE C 1 228 ? -29.981 29.357 73.486 1.00 85.33 232 PHE E CA 1
ATOM 6470 C C . PHE C 1 228 ? -30.435 28.470 72.329 1.00 96.24 232 PHE E C 1
ATOM 6471 O O . PHE C 1 228 ? -30.927 28.940 71.302 1.00 96.88 232 PHE E O 1
ATOM 6479 N N . ASN C 1 229 ? -30.267 27.165 72.513 1.00 100.05 233 ASN E N 1
ATOM 6480 C CA . ASN C 1 229 ? -30.891 26.176 71.652 1.00 100.70 233 ASN E CA 1
ATOM 6481 C C . ASN C 1 229 ? -32.173 25.693 72.328 1.00 113.85 233 ASN E C 1
ATOM 6482 O O . ASN C 1 229 ? -32.597 26.230 73.357 1.00 114.36 233 ASN E O 1
ATOM 6487 N N . GLN C 1 230 ? -32.806 24.668 71.753 1.00 107.80 234 GLN E N 1
ATOM 6488 C CA . GLN C 1 230 ? -34.093 24.219 72.276 1.00 106.83 234 GLN E CA 1
ATOM 6489 C C . GLN C 1 230 ? -33.952 23.648 73.682 1.00 108.61 234 GLN E C 1
ATOM 6490 O O . GLN C 1 230 ? -34.674 24.052 74.601 1.00 129.67 234 GLN E O 1
ATOM 6496 N N . ASP C 1 231 ? -33.024 22.713 73.874 1.00 103.03 235 ASP E N 1
ATOM 6497 C CA . ASP C 1 231 ? -32.843 22.083 75.176 1.00 104.54 235 ASP E CA 1
ATOM 6498 C C . ASP C 1 231 ? -32.050 22.942 76.154 1.00 106.21 235 ASP E C 1
ATOM 6499 O O . ASP C 1 231 ? -31.766 22.477 77.263 1.00 112.33 235 ASP E O 1
ATOM 6504 N N . ALA C 1 232 ? -31.691 24.171 75.773 1.00 105.10 236 ALA E N 1
ATOM 6505 C CA . ALA C 1 232 ? -30.921 25.083 76.622 1.00 105.86 236 ALA E CA 1
ATOM 6506 C C . ALA C 1 232 ? -29.583 24.480 77.043 1.00 107.17 236 ALA E C 1
ATOM 6507 O O . ALA C 1 232 ? -29.075 24.764 78.131 1.00 92.63 236 ALA E O 1
ATOM 6509 N N . SER C 1 233 ? -29.002 23.644 76.183 1.00 113.09 237 SER E N 1
ATOM 6510 C CA . SER C 1 233 ? -27.706 23.039 76.461 1.00 110.53 237 SER E CA 1
ATOM 6511 C C . SER C 1 233 ? -26.552 23.819 75.849 1.00 109.78 237 SER E C 1
ATOM 6512 O O . SER C 1 233 ? -25.437 23.782 76.382 1.00 103.61 237 SER E O 1
ATOM 6515 N N . LEU C 1 234 ? -26.795 24.520 74.744 1.00 106.21 238 LEU E N 1
ATOM 6516 C CA . LEU C 1 234 ? -25.781 25.317 74.073 1.00 102.72 238 LEU E CA 1
ATOM 6517 C C . LEU C 1 234 ? -26.280 26.745 73.911 1.00 98.33 238 LEU E C 1
ATOM 6518 O O . LEU C 1 234 ? -27.479 26.986 73.749 1.00 101.59 238 LEU E O 1
ATOM 6523 N N . ILE C 1 235 ? -25.348 27.694 73.959 1.00 104.64 239 ILE E N 1
ATOM 6524 C CA . ILE C 1 235 ? -25.644 29.092 73.682 1.00 100.14 239 ILE E CA 1
ATOM 6525 C C . ILE C 1 235 ? -24.655 29.599 72.644 1.00 94.41 239 ILE E C 1
ATOM 6526 O O . ILE C 1 235 ? -23.538 29.086 72.516 1.00 101.40 239 ILE E O 1
ATOM 6531 N N . CYS C 1 236 ? -25.079 30.606 71.887 1.00 78.12 240 CYS E N 1
ATOM 6532 C CA . CYS C 1 236 ? -24.228 31.268 70.911 1.00 81.45 240 CYS E CA 1
ATOM 6533 C C . CYS C 1 236 ? -24.231 32.762 71.191 1.00 73.92 240 CYS E C 1
ATOM 6534 O O . CYS C 1 236 ? -25.277 33.344 71.494 1.00 81.16 240 CYS E O 1
ATOM 6537 N N . VAL C 1 237 ? -23.055 33.378 71.104 1.00 71.72 241 VAL E N 1
ATOM 6538 C CA . VAL C 1 237 ? -22.869 34.779 71.459 1.00 71.85 241 VAL E CA 1
ATOM 6539 C C . VAL C 1 237 ? -22.090 35.464 70.348 1.00 76.45 241 VAL E C 1
ATOM 6540 O O . VAL C 1 237 ? -20.995 35.019 69.987 1.00 82.33 241 VAL E O 1
ATOM 6544 N N . SER C 1 238 ? -22.648 36.547 69.813 1.00 70.63 242 SER E N 1
ATOM 6545 C CA . SER C 1 238 ? -22.013 37.310 68.747 1.00 81.49 242 SER E CA 1
ATOM 6546 C C . SER C 1 238 ? -21.244 38.487 69.332 1.00 94.36 242 SER E C 1
ATOM 6547 O O . SER C 1 238 ? -21.666 39.087 70.325 1.00 94.62 242 SER E O 1
ATOM 6550 N N . SER C 1 239 ? -20.112 38.815 68.707 1.00 98.90 243 SER E N 1
ATOM 6551 C CA . SER C 1 239 ? -19.240 39.866 69.218 1.00 82.03 243 SER E CA 1
ATOM 6552 C C . SER C 1 239 ? -18.995 40.952 68.176 1.00 93.79 243 SER E C 1
ATOM 6553 O O . SER C 1 239 ? -19.814 41.154 67.275 1.00 104.70 243 SER E O 1
ATOM 6556 N N . ASP C 1 240 ? -17.857 41.640 68.288 1.00 115.64 244 ASP E N 1
ATOM 6557 C CA . ASP C 1 240 ? -17.586 42.856 67.529 1.00 123.51 244 ASP E CA 1
ATOM 6558 C C . ASP C 1 240 ? -17.621 42.647 66.019 1.00 124.47 244 ASP E C 1
ATOM 6559 O O . ASP C 1 240 ? -18.569 43.076 65.354 1.00 137.30 244 ASP E O 1
ATOM 6564 N N . HIS C 1 241 ? -16.596 42.005 65.467 1.00 91.87 245 HIS E N 1
ATOM 6565 C CA . HIS C 1 241 ? -16.448 41.901 64.016 1.00 90.04 245 HIS E CA 1
ATOM 6566 C C . HIS C 1 241 ? -16.987 40.558 63.525 1.00 99.05 245 HIS E C 1
ATOM 6567 O O . HIS C 1 241 ? -16.258 39.695 63.032 1.00 95.97 245 HIS E O 1
ATOM 6574 N N . GLY C 1 242 ? -18.304 40.404 63.658 1.00 98.56 246 GLY E N 1
ATOM 6575 C CA . GLY C 1 242 ? -18.960 39.181 63.231 1.00 83.01 246 GLY E CA 1
ATOM 6576 C C . GLY C 1 242 ? -18.445 37.931 63.902 1.00 87.51 246 GLY E C 1
ATOM 6577 O O . GLY C 1 242 ? -18.575 36.838 63.344 1.00 77.34 246 GLY E O 1
ATOM 6578 N N . THR C 1 243 ? -17.854 38.061 65.085 1.00 91.25 247 THR E N 1
ATOM 6579 C CA . THR C 1 243 ? -17.299 36.929 65.809 1.00 88.06 247 THR E CA 1
ATOM 6580 C C . THR C 1 243 ? -18.383 36.289 66.664 1.00 81.10 247 THR E C 1
ATOM 6581 O O . THR C 1 243 ? -19.065 36.977 67.430 1.00 87.23 247 THR E O 1
ATOM 6585 N N . VAL C 1 244 ? -18.543 34.976 66.529 1.00 87.35 248 VAL E N 1
ATOM 6586 C CA . VAL C 1 244 ? -19.554 34.224 67.260 1.00 90.64 248 VAL E CA 1
ATOM 6587 C C . VAL C 1 244 ? -18.863 33.116 68.043 1.00 90.02 248 VAL E C 1
ATOM 6588 O O . VAL C 1 244 ? -18.074 32.349 67.480 1.00 74.30 248 VAL E O 1
ATOM 6592 N N . HIS C 1 245 ? -19.157 33.041 69.337 1.00 84.53 249 HIS E N 1
ATOM 6593 C CA . HIS C 1 245 ? -18.659 31.988 70.210 1.00 84.33 249 HIS E CA 1
ATOM 6594 C C . HIS C 1 245 ? -19.812 31.064 70.579 1.00 83.25 249 HIS E C 1
ATOM 6595 O O . HIS C 1 245 ? -20.902 31.534 70.920 1.00 88.97 249 HIS E O 1
ATOM 6602 N N . ILE C 1 246 ? -19.571 29.758 70.511 1.00 90.41 250 ILE E N 1
ATOM 6603 C CA . ILE C 1 246 ? -20.566 28.747 70.854 1.00 88.13 250 ILE E CA 1
ATOM 6604 C C . ILE C 1 246 ? -20.105 28.049 72.125 1.00 91.73 250 ILE E C 1
ATOM 6605 O O . ILE C 1 246 ? -19.049 27.405 72.139 1.00 88.33 250 ILE E O 1
ATOM 6610 N N . PHE C 1 247 ? -20.893 28.172 73.189 1.00 95.55 251 PHE E N 1
ATOM 6611 C CA . PHE C 1 247 ? -20.563 27.603 74.488 1.00 105.74 251 PHE E CA 1
ATOM 6612 C C . PHE C 1 247 ? -21.447 26.399 74.790 1.00 109.55 251 PHE E C 1
ATOM 6613 O O . PHE C 1 247 ? -22.448 26.139 74.119 1.00 111.81 251 PHE E O 1
ATOM 6621 N N . ALA C 1 248 ? -21.055 25.666 75.829 1.00 109.20 252 ALA E N 1
ATOM 6622 C CA . ALA C 1 248 ? -21.887 24.636 76.435 1.00 113.59 252 ALA E CA 1
ATOM 6623 C C . ALA C 1 248 ? -22.444 25.179 77.744 1.00 132.90 252 ALA E C 1
ATOM 6624 O O . ALA C 1 248 ? -21.704 25.764 78.542 1.00 135.99 252 ALA E O 1
ATOM 6626 N N . ALA C 1 249 ? -23.745 24.990 77.961 1.00 129.53 253 ALA E N 1
ATOM 6627 C CA . ALA C 1 249 ? -24.433 25.645 79.066 1.00 125.63 253 ALA E CA 1
ATOM 6628 C C . ALA C 1 249 ? -24.688 24.739 80.262 1.00 134.61 253 ALA E C 1
ATOM 6629 O O . ALA C 1 249 ? -24.798 25.240 81.385 1.00 130.03 253 ALA E O 1
ATOM 6631 N N . GLU C 1 250 ? -24.787 23.426 80.059 1.00 147.01 254 GLU E N 1
ATOM 6632 C CA . GLU C 1 250 ? -25.150 22.504 81.128 1.00 165.87 254 GLU E CA 1
ATOM 6633 C C . GLU C 1 250 ? -23.963 21.719 81.672 1.00 158.25 254 GLU E C 1
ATOM 6634 O O . GLU C 1 250 ? -24.155 20.822 82.499 1.00 158.85 254 GLU E O 1
ATOM 6640 N N . ASP C 1 251 ? -22.747 22.030 81.234 1.00 152.22 255 ASP E N 1
ATOM 6641 C CA . ASP C 1 251 ? -21.541 21.378 81.745 1.00 167.11 255 ASP E CA 1
ATOM 6642 C C . ASP C 1 251 ? -20.651 22.419 82.406 1.00 177.13 255 ASP E C 1
ATOM 6643 O O . ASP C 1 251 ? -19.974 23.195 81.707 1.00 172.13 255 ASP E O 1
ATOM 6648 N N . PRO C 1 252 ? -20.615 22.481 83.741 1.00 201.33 256 PRO E N 1
ATOM 6649 C CA . PRO C 1 252 ? -19.758 23.473 84.410 1.00 195.29 256 PRO E CA 1
ATOM 6650 C C . PRO C 1 252 ? -18.275 23.263 84.165 1.00 192.31 256 PRO E C 1
ATOM 6651 O O . PRO C 1 252 ? -17.484 24.169 84.458 1.00 195.28 256 PRO E O 1
ATOM 6655 N N . LYS C 1 253 ? -17.874 22.107 83.633 1.00 175.24 257 LYS E N 1
ATOM 6656 C CA . LYS C 1 253 ? -16.480 21.847 83.294 1.00 165.30 257 LYS E CA 1
ATOM 6657 C C . LYS C 1 253 ? -16.011 22.626 82.074 1.00 167.25 257 LYS E C 1
ATOM 6658 O O . LYS C 1 253 ? -14.870 22.428 81.639 1.00 161.22 257 LYS E O 1
ATOM 6664 N N . SER C 1 254 ? -16.848 23.496 81.512 1.00 174.36 258 SER E N 1
ATOM 6665 C CA . SER C 1 254 ? -16.502 24.282 80.332 1.00 177.60 258 SER E CA 1
ATOM 6666 C C . SER C 1 254 ? -16.752 25.752 80.639 1.00 169.37 258 SER E C 1
ATOM 6667 O O . SER C 1 254 ? -17.902 26.163 80.829 1.00 159.32 258 SER E O 1
ATOM 6670 N N . LYS C 1 255 ? -15.679 26.540 80.693 1.00 143.45 259 LYS E N 1
ATOM 6671 C CA . LYS C 1 255 ? -15.786 27.979 80.887 1.00 133.21 259 LYS E CA 1
ATOM 6672 C C . LYS C 1 255 ? -15.596 28.764 79.597 1.00 121.69 259 LYS E C 1
ATOM 6673 O O . LYS C 1 255 ? -15.982 29.936 79.537 1.00 122.20 259 LYS E O 1
ATOM 6679 N N . TRP C 1 256 ? -15.028 28.146 78.568 1.00 126.69 260 TRP E N 1
ATOM 6680 C CA . TRP C 1 256 ? -14.776 28.792 77.290 1.00 105.36 260 TRP E CA 1
ATOM 6681 C C . TRP C 1 256 ? -15.699 28.221 76.223 1.00 95.15 260 TRP E C 1
ATOM 6682 O O . TRP C 1 256 ? -16.428 27.250 76.444 1.00 101.86 260 TRP E O 1
ATOM 6693 N N . SER C 1 257 ? -15.653 28.840 75.048 1.00 88.99 261 SER E N 1
ATOM 6694 C CA . SER C 1 257 ? -16.444 28.382 73.916 1.00 89.22 261 SER E CA 1
ATOM 6695 C C . SER C 1 257 ? -15.726 27.242 73.206 1.00 88.60 261 SER E C 1
ATOM 6696 O O . SER C 1 257 ? -14.551 27.364 72.846 1.00 109.32 261 SER E O 1
ATOM 6699 N N . PHE C 1 258 ? -16.433 26.128 73.007 1.00 85.74 262 PHE E N 1
ATOM 6700 C CA . PHE C 1 258 ? -15.844 25.001 72.297 1.00 83.92 262 PHE E CA 1
ATOM 6701 C C . PHE C 1 258 ? -15.743 25.241 70.797 1.00 95.83 262 PHE E C 1
ATOM 6702 O O . PHE C 1 258 ? -15.086 24.456 70.106 1.00 103.31 262 PHE E O 1
ATOM 6710 N N . SER C 1 259 ? -16.365 26.300 70.282 1.00 105.66 263 SER E N 1
ATOM 6711 C CA . SER C 1 259 ? -16.269 26.647 68.873 1.00 98.78 263 SER E CA 1
ATOM 6712 C C . SER C 1 259 ? -16.348 28.159 68.731 1.00 88.00 263 SER E C 1
ATOM 6713 O O . SER C 1 259 ? -17.019 28.836 69.514 1.00 92.26 263 SER E O 1
ATOM 6716 N N . LYS C 1 260 ? -15.652 28.681 67.724 1.00 84.92 264 LYS E N 1
ATOM 6717 C CA . LYS C 1 260 ? -15.627 30.114 67.464 1.00 87.87 264 LYS E CA 1
ATOM 6718 C C . LYS C 1 260 ? -15.385 30.338 65.981 1.00 86.42 264 LYS E C 1
ATOM 6719 O O . LYS C 1 260 ? -14.444 29.774 65.416 1.00 99.60 264 LYS E O 1
ATOM 6725 N N . PHE C 1 261 ? -16.231 31.155 65.356 1.00 81.33 265 PHE E N 1
ATOM 6726 C CA . PHE C 1 261 ? -16.087 31.467 63.943 1.00 75.66 265 PHE E CA 1
ATOM 6727 C C . PHE C 1 261 ? -16.305 32.958 63.731 1.00 74.69 265 PHE E C 1
ATOM 6728 O O . PHE C 1 261 ? -16.695 33.692 64.643 1.00 75.92 265 PHE E O 1
ATOM 6736 N N . GLN C 1 262 ? -16.040 33.398 62.504 1.00 75.76 266 GLN E N 1
ATOM 6737 C CA . GLN C 1 262 ? -16.219 34.785 62.103 1.00 74.51 266 GLN E CA 1
ATOM 6738 C C . GLN C 1 262 ? -16.816 34.806 60.706 1.00 78.72 266 GLN E C 1
ATOM 6739 O O . GLN C 1 262 ? -16.363 34.064 59.829 1.00 89.79 266 GLN E O 1
ATOM 6745 N N . VAL C 1 263 ? -17.830 35.641 60.506 1.00 79.29 267 VAL E N 1
ATOM 6746 C CA . VAL C 1 263 ? -18.492 35.751 59.208 1.00 71.96 267 VAL E CA 1
ATOM 6747 C C . VAL C 1 263 ? -17.483 36.285 58.196 1.00 77.17 267 VAL E C 1
ATOM 6748 O O . VAL C 1 263 ? -16.569 37.034 58.572 1.00 80.45 267 VAL E O 1
ATOM 6752 N N . PRO C 1 264 ? -17.595 35.912 56.917 1.00 76.82 268 PRO E N 1
ATOM 6753 C CA . PRO C 1 264 ? -16.551 36.298 55.950 1.00 89.55 268 PRO E CA 1
ATOM 6754 C C . PRO C 1 264 ? -16.359 37.797 55.816 1.00 82.40 268 PRO E C 1
ATOM 6755 O O . PRO C 1 264 ? -15.220 38.262 55.689 1.00 93.41 268 PRO E O 1
ATOM 6759 N N . SER C 1 265 ? -17.443 38.570 55.839 1.00 87.18 269 SER E N 1
ATOM 6760 C CA . SER C 1 265 ? -17.343 40.016 55.700 1.00 83.84 269 SER E CA 1
ATOM 6761 C C . SER C 1 265 ? -16.954 40.713 56.995 1.00 87.13 269 SER E C 1
ATOM 6762 O O . SER C 1 265 ? -16.663 41.913 56.967 1.00 108.92 269 SER E O 1
ATOM 6765 N N . GLY C 1 266 ? -16.946 40.002 58.121 1.00 78.12 270 GLY E N 1
ATOM 6766 C CA . GLY C 1 266 ? -16.651 40.612 59.399 1.00 75.71 270 GLY E CA 1
ATOM 6767 C C . GLY C 1 266 ? -17.699 41.572 59.912 1.00 87.02 270 GLY E C 1
ATOM 6768 O O . GLY C 1 266 ? -17.487 42.187 60.963 1.00 80.92 270 GLY E O 1
ATOM 6769 N N . SER C 1 267 ? -18.817 41.726 59.207 1.00 99.58 271 SER E N 1
ATOM 6770 C CA . SER C 1 267 ? -19.874 42.613 59.667 1.00 102.97 271 SER E CA 1
ATOM 6771 C C . SER C 1 267 ? -20.543 42.024 60.907 1.00 88.26 271 SER E C 1
ATOM 6772 O O . SER C 1 267 ? -20.675 40.801 61.018 1.00 89.96 271 SER E O 1
ATOM 6775 N N . PRO C 1 268 ? -20.965 42.861 61.858 1.00 91.25 272 PRO E N 1
ATOM 6776 C CA . PRO C 1 268 ? -21.634 42.334 63.053 1.00 81.30 272 PRO E CA 1
ATOM 6777 C C . PRO C 1 268 ? -22.919 41.612 62.685 1.00 78.53 272 PRO E C 1
ATOM 6778 O O . PRO C 1 268 ? -23.602 41.961 61.719 1.00 82.00 272 PRO E O 1
ATOM 6782 N N . CYS C 1 269 ? -23.243 40.585 63.466 1.00 83.76 273 CYS E N 1
ATOM 6783 C CA . CYS C 1 269 ? -24.345 39.697 63.135 1.00 87.00 273 CYS E CA 1
ATOM 6784 C C . CYS C 1 269 ? -25.104 39.314 64.396 1.00 89.47 273 CYS E C 1
ATOM 6785 O O . CYS C 1 269 ? -24.637 39.515 65.521 1.00 95.10 273 CYS E O 1
ATOM 6788 N N . ILE C 1 270 ? -26.292 38.757 64.190 1.00 78.47 274 ILE E N 1
ATOM 6789 C CA . ILE C 1 270 ? -27.060 38.109 65.244 1.00 86.72 274 ILE E CA 1
ATOM 6790 C C . ILE C 1 270 ? -26.983 36.607 65.015 1.00 89.52 274 ILE E C 1
ATOM 6791 O O . ILE C 1 270 ? -26.907 36.137 63.874 1.00 75.30 274 ILE E O 1
ATOM 6796 N N . CYS C 1 271 ? -26.992 35.848 66.107 1.00 81.75 275 CYS E N 1
ATOM 6797 C CA . CYS C 1 271 ? -26.790 34.410 66.043 1.00 76.96 275 CYS E CA 1
ATOM 6798 C C . CYS C 1 271 ? -27.977 33.667 66.640 1.00 82.35 275 CYS E C 1
ATOM 6799 O O . CYS C 1 271 ? -28.627 34.142 67.576 1.00 88.52 275 CYS E O 1
ATOM 6802 N N . ALA C 1 272 ? -28.243 32.488 66.084 1.00 84.34 276 ALA E N 1
ATOM 6803 C CA . ALA C 1 272 ? -29.269 31.584 66.580 1.00 76.11 276 ALA E CA 1
ATOM 6804 C C . ALA C 1 272 ? -29.013 30.209 65.984 1.00 84.67 276 ALA E C 1
ATOM 6805 O O . ALA C 1 272 ? -28.464 30.090 64.885 1.00 86.95 276 ALA E O 1
ATOM 6807 N N . PHE C 1 273 ? -29.408 29.176 66.720 1.00 84.48 277 PHE E N 1
ATOM 6808 C CA . PHE C 1 273 ? -29.205 27.811 66.261 1.00 79.67 277 PHE E CA 1
ATOM 6809 C C . PHE C 1 273 ? -30.227 27.448 65.191 1.00 83.52 277 PHE E C 1
ATOM 6810 O O . PHE C 1 273 ? -31.374 27.905 65.212 1.00 84.08 277 PHE E O 1
ATOM 6818 N N . GLY C 1 274 ? -29.795 26.619 64.245 1.00 84.89 278 GLY E N 1
ATOM 6819 C CA . GLY C 1 274 ? -30.597 26.261 63.094 1.00 90.86 278 GLY E CA 1
ATOM 6820 C C . GLY C 1 274 ? -31.391 24.986 63.292 1.00 90.28 278 GLY E C 1
ATOM 6821 O O . GLY C 1 274 ? -31.619 24.527 64.414 1.00 85.71 278 GLY E O 1
ATOM 6822 N N . THR C 1 275 ? -31.821 24.410 62.167 1.00 90.55 279 THR E N 1
ATOM 6823 C CA . THR C 1 275 ? -32.621 23.190 62.209 1.00 94.42 279 THR E CA 1
ATOM 6824 C C . THR C 1 275 ? -31.813 22.023 62.762 1.00 100.14 279 THR E C 1
ATOM 6825 O O . THR C 1 275 ? -32.245 21.344 63.702 1.00 96.01 279 THR E O 1
ATOM 6829 N N . GLU C 1 276 ? -30.639 21.772 62.190 1.00 93.24 280 GLU E N 1
ATOM 6830 C CA . GLU C 1 276 ? -29.781 20.715 62.692 1.00 91.52 280 GLU E CA 1
ATOM 6831 C C . GLU C 1 276 ? -29.257 21.080 64.081 1.00 89.28 280 GLU E C 1
ATOM 6832 O O . GLU C 1 276 ? -29.033 22.257 64.379 1.00 91.96 280 GLU E O 1
ATOM 6838 N N . PRO C 1 277 ? -29.052 20.088 64.953 1.00 91.07 281 PRO E N 1
ATOM 6839 C CA . PRO C 1 277 ? -28.578 20.391 66.313 1.00 82.99 281 PRO E CA 1
ATOM 6840 C C . PRO C 1 277 ? -27.149 20.906 66.365 1.00 81.77 281 PRO E C 1
ATOM 6841 O O . PRO C 1 277 ? -26.730 21.397 67.421 1.00 89.81 281 PRO E O 1
ATOM 6845 N N . ASN C 1 278 ? -26.391 20.813 65.270 1.00 75.55 282 ASN E N 1
ATOM 6846 C CA . ASN C 1 278 ? -25.021 21.307 65.216 1.00 75.17 282 ASN E CA 1
ATOM 6847 C C . ASN C 1 278 ? -24.875 22.504 64.281 1.00 86.45 282 ASN E C 1
ATOM 6848 O O . ASN C 1 278 ? -23.783 22.749 63.758 1.00 92.57 282 ASN E O 1
ATOM 6853 N N . ALA C 1 279 ? -25.951 23.251 64.057 1.00 87.31 283 ALA E N 1
ATOM 6854 C CA . ALA C 1 279 ? -25.948 24.378 63.138 1.00 75.19 283 ALA E CA 1
ATOM 6855 C C . ALA C 1 279 ? -26.143 25.680 63.900 1.00 75.01 283 ALA E C 1
ATOM 6856 O O . ALA C 1 279 ? -26.917 25.741 64.860 1.00 72.93 283 ALA E O 1
ATOM 6858 N N . VAL C 1 280 ? -25.430 26.717 63.467 1.00 71.69 284 VAL E N 1
ATOM 6859 C CA . VAL C 1 280 ? -25.575 28.064 64.003 1.00 68.73 284 VAL E CA 1
ATOM 6860 C C . VAL C 1 280 ? -25.736 29.016 62.828 1.00 67.97 284 VAL E C 1
ATOM 6861 O O . VAL C 1 280 ? -24.935 28.991 61.888 1.00 68.22 284 VAL E O 1
ATOM 6865 N N . ILE C 1 281 ? -26.777 29.842 62.875 1.00 67.23 285 ILE E N 1
ATOM 6866 C CA . ILE C 1 281 ? -27.123 30.743 61.784 1.00 69.56 285 ILE E CA 1
ATOM 6867 C C . ILE C 1 281 ? -26.790 32.164 62.212 1.00 68.63 285 ILE E C 1
ATOM 6868 O O . ILE C 1 281 ? -27.061 32.558 63.352 1.00 77.40 285 ILE E O 1
ATOM 6873 N N . ALA C 1 282 ? -26.202 32.932 61.297 1.00 70.72 286 ALA E N 1
ATOM 6874 C CA . ALA C 1 282 ? -25.755 34.290 61.581 1.00 66.25 286 ALA E CA 1
ATOM 6875 C C . ALA C 1 282 ? -26.260 35.224 60.494 1.00 70.41 286 ALA E C 1
ATOM 6876 O O . ALA C 1 282 ? -25.891 35.075 59.324 1.00 78.61 286 ALA E O 1
ATOM 6878 N N . ILE C 1 283 ? -27.095 36.185 60.878 1.00 73.29 287 ILE E N 1
ATOM 6879 C CA . ILE C 1 283 ? -27.589 37.215 59.970 1.00 80.08 287 ILE E CA 1
ATOM 6880 C C . ILE C 1 283 ? -26.793 38.484 60.244 1.00 73.49 287 ILE E C 1
ATOM 6881 O O . ILE C 1 283 ? -26.833 39.025 61.356 1.00 77.10 287 ILE E O 1
ATOM 6886 N N . CYS C 1 284 ? -26.055 38.951 59.242 1.00 74.51 288 CYS E N 1
ATOM 6887 C CA . CYS C 1 284 ? -25.154 40.082 59.403 1.00 81.82 288 CYS E CA 1
ATOM 6888 C C . CYS C 1 284 ? -25.804 41.376 58.927 1.00 86.74 288 CYS E C 1
ATOM 6889 O O . CYS C 1 284 ? -26.794 41.374 58.190 1.00 86.12 288 CYS E O 1
ATOM 6892 N N . ALA C 1 285 ? -25.217 42.495 59.360 1.00 75.39 289 ALA E N 1
ATOM 6893 C CA . ALA C 1 285 ? -25.796 43.800 59.063 1.00 73.22 289 ALA E CA 1
ATOM 6894 C C . ALA C 1 285 ? -25.657 44.162 57.591 1.00 81.20 289 ALA E C 1
ATOM 6895 O O . ALA C 1 285 ? -26.490 44.903 57.057 1.00 84.23 289 ALA E O 1
ATOM 6897 N N . ASP C 1 286 ? -24.624 43.655 56.920 1.00 77.24 290 ASP E N 1
ATOM 6898 C CA . ASP C 1 286 ? -24.397 43.946 55.510 1.00 75.11 290 ASP E CA 1
ATOM 6899 C C . ASP C 1 286 ? -25.251 43.092 54.579 1.00 81.26 290 ASP E C 1
ATOM 6900 O O . ASP C 1 286 ? -24.946 43.007 53.382 1.00 79.01 290 ASP E O 1
ATOM 6905 N N . GLY C 1 287 ? -26.304 42.460 55.091 1.00 79.84 291 GLY E N 1
ATOM 6906 C CA . GLY C 1 287 ? -27.133 41.606 54.267 1.00 78.10 291 GLY E CA 1
ATOM 6907 C C . GLY C 1 287 ? -26.562 40.234 54.005 1.00 87.84 291 GLY E C 1
ATOM 6908 O O . GLY C 1 287 ? -26.937 39.599 53.015 1.00 91.42 291 GLY E O 1
ATOM 6909 N N . SER C 1 288 ? -25.670 39.751 54.863 1.00 92.94 292 SER E N 1
ATOM 6910 C CA . SER C 1 288 ? -25.031 38.456 54.689 1.00 79.11 292 SER E CA 1
ATOM 6911 C C . SER C 1 288 ? -25.744 37.387 55.507 1.00 82.51 292 SER E C 1
ATOM 6912 O O . SER C 1 288 ? -26.264 37.649 56.595 1.00 82.34 292 SER E O 1
ATOM 6915 N N . TYR C 1 289 ? -25.754 36.173 54.969 1.00 78.48 293 TYR E N 1
ATOM 6916 C CA . TYR C 1 289 ? -26.316 35.008 55.635 1.00 73.85 293 TYR E CA 1
ATOM 6917 C C . TYR C 1 289 ? -25.227 33.950 55.742 1.00 79.73 293 TYR E C 1
ATOM 6918 O O . TYR C 1 289 ? -24.615 33.582 54.734 1.00 78.63 293 TYR E O 1
ATOM 6927 N N . TYR C 1 290 ? -24.979 33.474 56.960 1.00 67.75 294 TYR E N 1
ATOM 6928 C CA . TYR C 1 290 ? -23.901 32.530 57.224 1.00 69.47 294 TYR E CA 1
ATOM 6929 C C . TYR C 1 290 ? -24.436 31.368 58.045 1.00 81.97 294 TYR E C 1
ATOM 6930 O O . TYR C 1 290 ? -25.102 31.578 59.063 1.00 84.34 294 TYR E O 1
ATOM 6939 N N . LYS C 1 291 ? -24.145 30.147 57.601 1.00 83.10 295 LYS E N 1
ATOM 6940 C CA . LYS C 1 291 ? -24.554 28.935 58.300 1.00 75.61 295 LYS E CA 1
ATOM 6941 C C . LYS C 1 291 ? -23.311 28.127 58.644 1.00 80.02 295 LYS E C 1
ATOM 6942 O O . LYS C 1 291 ? -22.496 27.827 57.766 1.00 80.30 295 LYS E O 1
ATOM 6948 N N . PHE C 1 292 ? -23.171 27.781 59.922 1.00 78.94 296 PHE E N 1
ATOM 6949 C CA . PHE C 1 292 ? -21.967 27.149 60.447 1.00 71.39 296 PHE E CA 1
ATOM 6950 C C . PHE C 1 292 ? -22.341 25.804 61.054 1.00 88.98 296 PHE E C 1
ATOM 6951 O O . PHE C 1 292 ? -23.202 25.737 61.938 1.00 81.34 296 PHE E O 1
ATOM 6959 N N . LEU C 1 293 ? -21.699 24.741 60.577 1.00 103.07 297 LEU E N 1
ATOM 6960 C CA . LEU C 1 293 ? -21.896 23.392 61.090 1.00 93.83 297 LEU E CA 1
ATOM 6961 C C . LEU C 1 293 ? -20.628 22.943 61.801 1.00 92.20 297 LEU E C 1
ATOM 6962 O O . LEU C 1 293 ? -19.537 22.997 61.222 1.00 93.33 297 LEU E O 1
ATOM 6967 N N . PHE C 1 294 ? -20.769 22.500 63.047 1.00 87.24 298 PHE E N 1
ATOM 6968 C CA . PHE C 1 294 ? -19.624 22.140 63.868 1.00 85.69 298 PHE E CA 1
ATOM 6969 C C . PHE C 1 294 ? -19.708 20.685 64.312 1.00 96.08 298 PHE E C 1
ATOM 6970 O O . PHE C 1 294 ? -20.786 20.086 64.368 1.00 89.79 298 PHE E O 1
ATOM 6978 N N . ASN C 1 295 ? -18.545 20.130 64.625 1.00 122.85 299 ASN E N 1
ATOM 6979 C CA . ASN C 1 295 ? -18.419 18.804 65.212 1.00 111.82 299 ASN E CA 1
ATOM 6980 C C . ASN C 1 295 ? -18.356 18.918 66.728 1.00 112.84 299 ASN E C 1
ATOM 6981 O O . ASN C 1 295 ? -18.205 20.015 67.272 1.00 114.68 299 ASN E O 1
ATOM 6986 N N . PRO C 1 296 ? -18.491 17.800 67.453 1.00 104.96 300 PRO E N 1
ATOM 6987 C CA . PRO C 1 296 ? -18.424 17.872 68.924 1.00 99.40 300 PRO E CA 1
ATOM 6988 C C . PRO C 1 296 ? -17.185 18.571 69.465 1.00 106.65 300 PRO E C 1
ATOM 6989 O O . PRO C 1 296 ? -17.249 19.175 70.544 1.00 85.18 300 PRO E O 1
ATOM 6993 N N . LYS C 1 297 ? -16.060 18.515 68.752 1.00 109.82 301 LYS E N 1
ATOM 6994 C CA . LYS C 1 297 ? -14.862 19.225 69.179 1.00 93.98 301 LYS E CA 1
ATOM 6995 C C . LYS C 1 297 ? -14.892 20.705 68.820 1.00 107.84 301 LYS E C 1
ATOM 6996 O O . LYS C 1 297 ? -14.000 21.446 69.247 1.00 110.50 301 LYS E O 1
ATOM 7002 N N . GLY C 1 298 ? -15.883 21.148 68.051 1.00 108.35 302 GLY E N 1
ATOM 7003 C CA . GLY C 1 298 ? -16.016 22.551 67.714 1.00 100.75 302 GLY E CA 1
ATOM 7004 C C . GLY C 1 298 ? -15.362 22.978 66.421 1.00 105.05 302 GLY E C 1
ATOM 7005 O O . GLY C 1 298 ? -15.064 24.167 66.261 1.00 116.92 302 GLY E O 1
ATOM 7006 N N . GLU C 1 299 ? -15.131 22.056 65.492 1.00 106.65 303 GLU E N 1
ATOM 7007 C CA . GLU C 1 299 ? -14.506 22.361 64.215 1.00 95.05 303 GLU E CA 1
ATOM 7008 C C . GLU C 1 299 ? -15.559 22.443 63.117 1.00 92.19 303 GLU E C 1
ATOM 7009 O O . GLU C 1 299 ? -16.550 21.709 63.126 1.00 108.77 303 GLU E O 1
ATOM 7015 N N . CYS C 1 300 ? -15.330 23.340 62.162 1.00 83.41 304 CYS E N 1
ATOM 7016 C CA . CYS C 1 300 ? -16.276 23.525 61.070 1.00 86.32 304 CYS E CA 1
ATOM 7017 C C . CYS C 1 300 ? -16.261 22.322 60.137 1.00 89.64 304 CYS E C 1
ATOM 7018 O O . CYS C 1 300 ? -15.204 21.911 59.650 1.00 97.10 304 CYS E O 1
ATOM 7021 N N . ILE C 1 301 ? -17.442 21.759 59.883 1.00 88.81 305 ILE E N 1
ATOM 7022 C CA . ILE C 1 301 ? -17.576 20.658 58.946 1.00 98.35 305 ILE E CA 1
ATOM 7023 C C . ILE C 1 301 ? -18.285 21.073 57.659 1.00 102.03 305 ILE E C 1
ATOM 7024 O O . ILE C 1 301 ? -18.070 20.441 56.619 1.00 113.98 305 ILE E O 1
ATOM 7029 N N . ARG C 1 302 ? -19.110 22.117 57.692 1.00 96.14 306 ARG E N 1
ATOM 7030 C CA . ARG C 1 302 ? -19.787 22.606 56.501 1.00 95.15 306 ARG E CA 1
ATOM 7031 C C . ARG C 1 302 ? -20.106 24.079 56.704 1.00 100.15 306 ARG E C 1
ATOM 7032 O O . ARG C 1 302 ? -20.458 24.499 57.809 1.00 101.08 306 ARG E O 1
ATOM 7040 N N . ASP C 1 303 ? -19.984 24.857 55.633 1.00 98.61 307 ASP E N 1
ATOM 7041 C CA . ASP C 1 303 ? -20.089 26.305 55.719 1.00 91.41 307 ASP E CA 1
ATOM 7042 C C . ASP C 1 303 ? -20.891 26.792 54.523 1.00 92.69 307 ASP E C 1
ATOM 7043 O O . ASP C 1 303 ? -20.550 26.481 53.378 1.00 117.35 307 ASP E O 1
ATOM 7048 N N . VAL C 1 304 ? -21.949 27.554 54.790 1.00 83.93 308 VAL E N 1
ATOM 7049 C CA . VAL C 1 304 ? -22.829 28.092 53.758 1.00 90.68 308 VAL E CA 1
ATOM 7050 C C . VAL C 1 304 ? -22.878 29.607 53.903 1.00 98.52 308 VAL E C 1
ATOM 7051 O O . VAL C 1 304 ? -23.079 30.122 55.010 1.00 87.87 308 VAL E O 1
ATOM 7055 N N . TYR C 1 305 ? -22.702 30.316 52.788 1.00 85.86 309 TYR E N 1
ATOM 7056 C CA . TYR C 1 305 ? -22.727 31.772 52.773 1.00 87.20 309 TYR E CA 1
ATOM 7057 C C . TYR C 1 305 ? -23.569 32.252 51.601 1.00 87.92 309 TYR E C 1
ATOM 7058 O O . TYR C 1 305 ? -23.489 31.694 50.503 1.00 84.01 309 TYR E O 1
ATOM 7067 N N . ALA C 1 306 ? -24.369 33.290 51.836 1.00 84.46 310 ALA E N 1
ATOM 7068 C CA . ALA C 1 306 ? -25.218 33.856 50.796 1.00 85.81 310 ALA E CA 1
ATOM 7069 C C . ALA C 1 306 ? -25.625 35.265 51.202 1.00 92.81 310 ALA E C 1
ATOM 7070 O O . ALA C 1 306 ? -25.375 35.708 52.326 1.00 101.34 310 ALA E O 1
ATOM 7072 N N . GLN C 1 307 ? -26.258 35.967 50.263 1.00 83.44 311 GLN E N 1
ATOM 7073 C CA . GLN C 1 307 ? -26.774 37.319 50.473 1.00 83.67 311 GLN E CA 1
ATOM 7074 C C . GLN C 1 307 ? -28.296 37.236 50.431 1.00 89.02 311 GLN E C 1
ATOM 7075 O O . GLN C 1 307 ? -28.887 37.126 49.353 1.00 100.89 311 GLN E O 1
ATOM 7081 N N . PHE C 1 308 ? -28.934 37.296 51.604 1.00 92.35 312 PHE E N 1
ATOM 7082 C CA . PHE C 1 308 ? -30.375 37.067 51.653 1.00 101.90 312 PHE E CA 1
ATOM 7083 C C . PHE C 1 308 ? -31.156 38.222 51.039 1.00 104.47 312 PHE E C 1
ATOM 7084 O O . PHE C 1 308 ? -32.284 38.023 50.572 1.00 118.21 312 PHE E O 1
ATOM 7092 N N . LEU C 1 309 ? -30.584 39.428 51.025 1.00 100.69 313 LEU E N 1
ATOM 7093 C CA . LEU C 1 309 ? -31.257 40.547 50.376 1.00 110.48 313 LEU E CA 1
ATOM 7094 C C . LEU C 1 309 ? -31.300 40.392 48.861 1.00 120.47 313 LEU E C 1
ATOM 7095 O O . LEU C 1 309 ? -32.100 41.067 48.204 1.00 119.80 313 LEU E O 1
ATOM 7100 N N . GLU C 1 310 ? -30.464 39.521 48.295 1.00 109.37 314 GLU E N 1
ATOM 7101 C CA . GLU C 1 310 ? -30.450 39.296 46.856 1.00 122.46 314 GLU E CA 1
ATOM 7102 C C . GLU C 1 310 ? -31.082 37.953 46.512 1.00 128.19 314 GLU E C 1
ATOM 7103 O O . GLU C 1 310 ? -30.518 37.175 45.736 1.00 136.09 314 GLU E O 1
ATOM 7109 N N . MET C 1 311 ? -32.250 37.672 47.084 1.00 131.48 315 MET E N 1
ATOM 7110 C CA . MET C 1 311 ? -32.944 36.412 46.834 1.00 131.60 315 MET E CA 1
ATOM 7111 C C . MET C 1 311 ? -34.369 36.655 46.347 1.00 124.32 315 MET E C 1
ATOM 7112 O O . MET C 1 311 ? -34.927 35.848 45.602 1.00 124.23 315 MET E O 1
ATOM 7117 N N . GLY D 1 8 ? -19.158 58.244 58.909 1.00 106.47 12 GLY G N 1
ATOM 7118 C CA . GLY D 1 8 ? -19.883 59.440 58.523 1.00 112.49 12 GLY G CA 1
ATOM 7119 C C . GLY D 1 8 ? -20.042 59.587 57.022 1.00 126.21 12 GLY G C 1
ATOM 7120 O O . GLY D 1 8 ? -20.719 60.499 56.547 1.00 126.09 12 GLY G O 1
ATOM 7121 N N . LEU D 1 9 ? -19.416 58.682 56.274 1.00 120.84 13 LEU G N 1
ATOM 7122 C CA . LEU D 1 9 ? -19.482 58.728 54.819 1.00 109.41 13 LEU G CA 1
ATOM 7123 C C . LEU D 1 9 ? -20.886 58.379 54.337 1.00 111.34 13 LEU G C 1
ATOM 7124 O O . LEU D 1 9 ? -21.453 57.354 54.728 1.00 126.58 13 LEU G O 1
ATOM 7129 N N . LEU D 1 10 ? -21.447 59.239 53.483 1.00 99.58 14 LEU G N 1
ATOM 7130 C CA . LEU D 1 10 ? -22.777 59.031 52.931 1.00 94.30 14 LEU G CA 1
ATOM 7131 C C . LEU D 1 10 ? -22.820 59.009 51.411 1.00 90.42 14 LEU G C 1
ATOM 7132 O O . LEU D 1 10 ? -23.803 58.513 50.850 1.00 110.03 14 LEU G O 1
ATOM 7137 N N . TYR D 1 11 ? -21.799 59.526 50.733 1.00 90.66 15 TYR G N 1
ATOM 7138 C CA . TYR D 1 11 ? -21.758 59.537 49.278 1.00 85.78 15 TYR G CA 1
ATOM 7139 C C . TYR D 1 11 ? -20.317 59.736 48.839 1.00 90.50 15 TYR G C 1
ATOM 7140 O O . TYR D 1 11 ? -19.521 60.361 49.543 1.00 111.26 15 TYR G O 1
ATOM 7149 N N . ALA D 1 12 ? -19.991 59.191 47.669 1.00 80.59 16 ALA G N 1
ATOM 7150 C CA . ALA D 1 12 ? -18.664 59.348 47.091 1.00 80.69 16 ALA G CA 1
ATOM 7151 C C . ALA D 1 12 ? -18.780 59.222 45.582 1.00 81.10 16 ALA G C 1
ATOM 7152 O O . ALA D 1 12 ? -19.334 58.238 45.083 1.00 107.01 16 ALA G O 1
ATOM 7154 N N . GLY D 1 13 ? -18.268 60.210 44.865 1.00 76.58 17 GLY G N 1
ATOM 7155 C CA . GLY D 1 13 ? -18.342 60.201 43.415 1.00 89.88 17 GLY G CA 1
ATOM 7156 C C . GLY D 1 13 ? -17.158 60.908 42.799 1.00 86.24 17 GLY G C 1
ATOM 7157 O O . GLY D 1 13 ? -16.582 61.827 43.389 1.00 91.93 17 GLY G O 1
ATOM 7158 N N . PHE D 1 14 ? -16.792 60.467 41.599 1.00 79.38 18 PHE G N 1
ATOM 7159 C CA . PHE D 1 14 ? -15.733 61.108 40.839 1.00 80.24 18 PHE G CA 1
ATOM 7160 C C . PHE D 1 14 ? -16.267 62.358 40.148 1.00 79.08 18 PHE G C 1
ATOM 7161 O O . PHE D 1 14 ? -17.475 62.529 39.964 1.00 95.68 18 PHE G O 1
ATOM 7169 N N . ASN D 1 15 ? -15.348 63.242 39.760 1.00 88.05 19 ASN G N 1
ATOM 7170 C CA . ASN D 1 15 ? -15.744 64.417 38.992 1.00 92.98 19 ASN G CA 1
ATOM 7171 C C . ASN D 1 15 ? -15.894 64.041 37.523 1.00 88.03 19 ASN G C 1
ATOM 7172 O O . ASN D 1 15 ? -16.223 62.894 37.204 1.00 101.54 19 ASN G O 1
ATOM 7177 N N . GLN D 1 16 ? -15.651 64.988 36.620 1.00 79.35 20 GLN G N 1
ATOM 7178 C CA . GLN D 1 16 ? -15.873 64.733 35.202 1.00 78.44 20 GLN G CA 1
ATOM 7179 C C . GLN D 1 16 ? -14.648 64.170 34.494 1.00 83.99 20 GLN G C 1
ATOM 7180 O O . GLN D 1 16 ? -14.798 63.440 33.508 1.00 83.07 20 GLN G O 1
ATOM 7186 N N . ASP D 1 17 ? -13.443 64.486 34.966 1.00 90.11 21 ASP G N 1
ATOM 7187 C CA . ASP D 1 17 ? -12.219 63.935 34.400 1.00 89.57 21 ASP G CA 1
ATOM 7188 C C . ASP D 1 17 ? -11.625 62.826 35.262 1.00 97.36 21 ASP G C 1
ATOM 7189 O O . ASP D 1 17 ? -10.514 62.365 34.981 1.00 105.15 21 ASP G O 1
ATOM 7194 N N . HIS D 1 18 ? -12.339 62.397 36.303 1.00 96.69 22 HIS G N 1
ATOM 7195 C CA . HIS D 1 18 ? -11.923 61.352 37.237 1.00 95.62 22 HIS G CA 1
ATOM 7196 C C . HIS D 1 18 ? -10.629 61.689 37.968 1.00 98.54 22 HIS G C 1
ATOM 7197 O O . HIS D 1 18 ? -10.062 60.822 38.646 1.00 95.43 22 HIS G O 1
ATOM 7204 N N . GLY D 1 19 ? -10.145 62.929 37.854 1.00 103.28 23 GLY G N 1
ATOM 7205 C CA . GLY D 1 19 ? -8.963 63.338 38.590 1.00 113.20 23 GLY G CA 1
ATOM 7206 C C . GLY D 1 19 ? -9.224 63.684 40.038 1.00 111.15 23 GLY G C 1
ATOM 7207 O O . GLY D 1 19 ? -8.302 63.612 40.855 1.00 110.70 23 GLY G O 1
ATOM 7208 N N . CYS D 1 20 ? -10.456 64.057 40.372 1.00 103.61 24 CYS G N 1
ATOM 7209 C CA . CYS D 1 20 ? -10.847 64.351 41.740 1.00 96.04 24 CYS G CA 1
ATOM 7210 C C . CYS D 1 20 ? -12.091 63.549 42.093 1.00 95.83 24 CYS G C 1
ATOM 7211 O O . CYS D 1 20 ? -12.828 63.088 41.218 1.00 93.43 24 CYS G O 1
ATOM 7214 N N . PHE D 1 21 ? -12.317 63.383 43.394 1.00 90.40 25 PHE G N 1
ATOM 7215 C CA . PHE D 1 21 ? -13.534 62.747 43.873 1.00 84.48 25 PHE G CA 1
ATOM 7216 C C . PHE D 1 21 ? -13.949 63.400 45.181 1.00 91.73 25 PHE G C 1
ATOM 7217 O O . PHE D 1 21 ? -13.100 63.773 45.996 1.00 94.06 25 PHE G O 1
ATOM 7225 N N . ALA D 1 22 ? -15.256 63.543 45.369 1.00 84.05 26 ALA G N 1
ATOM 7226 C CA . ALA D 1 22 ? -15.818 64.191 46.541 1.00 87.77 26 ALA G CA 1
ATOM 7227 C C . ALA D 1 22 ? -16.524 63.171 47.425 1.00 96.16 26 ALA G C 1
ATOM 7228 O O . ALA D 1 22 ? -16.913 62.089 46.978 1.00 87.48 26 ALA G O 1
ATOM 7230 N N . CYS D 1 23 ? -16.682 63.532 48.697 1.00 89.97 27 CYS G N 1
ATOM 7231 C CA . CYS D 1 23 ? -17.311 62.660 49.683 1.00 85.94 27 CYS G CA 1
ATOM 7232 C C . CYS D 1 23 ? -18.294 63.473 50.506 1.00 101.78 27 CYS G C 1
ATOM 7233 O O . CYS D 1 23 ? -17.917 64.488 51.099 1.00 114.92 27 CYS G O 1
ATOM 7236 N N . GLY D 1 24 ? -19.549 63.028 50.544 1.00 102.73 28 GLY G N 1
ATOM 7237 C CA . GLY D 1 24 ? -20.557 63.662 51.373 1.00 102.14 28 GLY G CA 1
ATOM 7238 C C . GLY D 1 24 ? -20.587 63.025 52.748 1.00 111.67 28 GLY G C 1
ATOM 7239 O O . GLY D 1 24 ? -20.674 61.801 52.873 1.00 116.99 28 GLY G O 1
ATOM 7240 N N . MET D 1 25 ? -20.510 63.860 53.777 1.00 116.14 29 MET G N 1
ATOM 7241 C CA . MET D 1 25 ? -20.468 63.411 55.162 1.00 122.15 29 MET G CA 1
ATOM 7242 C C . MET D 1 25 ? -21.670 63.962 55.924 1.00 133.38 29 MET G C 1
ATOM 7243 O O . MET D 1 25 ? -22.474 64.734 55.397 1.00 134.18 29 MET G O 1
ATOM 7248 N N . GLU D 1 26 ? -21.783 63.549 57.188 1.00 128.20 30 GLU G N 1
ATOM 7249 C CA . GLU D 1 26 ? -22.817 64.082 58.065 1.00 126.87 30 GLU G CA 1
ATOM 7250 C C . GLU D 1 26 ? -22.457 65.454 58.618 1.00 133.50 30 GLU G C 1
ATOM 7251 O O . GLU D 1 26 ? -23.359 66.212 58.990 1.00 143.64 30 GLU G O 1
ATOM 7257 N N . ASN D 1 27 ? -21.167 65.787 58.680 1.00 147.18 31 ASN G N 1
ATOM 7258 C CA . ASN D 1 27 ? -20.721 67.092 59.148 1.00 152.71 31 ASN G CA 1
ATOM 7259 C C . ASN D 1 27 ? -20.469 68.083 58.020 1.00 146.67 31 ASN G C 1
ATOM 7260 O O . ASN D 1 27 ? -20.387 69.288 58.283 1.00 153.45 31 ASN G O 1
ATOM 7265 N N . GLY D 1 28 ? -20.345 67.608 56.784 1.00 136.67 32 GLY G N 1
ATOM 7266 C CA . GLY D 1 28 ? -20.078 68.468 55.649 1.00 125.13 32 GLY G CA 1
ATOM 7267 C C . GLY D 1 28 ? -19.700 67.671 54.419 1.00 116.16 32 GLY G C 1
ATOM 7268 O O . GLY D 1 28 ? -20.320 66.644 54.129 1.00 131.32 32 GLY G O 1
ATOM 7269 N N . PHE D 1 29 ? -18.681 68.124 53.691 1.00 118.37 33 PHE G N 1
ATOM 7270 C CA . PHE D 1 29 ? -18.203 67.412 52.516 1.00 111.16 33 PHE G CA 1
ATOM 7271 C C . PHE D 1 29 ? -16.686 67.508 52.448 1.00 101.12 33 PHE G C 1
ATOM 7272 O O . PHE D 1 29 ? -16.067 68.379 53.065 1.00 110.87 33 PHE G O 1
ATOM 7280 N N . ARG D 1 30 ? -16.094 66.595 51.682 1.00 94.32 34 ARG G N 1
ATOM 7281 C CA . ARG D 1 30 ? -14.653 66.528 51.494 1.00 105.18 34 ARG G CA 1
ATOM 7282 C C . ARG D 1 30 ? -14.349 66.354 50.014 1.00 103.79 34 ARG G C 1
ATOM 7283 O O . ARG D 1 30 ? -15.016 65.577 49.324 1.00 103.26 34 ARG G O 1
ATOM 7291 N N . VAL D 1 31 ? -13.342 67.076 49.529 1.00 86.75 35 VAL G N 1
ATOM 7292 C CA . VAL D 1 31 ? -12.910 67.001 48.138 1.00 86.24 35 VAL G CA 1
ATOM 7293 C C . VAL D 1 31 ? -11.477 66.491 48.112 1.00 92.53 35 VAL G C 1
ATOM 7294 O O . VAL D 1 31 ? -10.597 67.069 48.759 1.00 98.94 35 VAL G O 1
ATOM 7298 N N . TYR D 1 32 ? -11.247 65.413 47.367 1.00 94.30 36 TYR G N 1
ATOM 7299 C CA . TYR D 1 32 ? -9.932 64.801 47.261 1.00 103.42 36 TYR G CA 1
ATOM 7300 C C . TYR D 1 32 ? -9.459 64.800 45.814 1.00 101.09 36 TYR G C 1
ATOM 7301 O O . TYR D 1 32 ? -10.256 64.846 44.874 1.00 100.07 36 TYR G O 1
ATOM 7310 N N . ASN D 1 33 ? -8.140 64.749 45.652 1.00 103.26 37 ASN G N 1
ATOM 7311 C CA . ASN D 1 33 ? -7.522 64.456 44.367 1.00 106.11 37 ASN G CA 1
ATOM 7312 C C . ASN D 1 33 ? -7.363 62.944 44.267 1.00 110.72 37 ASN G C 1
ATOM 7313 O O . ASN D 1 33 ? -6.800 62.316 45.168 1.00 112.51 37 ASN G O 1
ATOM 7318 N N . THR D 1 34 ? -7.875 62.365 43.181 1.00 104.13 38 THR G N 1
ATOM 7319 C CA . THR D 1 34 ? -7.908 60.914 43.029 1.00 99.60 38 THR G CA 1
ATOM 7320 C C . THR D 1 34 ? -6.511 60.309 43.094 1.00 107.11 38 THR G C 1
ATOM 7321 O O . THR D 1 34 ? -6.197 59.559 44.023 1.00 120.64 38 THR G O 1
ATOM 7325 N N . ASP D 1 35 ? -5.668 60.628 42.118 1.00 121.00 39 ASP G N 1
ATOM 7326 C CA . ASP D 1 35 ? -4.329 60.059 42.069 1.00 126.52 39 ASP G CA 1
ATOM 7327 C C . ASP D 1 35 ? -3.329 61.118 41.619 1.00 132.71 39 ASP G C 1
ATOM 7328 O O . ASP D 1 35 ? -3.456 61.656 40.512 1.00 139.71 39 ASP G O 1
ATOM 7333 N N . PRO D 1 36 ? -2.320 61.451 42.441 1.00 122.53 40 PRO G N 1
ATOM 7334 C CA . PRO D 1 36 ? -2.064 60.969 43.812 1.00 125.13 40 PRO G CA 1
ATOM 7335 C C . PRO D 1 36 ? -3.144 61.380 44.809 1.00 124.16 40 PRO G C 1
ATOM 7336 O O . PRO D 1 36 ? -3.750 62.440 44.675 1.00 115.97 40 PRO G O 1
ATOM 7340 N N . LEU D 1 37 ? -3.402 60.554 45.821 1.00 115.42 41 LEU G N 1
ATOM 7341 C CA . LEU D 1 37 ? -4.460 60.840 46.782 1.00 115.41 41 LEU G CA 1
ATOM 7342 C C . LEU D 1 37 ? -4.039 61.979 47.702 1.00 111.34 41 LEU G C 1
ATOM 7343 O O . LEU D 1 37 ? -3.029 61.878 48.406 1.00 129.66 41 LEU G O 1
ATOM 7348 N N . LYS D 1 38 ? -4.815 63.062 47.698 1.00 115.28 42 LYS G N 1
ATOM 7349 C CA . LYS D 1 38 ? -4.536 64.210 48.550 1.00 125.78 42 LYS G CA 1
ATOM 7350 C C . LYS D 1 38 ? -5.845 64.899 48.900 1.00 111.69 42 LYS G C 1
ATOM 7351 O O . LYS D 1 38 ? -6.679 65.133 48.022 1.00 112.65 42 LYS G O 1
ATOM 7357 N N . GLU D 1 39 ? -6.017 65.220 50.180 1.00 106.83 43 GLU G N 1
ATOM 7358 C CA . GLU D 1 39 ? -7.206 65.924 50.642 1.00 107.28 43 GLU G CA 1
ATOM 7359 C C . GLU D 1 39 ? -7.097 67.397 50.268 1.00 125.69 43 GLU G C 1
ATOM 7360 O O . GLU D 1 39 ? -6.191 68.097 50.735 1.00 135.03 43 GLU G O 1
ATOM 7366 N N . LYS D 1 40 ? -8.017 67.869 49.426 1.00 124.02 44 LYS G N 1
ATOM 7367 C CA . LYS D 1 40 ? -7.976 69.247 48.952 1.00 108.91 44 LYS G CA 1
ATOM 7368 C C . LYS D 1 40 ? -8.795 70.190 49.825 1.00 106.26 44 LYS G C 1
ATOM 7369 O O . LYS D 1 40 ? -8.362 71.317 50.090 1.00 130.33 44 LYS G O 1
ATOM 7375 N N . GLU D 1 41 ? -9.969 69.758 50.278 1.00 104.63 45 GLU G N 1
ATOM 7376 C CA . GLU D 1 41 ? -10.821 70.601 51.102 1.00 108.85 45 GLU G CA 1
ATOM 7377 C C . GLU D 1 41 ? -11.663 69.728 52.020 1.00 120.23 45 GLU G C 1
ATOM 7378 O O . GLU D 1 41 ? -11.981 68.581 51.694 1.00 121.28 45 GLU G O 1
ATOM 7384 N N . LYS D 1 42 ? -12.018 70.287 53.174 1.00 118.43 46 LYS G N 1
ATOM 7385 C CA . LYS D 1 42 ? -12.900 69.615 54.124 1.00 113.26 46 LYS G CA 1
ATOM 7386 C C . LYS D 1 42 ? -13.748 70.687 54.790 1.00 124.28 46 LYS G C 1
ATOM 7387 O O . LYS D 1 42 ? -13.225 71.511 55.546 1.00 132.48 46 LYS G O 1
ATOM 7393 N N . GLN D 1 43 ? -15.046 70.683 54.504 1.00 120.53 47 GLN G N 1
ATOM 7394 C CA . GLN D 1 43 ? -15.960 71.695 55.010 1.00 130.88 47 GLN G CA 1
ATOM 7395 C C . GLN D 1 43 ? -16.798 71.124 56.145 1.00 140.32 47 GLN G C 1
ATOM 7396 O O . GLN D 1 43 ? -17.265 69.983 56.074 1.00 143.17 47 GLN G O 1
ATOM 7402 N N . GLU D 1 44 ? -16.978 71.922 57.195 1.00 146.54 48 GLU G N 1
ATOM 7403 C CA . GLU D 1 44 ? -17.828 71.545 58.322 1.00 154.22 48 GLU G CA 1
ATOM 7404 C C . GLU D 1 44 ? -19.171 72.265 58.203 1.00 156.30 48 GLU G C 1
ATOM 7405 O O . GLU D 1 44 ? -19.493 73.191 58.948 1.00 159.76 48 GLU G O 1
ATOM 7411 N N . PHE D 1 45 ? -19.958 71.811 57.224 1.00 157.99 49 PHE G N 1
ATOM 7412 C CA . PHE D 1 45 ? -21.251 72.433 56.957 1.00 161.02 49 PHE G CA 1
ATOM 7413 C C . PHE D 1 45 ? -22.176 72.312 58.162 1.00 174.46 49 PHE G C 1
ATOM 7414 O O . PHE D 1 45 ? -22.789 73.296 58.590 1.00 187.59 49 PHE G O 1
ATOM 7422 N N . LEU D 1 46 ? -22.287 71.104 58.720 1.00 174.67 50 LEU G N 1
ATOM 7423 C CA . LEU D 1 46 ? -23.093 70.836 59.914 1.00 180.10 50 LEU G CA 1
ATOM 7424 C C . LEU D 1 46 ? -24.549 71.258 59.733 1.00 176.74 50 LEU G C 1
ATOM 7425 O O . LEU D 1 46 ? -25.245 71.560 60.706 1.00 177.55 50 LEU G O 1
ATOM 7430 N N . GLU D 1 47 ? -25.023 71.282 58.492 1.00 172.65 51 GLU G N 1
ATOM 7431 C CA . GLU D 1 47 ? -26.408 71.616 58.174 1.00 179.73 51 GLU G CA 1
ATOM 7432 C C . GLU D 1 47 ? -27.086 70.331 57.704 1.00 175.02 51 GLU G C 1
ATOM 7433 O O . GLU D 1 47 ? -27.142 70.039 56.508 1.00 175.94 51 GLU G O 1
ATOM 7439 N N . GLY D 1 48 ? -27.596 69.561 58.662 1.00 161.36 52 GLY G N 1
ATOM 7440 C CA . GLY D 1 48 ? -28.208 68.282 58.360 1.00 164.76 52 GLY G CA 1
ATOM 7441 C C . GLY D 1 48 ? -27.198 67.244 57.914 1.00 163.35 52 GLY G C 1
ATOM 7442 O O . GLY D 1 48 ? -26.686 66.472 58.730 1.00 155.63 52 GLY G O 1
ATOM 7443 N N . GLY D 1 49 ? -26.902 67.222 56.617 1.00 159.10 53 GLY G N 1
ATOM 7444 C CA . GLY D 1 49 ? -25.949 66.281 56.068 1.00 150.26 53 GLY G CA 1
ATOM 7445 C C . GLY D 1 49 ? -25.884 66.344 54.557 1.00 153.39 53 GLY G C 1
ATOM 7446 O O . GLY D 1 49 ? -26.832 66.797 53.909 1.00 157.30 53 GLY G O 1
ATOM 7447 N N . VAL D 1 50 ? -24.774 65.897 53.979 1.00 133.35 54 VAL G N 1
ATOM 7448 C CA . VAL D 1 50 ? -24.580 65.917 52.535 1.00 120.17 54 VAL G CA 1
ATOM 7449 C C . VAL D 1 50 ? -24.745 64.498 52.010 1.00 123.45 54 VAL G C 1
ATOM 7450 O O . VAL D 1 50 ? -24.017 63.586 52.419 1.00 124.17 54 VAL G O 1
ATOM 7454 N N . GLY D 1 51 ? -25.701 64.311 51.103 1.00 109.32 55 GLY G N 1
ATOM 7455 C CA . GLY D 1 51 ? -25.973 62.998 50.553 1.00 100.41 55 GLY G CA 1
ATOM 7456 C C . GLY D 1 51 ? -25.623 62.865 49.085 1.00 109.67 55 GLY G C 1
ATOM 7457 O O . GLY D 1 51 ? -25.773 61.786 48.503 1.00 115.80 55 GLY G O 1
ATOM 7458 N N . HIS D 1 52 ? -25.157 63.954 48.475 1.00 101.05 56 HIS G N 1
ATOM 7459 C CA . HIS D 1 52 ? -24.775 63.943 47.068 1.00 94.50 56 HIS G CA 1
ATOM 7460 C C . HIS D 1 52 ? -23.922 65.169 46.784 1.00 98.33 56 HIS G C 1
ATOM 7461 O O . HIS D 1 52 ? -24.348 66.295 47.056 1.00 112.86 56 HIS G O 1
ATOM 7468 N N . VAL D 1 53 ? -22.727 64.951 46.242 1.00 90.93 57 VAL G N 1
ATOM 7469 C CA . VAL D 1 53 ? -21.812 66.029 45.890 1.00 90.79 57 VAL G CA 1
ATOM 7470 C C . VAL D 1 53 ? -21.537 65.952 44.397 1.00 95.17 57 VAL G C 1
ATOM 7471 O O . VAL D 1 53 ? -21.119 64.903 43.891 1.00 104.77 57 VAL G O 1
ATOM 7475 N N . GLU D 1 54 ? -21.767 67.059 43.697 1.00 88.21 58 GLU G N 1
ATOM 7476 C CA . GLU D 1 54 ? -21.463 67.175 42.278 1.00 86.73 58 GLU G CA 1
ATOM 7477 C C . GLU D 1 54 ? -20.417 68.261 42.083 1.00 97.59 58 GLU G C 1
ATOM 7478 O O . GLU D 1 54 ? -20.572 69.378 42.588 1.00 92.90 58 GLU G O 1
ATOM 7484 N N . MET D 1 55 ? -19.355 67.930 41.359 1.00 90.64 59 MET G N 1
ATOM 7485 C CA . MET D 1 55 ? -18.287 68.866 41.057 1.00 72.02 59 MET G CA 1
ATOM 7486 C C . MET D 1 55 ? -18.341 69.243 39.584 1.00 82.14 59 MET G C 1
ATOM 7487 O O . MET D 1 55 ? -18.846 68.486 38.751 1.00 93.96 59 MET G O 1
ATOM 7492 N N . LEU D 1 56 ? -17.825 70.428 39.269 1.00 82.64 60 LEU G N 1
ATOM 7493 C CA . LEU D 1 56 ? -17.689 70.892 37.889 1.00 84.83 60 LEU G CA 1
ATOM 7494 C C . LEU D 1 56 ? -16.196 71.029 37.615 1.00 95.28 60 LEU G C 1
ATOM 7495 O O . LEU D 1 56 ? -15.636 72.125 37.685 1.00 110.98 60 LEU G O 1
ATOM 7500 N N . PHE D 1 57 ? -15.559 69.902 37.301 1.00 89.99 61 PHE G N 1
ATOM 7501 C CA . PHE D 1 57 ? -14.102 69.806 37.142 1.00 87.96 61 PHE G CA 1
ATOM 7502 C C . PHE D 1 57 ? -13.483 70.261 38.461 1.00 91.58 61 PHE G C 1
ATOM 7503 O O . PHE D 1 57 ? -13.942 69.822 39.528 1.00 89.54 61 PHE G O 1
ATOM 7511 N N . ARG D 1 58 ? -12.468 71.123 38.451 1.00 95.50 62 ARG G N 1
ATOM 7512 C CA . ARG D 1 58 ? -11.838 71.600 39.672 1.00 90.21 62 ARG G CA 1
ATOM 7513 C C . ARG D 1 58 ? -12.262 73.020 40.025 1.00 89.22 62 ARG G C 1
ATOM 7514 O O . ARG D 1 58 ? -11.540 73.713 40.750 1.00 113.37 62 ARG G O 1
ATOM 7522 N N . CYS D 1 59 ? -13.419 73.463 39.538 1.00 85.81 63 CYS G N 1
ATOM 7523 C CA . CYS D 1 59 ? -13.885 74.822 39.777 1.00 100.29 63 CYS G CA 1
ATOM 7524 C C . CYS D 1 59 ? -14.418 74.940 41.205 1.00 100.36 63 CYS G C 1
ATOM 7525 O O . CYS D 1 59 ? -14.339 74.006 42.006 1.00 94.96 63 CYS G O 1
ATOM 7528 N N . ASN D 1 60 ? -14.986 76.100 41.535 1.00 104.96 64 ASN G N 1
ATOM 7529 C CA . ASN D 1 60 ? -15.376 76.412 42.904 1.00 113.08 64 ASN G CA 1
ATOM 7530 C C . ASN D 1 60 ? -16.821 76.054 43.231 1.00 104.60 64 ASN G C 1
ATOM 7531 O O . ASN D 1 60 ? -17.177 76.021 44.414 1.00 103.27 64 ASN G O 1
ATOM 7536 N N . TYR D 1 61 ? -17.657 75.784 42.231 1.00 98.79 65 TYR G N 1
ATOM 7537 C CA . TYR D 1 61 ? -19.067 75.498 42.465 1.00 95.20 65 TYR G CA 1
ATOM 7538 C C . TYR D 1 61 ? -19.279 74.005 42.679 1.00 92.10 65 TYR G C 1
ATOM 7539 O O . TYR D 1 61 ? -18.807 73.185 41.886 1.00 93.00 65 TYR G O 1
ATOM 7548 N N . LEU D 1 62 ? -19.996 73.660 43.748 1.00 86.18 66 LEU G N 1
ATOM 7549 C CA . LEU D 1 62 ? -20.344 72.279 44.056 1.00 90.29 66 LEU G CA 1
ATOM 7550 C C . LEU D 1 62 ? -21.839 72.190 44.321 1.00 100.07 66 LEU G C 1
ATOM 7551 O O . LEU D 1 62 ? -22.380 72.978 45.103 1.00 101.48 66 LEU G O 1
ATOM 7556 N N . ALA D 1 63 ? -22.502 71.236 43.673 1.00 89.81 67 ALA G N 1
ATOM 7557 C CA . ALA D 1 63 ? -23.913 70.986 43.931 1.00 92.59 67 ALA G CA 1
ATOM 7558 C C . ALA D 1 63 ? -24.053 70.041 45.117 1.00 89.05 67 ALA G C 1
ATOM 7559 O O . ALA D 1 63 ? -23.397 68.996 45.170 1.00 101.02 67 ALA G O 1
ATOM 7561 N N . LEU D 1 64 ? -24.905 70.411 46.071 1.00 88.81 68 LEU G N 1
ATOM 7562 C CA . LEU D 1 64 ? -25.064 69.656 47.304 1.00 88.35 68 LEU G CA 1
ATOM 7563 C C . LEU D 1 64 ? -26.528 69.303 47.514 1.00 103.21 68 LEU G C 1
ATOM 7564 O O . LEU D 1 64 ? -27.420 70.102 47.213 1.00 116.78 68 LEU G O 1
ATOM 7569 N N . VAL D 1 65 ? -26.767 68.101 48.030 1.00 101.54 69 VAL G N 1
ATOM 7570 C CA . VAL D 1 65 ? -28.102 67.634 48.382 1.00 107.90 69 VAL G CA 1
ATOM 7571 C C . VAL D 1 65 ? -28.174 67.564 49.900 1.00 125.44 69 VAL G C 1
ATOM 7572 O O . VAL D 1 65 ? -27.428 66.804 50.532 1.00 114.39 69 VAL G O 1
ATOM 7576 N N . GLY D 1 66 ? -29.069 68.356 50.482 1.00 130.71 70 GLY G N 1
ATOM 7577 C CA . GLY D 1 66 ? -29.137 68.489 51.926 1.00 129.55 70 GLY G CA 1
ATOM 7578 C C . GLY D 1 66 ? -29.559 67.205 52.617 1.00 140.86 70 GLY G C 1
ATOM 7579 O O . GLY D 1 66 ? -29.885 66.191 52.002 1.00 136.85 70 GLY G O 1
ATOM 7580 N N . GLY D 1 67 ? -29.537 67.267 53.950 1.00 161.03 71 GLY G N 1
ATOM 7581 C CA . GLY D 1 67 ? -29.933 66.115 54.742 1.00 174.31 71 GLY G CA 1
ATOM 7582 C C . GLY D 1 67 ? -31.384 65.729 54.526 1.00 176.89 71 GLY G C 1
ATOM 7583 O O . GLY D 1 67 ? -31.723 64.543 54.487 1.00 171.93 71 GLY G O 1
ATOM 7584 N N . GLY D 1 68 ? -32.259 66.723 54.376 1.00 157.57 72 GLY G N 1
ATOM 7585 C CA . GLY D 1 68 ? -33.650 66.453 54.064 1.00 154.08 72 GLY G CA 1
ATOM 7586 C C . GLY D 1 68 ? -33.879 65.868 52.687 1.00 148.28 72 GLY G C 1
ATOM 7587 O O . GLY D 1 68 ? -34.986 65.388 52.418 1.00 153.16 72 GLY G O 1
ATOM 7588 N N . LYS D 1 69 ? -32.869 65.906 51.816 1.00 141.52 73 LYS G N 1
ATOM 7589 C CA . LYS D 1 69 ? -32.929 65.346 50.466 1.00 129.67 73 LYS G CA 1
ATOM 7590 C C . LYS D 1 69 ? -34.007 66.003 49.610 1.00 128.68 73 LYS G C 1
ATOM 7591 O O . LYS D 1 69 ? -34.389 65.464 48.566 1.00 124.06 73 LYS G O 1
ATOM 7597 N N . LYS D 1 70 ? -34.504 67.167 50.029 1.00 122.41 74 LYS G N 1
ATOM 7598 C CA . LYS D 1 70 ? -35.528 67.891 49.292 1.00 110.92 74 LYS G CA 1
ATOM 7599 C C . LYS D 1 70 ? -35.060 69.256 48.812 1.00 111.81 74 LYS G C 1
ATOM 7600 O O . LYS D 1 70 ? -35.865 70.005 48.247 1.00 121.38 74 LYS G O 1
ATOM 7606 N N . LYS D 1 71 ? -33.790 69.601 49.016 1.00 116.70 75 LYS G N 1
ATOM 7607 C CA . LYS D 1 71 ? -33.261 70.907 48.651 1.00 108.84 75 LYS G CA 1
ATOM 7608 C C . LYS D 1 71 ? -31.940 70.731 47.919 1.00 105.74 75 LYS G C 1
ATOM 7609 O O . LYS D 1 71 ? -31.067 69.987 48.377 1.00 106.08 75 LYS G O 1
ATOM 7615 N N . VAL D 1 72 ? -31.800 71.413 46.785 1.00 111.35 76 VAL G N 1
ATOM 7616 C CA . VAL D 1 72 ? -30.566 71.425 46.009 1.00 101.87 76 VAL G CA 1
ATOM 7617 C C . VAL D 1 72 ? -29.877 72.762 46.236 1.00 103.90 76 VAL G C 1
ATOM 7618 O O . VAL D 1 72 ? -30.482 73.822 46.032 1.00 108.70 76 VAL G O 1
ATOM 7622 N N . MET D 1 73 ? -28.614 72.718 46.657 1.00 112.67 77 MET G N 1
ATOM 7623 C CA . MET D 1 73 ? -27.868 73.915 47.028 1.00 105.79 77 MET G CA 1
ATOM 7624 C C . MET D 1 73 ? -26.558 73.957 46.256 1.00 97.45 77 MET G C 1
ATOM 7625 O O . MET D 1 73 ? -25.762 73.016 46.329 1.00 107.68 77 MET G O 1
ATOM 7630 N N . ILE D 1 74 ? -26.338 75.044 45.521 1.00 96.41 78 ILE G N 1
ATOM 7631 C CA . ILE D 1 74 ? -25.062 75.294 44.860 1.00 110.52 78 ILE G CA 1
ATOM 7632 C C . ILE D 1 74 ? -24.150 76.024 45.834 1.00 103.88 78 ILE G C 1
ATOM 7633 O O . ILE D 1 74 ? -24.517 77.073 46.378 1.00 101.46 78 ILE G O 1
ATOM 7638 N N . TRP D 1 75 ? -22.961 75.473 46.057 1.00 99.82 79 TRP G N 1
ATOM 7639 C CA . TRP D 1 75 ? -22.044 75.966 47.076 1.00 104.73 79 TRP G CA 1
ATOM 7640 C C . TRP D 1 75 ? -20.801 76.538 46.406 1.00 109.77 79 TRP G C 1
ATOM 7641 O O . TRP D 1 75 ? -20.106 75.829 45.670 1.00 109.29 79 TRP G O 1
ATOM 7652 N N . ASP D 1 76 ? -20.529 77.815 46.664 1.00 106.69 80 ASP G N 1
ATOM 7653 C CA . ASP D 1 76 ? -19.343 78.494 46.145 1.00 102.14 80 ASP G CA 1
ATOM 7654 C C . ASP D 1 76 ? -18.237 78.350 47.184 1.00 112.31 80 ASP G C 1
ATOM 7655 O O . ASP D 1 76 ? -18.208 79.076 48.180 1.00 118.42 80 ASP G O 1
ATOM 7660 N N . ASP D 1 77 ? -17.318 77.408 46.951 1.00 106.84 81 ASP G N 1
ATOM 7661 C CA . ASP D 1 77 ? -16.238 77.183 47.908 1.00 109.22 81 ASP G CA 1
ATOM 7662 C C . ASP D 1 77 ? -15.268 78.357 47.955 1.00 109.88 81 ASP G C 1
ATOM 7663 O O . ASP D 1 77 ? -14.611 78.572 48.981 1.00 114.26 81 ASP G O 1
ATOM 7668 N N . LEU D 1 78 ? -15.155 79.119 46.864 1.00 109.00 82 LEU G N 1
ATOM 7669 C CA . LEU D 1 78 ? -14.330 80.322 46.894 1.00 116.14 82 LEU G CA 1
ATOM 7670 C C . LEU D 1 78 ? -14.937 81.380 47.806 1.00 115.13 82 LEU G C 1
ATOM 7671 O O . LEU D 1 78 ? -14.222 82.019 48.588 1.00 115.56 82 LEU G O 1
ATOM 7676 N N . LYS D 1 79 ? -16.251 81.580 47.719 1.00 115.20 83 LYS G N 1
ATOM 7677 C CA . LYS D 1 79 ? -16.951 82.517 48.586 1.00 122.74 83 LYS G CA 1
ATOM 7678 C C . LYS D 1 79 ? -17.367 81.897 49.913 1.00 108.99 83 LYS G C 1
ATOM 7679 O O . LYS D 1 79 ? -17.787 82.632 50.814 1.00 109.94 83 LYS G O 1
ATOM 7685 N N . LYS D 1 80 ? -17.251 80.575 50.052 1.00 102.64 84 LYS G N 1
ATOM 7686 C CA . LYS D 1 80 ? -17.602 79.864 51.281 1.00 106.74 84 LYS G CA 1
ATOM 7687 C C . LYS D 1 80 ? -19.033 80.180 51.710 1.00 118.54 84 LYS G C 1
ATOM 7688 O O . LYS D 1 80 ? -19.314 80.477 52.873 1.00 118.83 84 LYS G O 1
ATOM 7694 N N . LYS D 1 81 ? -19.948 80.113 50.746 1.00 120.17 85 LYS G N 1
ATOM 7695 C CA . LYS D 1 81 ? -21.351 80.407 51.001 1.00 114.61 85 LYS G CA 1
ATOM 7696 C C . LYS D 1 81 ? -22.196 79.727 49.935 1.00 120.71 85 LYS G C 1
ATOM 7697 O O . LYS D 1 81 ? -21.694 79.316 48.885 1.00 115.91 85 LYS G O 1
ATOM 7703 N N . THR D 1 82 ? -23.490 79.615 50.222 1.00 125.25 86 THR G N 1
ATOM 7704 C CA . THR D 1 82 ? -24.448 79.050 49.282 1.00 112.14 86 THR G CA 1
ATOM 7705 C C . THR D 1 82 ? -24.998 80.160 48.395 1.00 116.85 86 THR G C 1
ATOM 7706 O O . THR D 1 82 ? -25.386 81.224 48.889 1.00 121.69 86 THR G O 1
ATOM 7710 N N . VAL D 1 83 ? -25.030 79.911 47.086 1.00 112.97 87 VAL G N 1
ATOM 7711 C CA . VAL D 1 83 ? -25.443 80.921 46.128 1.00 110.80 87 VAL G CA 1
ATOM 7712 C C . VAL D 1 83 ? -26.805 80.624 45.505 1.00 111.22 87 VAL G C 1
ATOM 7713 O O . VAL D 1 83 ? -27.525 81.566 45.152 1.00 122.87 87 VAL G O 1
ATOM 7717 N N . ILE D 1 84 ? -27.178 79.356 45.352 1.00 100.67 88 ILE G N 1
ATOM 7718 C CA . ILE D 1 84 ? -28.453 78.971 44.757 1.00 105.92 88 ILE G CA 1
ATOM 7719 C C . ILE D 1 84 ? -29.087 77.898 45.630 1.00 114.70 88 ILE G C 1
ATOM 7720 O O . ILE D 1 84 ? -28.393 77.015 46.145 1.00 114.48 88 ILE G O 1
ATOM 7725 N N . GLU D 1 85 ? -30.406 77.975 45.797 1.00 103.88 89 GLU G N 1
ATOM 7726 C CA . GLU D 1 85 ? -31.156 76.964 46.534 1.00 105.33 89 GLU G CA 1
ATOM 7727 C C . GLU D 1 85 ? -32.483 76.732 45.830 1.00 106.74 89 GLU G C 1
ATOM 7728 O O . GLU D 1 85 ? -33.284 77.662 45.693 1.00 113.20 89 GLU G O 1
ATOM 7734 N N . ILE D 1 86 ? -32.711 75.499 45.384 1.00 108.67 90 ILE G N 1
ATOM 7735 C CA . ILE D 1 86 ? -33.949 75.104 44.724 1.00 104.27 90 ILE G CA 1
ATOM 7736 C C . ILE D 1 86 ? -34.605 74.013 45.557 1.00 107.21 90 ILE G C 1
ATOM 7737 O O . ILE D 1 86 ? -33.939 73.054 45.966 1.00 113.03 90 ILE G O 1
ATOM 7742 N N . GLU D 1 87 ? -35.902 74.159 45.807 1.00 124.86 91 GLU G N 1
ATOM 7743 C CA . GLU D 1 87 ? -36.673 73.188 46.567 1.00 124.82 91 GLU G CA 1
ATOM 7744 C C . GLU D 1 87 ? -37.669 72.481 45.657 1.00 120.71 91 GLU G C 1
ATOM 7745 O O . GLU D 1 87 ? -38.164 73.055 44.682 1.00 116.82 91 GLU G O 1
ATOM 7751 N N . PHE D 1 88 ? -37.958 71.225 45.985 1.00 131.67 92 PHE G N 1
ATOM 7752 C CA . PHE D 1 88 ? -38.863 70.401 45.200 1.00 135.54 92 PHE G CA 1
ATOM 7753 C C . PHE D 1 88 ? -39.829 69.673 46.123 1.00 134.39 92 PHE G C 1
ATOM 7754 O O . PHE D 1 88 ? -39.574 69.501 47.318 1.00 125.62 92 PHE G O 1
ATOM 7762 N N . SER D 1 89 ? -40.952 69.242 45.546 1.00 147.31 93 SER G N 1
ATOM 7763 C CA . SER D 1 89 ? -41.962 68.540 46.329 1.00 156.26 93 SER G CA 1
ATOM 7764 C C . SER D 1 89 ? -41.545 67.106 46.633 1.00 163.47 93 SER G C 1
ATOM 7765 O O . SER D 1 89 ? -41.877 66.579 47.702 1.00 158.47 93 SER G O 1
ATOM 7768 N N . THR D 1 90 ? -40.829 66.460 45.718 1.00 148.69 94 THR G N 1
ATOM 7769 C CA . THR D 1 90 ? -40.335 65.109 45.923 1.00 135.84 94 THR G CA 1
ATOM 7770 C C . THR D 1 90 ? -38.880 65.155 46.387 1.00 135.16 94 THR G C 1
ATOM 7771 O O . THR D 1 90 ? -38.289 66.222 46.571 1.00 121.95 94 THR G O 1
ATOM 7775 N N . GLU D 1 91 ? -38.298 63.975 46.581 1.00 137.78 95 GLU G N 1
ATOM 7776 C CA . GLU D 1 91 ? -36.914 63.862 47.020 1.00 137.00 95 GLU G CA 1
ATOM 7777 C C . GLU D 1 91 ? -35.981 63.851 45.816 1.00 139.30 95 GLU G C 1
ATOM 7778 O O . GLU D 1 91 ? -36.231 63.145 44.834 1.00 136.30 95 GLU G O 1
ATOM 7784 N N . VAL D 1 92 ? -34.909 64.633 45.899 1.00 114.45 96 VAL G N 1
ATOM 7785 C CA . VAL D 1 92 ? -33.887 64.645 44.859 1.00 106.40 96 VAL G CA 1
ATOM 7786 C C . VAL D 1 92 ? -32.912 63.500 45.097 1.00 104.55 96 VAL G C 1
ATOM 7787 O O . VAL D 1 92 ? -32.520 63.216 46.236 1.00 109.36 96 VAL G O 1
ATOM 7791 N N . LYS D 1 93 ? -32.536 62.818 44.019 1.00 104.27 97 LYS G N 1
ATOM 7792 C CA . LYS D 1 93 ? -31.636 61.674 44.089 1.00 107.42 97 LYS G CA 1
ATOM 7793 C C . LYS D 1 93 ? -30.244 61.966 43.555 1.00 106.05 97 LYS G C 1
ATOM 7794 O O . LYS D 1 93 ? -29.263 61.448 44.092 1.00 113.89 97 LYS G O 1
ATOM 7800 N N . ALA D 1 94 ? -30.131 62.785 42.512 1.00 96.97 98 ALA G N 1
ATOM 7801 C CA . ALA D 1 94 ? -28.837 63.135 41.949 1.00 76.48 98 ALA G CA 1
ATOM 7802 C C . ALA D 1 94 ? -28.938 64.495 41.280 1.00 93.77 98 ALA G C 1
ATOM 7803 O O . ALA D 1 94 ? -30.010 64.902 40.824 1.00 90.65 98 ALA G O 1
ATOM 7805 N N . VAL D 1 95 ? -27.809 65.198 41.234 1.00 99.54 99 VAL G N 1
ATOM 7806 C CA . VAL D 1 95 ? -27.711 66.500 40.585 1.00 87.30 99 VAL G CA 1
ATOM 7807 C C . VAL D 1 95 ? -26.456 66.502 39.725 1.00 92.08 99 VAL G C 1
ATOM 7808 O O . VAL D 1 95 ? -25.378 66.122 40.194 1.00 104.93 99 VAL G O 1
ATOM 7812 N N . LYS D 1 96 ? -26.597 66.917 38.469 1.00 102.28 100 LYS G N 1
ATOM 7813 C CA . LYS D 1 96 ? -25.483 67.005 37.537 1.00 101.93 100 LYS G CA 1
ATOM 7814 C C . LYS D 1 96 ? -25.297 68.455 37.117 1.00 98.54 100 LYS G C 1
ATOM 7815 O O . LYS D 1 96 ? -26.275 69.180 36.911 1.00 115.83 100 LYS G O 1
ATOM 7821 N N . LEU D 1 97 ? -24.040 68.875 36.993 1.00 84.32 101 LEU G N 1
ATOM 7822 C CA . LEU D 1 97 ? -23.709 70.274 36.772 1.00 87.22 101 LEU G CA 1
ATOM 7823 C C . LEU D 1 97 ? -23.062 70.481 35.409 1.00 86.29 101 LEU G C 1
ATOM 7824 O O . LEU D 1 97 ? -22.408 69.587 34.863 1.00 87.48 101 LEU G O 1
ATOM 7829 N N . ARG D 1 98 ? -23.259 71.683 34.874 1.00 94.03 102 ARG G N 1
ATOM 7830 C CA . ARG D 1 98 ? -22.645 72.125 33.632 1.00 96.04 102 ARG G CA 1
ATOM 7831 C C . ARG D 1 98 ? -22.574 73.645 33.685 1.00 105.84 102 ARG G C 1
ATOM 7832 O O . ARG D 1 98 ? -23.371 74.285 34.376 1.00 114.44 102 ARG G O 1
ATOM 7840 N N . ARG D 1 99 ? -21.601 74.219 32.967 1.00 100.62 103 ARG G N 1
ATOM 7841 C CA . ARG D 1 99 ? -21.353 75.656 33.056 1.00 93.20 103 ARG G CA 1
ATOM 7842 C C . ARG D 1 99 ? -22.602 76.486 32.775 1.00 91.61 103 ARG G C 1
ATOM 7843 O O . ARG D 1 99 ? -22.736 77.596 33.301 1.00 105.57 103 ARG G O 1
ATOM 7851 N N . ASP D 1 100 ? -23.527 75.975 31.961 1.00 89.72 104 ASP G N 1
ATOM 7852 C CA . ASP D 1 100 ? -24.732 76.718 31.624 1.00 97.10 104 ASP G CA 1
ATOM 7853 C C . ASP D 1 100 ? -26.025 76.053 32.073 1.00 107.74 104 ASP G C 1
ATOM 7854 O O . ASP D 1 100 ? -27.091 76.662 31.919 1.00 112.36 104 ASP G O 1
ATOM 7859 N N . ARG D 1 101 ? -25.975 74.840 32.623 1.00 98.75 105 ARG G N 1
ATOM 7860 C CA . ARG D 1 101 ? -27.183 74.108 32.975 1.00 93.12 105 ARG G CA 1
ATOM 7861 C C . ARG D 1 101 ? -27.020 73.445 34.335 1.00 98.15 105 ARG G C 1
ATOM 7862 O O . ARG D 1 101 ? -25.915 73.072 34.736 1.00 98.66 105 ARG G O 1
ATOM 7870 N N . ILE D 1 102 ? -28.141 73.301 35.037 1.00 108.44 106 ILE G N 1
ATOM 7871 C CA . ILE D 1 102 ? -28.206 72.585 36.307 1.00 105.87 106 ILE G CA 1
ATOM 7872 C C . ILE D 1 102 ? -29.267 71.503 36.158 1.00 116.31 106 ILE G C 1
ATOM 7873 O O . ILE D 1 102 ? -30.460 71.807 36.033 1.00 122.79 106 ILE G O 1
ATOM 7878 N N . VAL D 1 103 ? -28.838 70.245 36.171 1.00 102.27 107 VAL G N 1
ATOM 7879 C CA . VAL D 1 103 ? -29.723 69.106 35.959 1.00 81.67 107 VAL G CA 1
ATOM 7880 C C . VAL D 1 103 ? -30.058 68.493 37.312 1.00 91.87 107 VAL G C 1
ATOM 7881 O O . VAL D 1 103 ? -29.160 68.135 38.083 1.00 84.86 107 VAL G O 1
ATOM 7885 N N . VAL D 1 104 ? -31.353 68.372 37.596 1.00 100.77 108 VAL G N 1
ATOM 7886 C CA . VAL D 1 104 ? -31.856 67.796 38.839 1.00 90.76 108 VAL G CA 1
ATOM 7887 C C . VAL D 1 104 ? -32.610 66.517 38.501 1.00 97.51 108 VAL G C 1
ATOM 7888 O O . VAL D 1 104 ? -33.453 66.507 37.595 1.00 98.85 108 VAL G O 1
ATOM 7892 N N . VAL D 1 105 ? -32.310 65.442 39.226 1.00 96.98 109 VAL G N 1
ATOM 7893 C CA . VAL D 1 105 ? -32.895 64.127 38.984 1.00 91.79 109 VAL G CA 1
ATOM 7894 C C . VAL D 1 105 ? -33.851 63.803 40.123 1.00 82.59 109 VAL G C 1
ATOM 7895 O O . VAL D 1 105 ? -33.491 63.926 41.299 1.00 96.42 109 VAL G O 1
ATOM 7899 N N . LEU D 1 106 ? -35.060 63.381 39.774 1.00 92.64 110 LEU G N 1
ATOM 7900 C CA . LEU D 1 106 ? -36.078 63.006 40.745 1.00 109.87 110 LEU G CA 1
ATOM 7901 C C . LEU D 1 106 ? -36.445 61.532 40.555 1.00 122.41 110 LEU G C 1
ATOM 7902 O O . LEU D 1 106 ? -35.833 60.815 39.758 1.00 120.68 110 LEU G O 1
ATOM 7907 N N . ASP D 1 107 ? -37.459 61.083 41.299 1.00 125.95 111 ASP G N 1
ATOM 7908 C CA . ASP D 1 107 ? -37.845 59.676 41.254 1.00 119.59 111 ASP G CA 1
ATOM 7909 C C . ASP D 1 107 ? -38.455 59.291 39.913 1.00 111.56 111 ASP G C 1
ATOM 7910 O O . ASP D 1 107 ? -38.355 58.130 39.502 1.00 107.21 111 ASP G O 1
ATOM 7915 N N . SER D 1 108 ? -39.088 60.238 39.217 1.00 120.52 112 SER G N 1
ATOM 7916 C CA . SER D 1 108 ? -39.761 59.913 37.967 1.00 114.62 112 SER G CA 1
ATOM 7917 C C . SER D 1 108 ? -39.567 60.969 36.886 1.00 113.02 112 SER G C 1
ATOM 7918 O O . SER D 1 108 ? -40.201 60.869 35.827 1.00 109.72 112 SER G O 1
ATOM 7921 N N . MET D 1 109 ? -38.719 61.969 37.105 1.00 109.39 113 MET G N 1
ATOM 7922 C CA . MET D 1 109 ? -38.524 63.022 36.118 1.00 104.48 113 MET G CA 1
ATOM 7923 C C . MET D 1 109 ? -37.170 63.675 36.351 1.00 98.63 113 MET G C 1
ATOM 7924 O O . MET D 1 109 ? -36.509 63.443 37.366 1.00 99.07 113 MET G O 1
ATOM 7929 N N . ILE D 1 110 ? -36.766 64.501 35.387 1.00 106.09 114 ILE G N 1
ATOM 7930 C CA . ILE D 1 110 ? -35.501 65.226 35.440 1.00 98.59 114 ILE G CA 1
ATOM 7931 C C . ILE D 1 110 ? -35.756 66.653 34.977 1.00 102.48 114 ILE G C 1
ATOM 7932 O O . ILE D 1 110 ? -36.262 66.868 33.869 1.00 106.69 114 ILE G O 1
ATOM 7937 N N . LYS D 1 111 ? -35.410 67.625 35.816 1.00 96.47 115 LYS G N 1
ATOM 7938 C CA . LYS D 1 111 ? -35.641 69.035 35.537 1.00 101.42 115 LYS G CA 1
ATOM 7939 C C . LYS D 1 111 ? -34.311 69.728 35.273 1.00 102.82 115 LYS G C 1
ATOM 7940 O O . LYS D 1 111 ? -33.367 69.592 36.059 1.00 102.09 115 LYS G O 1
ATOM 7946 N N . VAL D 1 112 ? -34.241 70.469 34.170 1.00 102.24 116 VAL G N 1
ATOM 7947 C CA . VAL D 1 112 ? -33.041 71.193 33.769 1.00 102.63 116 VAL G CA 1
ATOM 7948 C C . VAL D 1 112 ? -33.270 72.673 34.045 1.00 117.36 116 VAL G C 1
ATOM 7949 O O . VAL D 1 112 ? -34.207 73.275 33.504 1.00 123.16 116 VAL G O 1
ATOM 7953 N N . PHE D 1 113 ? -32.416 73.259 34.879 1.00 127.23 117 PHE G N 1
ATOM 7954 C CA . PHE D 1 113 ? -32.515 74.659 35.267 1.00 123.68 117 PHE G CA 1
ATOM 7955 C C . PHE D 1 113 ? -31.344 75.453 34.701 1.00 112.71 117 PHE G C 1
ATOM 7956 O O . PHE D 1 113 ? -30.381 74.899 34.163 1.00 110.70 117 PHE G O 1
ATOM 7964 N N . THR D 1 114 ? -31.440 76.772 34.832 1.00 109.66 118 THR G N 1
ATOM 7965 C CA . THR D 1 114 ? -30.368 77.674 34.441 1.00 116.69 118 THR G CA 1
ATOM 7966 C C . THR D 1 114 ? -29.373 77.840 35.584 1.00 114.74 118 THR G C 1
ATOM 7967 O O . THR D 1 114 ? -29.682 77.597 36.752 1.00 115.83 118 THR G O 1
ATOM 7971 N N . PHE D 1 115 ? -28.165 78.263 35.232 1.00 101.70 119 PHE G N 1
ATOM 7972 C CA . PHE D 1 115 ? -27.111 78.506 36.219 1.00 113.29 119 PHE G CA 1
ATOM 7973 C C . PHE D 1 115 ? -27.039 79.982 36.591 1.00 123.11 119 PHE G C 1
ATOM 7974 O O . PHE D 1 115 ? -25.981 80.608 36.535 1.00 119.89 119 PHE G O 1
ATOM 7982 N N . THR D 1 116 ? -28.176 80.552 36.975 1.00 126.17 120 THR G N 1
ATOM 7983 C CA . THR D 1 116 ? -28.264 81.938 37.407 1.00 138.85 120 THR G CA 1
ATOM 7984 C C . THR D 1 116 ? -28.686 81.990 38.871 1.00 149.48 120 THR G C 1
ATOM 7985 O O . THR D 1 116 ? -29.017 80.971 39.484 1.00 122.97 120 THR G O 1
ATOM 7989 N N . HIS D 1 117 ? -28.664 83.203 39.430 1.00 161.37 121 HIS G N 1
ATOM 7990 C CA . HIS D 1 117 ? -29.050 83.388 40.827 1.00 151.70 121 HIS G CA 1
ATOM 7991 C C . HIS D 1 117 ? -30.475 82.907 41.068 1.00 152.36 121 HIS G C 1
ATOM 7992 O O . HIS D 1 117 ? -30.729 82.105 41.975 1.00 154.25 121 HIS G O 1
ATOM 7999 N N . ASN D 1 118 ? -31.423 83.389 40.264 1.00 155.76 122 ASN G N 1
ATOM 8000 C CA . ASN D 1 118 ? -32.791 82.898 40.301 1.00 161.39 122 ASN G CA 1
ATOM 8001 C C . ASN D 1 118 ? -32.976 81.920 39.149 1.00 158.78 122 ASN G C 1
ATOM 8002 O O . ASN D 1 118 ? -33.158 82.351 38.000 1.00 162.47 122 ASN G O 1
ATOM 8007 N N . PRO D 1 119 ? -32.929 80.612 39.390 1.00 146.74 123 PRO G N 1
ATOM 8008 C CA . PRO D 1 119 ? -32.971 79.652 38.282 1.00 123.46 123 PRO G CA 1
ATOM 8009 C C . PRO D 1 119 ? -34.320 79.645 37.581 1.00 138.11 123 PRO G C 1
ATOM 8010 O O . PRO D 1 119 ? -35.357 79.997 38.148 1.00 154.27 123 PRO G O 1
ATOM 8014 N N . HIS D 1 120 ? -34.288 79.233 36.315 1.00 136.71 124 HIS G N 1
ATOM 8015 C CA . HIS D 1 120 ? -35.480 79.140 35.480 1.00 139.33 124 HIS G CA 1
ATOM 8016 C C . HIS D 1 120 ? -35.568 77.730 34.921 1.00 134.09 124 HIS G C 1
ATOM 8017 O O . HIS D 1 120 ? -34.625 77.255 34.280 1.00 147.70 124 HIS G O 1
ATOM 8024 N N . GLN D 1 121 ? -36.695 77.062 35.163 1.00 126.99 125 GLN G N 1
ATOM 8025 C CA . GLN D 1 121 ? -36.904 75.710 34.655 1.00 124.46 125 GLN G CA 1
ATOM 8026 C C . GLN D 1 121 ? -37.007 75.751 33.135 1.00 124.15 125 GLN G C 1
ATOM 8027 O O . GLN D 1 121 ? -37.962 76.307 32.583 1.00 126.27 125 GLN G O 1
ATOM 8033 N N . LEU D 1 122 ? -36.020 75.167 32.456 1.00 120.72 126 LEU G N 1
ATOM 8034 C CA . LEU D 1 122 ? -35.992 75.153 30.999 1.00 113.51 126 LEU G CA 1
ATOM 8035 C C . LEU D 1 122 ? -36.715 73.940 30.424 1.00 118.28 126 LEU G C 1
ATOM 8036 O O . LEU D 1 122 ? -37.598 74.087 29.574 1.00 117.96 126 LEU G O 1
ATOM 8041 N N . HIS D 1 123 ? -36.353 72.740 30.872 1.00 113.46 127 HIS G N 1
ATOM 8042 C CA . HIS D 1 123 ? -36.938 71.511 30.362 1.00 116.31 127 HIS G CA 1
ATOM 8043 C C . HIS D 1 123 ? -37.293 70.584 31.516 1.00 120.16 127 HIS G C 1
ATOM 8044 O O . HIS D 1 123 ? -36.751 70.691 32.619 1.00 115.46 127 HIS G O 1
ATOM 8051 N N . VAL D 1 124 ? -38.221 69.668 31.240 1.00 119.56 128 VAL G N 1
ATOM 8052 C CA . VAL D 1 124 ? -38.587 68.597 32.163 1.00 115.02 128 VAL G CA 1
ATOM 8053 C C . VAL D 1 124 ? -38.757 67.322 31.350 1.00 108.40 128 VAL G C 1
ATOM 8054 O O . VAL D 1 124 ? -39.647 67.243 30.496 1.00 109.33 128 VAL G O 1
ATOM 8058 N N . PHE D 1 125 ? -37.909 66.332 31.605 1.00 106.60 129 PHE G N 1
ATOM 8059 C CA . PHE D 1 125 ? -37.967 65.047 30.923 1.00 113.82 129 PHE G CA 1
ATOM 8060 C C . PHE D 1 125 ? -38.447 63.983 31.898 1.00 104.67 129 PHE G C 1
ATOM 8061 O O . PHE D 1 125 ? -37.875 63.827 32.982 1.00 110.53 129 PHE G O 1
ATOM 8069 N N . GLU D 1 126 ? -39.494 63.258 31.515 1.00 97.82 130 GLU G N 1
ATOM 8070 C CA . GLU D 1 126 ? -40.021 62.201 32.363 1.00 105.40 130 GLU G CA 1
ATOM 8071 C C . GLU D 1 126 ? -39.198 60.930 32.199 1.00 98.24 130 GLU G C 1
ATOM 8072 O O . GLU D 1 126 ? -38.779 60.578 31.093 1.00 90.65 130 GLU G O 1
ATOM 8078 N N . THR D 1 127 ? -38.959 60.248 33.315 1.00 93.45 131 THR G N 1
ATOM 8079 C CA . THR D 1 127 ? -38.185 59.018 33.339 1.00 95.59 131 THR G CA 1
ATOM 8080 C C . THR D 1 127 ? -39.004 57.922 34.006 1.00 104.23 131 THR G C 1
ATOM 8081 O O . THR D 1 127 ? -40.096 58.158 34.530 1.00 110.15 131 THR G O 1
ATOM 8085 N N . CYS D 1 128 ? -38.462 56.707 33.979 1.00 86.74 132 CYS G N 1
ATOM 8086 C CA . CYS D 1 128 ? -39.016 55.630 34.781 1.00 88.56 132 CYS G CA 1
ATOM 8087 C C . CYS D 1 128 ? -38.666 55.861 36.249 1.00 98.98 132 CYS G C 1
ATOM 8088 O O . CYS D 1 128 ? -38.080 56.880 36.626 1.00 101.49 132 CYS G O 1
ATOM 8091 N N . TYR D 1 129 ? -39.033 54.903 37.099 1.00 102.58 133 TYR G N 1
ATOM 8092 C CA . TYR D 1 129 ? -38.653 55.000 38.502 1.00 102.49 133 TYR G CA 1
ATOM 8093 C C . TYR D 1 129 ? -37.138 54.909 38.621 1.00 100.83 133 TYR G C 1
ATOM 8094 O O . TYR D 1 129 ? -36.549 53.856 38.359 1.00 108.91 133 TYR G O 1
ATOM 8103 N N . ASN D 1 130 ? -36.500 56.015 39.004 1.00 98.95 134 ASN G N 1
ATOM 8104 C CA . ASN D 1 130 ? -35.045 56.132 39.039 1.00 96.98 134 ASN G CA 1
ATOM 8105 C C . ASN D 1 130 ? -34.601 56.467 40.460 1.00 115.68 134 ASN G C 1
ATOM 8106 O O . ASN D 1 130 ? -34.224 57.611 40.751 1.00 116.00 134 ASN G O 1
ATOM 8111 N N . PRO D 1 131 ? -34.630 55.490 41.372 1.00 105.63 135 PRO G N 1
ATOM 8112 C CA . PRO D 1 131 ? -34.174 55.762 42.742 1.00 111.97 135 PRO G CA 1
ATOM 8113 C C . PRO D 1 131 ? -32.665 55.873 42.862 1.00 119.40 135 PRO G C 1
ATOM 8114 O O . PRO D 1 131 ? -32.182 56.524 43.796 1.00 126.02 135 PRO G O 1
ATOM 8118 N N . LYS D 1 132 ? -31.908 55.261 41.948 1.00 111.78 136 LYS G N 1
ATOM 8119 C CA . LYS D 1 132 ? -30.454 55.346 41.978 1.00 106.20 136 LYS G CA 1
ATOM 8120 C C . LYS D 1 132 ? -29.929 56.699 41.519 1.00 103.33 136 LYS G C 1
ATOM 8121 O O . LYS D 1 132 ? -28.729 56.957 41.664 1.00 101.49 136 LYS G O 1
ATOM 8127 N N . GLY D 1 133 ? -30.786 57.559 40.974 1.00 101.58 137 GLY G N 1
ATOM 8128 C CA . GLY D 1 133 ? -30.330 58.829 40.439 1.00 93.90 137 GLY G CA 1
ATOM 8129 C C . GLY D 1 133 ? -29.525 58.709 39.165 1.00 84.79 137 GLY G C 1
ATOM 8130 O O . GLY D 1 133 ? -28.635 59.530 38.922 1.00 95.09 137 GLY G O 1
ATOM 8131 N N . LEU D 1 134 ? -29.816 57.703 38.343 1.00 90.39 138 LEU G N 1
ATOM 8132 C CA . LEU D 1 134 ? -29.059 57.470 37.120 1.00 92.79 138 LEU G CA 1
ATOM 8133 C C . LEU D 1 134 ? -29.234 58.636 36.160 1.00 84.99 138 LEU G C 1
ATOM 8134 O O . LEU D 1 134 ? -30.358 58.969 35.773 1.00 84.01 138 LEU G O 1
ATOM 8139 N N . CYS D 1 135 ? -28.117 59.251 35.777 1.00 87.92 139 CYS G N 1
ATOM 8140 C CA . CYS D 1 135 ? -28.098 60.376 34.851 1.00 72.39 139 CYS G CA 1
ATOM 8141 C C . CYS D 1 135 ? -26.650 60.734 34.551 1.00 74.19 139 CYS G C 1
ATOM 8142 O O . CYS D 1 135 ? -25.801 60.697 35.443 1.00 83.05 139 CYS G O 1
ATOM 8145 N N . VAL D 1 136 ? -26.375 61.069 33.297 1.00 67.87 140 VAL G N 1
ATOM 8146 C CA . VAL D 1 136 ? -25.061 61.540 32.881 1.00 71.48 140 VAL G CA 1
ATOM 8147 C C . VAL D 1 136 ? -25.246 62.781 32.023 1.00 77.44 140 VAL G C 1
ATOM 8148 O O . VAL D 1 136 ? -26.194 62.868 31.234 1.00 78.60 140 VAL G O 1
ATOM 8152 N N . LEU D 1 137 ? -24.338 63.741 32.183 1.00 77.01 141 LEU G N 1
ATOM 8153 C CA . LEU D 1 137 ? -24.401 65.014 31.475 1.00 74.70 141 LEU G CA 1
ATOM 8154 C C . LEU D 1 137 ? -22.998 65.394 31.031 1.00 87.16 141 LEU G C 1
ATOM 8155 O O . LEU D 1 137 ? -22.116 65.597 31.870 1.00 85.72 141 LEU G O 1
ATOM 8160 N N . CYS D 1 138 ? -22.794 65.488 29.723 1.00 75.54 142 CYS G N 1
ATOM 8161 C CA . CYS D 1 138 ? -21.485 65.849 29.188 1.00 77.59 142 CYS G CA 1
ATOM 8162 C C . CYS D 1 138 ? -21.147 67.291 29.542 1.00 97.43 142 CYS G C 1
ATOM 8163 O O . CYS D 1 138 ? -21.896 68.203 29.167 1.00 101.92 142 CYS G O 1
ATOM 8166 N N . PRO D 1 139 ? -20.044 67.547 30.251 1.00 101.51 143 PRO G N 1
ATOM 8167 C CA . PRO D 1 139 ? -19.681 68.929 30.589 1.00 103.84 143 PRO G CA 1
ATOM 8168 C C . PRO D 1 139 ? -18.923 69.657 29.493 1.00 90.79 143 PRO G C 1
ATOM 8169 O O . PRO D 1 139 ? -18.649 70.854 29.650 1.00 92.94 143 PRO G O 1
ATOM 8173 N N . ASN D 1 140 ? -18.574 68.978 28.402 1.00 104.41 144 ASN G N 1
ATOM 8174 C CA . ASN D 1 140 ? -17.769 69.590 27.355 1.00 102.34 144 ASN G CA 1
ATOM 8175 C C . ASN D 1 140 ? -18.506 70.764 26.720 1.00 104.88 144 ASN G C 1
ATOM 8176 O O . ASN D 1 140 ? -19.737 70.785 26.635 1.00 97.22 144 ASN G O 1
ATOM 8181 N N . SER D 1 141 ? -17.731 71.753 26.270 1.00 107.70 145 SER G N 1
ATOM 8182 C CA . SER D 1 141 ? -18.321 72.956 25.697 1.00 104.63 145 SER G CA 1
ATOM 8183 C C . SER D 1 141 ? -18.979 72.680 24.351 1.00 120.76 145 SER G C 1
ATOM 8184 O O . SER D 1 141 ? -19.963 73.341 23.999 1.00 127.40 145 SER G O 1
ATOM 8187 N N . ASN D 1 142 ? -18.459 71.719 23.592 1.00 122.79 146 ASN G N 1
ATOM 8188 C CA . ASN D 1 142 ? -18.991 71.400 22.275 1.00 135.09 146 ASN G CA 1
ATOM 8189 C C . ASN D 1 142 ? -20.023 70.277 22.301 1.00 127.50 146 ASN G C 1
ATOM 8190 O O . ASN D 1 142 ? -20.569 69.935 21.247 1.00 128.30 146 ASN G O 1
ATOM 8195 N N . ASN D 1 143 ? -20.307 69.701 23.468 1.00 104.18 147 ASN G N 1
ATOM 8196 C CA . ASN D 1 143 ? -21.238 68.578 23.572 1.00 100.50 147 ASN G CA 1
ATOM 8197 C C . ASN D 1 143 ? -22.072 68.775 24.834 1.00 100.90 147 ASN G C 1
ATOM 8198 O O . ASN D 1 143 ? -21.584 68.554 25.945 1.00 90.39 147 ASN G O 1
ATOM 8203 N N . SER D 1 144 ? -23.324 69.180 24.656 1.00 111.90 148 SER G N 1
ATOM 8204 C CA . SER D 1 144 ? -24.268 69.348 25.763 1.00 109.65 148 SER G CA 1
ATOM 8205 C C . SER D 1 144 ? -25.231 68.170 25.842 1.00 120.53 148 SER G C 1
ATOM 8206 O O . SER D 1 144 ? -26.450 68.337 25.862 1.00 130.65 148 SER G O 1
ATOM 8209 N N . LEU D 1 145 ? -24.685 66.957 25.886 1.00 95.03 149 LEU G N 1
ATOM 8210 C CA . LEU D 1 145 ? -25.501 65.752 25.842 1.00 81.14 149 LEU G CA 1
ATOM 8211 C C . LEU D 1 145 ? -26.031 65.395 27.224 1.00 90.34 149 LEU G C 1
ATOM 8212 O O . LEU D 1 145 ? -25.310 65.469 28.223 1.00 84.09 149 LEU G O 1
ATOM 8217 N N . LEU D 1 146 ? -27.301 64.996 27.271 1.00 94.08 150 LEU G N 1
ATOM 8218 C CA . LEU D 1 146 ? -27.943 64.538 28.497 1.00 88.76 150 LEU G CA 1
ATOM 8219 C C . LEU D 1 146 ? -28.551 63.169 28.237 1.00 88.72 150 LEU G C 1
ATOM 8220 O O . LEU D 1 146 ? -29.401 63.024 27.352 1.00 89.08 150 LEU G O 1
ATOM 8225 N N . ALA D 1 147 ? -28.116 62.172 28.999 1.00 91.26 151 ALA G N 1
ATOM 8226 C CA . ALA D 1 147 ? -28.631 60.815 28.891 1.00 83.44 151 ALA G CA 1
ATOM 8227 C C . ALA D 1 147 ? -29.215 60.387 30.228 1.00 82.70 151 ALA G C 1
ATOM 8228 O O . ALA D 1 147 ? -28.617 60.624 31.283 1.00 73.91 151 ALA G O 1
ATOM 8230 N N . PHE D 1 148 ? -30.381 59.755 30.177 1.00 80.10 152 PHE G N 1
ATOM 8231 C CA . PHE D 1 148 ? -31.109 59.364 31.373 1.00 82.69 152 PHE G CA 1
ATOM 8232 C C . PHE D 1 148 ? -31.935 58.131 31.052 1.00 91.46 152 PHE G C 1
ATOM 8233 O O . PHE D 1 148 ? -32.275 57.892 29.887 1.00 77.37 152 PHE G O 1
ATOM 8241 N N . PRO D 1 149 ? -32.271 57.321 32.060 1.00 89.68 153 PRO G N 1
ATOM 8242 C CA . PRO D 1 149 ? -33.147 56.170 31.813 1.00 84.95 153 PRO G CA 1
ATOM 8243 C C . PRO D 1 149 ? -34.539 56.599 31.385 1.00 84.35 153 PRO G C 1
ATOM 8244 O O . PRO D 1 149 ? -35.277 57.204 32.168 1.00 90.91 153 PRO G O 1
ATOM 8248 N N . GLY D 1 150 ? -34.905 56.297 30.144 1.00 87.28 154 GLY G N 1
ATOM 8249 C CA . GLY D 1 150 ? -36.220 56.646 29.651 1.00 103.50 154 GLY G CA 1
ATOM 8250 C C . GLY D 1 150 ? -37.325 55.879 30.353 1.00 91.25 154 GLY G C 1
ATOM 8251 O O . GLY D 1 150 ? -37.097 54.967 31.150 1.00 92.00 154 GLY G O 1
ATOM 8252 N N . THR D 1 151 ? -38.562 56.272 30.046 1.00 98.92 155 THR G N 1
ATOM 8253 C CA . THR D 1 151 ? -39.720 55.604 30.627 1.00 97.96 155 THR G CA 1
ATOM 8254 C C . THR D 1 151 ? -39.841 54.159 30.162 1.00 98.08 155 THR G C 1
ATOM 8255 O O . THR D 1 151 ? -40.480 53.351 30.844 1.00 92.91 155 THR G O 1
ATOM 8259 N N . HIS D 1 152 ? -39.251 53.823 29.018 1.00 101.46 156 HIS G N 1
ATOM 8260 C CA . HIS D 1 152 ? -39.146 52.438 28.573 1.00 90.42 156 HIS G CA 1
ATOM 8261 C C . HIS D 1 152 ? -38.049 51.769 29.392 1.00 90.55 156 HIS G C 1
ATOM 8262 O O . HIS D 1 152 ? -36.865 52.071 29.214 1.00 97.50 156 HIS G O 1
ATOM 8269 N N . THR D 1 153 ? -38.444 50.873 30.296 1.00 87.82 157 THR G N 1
ATOM 8270 C CA . THR D 1 153 ? -37.510 50.266 31.239 1.00 85.41 157 THR G CA 1
ATOM 8271 C C . THR D 1 153 ? -36.351 49.597 30.513 1.00 87.14 157 THR G C 1
ATOM 8272 O O . THR D 1 153 ? -36.557 48.744 29.645 1.00 94.01 157 THR G O 1
ATOM 8276 N N . GLY D 1 154 ? -35.130 49.986 30.877 1.00 89.23 158 GLY G N 1
ATOM 8277 C CA . GLY D 1 154 ? -33.927 49.477 30.265 1.00 87.21 158 GLY G CA 1
ATOM 8278 C C . GLY D 1 154 ? -33.371 50.345 29.156 1.00 86.57 158 GLY G C 1
ATOM 8279 O O . GLY D 1 154 ? -32.170 50.270 28.872 1.00 79.67 158 GLY G O 1
ATOM 8280 N N . HIS D 1 155 ? -34.208 51.164 28.529 1.00 92.61 159 HIS G N 1
ATOM 8281 C CA . HIS D 1 155 ? -33.758 52.030 27.454 1.00 89.09 159 HIS G CA 1
ATOM 8282 C C . HIS D 1 155 ? -33.156 53.314 28.015 1.00 87.38 159 HIS G C 1
ATOM 8283 O O . HIS D 1 155 ? -33.470 53.749 29.126 1.00 90.03 159 HIS G O 1
ATOM 8290 N N . VAL D 1 156 ? -32.278 53.922 27.222 1.00 84.79 160 VAL G N 1
ATOM 8291 C CA . VAL D 1 156 ? -31.628 55.181 27.564 1.00 91.66 160 VAL G CA 1
ATOM 8292 C C . VAL D 1 156 ? -32.045 56.219 26.533 1.00 100.86 160 VAL G C 1
ATOM 8293 O O . VAL D 1 156 ? -32.024 55.945 25.327 1.00 109.43 160 VAL G O 1
ATOM 8297 N N . GLN D 1 157 ? -32.430 57.401 27.004 1.00 101.68 161 GLN G N 1
ATOM 8298 C CA . GLN D 1 157 ? -32.872 58.485 26.138 1.00 100.95 161 GLN G CA 1
ATOM 8299 C C . GLN D 1 157 ? -31.799 59.564 26.083 1.00 94.99 161 GLN G C 1
ATOM 8300 O O . GLN D 1 157 ? -31.349 60.055 27.124 1.00 88.42 161 GLN G O 1
ATOM 8306 N N . LEU D 1 158 ? -31.397 59.929 24.868 1.00 89.39 162 LEU G N 1
ATOM 8307 C CA . LEU D 1 158 ? -30.353 60.917 24.638 1.00 87.41 162 LEU G CA 1
ATOM 8308 C C . LEU D 1 158 ? -30.984 62.238 24.221 1.00 100.60 162 LEU G C 1
ATOM 8309 O O . LEU D 1 158 ? -31.854 62.265 23.344 1.00 101.70 162 LEU G O 1
ATOM 8314 N N . VAL D 1 159 ? -30.547 63.329 24.848 1.00 98.26 163 VAL G N 1
ATOM 8315 C CA . VAL D 1 159 ? -31.050 64.666 24.555 1.00 90.89 163 VAL G CA 1
ATOM 8316 C C . VAL D 1 159 ? -29.869 65.613 24.410 1.00 97.74 163 VAL G C 1
ATOM 8317 O O . VAL D 1 159 ? -28.930 65.578 25.213 1.00 92.69 163 VAL G O 1
ATOM 8321 N N . ASP D 1 160 ? -29.913 66.455 23.379 1.00 95.76 164 ASP G N 1
ATOM 8322 C CA . ASP D 1 160 ? -28.920 67.507 23.183 1.00 100.71 164 ASP G CA 1
ATOM 8323 C C . ASP D 1 160 ? -29.445 68.779 23.839 1.00 108.52 164 ASP G C 1
ATOM 8324 O O . ASP D 1 160 ? -30.348 69.432 23.308 1.00 116.77 164 ASP G O 1
ATOM 8329 N N . LEU D 1 161 ? -28.877 69.132 24.995 1.00 99.16 165 LEU G N 1
ATOM 8330 C CA . LEU D 1 161 ? -29.343 70.310 25.717 1.00 105.77 165 LEU G CA 1
ATOM 8331 C C . LEU D 1 161 ? -29.072 71.604 24.959 1.00 106.59 165 LEU G C 1
ATOM 8332 O O . LEU D 1 161 ? -29.673 72.633 25.284 1.00 104.16 165 LEU G O 1
ATOM 8337 N N . ALA D 1 162 ? -28.185 71.578 23.963 1.00 106.03 166 ALA G N 1
ATOM 8338 C CA . ALA D 1 162 ? -27.990 72.745 23.112 1.00 112.27 166 ALA G CA 1
ATOM 8339 C C . ALA D 1 162 ? -29.044 72.800 22.012 1.00 133.96 166 ALA G C 1
ATOM 8340 O O . ALA D 1 162 ? -29.742 73.809 21.857 1.00 130.98 166 ALA G O 1
ATOM 8342 N N . SER D 1 163 ? -29.178 71.720 21.245 1.00 123.16 167 SER G N 1
ATOM 8343 C CA . SER D 1 163 ? -30.203 71.621 20.208 1.00 117.13 167 SER G CA 1
ATOM 8344 C C . SER D 1 163 ? -31.345 70.737 20.707 1.00 113.90 167 SER G C 1
ATOM 8345 O O . SER D 1 163 ? -31.529 69.593 20.289 1.00 118.14 167 SER G O 1
ATOM 8348 N N . THR D 1 164 ? -32.125 71.305 21.630 1.00 125.20 168 THR G N 1
ATOM 8349 C CA . THR D 1 164 ? -33.245 70.589 22.230 1.00 114.93 168 THR G CA 1
ATOM 8350 C C . THR D 1 164 ? -34.417 70.410 21.275 1.00 121.08 168 THR G C 1
ATOM 8351 O O . THR D 1 164 ? -35.388 69.736 21.638 1.00 108.74 168 THR G O 1
ATOM 8355 N N . GLU D 1 165 ? -34.356 70.987 20.074 1.00 120.21 169 GLU G N 1
ATOM 8356 C CA . GLU D 1 165 ? -35.490 70.914 19.160 1.00 131.72 169 GLU G CA 1
ATOM 8357 C C . GLU D 1 165 ? -35.541 69.581 18.421 1.00 142.38 169 GLU G C 1
ATOM 8358 O O . GLU D 1 165 ? -36.618 68.988 18.286 1.00 131.64 169 GLU G O 1
ATOM 8364 N N . LYS D 1 166 ? -34.399 69.099 17.937 1.00 152.93 170 LYS G N 1
ATOM 8365 C CA . LYS D 1 166 ? -34.383 67.870 17.160 1.00 149.21 170 LYS G CA 1
ATOM 8366 C C . LYS D 1 166 ? -34.797 66.681 18.030 1.00 140.80 170 LYS G C 1
ATOM 8367 O O . LYS D 1 166 ? -34.603 66.697 19.249 1.00 139.69 170 LYS G O 1
ATOM 8373 N N . PRO D 1 167 ? -35.381 65.646 17.428 1.00 132.52 171 PRO G N 1
ATOM 8374 C CA . PRO D 1 167 ? -35.944 64.541 18.216 1.00 113.16 171 PRO G CA 1
ATOM 8375 C C . PRO D 1 167 ? -34.871 63.826 19.015 1.00 119.72 171 PRO G C 1
ATOM 8376 O O . PRO D 1 167 ? -33.738 63.655 18.541 1.00 126.71 171 PRO G O 1
ATOM 8380 N N . PRO D 1 168 ? -35.190 63.396 20.233 1.00 118.22 172 PRO G N 1
ATOM 8381 C CA . PRO D 1 168 ? -34.212 62.661 21.043 1.00 111.63 172 PRO G CA 1
ATOM 8382 C C . PRO D 1 168 ? -33.938 61.281 20.465 1.00 108.29 172 PRO G C 1
ATOM 8383 O O . PRO D 1 168 ? -34.567 60.831 19.505 1.00 110.83 172 PRO G O 1
ATOM 8387 N N . VAL D 1 169 ? -32.970 60.601 21.075 1.00 98.51 173 VAL G N 1
ATOM 8388 C CA . VAL D 1 169 ? -32.525 59.286 20.631 1.00 94.81 173 VAL G CA 1
ATOM 8389 C C . VAL D 1 169 ? -32.831 58.283 21.734 1.00 107.72 173 VAL G C 1
ATOM 8390 O O . VAL D 1 169 ? -32.315 58.405 22.852 1.00 99.71 173 VAL G O 1
ATOM 8394 N N . ASP D 1 170 ? -33.666 57.294 21.420 1.00 112.78 174 ASP G N 1
ATOM 8395 C CA . ASP D 1 170 ? -34.025 56.232 22.353 1.00 105.14 174 ASP G CA 1
ATOM 8396 C C . ASP D 1 170 ? -33.206 54.993 22.006 1.00 106.26 174 ASP G C 1
ATOM 8397 O O . ASP D 1 170 ? -33.440 54.354 20.975 1.00 116.73 174 ASP G O 1
ATOM 8402 N N . ILE D 1 171 ? -32.249 54.657 22.864 1.00 97.74 175 ILE G N 1
ATOM 8403 C CA . ILE D 1 171 ? -31.369 53.513 22.651 1.00 92.47 175 ILE G CA 1
ATOM 8404 C C . ILE D 1 171 ? -32.006 52.294 23.313 1.00 96.97 175 ILE G C 1
ATOM 8405 O O . ILE D 1 171 ? -32.214 52.311 24.537 1.00 91.88 175 ILE G O 1
ATOM 8410 N N . PRO D 1 172 ? -32.327 51.239 22.564 1.00 93.08 176 PRO G N 1
ATOM 8411 C CA . PRO D 1 172 ? -32.830 49.993 23.181 1.00 90.67 176 PRO G CA 1
ATOM 8412 C C . PRO D 1 172 ? -31.706 49.192 23.829 1.00 96.97 176 PRO G C 1
ATOM 8413 O O . PRO D 1 172 ? -31.275 48.136 23.350 1.00 98.07 176 PRO G O 1
ATOM 8417 N N . ALA D 1 173 ? -31.209 49.704 24.955 1.00 90.08 177 ALA G N 1
ATOM 8418 C CA . ALA D 1 173 ? -30.081 49.091 25.645 1.00 87.96 177 ALA G CA 1
ATOM 8419 C C . ALA D 1 173 ? -30.465 47.751 26.260 1.00 90.74 177 ALA G C 1
ATOM 8420 O O . ALA D 1 173 ? -29.998 46.699 25.812 1.00 99.97 177 ALA G O 1
ATOM 8422 N N . HIS D 1 174 ? -31.310 47.780 27.288 1.00 81.90 178 HIS G N 1
ATOM 8423 C CA . HIS D 1 174 ? -31.743 46.580 27.989 1.00 87.69 178 HIS G CA 1
ATOM 8424 C C . HIS D 1 174 ? -33.259 46.607 28.141 1.00 87.37 178 HIS G C 1
ATOM 8425 O O . HIS D 1 174 ? -33.933 47.551 27.718 1.00 85.26 178 HIS G O 1
ATOM 8432 N N . GLU D 1 175 ? -33.801 45.549 28.747 1.00 88.42 179 GLU G N 1
ATOM 8433 C CA . GLU D 1 175 ? -35.222 45.477 29.045 1.00 93.32 179 GLU G CA 1
ATOM 8434 C C . GLU D 1 175 ? -35.522 45.341 30.529 1.00 84.77 179 GLU G C 1
ATOM 8435 O O . GLU D 1 175 ? -36.694 45.416 30.913 1.00 93.72 179 GLU G O 1
ATOM 8441 N N . GLY D 1 176 ? -34.508 45.139 31.369 1.00 82.81 180 GLY G N 1
ATOM 8442 C CA . GLY D 1 176 ? -34.668 45.219 32.802 1.00 89.12 180 GLY G CA 1
ATOM 8443 C C . GLY D 1 176 ? -34.274 46.594 33.319 1.00 93.78 180 GLY G C 1
ATOM 8444 O O . GLY D 1 176 ? -33.702 47.414 32.607 1.00 84.40 180 GLY G O 1
ATOM 8445 N N . VAL D 1 177 ? -34.600 46.834 34.591 1.00 92.27 181 VAL G N 1
ATOM 8446 C CA . VAL D 1 177 ? -34.293 48.118 35.208 1.00 80.83 181 VAL G CA 1
ATOM 8447 C C . VAL D 1 177 ? -32.793 48.366 35.148 1.00 88.58 181 VAL G C 1
ATOM 8448 O O . VAL D 1 177 ? -31.986 47.498 35.504 1.00 95.20 181 VAL G O 1
ATOM 8452 N N . LEU D 1 178 ? -32.413 49.550 34.677 1.00 86.81 182 LEU G N 1
ATOM 8453 C CA . LEU D 1 178 ? -31.003 49.888 34.553 1.00 76.89 182 LEU G CA 1
ATOM 8454 C C . LEU D 1 178 ? -30.357 50.011 35.926 1.00 85.58 182 LEU G C 1
ATOM 8455 O O . LEU D 1 178 ? -30.985 50.455 36.892 1.00 88.94 182 LEU G O 1
ATOM 8460 N N . SER D 1 179 ? -29.090 49.607 36.010 1.00 94.15 183 SER G N 1
ATOM 8461 C CA . SER D 1 179 ? -28.325 49.702 37.244 1.00 97.61 183 SER G CA 1
ATOM 8462 C C . SER D 1 179 ? -27.186 50.704 37.176 1.00 87.90 183 SER G C 1
ATOM 8463 O O . SER D 1 179 ? -26.783 51.229 38.215 1.00 92.49 183 SER G O 1
ATOM 8466 N N . CYS D 1 180 ? -26.665 50.985 35.984 1.00 85.53 184 CYS G N 1
ATOM 8467 C CA . CYS D 1 180 ? -25.520 51.872 35.853 1.00 95.94 184 CYS G CA 1
ATOM 8468 C C . CYS D 1 180 ? -25.462 52.419 34.434 1.00 101.30 184 CYS G C 1
ATOM 8469 O O . CYS D 1 180 ? -25.696 51.687 33.468 1.00 85.79 184 CYS G O 1
ATOM 8472 N N . ILE D 1 181 ? -25.156 53.711 34.322 1.00 100.43 185 ILE G N 1
ATOM 8473 C CA . ILE D 1 181 ? -24.923 54.376 33.046 1.00 85.02 185 ILE G CA 1
ATOM 8474 C C . ILE D 1 181 ? -23.653 55.204 33.176 1.00 81.37 185 ILE G C 1
ATOM 8475 O O . ILE D 1 181 ? -23.453 55.894 34.181 1.00 95.77 185 ILE G O 1
ATOM 8480 N N . ALA D 1 182 ? -22.790 55.126 32.165 1.00 87.14 186 ALA G N 1
ATOM 8481 C CA . ALA D 1 182 ? -21.519 55.834 32.177 1.00 78.98 186 ALA G CA 1
ATOM 8482 C C . ALA D 1 182 ? -21.272 56.467 30.817 1.00 75.81 186 ALA G C 1
ATOM 8483 O O . ALA D 1 182 ? -21.652 55.918 29.781 1.00 85.92 186 ALA G O 1
ATOM 8485 N N . LEU D 1 183 ? -20.621 57.626 30.833 1.00 78.05 187 LEU G N 1
ATOM 8486 C CA . LEU D 1 183 ? -20.282 58.361 29.623 1.00 77.92 187 LEU G CA 1
ATOM 8487 C C . LEU D 1 183 ? -18.771 58.516 29.535 1.00 77.81 187 LEU G C 1
ATOM 8488 O O . LEU D 1 183 ? -18.102 58.740 30.549 1.00 88.15 187 LEU G O 1
ATOM 8493 N N . ASN D 1 184 ? -18.234 58.393 28.324 1.00 80.97 188 ASN G N 1
ATOM 8494 C CA . ASN D 1 184 ? -16.809 58.601 28.131 1.00 81.54 188 ASN G CA 1
ATOM 8495 C C . ASN D 1 184 ? -16.478 60.089 28.234 1.00 78.96 188 ASN G C 1
ATOM 8496 O O . ASN D 1 184 ? -17.355 60.956 28.196 1.00 83.55 188 ASN G O 1
ATOM 8501 N N . LEU D 1 185 ? -15.181 60.380 28.368 1.00 95.92 189 LEU G N 1
ATOM 8502 C CA . LEU D 1 185 ? -14.748 61.762 28.556 1.00 98.77 189 LEU G CA 1
ATOM 8503 C C . LEU D 1 185 ? -15.079 62.626 27.347 1.00 87.73 189 LEU G C 1
ATOM 8504 O O . LEU D 1 185 ? -15.390 63.813 27.499 1.00 88.20 189 LEU G O 1
ATOM 8509 N N . GLN D 1 186 ? -15.024 62.055 26.144 1.00 92.08 190 GLN G N 1
ATOM 8510 C CA . GLN D 1 186 ? -15.352 62.797 24.934 1.00 91.29 190 GLN G CA 1
ATOM 8511 C C . GLN D 1 186 ? -16.850 62.995 24.751 1.00 92.34 190 GLN G C 1
ATOM 8512 O O . GLN D 1 186 ? -17.252 63.813 23.918 1.00 94.21 190 GLN G O 1
ATOM 8518 N N . GLY D 1 187 ? -17.680 62.277 25.504 1.00 88.64 191 GLY G N 1
ATOM 8519 C CA . GLY D 1 187 ? -19.115 62.385 25.333 1.00 78.57 191 GLY G CA 1
ATOM 8520 C C . GLY D 1 187 ? -19.649 61.691 24.102 1.00 84.91 191 GLY G C 1
ATOM 8521 O O . GLY D 1 187 ? -20.792 61.938 23.708 1.00 79.00 191 GLY G O 1
ATOM 8522 N N . THR D 1 188 ? -18.854 60.816 23.484 1.00 87.08 192 THR G N 1
ATOM 8523 C CA . THR D 1 188 ? -19.251 60.151 22.251 1.00 91.09 192 THR G CA 1
ATOM 8524 C C . THR D 1 188 ? -19.725 58.717 22.454 1.00 97.76 192 THR G C 1
ATOM 8525 O O . THR D 1 188 ? -20.360 58.159 21.553 1.00 93.42 192 THR G O 1
ATOM 8529 N N . ARG D 1 189 ? -19.438 58.109 23.603 1.00 86.69 193 ARG G N 1
ATOM 8530 C CA . ARG D 1 189 ? -19.786 56.716 23.842 1.00 81.44 193 ARG G CA 1
ATOM 8531 C C . ARG D 1 189 ? -20.392 56.571 25.229 1.00 82.39 193 ARG G C 1
ATOM 8532 O O . ARG D 1 189 ? -19.909 57.172 26.193 1.00 77.92 193 ARG G O 1
ATOM 8540 N N . ILE D 1 190 ? -21.450 55.770 25.321 1.00 79.11 194 ILE G N 1
ATOM 8541 C CA . ILE D 1 190 ? -22.179 55.563 26.565 1.00 80.23 194 ILE G CA 1
ATOM 8542 C C . ILE D 1 190 ? -22.230 54.069 26.861 1.00 86.95 194 ILE G C 1
ATOM 8543 O O . ILE D 1 190 ? -22.364 53.251 25.946 1.00 87.25 194 ILE G O 1
ATOM 8548 N N . ALA D 1 191 ? -22.105 53.715 28.139 1.00 85.22 195 ALA G N 1
ATOM 8549 C CA . ALA D 1 191 ? -22.128 52.328 28.582 1.00 73.18 195 ALA G CA 1
ATOM 8550 C C . ALA D 1 191 ? -23.340 52.094 29.471 1.00 78.33 195 ALA G C 1
ATOM 8551 O O . ALA D 1 191 ? -23.697 52.950 30.286 1.00 87.49 195 ALA G O 1
ATOM 8553 N N . THR D 1 192 ? -23.970 50.932 29.314 1.00 81.99 196 THR G N 1
ATOM 8554 C CA . THR D 1 192 ? -25.187 50.603 30.041 1.00 89.88 196 THR G CA 1
ATOM 8555 C C . THR D 1 192 ? -25.076 49.219 30.664 1.00 84.23 196 THR G C 1
ATOM 8556 O O . THR D 1 192 ? -24.259 48.389 30.253 1.00 89.87 196 THR G O 1
ATOM 8560 N N . ALA D 1 193 ? -25.927 48.980 31.663 1.00 82.64 197 ALA G N 1
ATOM 8561 C CA . ALA D 1 193 ? -26.003 47.691 32.342 1.00 87.33 197 ALA G CA 1
ATOM 8562 C C . ALA D 1 193 ? -27.288 47.584 33.153 1.00 102.70 197 ALA G C 1
ATOM 8563 O O . ALA D 1 193 ? -27.610 48.486 33.932 1.00 92.51 197 ALA G O 1
ATOM 8565 N N . SER D 1 194 ? -28.027 46.492 32.983 1.00 100.48 198 SER G N 1
ATOM 8566 C CA . SER D 1 194 ? -29.258 46.280 33.730 1.00 93.43 198 SER G CA 1
ATOM 8567 C C . SER D 1 194 ? -28.973 45.545 35.036 1.00 101.28 198 SER G C 1
ATOM 8568 O O . SER D 1 194 ? -27.920 44.928 35.215 1.00 106.03 198 SER G O 1
ATOM 8571 N N . GLU D 1 195 ? -29.937 45.616 35.956 1.00 109.37 199 GLU G N 1
ATOM 8572 C CA . GLU D 1 195 ? -29.752 44.998 37.264 1.00 114.95 199 GLU G CA 1
ATOM 8573 C C . GLU D 1 195 ? -29.913 43.484 37.211 1.00 117.28 199 GLU G C 1
ATOM 8574 O O . GLU D 1 195 ? -29.275 42.771 37.994 1.00 126.81 199 GLU G O 1
ATOM 8580 N N . LYS D 1 196 ? -30.748 42.974 36.307 1.00 106.45 200 LYS G N 1
ATOM 8581 C CA . LYS D 1 196 ? -30.951 41.540 36.163 1.00 111.55 200 LYS G CA 1
ATOM 8582 C C . LYS D 1 196 ? -30.173 40.944 35.000 1.00 119.40 200 LYS G C 1
ATOM 8583 O O . LYS D 1 196 ? -30.041 39.718 34.927 1.00 123.44 200 LYS G O 1
ATOM 8589 N N . GLY D 1 197 ? -29.663 41.773 34.091 1.00 123.66 201 GLY G N 1
ATOM 8590 C CA . GLY D 1 197 ? -28.994 41.270 32.912 1.00 133.64 201 GLY G CA 1
ATOM 8591 C C . GLY D 1 197 ? -27.612 40.718 33.195 1.00 125.81 201 GLY G C 1
ATOM 8592 O O . GLY D 1 197 ? -27.079 40.811 34.301 1.00 122.12 201 GLY G O 1
ATOM 8593 N N . THR D 1 198 ? -27.027 40.126 32.155 1.00 97.03 202 THR G N 1
ATOM 8594 C CA . THR D 1 198 ? -25.688 39.565 32.226 1.00 102.33 202 THR G CA 1
ATOM 8595 C C . THR D 1 198 ? -24.719 40.229 31.260 1.00 97.86 202 THR G C 1
ATOM 8596 O O . THR D 1 198 ? -23.553 39.822 31.197 1.00 111.36 202 THR G O 1
ATOM 8600 N N . LEU D 1 199 ? -25.157 41.239 30.516 1.00 93.37 203 LEU G N 1
ATOM 8601 C CA . LEU D 1 199 ? -24.354 41.851 29.470 1.00 90.33 203 LEU G CA 1
ATOM 8602 C C . LEU D 1 199 ? -24.150 43.332 29.756 1.00 94.28 203 LEU G C 1
ATOM 8603 O O . LEU D 1 199 ? -25.040 44.002 30.291 1.00 92.32 203 LEU G O 1
ATOM 8608 N N . ILE D 1 200 ? -22.972 43.832 29.397 1.00 88.63 204 ILE G N 1
ATOM 8609 C CA . ILE D 1 200 ? -22.658 45.255 29.434 1.00 90.63 204 ILE G CA 1
ATOM 8610 C C . ILE D 1 200 ? -22.484 45.726 27.998 1.00 95.14 204 ILE G C 1
ATOM 8611 O O . ILE D 1 200 ? -21.746 45.108 27.222 1.00 102.75 204 ILE G O 1
ATOM 8616 N N . ARG D 1 201 ? -23.166 46.812 27.642 1.00 90.24 205 ARG G N 1
ATOM 8617 C CA . ARG D 1 201 ? -23.190 47.290 26.269 1.00 96.85 205 ARG G CA 1
ATOM 8618 C C . ARG D 1 201 ? -22.759 48.747 26.209 1.00 95.32 205 ARG G C 1
ATOM 8619 O O . ARG D 1 201 ? -23.129 49.552 27.068 1.00 95.03 205 ARG G O 1
ATOM 8627 N N . ILE D 1 202 ? -21.978 49.076 25.184 1.00 90.74 206 ILE G N 1
ATOM 8628 C CA . ILE D 1 202 ? -21.526 50.436 24.925 1.00 80.91 206 ILE G CA 1
ATOM 8629 C C . ILE D 1 202 ? -22.083 50.866 23.576 1.00 91.82 206 ILE G C 1
ATOM 8630 O O . ILE D 1 202 ? -21.994 50.115 22.598 1.00 86.19 206 ILE G O 1
ATOM 8635 N N . PHE D 1 203 ? -22.663 52.061 23.526 1.00 90.94 207 PHE G N 1
ATOM 8636 C CA . PHE D 1 203 ? -23.277 52.587 22.315 1.00 90.61 207 PHE G CA 1
ATOM 8637 C C . PHE D 1 203 ? -22.621 53.901 21.914 1.00 95.95 207 PHE G C 1
ATOM 8638 O O . PHE D 1 203 ? -21.900 54.533 22.690 1.00 97.27 207 PHE G O 1
ATOM 8646 N N . ASP D 1 204 ? -22.888 54.307 20.676 1.00 91.68 208 ASP G N 1
ATOM 8647 C CA . ASP D 1 204 ? -22.482 55.613 20.179 1.00 88.80 208 ASP G CA 1
ATOM 8648 C C . ASP D 1 204 ? -23.593 56.614 20.469 1.00 98.74 208 ASP G C 1
ATOM 8649 O O . ASP D 1 204 ? -24.757 56.373 20.131 1.00 105.75 208 ASP G O 1
ATOM 8654 N N . THR D 1 205 ? -23.232 57.735 21.096 1.00 99.52 209 THR G N 1
ATOM 8655 C CA . THR D 1 205 ? -24.229 58.694 21.556 1.00 90.53 209 THR G CA 1
ATOM 8656 C C . THR D 1 205 ? -24.819 59.534 20.432 1.00 95.36 209 THR G C 1
ATOM 8657 O O . THR D 1 205 ? -25.862 60.165 20.634 1.00 98.81 209 THR G O 1
ATOM 8661 N N . SER D 1 206 ? -24.184 59.568 19.264 1.00 94.13 210 SER G N 1
ATOM 8662 C CA . SER D 1 206 ? -24.691 60.333 18.133 1.00 98.51 210 SER G CA 1
ATOM 8663 C C . SER D 1 206 ? -25.410 59.467 17.109 1.00 104.20 210 SER G C 1
ATOM 8664 O O . SER D 1 206 ? -25.895 59.994 16.103 1.00 111.16 210 SER G O 1
ATOM 8667 N N . SER D 1 207 ? -25.495 58.156 17.338 1.00 103.75 211 SER G N 1
ATOM 8668 C CA . SER D 1 207 ? -26.201 57.263 16.424 1.00 105.40 211 SER G CA 1
ATOM 8669 C C . SER D 1 207 ? -27.013 56.179 17.113 1.00 111.25 211 SER G C 1
ATOM 8670 O O . SER D 1 207 ? -27.883 55.590 16.463 1.00 113.34 211 SER G O 1
ATOM 8673 N N . GLY D 1 208 ? -26.776 55.890 18.390 1.00 103.62 212 GLY G N 1
ATOM 8674 C CA . GLY D 1 208 ? -27.508 54.835 19.065 1.00 105.79 212 GLY G CA 1
ATOM 8675 C C . GLY D 1 208 ? -27.177 53.443 18.580 1.00 121.73 212 GLY G C 1
ATOM 8676 O O . GLY D 1 208 ? -28.032 52.554 18.639 1.00 130.57 212 GLY G O 1
ATOM 8677 N N . HIS D 1 209 ? -25.955 53.226 18.101 1.00 116.81 213 HIS G N 1
ATOM 8678 C CA . HIS D 1 209 ? -25.534 51.941 17.564 1.00 118.14 213 HIS G CA 1
ATOM 8679 C C . HIS D 1 209 ? -24.583 51.253 18.533 1.00 112.80 213 HIS G C 1
ATOM 8680 O O . HIS D 1 209 ? -23.754 51.906 19.176 1.00 108.59 213 HIS G O 1
ATOM 8687 N N . LEU D 1 210 ? -24.710 49.932 18.631 1.00 117.83 214 LEU G N 1
ATOM 8688 C CA . LEU D 1 210 ? -23.872 49.145 19.528 1.00 103.44 214 LEU G CA 1
ATOM 8689 C C . LEU D 1 210 ? -22.442 49.105 19.003 1.00 99.87 214 LEU G C 1
ATOM 8690 O O . LEU D 1 210 ? -22.188 48.577 17.915 1.00 113.81 214 LEU G O 1
ATOM 8695 N N . ILE D 1 211 ? -21.507 49.660 19.771 1.00 92.41 215 ILE G N 1
ATOM 8696 C CA . ILE D 1 211 ? -20.105 49.596 19.376 1.00 100.17 215 ILE G CA 1
ATOM 8697 C C . ILE D 1 211 ? -19.419 48.346 19.928 1.00 98.10 215 ILE G C 1
ATOM 8698 O O . ILE D 1 211 ? -18.520 47.799 19.281 1.00 90.37 215 ILE G O 1
ATOM 8703 N N . GLN D 1 212 ? -19.837 47.865 21.098 1.00 96.35 216 GLN G N 1
ATOM 8704 C CA . GLN D 1 212 ? -19.222 46.687 21.693 1.00 86.69 216 GLN G CA 1
ATOM 8705 C C . GLN D 1 212 ? -20.156 46.117 22.750 1.00 89.05 216 GLN G C 1
ATOM 8706 O O . GLN D 1 212 ? -20.733 46.863 23.545 1.00 88.03 216 GLN G O 1
ATOM 8712 N N . GLU D 1 213 ? -20.299 44.795 22.748 1.00 96.67 217 GLU G N 1
ATOM 8713 C CA . GLU D 1 213 ? -21.095 44.079 23.733 1.00 96.53 217 GLU G CA 1
ATOM 8714 C C . GLU D 1 213 ? -20.172 43.223 24.589 1.00 104.81 217 GLU G C 1
ATOM 8715 O O . GLU D 1 213 ? -19.387 42.429 24.059 1.00 96.49 217 GLU G O 1
ATOM 8721 N N . LEU D 1 214 ? -20.263 43.390 25.905 1.00 97.46 218 LEU G N 1
ATOM 8722 C CA . LEU D 1 214 ? -19.416 42.680 26.848 1.00 88.58 218 LEU G CA 1
ATOM 8723 C C . LEU D 1 214 ? -20.278 41.912 27.841 1.00 100.92 218 LEU G C 1
ATOM 8724 O O . LEU D 1 214 ? -21.443 42.246 28.075 1.00 104.07 218 LEU G O 1
ATOM 8729 N N . ARG D 1 215 ? -19.689 40.875 28.428 1.00 90.19 219 ARG G N 1
ATOM 8730 C CA . ARG D 1 215 ? -20.383 39.996 29.359 1.00 92.10 219 ARG G CA 1
ATOM 8731 C C . ARG D 1 215 ? -19.780 40.142 30.748 1.00 94.37 219 ARG G C 1
ATOM 8732 O O . ARG D 1 215 ? -18.554 40.115 30.904 1.00 101.07 219 ARG G O 1
ATOM 8740 N N . ARG D 1 216 ? -20.640 40.295 31.751 1.00 102.02 220 ARG G N 1
ATOM 8741 C CA . ARG D 1 216 ? -20.176 40.393 33.125 1.00 105.97 220 ARG G CA 1
ATOM 8742 C C . ARG D 1 216 ? -19.915 39.002 33.699 1.00 108.77 220 ARG G C 1
ATOM 8743 O O . ARG D 1 216 ? -20.333 37.982 33.145 1.00 103.82 220 ARG G O 1
ATOM 8751 N N . GLY D 1 217 ? -19.208 38.975 34.826 1.00 115.96 221 GLY G N 1
ATOM 8752 C CA . GLY D 1 217 ? -18.838 37.710 35.429 1.00 118.80 221 GLY G CA 1
ATOM 8753 C C . GLY D 1 217 ? -20.041 36.940 35.940 1.00 114.54 221 GLY G C 1
ATOM 8754 O O . GLY D 1 217 ? -21.074 37.509 36.294 1.00 124.03 221 GLY G O 1
ATOM 8755 N N . SER D 1 218 ? -19.897 35.614 35.974 1.00 108.67 222 SER G N 1
ATOM 8756 C CA . SER D 1 218 ? -20.991 34.765 36.431 1.00 107.43 222 SER G CA 1
ATOM 8757 C C . SER D 1 218 ? -21.222 34.925 37.929 1.00 118.78 222 SER G C 1
ATOM 8758 O O . SER D 1 218 ? -22.360 35.103 38.376 1.00 127.79 222 SER G O 1
ATOM 8761 N N . GLN D 1 219 ? -20.149 34.865 38.722 1.00 126.05 223 GLN G N 1
ATOM 8762 C CA . GLN D 1 219 ? -20.296 35.024 40.164 1.00 118.19 223 GLN G CA 1
ATOM 8763 C C . GLN D 1 219 ? -20.687 36.451 40.529 1.00 121.36 223 GLN G C 1
ATOM 8764 O O . GLN D 1 219 ? -21.380 36.666 41.531 1.00 133.59 223 GLN G O 1
ATOM 8770 N N . ALA D 1 220 ? -20.270 37.429 39.729 1.00 128.42 224 ALA G N 1
ATOM 8771 C CA . ALA D 1 220 ? -20.690 38.804 39.945 1.00 140.29 224 ALA G CA 1
ATOM 8772 C C . ALA D 1 220 ? -22.194 38.941 39.708 1.00 137.66 224 ALA G C 1
ATOM 8773 O O . ALA D 1 220 ? -22.851 38.058 39.149 1.00 133.45 224 ALA G O 1
ATOM 8775 N N . ALA D 1 221 ? -22.743 40.073 40.146 1.00 132.14 225 ALA G N 1
ATOM 8776 C CA . ALA D 1 221 ? -24.177 40.302 40.018 1.00 143.39 225 ALA G CA 1
ATOM 8777 C C . ALA D 1 221 ? -24.491 41.784 39.859 1.00 132.42 225 ALA G C 1
ATOM 8778 O O . ALA D 1 221 ? -24.637 42.277 38.736 1.00 139.22 225 ALA G O 1
ATOM 8780 N N . ASN D 1 222 ? -24.600 42.497 40.977 1.00 111.06 226 ASN G N 1
ATOM 8781 C CA . ASN D 1 222 ? -24.965 43.906 40.937 1.00 117.79 226 ASN G CA 1
ATOM 8782 C C . ASN D 1 222 ? -23.790 44.750 40.456 1.00 110.72 226 ASN G C 1
ATOM 8783 O O . ASN D 1 222 ? -22.667 44.611 40.951 1.00 118.04 226 ASN G O 1
ATOM 8788 N N . ILE D 1 223 ? -24.053 45.626 39.491 1.00 95.58 227 ILE G N 1
ATOM 8789 C CA . ILE D 1 223 ? -23.052 46.539 38.955 1.00 86.15 227 ILE G CA 1
ATOM 8790 C C . ILE D 1 223 ? -23.205 47.877 39.664 1.00 93.87 227 ILE G C 1
ATOM 8791 O O . ILE D 1 223 ? -24.280 48.487 39.633 1.00 100.63 227 ILE G O 1
ATOM 8796 N N . TYR D 1 224 ? -22.130 48.338 40.301 1.00 108.28 228 TYR G N 1
ATOM 8797 C CA . TYR D 1 224 ? -22.155 49.569 41.081 1.00 111.41 228 TYR G CA 1
ATOM 8798 C C . TYR D 1 224 ? -21.677 50.777 40.284 1.00 102.21 228 TYR G C 1
ATOM 8799 O O . TYR D 1 224 ? -22.355 51.808 40.254 1.00 113.70 228 TYR G O 1
ATOM 8808 N N . CYS D 1 225 ? -20.521 50.671 39.634 1.00 90.02 229 CYS G N 1
ATOM 8809 C CA . CYS D 1 225 ? -19.937 51.792 38.913 1.00 84.00 229 CYS G CA 1
ATOM 8810 C C . CYS D 1 225 ? -19.238 51.293 37.657 1.00 92.34 229 CYS G C 1
ATOM 8811 O O . CYS D 1 225 ? -18.649 50.208 37.652 1.00 91.87 229 CYS G O 1
ATOM 8814 N N . ILE D 1 226 ? -19.324 52.087 36.593 1.00 91.66 230 ILE G N 1
ATOM 8815 C CA . ILE D 1 226 ? -18.628 51.834 35.337 1.00 82.37 230 ILE G CA 1
ATOM 8816 C C . ILE D 1 226 ? -17.979 53.138 34.899 1.00 91.31 230 ILE G C 1
ATOM 8817 O O . ILE D 1 226 ? -18.559 54.215 35.078 1.00 106.65 230 ILE G O 1
ATOM 8822 N N . ASN D 1 227 ? -16.776 53.048 34.334 1.00 84.76 231 ASN G N 1
ATOM 8823 C CA . ASN D 1 227 ? -16.058 54.237 33.894 1.00 82.21 231 ASN G CA 1
ATOM 8824 C C . ASN D 1 227 ? -15.114 53.880 32.756 1.00 88.06 231 ASN G C 1
ATOM 8825 O O . ASN D 1 227 ? -14.480 52.822 32.773 1.00 90.60 231 ASN G O 1
ATOM 8830 N N . PHE D 1 228 ? -15.029 54.773 31.772 1.00 88.23 232 PHE G N 1
ATOM 8831 C CA . PHE D 1 228 ? -14.114 54.614 30.653 1.00 87.06 232 PHE G CA 1
ATOM 8832 C C . PHE D 1 228 ? -12.711 55.079 31.038 1.00 87.88 232 PHE G C 1
ATOM 8833 O O . PHE D 1 228 ? -12.479 55.636 32.115 1.00 87.56 232 PHE G O 1
ATOM 8841 N N . ASN D 1 229 ? -11.766 54.850 30.133 1.00 84.27 233 ASN G N 1
ATOM 8842 C CA . ASN D 1 229 ? -10.437 55.423 30.241 1.00 89.77 233 ASN G CA 1
ATOM 8843 C C . ASN D 1 229 ? -10.345 56.637 29.315 1.00 117.55 233 ASN G C 1
ATOM 8844 O O . ASN D 1 229 ? -11.355 57.136 28.808 1.00 115.46 233 ASN G O 1
ATOM 8849 N N . GLN D 1 230 ? -9.124 57.122 29.087 1.00 118.76 234 GLN G N 1
ATOM 8850 C CA . GLN D 1 230 ? -8.944 58.338 28.298 1.00 113.65 234 GLN G CA 1
ATOM 8851 C C . GLN D 1 230 ? -9.373 58.130 26.849 1.00 113.20 234 GLN G C 1
ATOM 8852 O O . GLN D 1 230 ? -10.235 58.850 26.334 1.00 109.28 234 GLN G O 1
ATOM 8858 N N . ASP D 1 231 ? -8.787 57.142 26.175 1.00 119.14 235 ASP G N 1
ATOM 8859 C CA . ASP D 1 231 ? -9.058 56.892 24.766 1.00 119.98 235 ASP G CA 1
ATOM 8860 C C . ASP D 1 231 ? -10.268 55.991 24.539 1.00 116.70 235 ASP G C 1
ATOM 8861 O O . ASP D 1 231 ? -10.443 55.483 23.425 1.00 115.07 235 ASP G O 1
ATOM 8866 N N . ALA D 1 232 ? -11.096 55.780 25.563 1.00 105.65 236 ALA G N 1
ATOM 8867 C CA . ALA D 1 232 ? -12.322 54.986 25.474 1.00 106.00 236 ALA G CA 1
ATOM 8868 C C . ALA D 1 232 ? -12.062 53.554 25.015 1.00 110.49 236 ALA G C 1
ATOM 8869 O O . ALA D 1 232 ? -12.973 52.885 24.516 1.00 97.69 236 ALA G O 1
ATOM 8871 N N . SER D 1 233 ? -10.833 53.063 25.179 1.00 116.69 237 SER G N 1
ATOM 8872 C CA . SER D 1 233 ? -10.493 51.708 24.764 1.00 112.42 237 SER G CA 1
ATOM 8873 C C . SER D 1 233 ? -10.711 50.681 25.866 1.00 113.19 237 SER G C 1
ATOM 8874 O O . SER D 1 233 ? -10.915 49.498 25.570 1.00 110.28 237 SER G O 1
ATOM 8877 N N . LEU D 1 234 ? -10.663 51.105 27.127 1.00 96.87 238 LEU G N 1
ATOM 8878 C CA . LEU D 1 234 ? -10.876 50.225 28.265 1.00 99.34 238 LEU G CA 1
ATOM 8879 C C . LEU D 1 234 ? -11.959 50.804 29.162 1.00 103.88 238 LEU G C 1
ATOM 8880 O O . LEU D 1 234 ? -12.158 52.020 29.218 1.00 107.35 238 LEU G O 1
ATOM 8885 N N . ILE D 1 235 ? -12.666 49.917 29.859 1.00 93.26 239 ILE G N 1
ATOM 8886 C CA . ILE D 1 235 ? -13.602 50.309 30.902 1.00 85.51 239 ILE G CA 1
ATOM 8887 C C . ILE D 1 235 ? -13.335 49.453 32.130 1.00 88.45 239 ILE G C 1
ATOM 8888 O O . ILE D 1 235 ? -12.881 48.309 32.029 1.00 90.14 239 ILE G O 1
ATOM 8893 N N . CYS D 1 236 ? -13.606 50.023 33.301 1.00 79.94 240 CYS G N 1
ATOM 8894 C CA . CYS D 1 236 ? -13.512 49.306 34.565 1.00 89.20 240 CYS G CA 1
ATOM 8895 C C . CYS D 1 236 ? -14.891 49.269 35.208 1.00 80.98 240 CYS G C 1
ATOM 8896 O O . CYS D 1 236 ? -15.589 50.288 35.251 1.00 90.69 240 CYS G O 1
ATOM 8899 N N . VAL D 1 237 ? -15.282 48.094 35.693 1.00 85.33 241 VAL G N 1
ATOM 8900 C CA . VAL D 1 237 ? -16.610 47.865 36.249 1.00 83.69 241 VAL G CA 1
ATOM 8901 C C . VAL D 1 237 ? -16.453 47.315 37.659 1.00 95.52 241 VAL G C 1
ATOM 8902 O O . VAL D 1 237 ? -15.715 46.347 37.872 1.00 97.69 241 VAL G O 1
ATOM 8906 N N . SER D 1 238 ? -17.145 47.929 38.614 1.00 99.12 242 SER G N 1
ATOM 8907 C CA . SER D 1 238 ? -17.144 47.477 39.998 1.00 102.17 242 SER G CA 1
ATOM 8908 C C . SER D 1 238 ? -18.424 46.705 40.290 1.00 102.80 242 SER G C 1
ATOM 8909 O O . SER D 1 238 ? -19.515 47.113 39.880 1.00 101.99 242 SER G O 1
ATOM 8912 N N . SER D 1 239 ? -18.285 45.585 40.999 1.00 106.03 243 SER G N 1
ATOM 8913 C CA . SER D 1 239 ? -19.430 44.733 41.297 1.00 115.03 243 SER G CA 1
ATOM 8914 C C . SER D 1 239 ? -19.522 44.421 42.786 1.00 125.51 243 SER G C 1
ATOM 8915 O O . SER D 1 239 ? -19.163 45.253 43.626 1.00 124.79 243 SER G O 1
ATOM 8918 N N . ASP D 1 240 ? -20.001 43.225 43.119 1.00 135.80 244 ASP G N 1
ATOM 8919 C CA . ASP D 1 240 ? -20.226 42.860 44.510 1.00 138.40 244 ASP G CA 1
ATOM 8920 C C . ASP D 1 240 ? -18.905 42.664 45.246 1.00 138.53 244 ASP G C 1
ATOM 8921 O O . ASP D 1 240 ? -17.907 42.220 44.673 1.00 139.66 244 ASP G O 1
ATOM 8926 N N . HIS D 1 241 ? -18.917 43.002 46.539 1.00 142.75 245 HIS G N 1
ATOM 8927 C CA . HIS D 1 241 ? -17.762 42.829 47.423 1.00 135.58 245 HIS G CA 1
ATOM 8928 C C . HIS D 1 241 ? -16.530 43.560 46.893 1.00 130.70 245 HIS G C 1
ATOM 8929 O O . HIS D 1 241 ? -15.399 43.088 47.028 1.00 120.79 245 HIS G O 1
ATOM 8936 N N . GLY D 1 242 ? -16.752 44.725 46.287 1.00 120.45 246 GLY G N 1
ATOM 8937 C CA . GLY D 1 242 ? -15.653 45.512 45.763 1.00 109.58 246 GLY G CA 1
ATOM 8938 C C . GLY D 1 242 ? -14.871 44.847 44.656 1.00 112.82 246 GLY G C 1
ATOM 8939 O O . GLY D 1 242 ? -13.725 45.226 44.405 1.00 121.04 246 GLY G O 1
ATOM 8940 N N . THR D 1 243 ? -15.455 43.856 43.987 1.00 117.76 247 THR G N 1
ATOM 8941 C CA . THR D 1 243 ? -14.782 43.172 42.890 1.00 110.99 247 THR G CA 1
ATOM 8942 C C . THR D 1 243 ? -14.840 44.046 41.644 1.00 98.60 247 THR G C 1
ATOM 8943 O O . THR D 1 243 ? -15.927 44.422 41.193 1.00 108.97 247 THR G O 1
ATOM 8947 N N . VAL D 1 244 ? -13.676 44.370 41.089 1.00 90.18 248 VAL G N 1
ATOM 8948 C CA . VAL D 1 244 ? -13.571 45.253 39.934 1.00 103.24 248 VAL G CA 1
ATOM 8949 C C . VAL D 1 244 ? -13.042 44.445 38.758 1.00 102.47 248 VAL G C 1
ATOM 8950 O O . VAL D 1 244 ? -11.976 43.824 38.849 1.00 98.67 248 VAL G O 1
ATOM 8954 N N . HIS D 1 245 ? -13.786 44.455 37.656 1.00 99.75 249 HIS G N 1
ATOM 8955 C CA . HIS D 1 245 ? -13.375 43.819 36.414 1.00 100.68 249 HIS G CA 1
ATOM 8956 C C . HIS D 1 245 ? -12.995 44.886 35.396 1.00 90.58 249 HIS G C 1
ATOM 8957 O O . HIS D 1 245 ? -13.648 45.930 35.304 1.00 89.29 249 HIS G O 1
ATOM 8964 N N . ILE D 1 246 ? -11.940 44.618 34.634 1.00 88.71 250 ILE G N 1
ATOM 8965 C CA . ILE D 1 246 ? -11.429 45.545 33.631 1.00 87.50 250 ILE G CA 1
ATOM 8966 C C . ILE D 1 246 ? -11.601 44.894 32.267 1.00 94.61 250 ILE G C 1
ATOM 8967 O O . ILE D 1 246 ? -11.027 43.829 32.007 1.00 107.33 250 ILE G O 1
ATOM 8972 N N . PHE D 1 247 ? -12.383 45.529 31.400 1.00 90.79 251 PHE G N 1
ATOM 8973 C CA . PHE D 1 247 ? -12.680 44.996 30.079 1.00 104.23 251 PHE G CA 1
ATOM 8974 C C . PHE D 1 247 ? -11.992 45.821 28.997 1.00 108.50 251 PHE G C 1
ATOM 8975 O O . PHE D 1 247 ? -11.484 46.920 29.237 1.00 93.42 251 PHE G O 1
ATOM 8983 N N . ALA D 1 248 ? -11.991 45.265 27.787 1.00 105.19 252 ALA G N 1
ATOM 8984 C CA . ALA D 1 248 ? -11.542 45.963 26.589 1.00 99.59 252 ALA G CA 1
ATOM 8985 C C . ALA D 1 248 ? -12.770 46.394 25.797 1.00 106.28 252 ALA G C 1
ATOM 8986 O O . ALA D 1 248 ? -13.609 45.557 25.445 1.00 102.24 252 ALA G O 1
ATOM 8988 N N . ALA D 1 249 ? -12.873 47.693 25.517 1.00 105.05 253 ALA G N 1
ATOM 8989 C CA . ALA D 1 249 ? -14.078 48.266 24.933 1.00 85.85 253 ALA G CA 1
ATOM 8990 C C . ALA D 1 249 ? -14.032 48.383 23.415 1.00 95.58 253 ALA G C 1
ATOM 8991 O O . ALA D 1 249 ? -15.071 48.654 22.804 1.00 103.38 253 ALA G O 1
ATOM 8993 N N . GLU D 1 250 ? -12.870 48.192 22.789 1.00 102.31 254 GLU G N 1
ATOM 8994 C CA . GLU D 1 250 ? -12.754 48.302 21.343 1.00 110.94 254 GLU G CA 1
ATOM 8995 C C . GLU D 1 250 ? -12.384 47.002 20.644 1.00 121.56 254 GLU G C 1
ATOM 8996 O O . GLU D 1 250 ? -12.645 46.877 19.443 1.00 125.54 254 GLU G O 1
ATOM 9002 N N . ASP D 1 251 ? -11.795 46.045 21.343 1.00 118.41 255 ASP G N 1
ATOM 9003 C CA . ASP D 1 251 ? -11.419 44.779 20.729 1.00 125.30 255 ASP G CA 1
ATOM 9004 C C . ASP D 1 251 ? -12.659 43.933 20.473 1.00 125.82 255 ASP G C 1
ATOM 9005 O O . ASP D 1 251 ? -13.320 43.523 21.437 1.00 125.98 255 ASP G O 1
ATOM 9010 N N . PRO D 1 252 ? -13.014 43.645 19.217 1.00 125.91 256 PRO G N 1
ATOM 9011 C CA . PRO D 1 252 ? -14.234 42.864 18.964 1.00 125.86 256 PRO G CA 1
ATOM 9012 C C . PRO D 1 252 ? -14.102 41.395 19.324 1.00 125.52 256 PRO G C 1
ATOM 9013 O O . PRO D 1 252 ? -15.122 40.750 19.593 1.00 123.61 256 PRO G O 1
ATOM 9017 N N . LYS D 1 253 ? -12.886 40.844 19.335 1.00 125.44 257 LYS G N 1
ATOM 9018 C CA . LYS D 1 253 ? -12.663 39.456 19.721 1.00 129.68 257 LYS G CA 1
ATOM 9019 C C . LYS D 1 253 ? -12.480 39.288 21.226 1.00 124.01 257 LYS G C 1
ATOM 9020 O O . LYS D 1 253 ? -11.786 38.361 21.665 1.00 129.50 257 LYS G O 1
ATOM 9026 N N . SER D 1 254 ? -13.096 40.153 22.030 1.00 129.56 258 SER G N 1
ATOM 9027 C CA . SER D 1 254 ? -13.003 40.077 23.484 1.00 126.03 258 SER G CA 1
ATOM 9028 C C . SER D 1 254 ? -14.369 40.384 24.076 1.00 108.31 258 SER G C 1
ATOM 9029 O O . SER D 1 254 ? -14.921 41.461 23.836 1.00 102.98 258 SER G O 1
ATOM 9032 N N . LYS D 1 255 ? -14.914 39.436 24.843 1.00 108.02 259 LYS G N 1
ATOM 9033 C CA . LYS D 1 255 ? -16.196 39.617 25.509 1.00 112.16 259 LYS G CA 1
ATOM 9034 C C . LYS D 1 255 ? -16.128 39.501 27.024 1.00 103.64 259 LYS G C 1
ATOM 9035 O O . LYS D 1 255 ? -17.072 39.928 27.697 1.00 103.61 259 LYS G O 1
ATOM 9041 N N . TRP D 1 256 ? -15.059 38.941 27.575 1.00 102.81 260 TRP G N 1
ATOM 9042 C CA . TRP D 1 256 ? -14.898 38.792 29.013 1.00 103.65 260 TRP G CA 1
ATOM 9043 C C . TRP D 1 256 ? -13.785 39.706 29.507 1.00 103.04 260 TRP G C 1
ATOM 9044 O O . TRP D 1 256 ? -12.985 40.233 28.730 1.00 101.13 260 TRP G O 1
ATOM 9055 N N . SER D 1 257 ? -13.743 39.889 30.824 1.00 108.93 261 SER G N 1
ATOM 9056 C CA . SER D 1 257 ? -12.721 40.734 31.426 1.00 106.50 261 SER G CA 1
ATOM 9057 C C . SER D 1 257 ? -11.361 40.050 31.350 1.00 115.24 261 SER G C 1
ATOM 9058 O O . SER D 1 257 ? -11.232 38.862 31.663 1.00 98.08 261 SER G O 1
ATOM 9061 N N . PHE D 1 258 ? -10.346 40.802 30.925 1.00 118.53 262 PHE G N 1
ATOM 9062 C CA . PHE D 1 258 ? -8.988 40.279 30.864 1.00 116.12 262 PHE G CA 1
ATOM 9063 C C . PHE D 1 258 ? -8.259 40.377 32.197 1.00 118.89 262 PHE G C 1
ATOM 9064 O O . PHE D 1 258 ? -7.213 39.739 32.360 1.00 132.56 262 PHE G O 1
ATOM 9072 N N . SER D 1 259 ? -8.780 41.154 33.144 1.00 108.60 263 SER G N 1
ATOM 9073 C CA . SER D 1 259 ? -8.174 41.285 34.460 1.00 116.84 263 SER G CA 1
ATOM 9074 C C . SER D 1 259 ? -9.264 41.610 35.470 1.00 101.92 263 SER G C 1
ATOM 9075 O O . SER D 1 259 ? -10.299 42.186 35.124 1.00 105.79 263 SER G O 1
ATOM 9078 N N . LYS D 1 260 ? -9.021 41.234 36.722 1.00 109.35 264 LYS G N 1
ATOM 9079 C CA . LYS D 1 260 ? -9.989 41.463 37.784 1.00 108.59 264 LYS G CA 1
ATOM 9080 C C . LYS D 1 260 ? -9.273 41.436 39.125 1.00 111.18 264 LYS G C 1
ATOM 9081 O O . LYS D 1 260 ? -8.313 40.685 39.316 1.00 129.25 264 LYS G O 1
ATOM 9087 N N . PHE D 1 261 ? -9.751 42.266 40.049 1.00 105.92 265 PHE G N 1
ATOM 9088 C CA . PHE D 1 261 ? -9.212 42.316 41.399 1.00 116.18 265 PHE G CA 1
ATOM 9089 C C . PHE D 1 261 ? -10.352 42.542 42.382 1.00 112.11 265 PHE G C 1
ATOM 9090 O O . PHE D 1 261 ? -11.476 42.881 42.002 1.00 108.36 265 PHE G O 1
ATOM 9098 N N . GLN D 1 262 ? -10.046 42.347 43.663 1.00 120.36 266 GLN G N 1
ATOM 9099 C CA . GLN D 1 262 ? -11.011 42.530 44.735 1.00 112.43 266 GLN G CA 1
ATOM 9100 C C . GLN D 1 262 ? -10.345 43.276 45.880 1.00 116.37 266 GLN G C 1
ATOM 9101 O O . GLN D 1 262 ? -9.173 43.037 46.187 1.00 118.46 266 GLN G O 1
ATOM 9107 N N . VAL D 1 263 ? -11.092 44.182 46.502 1.00 122.08 267 VAL G N 1
ATOM 9108 C CA . VAL D 1 263 ? -10.589 44.932 47.649 1.00 120.66 267 VAL G CA 1
ATOM 9109 C C . VAL D 1 263 ? -10.626 44.026 48.876 1.00 122.67 267 VAL G C 1
ATOM 9110 O O . VAL D 1 263 ? -11.569 43.236 49.039 1.00 97.19 267 VAL G 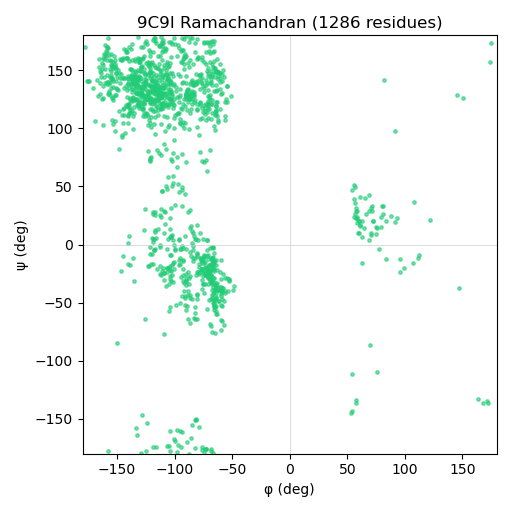O 1
ATOM 9114 N N . PRO D 1 264 ? -9.607 44.077 49.740 1.00 111.54 268 PRO G N 1
ATOM 9115 C CA . PRO D 1 264 ? -9.612 43.205 50.928 1.00 119.95 268 PRO G CA 1
ATOM 9116 C C . PRO D 1 264 ? -10.803 43.421 51.845 1.00 130.71 268 PRO G C 1
ATOM 9117 O O . PRO D 1 264 ? -11.321 42.453 52.417 1.00 142.06 268 PRO G O 1
ATOM 9121 N N . SER D 1 265 ? -11.254 44.667 52.004 1.00 144.18 269 SER G N 1
ATOM 9122 C CA . SER D 1 265 ? -12.350 44.951 52.922 1.00 150.93 269 SER G CA 1
ATOM 9123 C C . SER D 1 265 ? -13.679 44.380 52.444 1.00 150.90 269 SER G C 1
ATOM 9124 O O . SER D 1 265 ? -14.586 44.194 53.262 1.00 144.78 269 SER G O 1
ATOM 9127 N N . GLY D 1 266 ? -13.814 44.097 51.151 1.00 132.75 270 GLY G N 1
ATOM 9128 C CA . GLY D 1 266 ? -15.068 43.595 50.628 1.00 128.32 270 GLY G CA 1
ATOM 9129 C C . GLY D 1 266 ? -16.193 44.602 50.592 1.00 145.74 270 GLY G C 1
ATOM 9130 O O . GLY D 1 266 ? -17.340 44.220 50.340 1.00 151.96 270 GLY G O 1
ATOM 9131 N N . SER D 1 267 ? -15.904 45.876 50.841 1.00 164.21 271 SER G N 1
ATOM 9132 C CA . SER D 1 267 ? -16.919 46.915 50.815 1.00 159.49 271 SER G CA 1
ATOM 9133 C C . SER D 1 267 ? -17.180 47.368 49.379 1.00 150.38 271 SER G C 1
ATOM 9134 O O . SER D 1 267 ? -16.270 47.363 48.545 1.00 154.04 271 SER G O 1
ATOM 9137 N N . PRO D 1 268 ? -18.420 47.746 49.063 1.00 140.92 272 PRO G N 1
ATOM 9138 C CA . PRO D 1 268 ? -18.712 48.268 47.722 1.00 133.18 272 PRO G CA 1
ATOM 9139 C C . PRO D 1 268 ? -17.868 49.495 47.413 1.00 115.48 272 PRO G C 1
ATOM 9140 O O . PRO D 1 268 ? -17.546 50.292 48.296 1.00 123.57 272 PRO G O 1
ATOM 9144 N N . CYS D 1 269 ? -17.512 49.644 46.139 1.00 99.71 273 CYS G N 1
ATOM 9145 C CA . CYS D 1 269 ? -16.577 50.687 45.747 1.00 103.63 273 CYS G CA 1
ATOM 9146 C C . CYS D 1 269 ? -16.935 51.234 44.374 1.00 93.45 273 CYS G C 1
ATOM 9147 O O . CYS D 1 269 ? -17.636 50.594 43.586 1.00 89.06 273 CYS G O 1
ATOM 9150 N N . ILE D 1 270 ? -16.440 52.441 44.103 1.00 85.80 274 ILE G N 1
ATOM 9151 C CA . ILE D 1 270 ? -16.480 53.042 42.776 1.00 99.25 274 ILE G CA 1
ATOM 9152 C C . ILE D 1 270 ? -15.084 52.950 42.178 1.00 92.25 274 ILE G C 1
ATOM 9153 O O . ILE D 1 270 ? -14.075 53.011 42.890 1.00 91.86 274 ILE G O 1
ATOM 9158 N N . CYS D 1 271 ? -15.019 52.797 40.859 1.00 83.26 275 CYS G N 1
ATOM 9159 C CA . CYS D 1 271 ? -13.755 52.580 40.173 1.00 88.38 275 CYS G CA 1
ATOM 9160 C C . CYS D 1 271 ? -13.577 53.594 39.054 1.00 85.61 275 CYS G C 1
ATOM 9161 O O . CYS D 1 271 ? -14.547 54.034 38.430 1.00 84.97 275 CYS G O 1
ATOM 9164 N N . ALA D 1 272 ? -12.320 53.956 38.810 1.00 84.95 276 ALA G N 1
ATOM 9165 C CA . ALA D 1 272 ? -11.937 54.854 37.729 1.00 92.40 276 ALA G CA 1
ATOM 9166 C C . ALA D 1 272 ? -10.435 54.744 37.523 1.00 84.29 276 ALA G C 1
ATOM 9167 O O . ALA D 1 272 ? -9.688 54.474 38.468 1.00 93.37 276 ALA G O 1
ATOM 9169 N N . PHE D 1 273 ? -10.005 54.950 36.282 1.00 84.92 277 PHE G N 1
ATOM 9170 C CA . PHE D 1 273 ? -8.586 54.893 35.969 1.00 89.30 277 PHE G CA 1
ATOM 9171 C C . PHE D 1 273 ? -7.851 56.077 36.592 1.00 102.08 277 PHE G C 1
ATOM 9172 O O . PHE D 1 273 ? -8.434 57.125 36.885 1.00 116.92 277 PHE G O 1
ATOM 9180 N N . GLY D 1 274 ? -6.549 55.897 36.796 1.00 98.26 278 GLY G N 1
ATOM 9181 C CA . GLY D 1 274 ? -5.711 56.892 37.423 1.00 95.35 278 GLY G CA 1
ATOM 9182 C C . GLY D 1 274 ? -4.831 57.628 36.434 1.00 107.89 278 GLY G C 1
ATOM 9183 O O . GLY D 1 274 ? -5.083 57.649 35.224 1.00 112.50 278 GLY G O 1
ATOM 9184 N N . THR D 1 275 ? -3.777 58.251 36.967 1.00 110.45 279 THR G N 1
ATOM 9185 C CA . THR D 1 275 ? -2.851 59.001 36.123 1.00 117.57 279 THR G CA 1
ATOM 9186 C C . THR D 1 275 ? -2.124 58.077 35.154 1.00 118.05 279 THR G C 1
ATOM 9187 O O . THR D 1 275 ? -2.025 58.366 33.956 1.00 113.20 279 THR G O 1
ATOM 9191 N N . GLU D 1 276 ? -1.607 56.960 35.657 1.00 119.33 280 GLU G N 1
ATOM 9192 C CA . GLU D 1 276 ? -0.956 55.991 34.789 1.00 118.33 280 GLU G CA 1
ATOM 9193 C C . GLU D 1 276 ? -2.003 55.250 33.961 1.00 116.74 280 GLU G C 1
ATOM 9194 O O . GLU D 1 276 ? -3.087 54.936 34.464 1.00 114.23 280 GLU G O 1
ATOM 9200 N N . PRO D 1 277 ? -1.713 54.954 32.690 1.00 105.32 281 PRO G N 1
ATOM 9201 C CA . PRO D 1 277 ? -2.716 54.298 31.837 1.00 110.08 281 PRO G CA 1
ATOM 9202 C C . PRO D 1 277 ? -3.074 52.890 32.278 1.00 116.00 281 PRO G C 1
ATOM 9203 O O . PRO D 1 277 ? -4.087 52.356 31.808 1.00 114.00 281 PRO G O 1
ATOM 9207 N N . ASN D 1 278 ? -2.285 52.273 33.158 1.00 116.08 282 ASN G N 1
ATOM 9208 C CA . ASN D 1 278 ? -2.561 50.934 33.662 1.00 112.88 282 ASN G CA 1
ATOM 9209 C C . ASN D 1 278 ? -2.937 50.940 35.140 1.00 119.35 282 ASN G C 1
ATOM 9210 O O . ASN D 1 278 ? -2.776 49.923 35.821 1.00 114.01 282 ASN G O 1
ATOM 9215 N N . ALA D 1 279 ? -3.431 52.065 35.648 1.00 118.98 283 ALA G N 1
ATOM 9216 C CA . ALA D 1 279 ? -3.815 52.203 37.043 1.00 101.52 283 ALA G CA 1
ATOM 9217 C C . ALA D 1 279 ? -5.330 52.275 37.168 1.00 90.76 283 ALA G C 1
ATOM 9218 O O . ALA D 1 279 ? -6.019 52.808 36.294 1.00 106.75 283 ALA G O 1
ATOM 9220 N N . VAL D 1 280 ? -5.845 51.725 38.267 1.00 84.54 284 VAL G N 1
ATOM 9221 C CA . VAL D 1 280 ? -7.273 51.748 38.566 1.00 88.83 284 VAL G CA 1
ATOM 9222 C C . VAL D 1 280 ? -7.438 52.071 40.043 1.00 90.88 284 VAL G C 1
ATOM 9223 O O . VAL D 1 280 ? -6.884 51.373 40.900 1.00 97.42 284 VAL G O 1
ATOM 9227 N N . ILE D 1 281 ? -8.193 53.123 40.342 1.00 90.43 285 ILE G N 1
ATOM 9228 C CA . ILE D 1 281 ? -8.420 53.576 41.710 1.00 96.51 285 ILE G CA 1
ATOM 9229 C C . ILE D 1 281 ? -9.804 53.124 42.149 1.00 93.03 285 ILE G C 1
ATOM 9230 O O . ILE D 1 281 ? -10.794 53.342 41.438 1.00 97.15 285 ILE G O 1
ATOM 9235 N N . ALA D 1 282 ? -9.875 52.490 43.317 1.00 93.85 286 ALA G N 1
ATOM 9236 C CA . ALA D 1 282 ? -11.129 52.036 43.900 1.00 100.14 286 ALA G CA 1
ATOM 9237 C C . ALA D 1 282 ? -11.365 52.777 45.207 1.00 108.33 286 ALA G C 1
ATOM 9238 O O . ALA D 1 282 ? -10.459 52.879 46.040 1.00 114.42 286 ALA G O 1
ATOM 9240 N N . ILE D 1 283 ? -12.579 53.291 45.381 1.00 102.87 287 ILE G N 1
ATOM 9241 C CA . ILE D 1 283 ? -12.954 54.069 46.556 1.00 102.47 287 ILE G CA 1
ATOM 9242 C C . ILE D 1 283 ? -14.138 53.371 47.204 1.00 102.42 287 ILE G C 1
ATOM 9243 O O . ILE D 1 283 ? -15.260 53.424 46.684 1.00 96.53 287 ILE G O 1
ATOM 9248 N N . CYS D 1 284 ? -13.896 52.727 48.339 1.00 107.68 288 CYS G N 1
ATOM 9249 C CA . CYS D 1 284 ? -14.904 51.910 48.992 1.00 101.80 288 CYS G CA 1
ATOM 9250 C C . CYS D 1 284 ? -15.684 52.719 50.023 1.00 99.40 288 CYS G C 1
ATOM 9251 O O . CYS D 1 284 ? -15.236 53.763 50.505 1.00 90.67 288 CYS G O 1
ATOM 9254 N N . ALA D 1 285 ? -16.871 52.211 50.363 1.00 115.56 289 ALA G N 1
ATOM 9255 C CA . ALA D 1 285 ? -17.752 52.906 51.294 1.00 120.05 289 ALA G CA 1
ATOM 9256 C C . ALA D 1 285 ? -17.264 52.825 52.734 1.00 116.53 289 ALA G C 1
ATOM 9257 O O . ALA D 1 285 ? -17.742 53.590 53.579 1.00 107.07 289 ALA G O 1
ATOM 9259 N N . ASP D 1 286 ? -16.334 51.922 53.037 1.00 120.09 290 ASP G N 1
ATOM 9260 C CA . ASP D 1 286 ? -15.771 51.811 54.375 1.00 123.33 290 ASP G CA 1
ATOM 9261 C C . ASP D 1 286 ? -14.610 52.771 54.601 1.00 126.07 290 ASP G C 1
ATOM 9262 O O . ASP D 1 286 ? -13.904 52.644 55.607 1.00 135.45 290 ASP G O 1
ATOM 9267 N N . GLY D 1 287 ? -14.399 53.723 53.695 1.00 116.17 291 GLY G N 1
ATOM 9268 C CA . GLY D 1 287 ? -13.321 54.678 53.841 1.00 128.43 291 GLY G CA 1
ATOM 9269 C C . GLY D 1 287 ? -11.977 54.201 53.348 1.00 130.65 291 GLY G C 1
ATOM 9270 O O . GLY D 1 287 ? -10.951 54.766 53.738 1.00 132.74 291 GLY G O 1
ATOM 9271 N N . SER D 1 288 ? -11.948 53.189 52.487 1.00 126.77 292 SER G N 1
ATOM 9272 C CA . SER D 1 288 ? -10.709 52.594 52.008 1.00 134.10 292 SER G CA 1
ATOM 9273 C C . SER D 1 288 ? -10.425 53.035 50.578 1.00 122.41 292 SER G C 1
ATOM 9274 O O . SER D 1 288 ? -11.331 53.085 49.740 1.00 122.99 292 SER G O 1
ATOM 9277 N N . TYR D 1 289 ? -9.161 53.347 50.305 1.00 113.05 293 TYR G N 1
ATOM 9278 C CA . TYR D 1 289 ? -8.705 53.770 48.988 1.00 111.82 293 TYR G CA 1
ATOM 9279 C C . TYR D 1 289 ? -7.667 52.775 48.493 1.00 124.25 293 TYR G C 1
ATOM 9280 O O . TYR D 1 289 ? -6.736 52.428 49.227 1.00 133.36 293 TYR G O 1
ATOM 9289 N N . TYR D 1 290 ? -7.825 52.320 47.251 1.00 131.79 294 TYR G N 1
ATOM 9290 C CA . TYR D 1 290 ? -6.914 51.356 46.654 1.00 133.64 294 TYR G CA 1
ATOM 9291 C C . TYR D 1 290 ? -6.485 51.830 45.274 1.00 132.85 294 TYR G C 1
ATOM 9292 O O . TYR D 1 290 ? -7.263 52.450 44.544 1.00 130.14 294 TYR G O 1
ATOM 9301 N N . LYS D 1 291 ? -5.236 51.527 44.925 1.00 115.81 295 LYS G N 1
ATOM 9302 C CA . LYS D 1 291 ? -4.701 51.790 43.595 1.00 119.80 295 LYS G CA 1
ATOM 9303 C C . LYS D 1 291 ? -4.101 50.500 43.061 1.00 130.21 295 LYS G C 1
ATOM 9304 O O . LYS D 1 291 ? -3.140 49.976 43.635 1.00 148.27 295 LYS G O 1
ATOM 9310 N N . PHE D 1 292 ? -4.665 49.992 41.970 1.00 122.51 296 PHE G N 1
ATOM 9311 C CA . PHE D 1 292 ? -4.252 48.727 41.379 1.00 119.72 296 PHE G CA 1
ATOM 9312 C C . PHE D 1 292 ? -3.594 48.979 40.031 1.00 115.30 296 PHE G C 1
ATOM 9313 O O . PHE D 1 292 ? -4.179 49.634 39.162 1.00 112.27 296 PHE G O 1
ATOM 9321 N N . LEU D 1 293 ? -2.381 48.462 39.863 1.00 116.23 297 LEU G N 1
ATOM 9322 C CA . LEU D 1 293 ? -1.652 48.540 38.606 1.00 123.72 297 LEU G CA 1
ATOM 9323 C C . LEU D 1 293 ? -1.622 47.162 37.962 1.00 133.91 297 LEU G C 1
ATOM 9324 O O . LEU D 1 293 ? -1.262 46.176 38.613 1.00 139.17 297 LEU G O 1
ATOM 9329 N N . PHE D 1 294 ? -2.003 47.096 36.689 1.00 122.96 298 PHE G N 1
ATOM 9330 C CA . PHE D 1 294 ? -2.056 45.843 35.955 1.00 120.18 298 PHE G CA 1
ATOM 9331 C C . PHE D 1 294 ? -1.160 45.915 34.726 1.00 138.79 298 PHE G C 1
ATOM 9332 O O . PHE D 1 294 ? -0.960 46.984 34.142 1.00 138.31 298 PHE G O 1
ATOM 9340 N N . ASN D 1 295 ? -0.623 44.767 34.344 1.00 142.23 299 ASN G N 1
ATOM 9341 C CA . ASN D 1 295 ? 0.161 44.633 33.126 1.00 140.91 299 ASN G CA 1
ATOM 9342 C C . ASN D 1 295 ? -0.732 44.171 31.986 1.00 133.88 299 ASN G C 1
ATOM 9343 O O . ASN D 1 295 ? -1.877 43.768 32.203 1.00 136.51 299 ASN G O 1
ATOM 9348 N N . PRO D 1 296 ? -0.249 44.254 30.738 1.00 138.14 300 PRO G N 1
ATOM 9349 C CA . PRO D 1 296 ? -1.038 43.726 29.611 1.00 139.03 300 PRO G CA 1
ATOM 9350 C C . PRO D 1 296 ? -1.583 42.325 29.838 1.00 145.35 300 PRO G C 1
ATOM 9351 O O . PRO D 1 296 ? -2.696 42.019 29.394 1.00 127.66 300 PRO G O 1
ATOM 9355 N N . LYS D 1 297 ? -0.827 41.466 30.526 1.00 166.43 301 LYS G N 1
ATOM 9356 C CA . LYS D 1 297 ? -1.316 40.127 30.834 1.00 165.17 301 LYS G CA 1
ATOM 9357 C C . LYS D 1 297 ? -2.499 40.177 31.795 1.00 162.17 301 LYS G C 1
ATOM 9358 O O . LYS D 1 297 ? -3.488 39.459 31.607 1.00 152.96 301 LYS G O 1
ATOM 9364 N N . GLY D 1 298 ? -2.424 41.019 32.824 1.00 158.39 302 GLY G N 1
ATOM 9365 C CA . GLY D 1 298 ? -3.563 41.229 33.697 1.00 129.75 302 GLY G CA 1
ATOM 9366 C C . GLY D 1 298 ? -3.320 40.933 35.163 1.00 138.25 302 GLY G C 1
ATOM 9367 O O . GLY D 1 298 ? -4.271 40.701 35.915 1.00 126.48 302 GLY G O 1
ATOM 9368 N N . GLU D 1 299 ? -2.059 40.939 35.587 1.00 154.54 303 GLU G N 1
ATOM 9369 C CA . GLU D 1 299 ? -1.736 40.684 36.984 1.00 156.27 303 GLU G CA 1
ATOM 9370 C C . GLU D 1 299 ? -1.949 41.941 37.815 1.00 154.54 303 GLU G C 1
ATOM 9371 O O . GLU D 1 299 ? -1.634 43.051 37.380 1.00 151.90 303 GLU G O 1
ATOM 9377 N N . CYS D 1 300 ? -2.473 41.757 39.022 1.00 163.25 304 CYS G N 1
ATOM 9378 C CA . CYS D 1 300 ? -2.780 42.861 39.920 1.00 168.26 304 CYS G CA 1
ATOM 9379 C C . CYS D 1 300 ? -1.627 43.075 40.891 1.00 159.72 304 CYS G C 1
ATOM 9380 O O . CYS D 1 300 ? -1.109 42.114 41.470 1.00 160.27 304 CYS G O 1
ATOM 9383 N N . ILE D 1 301 ? -1.229 44.332 41.062 1.00 161.90 305 ILE G N 1
ATOM 9384 C CA . ILE D 1 301 ? -0.186 44.717 42.006 1.00 170.01 305 ILE G CA 1
ATOM 9385 C C . ILE D 1 301 ? -0.801 45.742 42.949 1.00 167.07 305 ILE G C 1
ATOM 9386 O O . ILE D 1 301 ? -0.977 46.911 42.584 1.00 153.63 305 ILE G O 1
ATOM 9391 N N . ARG D 1 302 ? -1.137 45.308 44.165 1.00 167.15 306 ARG G N 1
ATOM 9392 C CA . ARG D 1 302 ? -1.688 46.193 45.191 1.00 157.53 306 ARG G CA 1
ATOM 9393 C C . ARG D 1 302 ? -0.584 47.144 45.644 1.00 155.67 306 ARG G C 1
ATOM 9394 O O . ARG D 1 302 ? 0.078 46.949 46.666 1.00 165.65 306 ARG G O 1
ATOM 9402 N N . ASP D 1 303 ? -0.387 48.202 44.856 1.00 157.23 307 ASP G N 1
ATOM 9403 C CA . ASP D 1 303 ? 0.733 49.107 45.086 1.00 169.09 307 ASP G CA 1
ATOM 9404 C C . ASP D 1 303 ? 0.441 50.108 46.198 1.00 172.34 307 ASP G C 1
ATOM 9405 O O . ASP D 1 303 ? 1.308 50.375 47.037 1.00 175.74 307 ASP G O 1
ATOM 9410 N N . VAL D 1 304 ? -0.766 50.670 46.225 1.00 146.55 308 VAL G N 1
ATOM 9411 C CA . VAL D 1 304 ? -1.111 51.742 47.150 1.00 147.37 308 VAL G CA 1
ATOM 9412 C C . VAL D 1 304 ? -2.404 51.386 47.873 1.00 148.20 308 VAL G C 1
ATOM 9413 O O . VAL D 1 304 ? -3.366 50.920 47.253 1.00 153.31 308 VAL G O 1
ATOM 9417 N N . TYR D 1 305 ? -2.419 51.603 49.188 1.00 157.75 309 TYR G N 1
ATOM 9418 C CA . TYR D 1 305 ? -3.615 51.445 50.002 1.00 156.88 309 TYR G CA 1
ATOM 9419 C C . TYR D 1 305 ? -3.569 52.464 51.131 1.00 155.64 309 TYR G C 1
ATOM 9420 O O . TYR D 1 305 ? -2.512 52.690 51.725 1.00 165.98 309 TYR G O 1
ATOM 9429 N N . ALA D 1 306 ? -4.714 53.077 51.419 1.00 139.96 310 ALA G N 1
ATOM 9430 C CA . ALA D 1 306 ? -4.797 54.095 52.458 1.00 133.33 310 ALA G CA 1
ATOM 9431 C C . ALA D 1 306 ? -6.241 54.201 52.933 1.00 135.90 310 ALA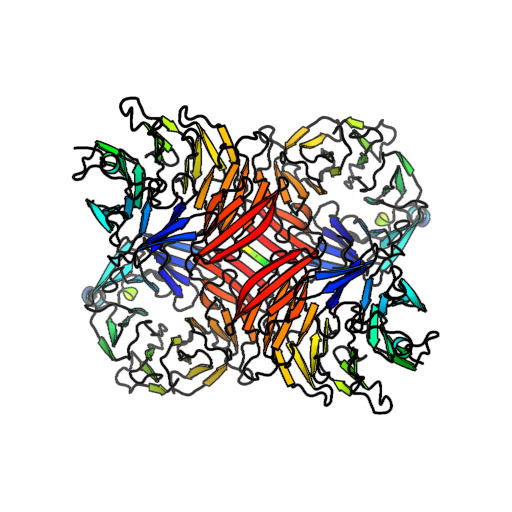 G C 1
ATOM 9432 O O . ALA D 1 306 ? -7.138 53.523 52.424 1.00 143.40 310 ALA G O 1
ATOM 9434 N N . GLN D 1 307 ? -6.455 55.065 53.923 1.00 142.14 311 GLN G N 1
ATOM 9435 C CA . GLN D 1 307 ? -7.776 55.363 54.474 1.00 146.34 311 GLN G CA 1
ATOM 9436 C C . GLN D 1 307 ? -8.013 56.859 54.289 1.00 141.21 311 GLN G C 1
ATOM 9437 O O . GLN D 1 307 ? -7.491 57.673 55.056 1.00 145.07 311 GLN G O 1
ATOM 9443 N N . PHE D 1 308 ? -8.799 57.225 53.272 1.00 131.82 312 PHE G N 1
ATOM 9444 C CA . PHE D 1 308 ? -8.947 58.640 52.944 1.00 129.14 312 PHE G CA 1
ATOM 9445 C C . PHE D 1 308 ? -9.813 59.376 53.960 1.00 130.54 312 PHE G C 1
ATOM 9446 O O . PHE D 1 308 ? -9.661 60.591 54.130 1.00 129.35 312 PHE G O 1
ATOM 9454 N N . LEU D 1 309 ? -10.720 58.672 54.643 1.00 137.97 313 LEU G N 1
ATOM 9455 C CA . LEU D 1 309 ? -11.457 59.301 55.736 1.00 133.99 313 LEU G CA 1
ATOM 9456 C C . LEU D 1 309 ? -10.544 59.640 56.908 1.00 144.63 313 LEU G C 1
ATOM 9457 O O . LEU D 1 309 ? -10.812 60.597 57.643 1.00 145.91 313 LEU G O 1
ATOM 9462 N N . GLU D 1 310 ? -9.470 58.880 57.095 1.00 149.65 314 GLU G N 1
ATOM 9463 C CA . GLU D 1 310 ? -8.549 59.110 58.201 1.00 148.17 314 GLU G CA 1
ATOM 9464 C C . GLU D 1 310 ? -7.235 59.704 57.707 1.00 145.95 314 GLU G C 1
ATOM 9465 O O . GLU D 1 310 ? -6.156 59.217 58.047 1.00 143.38 314 GLU G O 1
ATOM 9471 N N . UNK E 2 1 ? -16.126 13.682 55.386 1.00 138.55 8 UNK X N 1
ATOM 9472 C CA . UNK E 2 1 ? -16.895 14.624 56.191 1.00 144.02 8 UNK X CA 1
ATOM 9473 C C . UNK E 2 1 ? -15.984 15.672 56.823 1.00 151.67 8 UNK X C 1
ATOM 9474 O O . UNK E 2 1 ? -15.883 15.762 58.047 1.00 132.28 8 UNK X O 1
ATOM 9476 N N . UNK E 2 2 ? -15.323 16.459 55.982 1.00 189.81 9 UNK X N 1
ATOM 9477 C CA . UNK E 2 2 ? -14.425 17.519 56.419 1.00 179.01 9 UNK X CA 1
ATOM 9478 C C . UNK E 2 2 ? -14.976 18.871 55.967 1.00 165.10 9 UNK X C 1
ATOM 9479 O O . UNK E 2 2 ? -16.079 18.966 55.423 1.00 171.55 9 UNK X O 1
ATOM 9481 N N . UNK E 2 3 ? -14.187 19.922 56.192 1.00 139.18 10 UNK X N 1
ATOM 9482 C CA . UNK E 2 3 ? -14.613 21.286 55.902 1.00 121.73 10 UNK X CA 1
ATOM 9483 C C . UNK E 2 3 ? -14.900 21.488 54.419 1.00 114.99 10 UNK X C 1
ATOM 9484 O O . UNK E 2 3 ? -13.975 21.577 53.605 1.00 112.81 10 UNK X O 1
ATOM 9486 N N . UNK E 2 4 ? -16.180 21.557 54.063 1.00 107.00 11 UNK X N 1
ATOM 9487 C CA . UNK E 2 4 ? -16.616 21.853 52.705 1.00 103.74 11 UNK X CA 1
ATOM 9488 C C . UNK E 2 4 ? -17.494 23.095 52.747 1.00 99.61 11 UNK X C 1
ATOM 9489 O O . UNK E 2 4 ? -18.561 23.083 53.371 1.00 107.15 11 UNK X O 1
ATOM 9491 N N . UNK E 2 5 ? -17.045 24.163 52.094 1.00 91.89 12 UNK X N 1
ATOM 9492 C CA . UNK E 2 5 ? -17.745 25.440 52.110 1.00 90.33 12 UNK X CA 1
ATOM 9493 C C . UNK E 2 5 ? -18.581 25.608 50.847 1.00 86.99 12 UNK X C 1
ATOM 9494 O O . UNK E 2 5 ? -18.118 25.322 49.739 1.00 95.37 12 UNK X O 1
ATOM 9496 N N . UNK E 2 6 ? -19.816 26.077 51.022 1.00 78.23 13 UNK X N 1
ATOM 9497 C CA . UNK E 2 6 ? -20.743 26.278 49.919 1.00 87.85 13 UNK X CA 1
ATOM 9498 C C . UNK E 2 6 ? -21.240 27.720 49.915 1.00 92.12 13 UNK X C 1
ATOM 9499 O O . UNK E 2 6 ? -21.234 28.403 50.942 1.00 86.11 13 UNK X O 1
ATOM 9501 N N . UNK E 2 7 ? -21.675 28.176 48.739 1.00 73.49 14 UNK X N 1
ATOM 9502 C CA . UNK E 2 7 ? -22.185 29.531 48.564 1.00 85.45 14 UNK X CA 1
ATOM 9503 C C . UNK E 2 7 ? -23.372 29.518 47.611 1.00 88.51 14 UNK X C 1
ATOM 9504 O O . UNK E 2 7 ? -23.270 28.995 46.497 1.00 86.61 14 UNK X O 1
ATOM 9506 N N . UNK E 2 8 ? -24.487 30.096 48.051 1.00 84.12 15 UNK X N 1
ATOM 9507 C CA . UNK E 2 8 ? -25.698 30.206 47.249 1.00 91.10 15 UNK X CA 1
ATOM 9508 C C . UNK E 2 8 ? -25.827 31.617 46.691 1.00 94.20 15 UNK X C 1
ATOM 9509 O O . UNK E 2 8 ? -25.410 32.593 47.317 1.00 94.17 15 UNK X O 1
ATOM 9511 N N . UNK E 2 9 ? -26.410 31.724 45.501 1.00 96.41 16 UNK X N 1
ATOM 9512 C CA . UNK E 2 9 ? -26.408 33.005 44.806 1.00 112.78 16 UNK X CA 1
ATOM 9513 C C . UNK E 2 9 ? -27.768 33.348 44.206 1.00 129.31 16 UNK X C 1
ATOM 9514 O O . UNK E 2 9 ? -28.127 34.527 44.123 1.00 131.23 16 UNK X O 1
ATOM 9516 N N . UNK E 2 10 ? -28.539 32.343 43.787 1.00 158.11 17 UNK X N 1
ATOM 9517 C CA . UNK E 2 10 ? -29.825 32.602 43.137 1.00 176.68 17 UNK X CA 1
ATOM 9518 C C . UNK E 2 10 ? -30.763 31.432 43.400 1.00 184.63 17 UNK X C 1
ATOM 9519 O O . UNK E 2 10 ? -30.600 30.358 42.812 1.00 172.10 17 UNK X O 1
ATOM 9521 N N . UNK E 2 11 ? -31.739 31.640 44.278 1.00 160.36 18 UNK X N 1
ATOM 9522 C CA . UNK E 2 11 ? -32.717 30.606 44.608 1.00 136.69 18 UNK X CA 1
ATOM 9523 C C . UNK E 2 11 ? -33.616 30.291 43.415 1.00 122.94 18 UNK X C 1
ATOM 9524 O O . UNK E 2 11 ? -33.562 29.194 42.858 1.00 115.13 18 UNK X O 1
ATOM 9526 N N . ALA F 2 12 ? -8.080 -27.138 27.862 1.00 170.09 659 ALA B N 1
ATOM 9527 C CA . ALA F 2 12 ? -8.389 -26.117 26.867 1.00 168.64 659 ALA B CA 1
ATOM 9528 C C . ALA F 2 12 ? -8.961 -24.866 27.525 1.00 168.11 659 ALA B C 1
ATOM 9529 O O . ALA F 2 12 ? -8.717 -23.749 27.067 1.00 177.52 659 ALA B O 1
ATOM 9531 N N . HIS F 2 13 ? -9.728 -25.061 28.601 1.00 165.37 660 HIS B N 1
ATOM 9532 C CA . HIS F 2 13 ? -10.287 -23.925 29.328 1.00 165.36 660 HIS B CA 1
ATOM 9533 C C . HIS F 2 13 ? -9.180 -23.074 29.937 1.00 171.75 660 HIS B C 1
ATOM 9534 O O . HIS F 2 13 ? -9.205 -21.841 29.845 1.00 167.54 660 HIS B O 1
ATOM 9541 N N . SER F 2 14 ? -8.195 -23.720 30.568 1.00 171.93 661 SER B N 1
ATOM 9542 C CA . SER F 2 14 ? -7.064 -22.986 31.122 1.00 178.49 661 SER B CA 1
ATOM 9543 C C . SER F 2 14 ? -6.224 -22.342 30.028 1.00 177.55 661 SER B C 1
ATOM 9544 O O . SER F 2 14 ? -5.639 -21.274 30.245 1.00 173.58 661 SER B O 1
ATOM 9547 N N . LYS F 2 15 ? -6.145 -22.976 28.855 1.00 168.30 662 LYS B N 1
ATOM 9548 C CA . LYS F 2 15 ? -5.439 -22.369 27.732 1.00 165.42 662 LYS B CA 1
ATOM 9549 C C . LYS F 2 15 ? -6.126 -21.083 27.300 1.00 176.89 662 LYS B C 1
ATOM 9550 O O . LYS F 2 15 ? -5.472 -20.058 27.073 1.00 182.10 662 LYS B O 1
ATOM 9556 N N . GLU F 2 16 ? -7.453 -21.121 27.175 1.00 170.60 663 GLU B N 1
ATOM 9557 C CA . GLU F 2 16 ? -8.193 -19.912 26.836 1.00 171.29 663 GLU B CA 1
ATOM 9558 C C . GLU F 2 16 ? -7.970 -18.822 27.877 1.00 166.05 663 GLU B C 1
ATOM 9559 O O . GLU F 2 16 ? -7.752 -17.657 27.525 1.00 171.80 663 GLU B O 1
ATOM 9565 N N . LEU F 2 17 ? -7.978 -19.192 29.163 1.00 162.78 664 LEU B N 1
ATOM 9566 C CA . LEU F 2 17 ? -7.849 -18.207 30.235 1.00 153.57 664 LEU B CA 1
ATOM 9567 C C . LEU F 2 17 ? -6.536 -17.439 30.137 1.00 167.27 664 LEU B C 1
ATOM 9568 O O . LEU F 2 17 ? -6.529 -16.203 30.130 1.00 158.88 664 LEU B O 1
ATOM 9573 N N . ASN F 2 18 ? -5.412 -18.152 30.034 1.00 206.33 665 ASN B N 1
ATOM 9574 C CA . ASN F 2 18 ? -4.113 -17.492 29.930 1.00 198.70 665 ASN B CA 1
ATOM 9575 C C . ASN F 2 18 ? -3.942 -16.701 28.636 1.00 206.02 665 ASN B C 1
ATOM 9576 O O . ASN F 2 18 ? -2.943 -15.986 28.498 1.00 209.46 665 ASN B O 1
ATOM 9581 N N . LYS F 2 19 ? -4.882 -16.808 27.695 1.00 179.63 666 LYS B N 1
ATOM 9582 C CA . LYS F 2 19 ? -4.841 -16.071 26.439 1.00 175.78 666 LYS B CA 1
ATOM 9583 C C . LYS F 2 19 ? -5.975 -15.057 26.323 1.00 146.30 666 LYS B C 1
ATOM 9584 O O . LYS F 2 19 ? -6.218 -14.536 25.230 1.00 143.32 666 LYS B O 1
ATOM 9590 N N . LEU F 2 20 ? -6.669 -14.770 27.420 1.00 135.25 667 LEU B N 1
ATOM 9591 C CA . LEU F 2 20 ? -7.718 -13.764 27.529 1.00 128.46 667 LEU B CA 1
ATOM 9592 C C . LEU F 2 20 ? -7.256 -12.530 28.297 1.00 131.32 667 LEU B C 1
ATOM 9593 O O . LEU F 2 20 ? -6.316 -12.587 29.098 1.00 134.28 667 LEU B O 1
ATOM 9598 N N . PRO F 2 21 ? -7.889 -11.383 28.046 1.00 123.97 668 PRO B N 1
ATOM 9599 C CA . PRO F 2 21 ? -7.544 -10.166 28.787 1.00 111.39 668 PRO B CA 1
ATOM 9600 C C . PRO F 2 21 ? -7.778 -10.349 30.278 1.00 108.16 668 PRO B C 1
ATOM 9601 O O . PRO F 2 21 ? -8.724 -11.017 30.701 1.00 111.46 668 PRO B O 1
ATOM 9605 N N . LEU F 2 22 ? -6.888 -9.760 31.072 1.00 105.62 669 LEU B N 1
ATOM 9606 C CA . LEU F 2 22 ? -7.029 -9.843 32.523 1.00 101.91 669 LEU B CA 1
ATOM 9607 C C . LEU F 2 22 ? -8.353 -9.286 33.035 1.00 102.53 669 LEU B C 1
ATOM 9608 O O . LEU F 2 22 ? -8.895 -9.862 33.995 1.00 116.19 669 LEU B O 1
ATOM 9613 N N . PRO F 2 23 ? -8.919 -8.204 32.486 1.00 103.61 670 PRO B N 1
ATOM 9614 C CA . PRO F 2 23 ? -10.273 -7.808 32.908 1.00 108.42 670 PRO B CA 1
ATOM 9615 C C . PRO F 2 23 ? -11.329 -8.869 32.645 1.00 122.87 670 PRO B C 1
ATOM 9616 O O . PRO F 2 23 ? -12.367 -8.865 33.316 1.00 119.17 670 PRO B O 1
ATOM 9620 N N . SER F 2 24 ? -11.110 -9.775 31.693 1.00 119.27 671 SER B N 1
ATOM 9621 C CA . SER F 2 24 ? -12.066 -10.853 31.476 1.00 125.53 671 SER B CA 1
ATOM 9622 C C . SER F 2 24 ? -11.896 -11.990 32.474 1.00 126.93 671 SER B C 1
ATOM 9623 O O . SER F 2 24 ? -12.857 -12.728 32.721 1.00 127.19 671 SER B O 1
ATOM 9626 N N . LYS F 2 25 ? -10.707 -12.143 33.056 1.00 120.41 672 LYS B N 1
ATOM 9627 C CA . LYS F 2 25 ? -10.435 -13.220 34.003 1.00 113.56 672 LYS B CA 1
ATOM 9628 C C . LYS F 2 25 ? -10.783 -12.817 35.434 1.00 121.25 672 LYS B C 1
ATOM 9629 O O . LYS F 2 25 ? -11.670 -13.411 36.055 1.00 118.45 672 LYS B O 1
ATOM 9635 N N . SER F 2 26 ? -10.084 -11.819 35.969 1.00 102.82 673 SER B N 1
ATOM 9636 C CA . SER F 2 26 ? -10.260 -11.371 37.348 1.00 97.61 673 SER B CA 1
ATOM 9637 C C . SER F 2 26 ? -10.596 -9.886 37.336 1.00 102.44 673 SER B C 1
ATOM 9638 O O . SER F 2 26 ? -9.739 -9.056 37.016 1.00 98.64 673 SER B O 1
ATOM 9641 N N . VAL F 2 27 ? -11.837 -9.547 37.697 1.00 100.29 674 VAL B N 1
ATOM 9642 C CA . VAL F 2 27 ? -12.305 -8.167 37.653 1.00 90.20 674 VAL B CA 1
ATOM 9643 C C . VAL F 2 27 ? -13.451 -7.997 38.640 1.00 87.30 674 VAL B C 1
ATOM 9644 O O . VAL F 2 27 ? -14.105 -8.962 39.038 1.00 93.33 674 VAL B O 1
ATOM 9648 N N . ASP F 2 28 ? -13.682 -6.747 39.044 1.00 97.96 675 ASP B N 1
ATOM 9649 C CA . ASP F 2 28 ? -14.866 -6.357 39.812 1.00 95.01 675 ASP B CA 1
ATOM 9650 C C . ASP F 2 28 ? -15.220 -4.944 39.344 1.00 95.06 675 ASP B C 1
ATOM 9651 O O . ASP F 2 28 ? -14.701 -3.956 39.868 1.00 98.60 675 ASP B O 1
ATOM 9656 N N . TRP F 2 29 ? -16.104 -4.863 38.349 1.00 86.40 676 TRP B N 1
ATOM 9657 C CA . TRP F 2 29 ? -16.426 -3.584 37.728 1.00 84.96 676 TRP B CA 1
ATOM 9658 C C . TRP F 2 29 ? -17.146 -2.621 38.665 1.00 92.03 676 TRP B C 1
ATOM 9659 O O . TRP F 2 29 ? -17.440 -1.493 38.253 1.00 93.91 676 TRP B O 1
ATOM 9670 N N . THR F 2 30 ? -17.443 -3.027 39.898 1.00 86.06 677 THR B N 1
ATOM 9671 C CA . THR F 2 30 ? -17.977 -2.133 40.917 1.00 86.54 677 THR B CA 1
ATOM 9672 C C . THR F 2 30 ? -17.031 -2.041 42.109 1.00 97.74 677 THR B C 1
ATOM 9673 O O . THR F 2 30 ? -17.462 -1.797 43.238 1.00 107.16 677 THR B O 1
ATOM 9677 N N . HIS F 2 31 ? -15.734 -2.246 41.866 1.00 90.46 678 HIS B N 1
ATOM 9678 C CA . HIS F 2 31 ? -14.751 -2.155 42.940 1.00 88.94 678 HIS B CA 1
ATOM 9679 C C . HIS F 2 31 ? -14.689 -0.742 43.507 1.00 100.65 678 HIS B C 1
ATOM 9680 O O . HIS F 2 31 ? -14.554 -0.556 44.722 1.00 92.54 678 HIS B O 1
ATOM 9687 N N . PHE F 2 32 ? -14.790 0.265 42.641 1.00 111.21 679 PHE B N 1
ATOM 9688 C CA . PHE F 2 32 ? -14.838 1.660 43.054 1.00 98.85 679 PHE B CA 1
ATOM 9689 C C . PHE F 2 32 ? -16.241 2.247 42.963 1.00 104.98 679 PHE B C 1
ATOM 9690 O O . PHE F 2 32 ? -16.397 3.469 43.042 1.00 115.59 679 PHE B O 1
ATOM 9698 N N . GLY F 2 33 ? -17.259 1.409 42.797 1.00 98.14 680 GLY B N 1
ATOM 9699 C CA . GLY F 2 33 ? -18.629 1.878 42.693 1.00 95.15 680 GLY B CA 1
ATOM 9700 C C . GLY F 2 33 ? -19.526 0.937 41.913 1.00 101.08 680 GLY B C 1
ATOM 9701 O O . GLY F 2 33 ? -20.547 1.347 41.361 1.00 90.21 680 GLY B O 1
ATOM 9702 N N . LEU G 2 20 ? 38.480 19.626 66.830 1.00 134.19 667 LEU D N 1
ATOM 9703 C CA . LEU G 2 20 ? 38.143 20.990 67.221 1.00 130.48 667 LEU D CA 1
ATOM 9704 C C . LEU G 2 20 ? 37.023 21.530 66.338 1.00 149.93 667 LEU D C 1
ATOM 9705 O O . LEU G 2 20 ? 37.106 21.433 65.115 1.00 145.39 667 LEU D O 1
ATOM 9710 N N . PRO G 2 21 ? 35.977 22.072 66.965 1.00 149.98 668 PRO D N 1
ATOM 9711 C CA . PRO G 2 21 ? 34.829 22.586 66.207 1.00 134.70 668 PRO D CA 1
ATOM 9712 C C . PRO G 2 21 ? 35.257 23.535 65.095 1.00 142.14 668 PRO D C 1
ATOM 9713 O O . PRO G 2 21 ? 36.004 24.490 65.319 1.00 131.93 668 PRO D O 1
ATOM 9717 N N . LEU G 2 22 ? 34.785 23.251 63.880 1.00 121.51 669 LEU D N 1
ATOM 9718 C CA . LEU G 2 22 ? 35.164 24.066 62.730 1.00 118.56 669 LEU D CA 1
ATOM 9719 C C . LEU G 2 22 ? 34.846 25.548 62.901 1.00 115.58 669 LEU D C 1
ATOM 9720 O O . LEU G 2 22 ? 35.689 26.374 62.510 1.00 113.50 669 LEU D O 1
ATOM 9725 N N . PRO G 2 23 ? 33.697 25.960 63.448 1.00 111.58 670 PRO D N 1
ATOM 9726 C CA . PRO G 2 23 ? 33.500 27.396 63.705 1.00 111.40 670 PRO D CA 1
ATOM 9727 C C . PRO G 2 23 ? 34.470 27.972 64.722 1.00 113.32 670 PRO D C 1
ATOM 9728 O O . PRO G 2 23 ? 34.625 29.197 64.778 1.00 108.22 670 PRO D O 1
ATOM 9732 N N . SER G 2 24 ? 35.127 27.138 65.531 1.00 121.98 671 SER D N 1
ATOM 9733 C CA . SER G 2 24 ? 36.137 27.647 66.451 1.00 132.06 671 SER D CA 1
ATOM 9734 C C . SER G 2 24 ? 37.446 27.983 65.749 1.00 136.31 671 SER D C 1
ATOM 9735 O O . SER G 2 24 ? 38.234 28.772 66.283 1.00 120.28 671 SER D O 1
ATOM 9738 N N . LYS G 2 25 ? 37.694 27.408 64.570 1.00 135.00 672 LYS D N 1
ATOM 9739 C CA . LYS G 2 25 ? 38.892 27.731 63.784 1.00 107.74 672 LYS D CA 1
ATOM 9740 C C . LYS G 2 25 ? 38.627 28.944 62.896 1.00 103.00 672 LYS D C 1
ATOM 9741 O O . LYS G 2 25 ? 39.208 30.013 63.100 1.00 111.35 672 LYS D O 1
ATOM 9747 N N . SER G 2 26 ? 37.754 28.785 61.905 1.00 93.56 673 SER D N 1
ATOM 9748 C CA . SER G 2 26 ? 37.390 29.858 60.990 1.00 92.44 673 SER D CA 1
ATOM 9749 C C . SER G 2 26 ? 35.900 30.136 61.110 1.00 98.62 673 SER D C 1
ATOM 9750 O O . SER G 2 26 ? 35.087 29.208 61.058 1.00 116.00 673 SER D O 1
ATOM 9753 N N . VAL G 2 27 ? 35.545 31.412 61.266 1.00 97.93 674 VAL D N 1
ATOM 9754 C CA . VAL G 2 27 ? 34.151 31.816 61.409 1.00 101.08 674 VAL D CA 1
ATOM 9755 C C . VAL G 2 27 ? 34.068 33.320 61.200 1.00 102.23 674 VAL D C 1
ATOM 9756 O O . VAL G 2 27 ? 35.065 34.035 61.320 1.00 105.13 674 VAL D O 1
ATOM 9760 N N . ASP G 2 28 ? 32.866 33.801 60.870 1.00 113.26 675 ASP D N 1
ATOM 9761 C CA . ASP G 2 28 ? 32.600 35.235 60.762 1.00 109.09 675 ASP D CA 1
ATOM 9762 C C . ASP G 2 28 ? 31.122 35.430 61.088 1.00 111.10 675 ASP D C 1
ATOM 9763 O O . ASP G 2 28 ? 30.265 35.247 60.219 1.00 101.32 675 ASP D O 1
ATOM 9768 N N . TRP G 2 29 ? 30.836 35.799 62.337 1.00 97.32 676 TRP D N 1
ATOM 9769 C CA . TRP G 2 29 ? 29.464 35.868 62.826 1.00 104.17 676 TRP D CA 1
ATOM 9770 C C . TRP G 2 29 ? 28.671 37.033 62.245 1.00 103.78 676 TRP D C 1
ATOM 9771 O O . TRP G 2 29 ? 27.523 37.233 62.656 1.00 110.50 676 TRP D O 1
ATOM 9782 N N . THR G 2 30 ? 29.240 37.803 61.316 1.00 107.26 677 THR D N 1
ATOM 9783 C CA . THR G 2 30 ? 28.522 38.883 60.648 1.00 109.90 677 THR D CA 1
ATOM 9784 C C . THR G 2 30 ? 28.594 38.732 59.133 1.00 113.49 677 THR D C 1
ATOM 9785 O O . THR G 2 30 ? 28.573 39.726 58.402 1.00 127.30 677 THR D O 1
ATOM 9789 N N . HIS G 2 31 ? 28.680 37.490 58.648 1.00 103.24 678 HIS D N 1
ATOM 9790 C CA . HIS G 2 31 ? 28.771 37.262 57.210 1.00 102.38 678 HIS D CA 1
ATOM 9791 C C . HIS G 2 31 ? 27.482 37.643 56.493 1.00 110.36 678 HIS D C 1
ATOM 9792 O O . HIS G 2 31 ? 27.525 38.087 55.340 1.00 116.19 678 HIS D O 1
ATOM 9799 N N . PHE G 2 32 ? 26.334 37.483 57.150 1.00 107.75 679 PHE D N 1
ATOM 9800 C CA . PHE G 2 32 ? 25.040 37.796 56.559 1.00 112.19 679 PHE D CA 1
ATOM 9801 C C . PHE G 2 32 ? 24.379 38.995 57.233 1.00 114.60 679 PHE D C 1
ATOM 9802 O O . PHE G 2 32 ? 23.151 39.081 57.293 1.00 118.18 679 PHE D O 1
ATOM 9810 N N . GLY G 2 33 ? 25.181 39.927 57.741 1.00 113.27 680 GLY D N 1
ATOM 9811 C CA . GLY G 2 33 ? 24.644 41.110 58.383 1.00 116.09 680 GLY D CA 1
ATOM 9812 C C . GLY G 2 33 ? 25.478 41.589 59.552 1.00 114.39 680 GLY D C 1
ATOM 9813 O O . GLY G 2 33 ? 25.803 40.809 60.453 1.00 115.65 680 GLY D O 1
ATOM 9814 N N . GLY G 2 34 ? 25.830 42.871 59.550 1.00 139.27 681 GLY D N 1
ATOM 9815 C CA . GLY G 2 34 ? 26.634 43.444 60.613 1.00 139.87 681 GLY D CA 1
ATOM 9816 C C . GLY G 2 34 ? 27.918 44.081 60.118 1.00 130.79 681 GLY D C 1
ATOM 9817 O O . GLY G 2 34 ? 28.907 44.154 60.847 1.00 131.21 681 GLY D O 1
ATOM 9818 N N . ALA H 2 12 ? -74.004 38.534 72.869 1.00 152.36 659 ALA F N 1
ATOM 9819 C CA . ALA H 2 12 ? -72.799 38.249 73.638 1.00 149.87 659 ALA F CA 1
ATOM 9820 C C . ALA H 2 12 ? -71.620 37.949 72.719 1.00 157.25 659 ALA F C 1
ATOM 9821 O O . ALA H 2 12 ? -70.496 38.370 72.989 1.00 160.88 659 ALA F O 1
ATOM 9823 N N . HIS H 2 13 ? -71.890 37.219 71.633 1.00 161.56 660 HIS F N 1
ATOM 9824 C CA . HIS H 2 13 ? -70.834 36.859 70.691 1.00 161.70 660 HIS F CA 1
ATOM 9825 C C . HIS H 2 13 ? -70.128 38.097 70.153 1.00 162.64 660 HIS F C 1
ATOM 9826 O O . HIS H 2 13 ? -68.894 38.167 70.142 1.00 169.35 660 HIS F O 1
ATOM 9833 N N . SER H 2 14 ? -70.900 39.091 69.704 1.00 156.55 661 SER F N 1
ATOM 9834 C CA . SER H 2 14 ? -70.300 40.326 69.210 1.00 150.44 661 SER F CA 1
ATOM 9835 C C . SER H 2 14 ? -69.535 41.046 70.313 1.00 148.36 661 SER F C 1
ATOM 9836 O O . SER H 2 14 ? -68.484 41.646 70.060 1.00 143.02 661 SER F O 1
ATOM 9839 N N . LYS H 2 15 ? -70.045 40.995 71.547 1.00 146.27 662 LYS F N 1
ATOM 9840 C CA . LYS H 2 15 ? -69.351 41.634 72.660 1.00 146.85 662 LYS F CA 1
ATOM 9841 C C . LYS H 2 15 ? -68.014 40.960 72.940 1.00 153.79 662 LYS F C 1
ATOM 9842 O O . LYS H 2 15 ? -67.017 41.640 73.212 1.00 163.57 662 LYS F O 1
ATOM 9848 N N . GLU H 2 16 ? -67.972 39.627 72.882 1.00 149.98 663 GLU F N 1
ATOM 9849 C CA . GLU H 2 16 ? -66.708 38.923 73.068 1.00 150.46 663 GLU F CA 1
ATOM 9850 C C . GLU H 2 16 ? -65.711 39.290 71.976 1.00 150.64 663 GLU F C 1
ATOM 9851 O O . GLU H 2 16 ? -64.559 39.631 72.266 1.00 162.06 663 GLU F O 1
ATOM 9857 N N . LEU H 2 17 ? -66.148 39.244 70.712 1.00 143.27 664 LEU F N 1
ATOM 9858 C CA . LEU H 2 17 ? -65.249 39.496 69.586 1.00 142.08 664 LEU F CA 1
ATOM 9859 C C . LEU H 2 17 ? -64.513 40.824 69.732 1.00 147.69 664 LEU F C 1
ATOM 9860 O O . LEU H 2 17 ? -63.323 40.920 69.410 1.00 131.25 664 LEU F O 1
ATOM 9865 N N . ASN H 2 18 ? -65.203 41.859 70.216 1.00 158.72 665 ASN F N 1
ATOM 9866 C CA . ASN H 2 18 ? -64.530 43.127 70.478 1.00 149.74 665 ASN F CA 1
ATOM 9867 C C . ASN H 2 18 ? -63.499 42.980 71.590 1.00 158.72 665 ASN F C 1
ATOM 9868 O O . ASN H 2 18 ? -62.412 43.565 71.522 1.00 163.33 665 ASN F O 1
ATOM 9873 N N . LYS H 2 19 ? -63.820 42.196 72.617 1.00 142.35 666 LYS F N 1
ATOM 9874 C CA . LYS H 2 19 ? -62.934 41.987 73.753 1.00 146.86 666 LYS F CA 1
ATOM 9875 C C . LYS H 2 19 ? -62.011 40.786 73.566 1.00 135.34 666 LYS F C 1
ATOM 9876 O O . LYS H 2 19 ? -61.309 40.406 74.508 1.00 131.97 666 LYS F O 1
ATOM 9882 N N . LEU H 2 20 ? -62.000 40.179 72.380 1.00 138.35 667 LEU F N 1
ATOM 9883 C CA . LEU H 2 20 ? -61.038 39.097 72.200 1.00 138.53 667 LEU F CA 1
ATOM 9884 C C . LEU H 2 20 ? -59.717 39.644 71.667 1.00 143.94 667 LEU F C 1
ATOM 9885 O O . LEU H 2 20 ? -59.712 40.606 70.892 1.00 145.24 667 LEU F O 1
ATOM 9890 N N . PRO H 2 21 ? -58.599 39.060 72.092 1.00 127.92 668 PRO F N 1
ATOM 9891 C CA . PRO H 2 21 ? -57.310 39.409 71.491 1.00 115.42 668 PRO F CA 1
ATOM 9892 C C . PRO H 2 21 ? -57.347 39.227 69.980 1.00 113.38 668 PRO F C 1
ATOM 9893 O O . PRO H 2 21 ? -57.880 38.237 69.473 1.00 121.20 668 PRO F O 1
ATOM 9897 N N . LEU H 2 22 ? -56.792 40.203 69.262 1.00 113.16 669 LEU F N 1
ATOM 9898 C CA . LEU H 2 22 ? -56.747 40.140 67.801 1.00 111.72 669 LEU F CA 1
ATOM 9899 C C . LEU H 2 22 ? -56.223 38.818 67.251 1.00 109.42 669 LEU F C 1
ATOM 9900 O O . LEU H 2 22 ? -56.760 38.357 66.230 1.00 111.55 669 LEU F O 1
ATOM 9905 N N . PRO H 2 23 ? -55.206 38.169 67.835 1.00 108.48 670 PRO F N 1
ATOM 9906 C CA . PRO H 2 23 ? -54.872 36.813 67.366 1.00 112.27 670 PRO F CA 1
ATOM 9907 C C . PRO H 2 23 ? -56.018 35.827 67.515 1.00 111.79 670 PRO F C 1
ATOM 9908 O O . PRO H 2 23 ? -56.240 35.004 66.620 1.00 106.09 670 PRO F O 1
ATOM 9912 N N . SER H 2 24 ? -56.765 35.888 68.618 1.00 118.97 671 SER F N 1
ATOM 9913 C CA . SER H 2 24 ? -57.895 34.982 68.785 1.00 120.84 671 SER F CA 1
ATOM 9914 C C . SER H 2 24 ? -59.037 35.295 67.826 1.00 114.42 671 SER F C 1
ATOM 9915 O O . SER H 2 24 ? -59.848 34.409 67.538 1.00 111.38 671 SER F O 1
ATOM 9918 N N . LYS H 2 25 ? -59.113 36.526 67.320 1.00 111.25 672 LYS F N 1
ATOM 9919 C CA . LYS H 2 25 ? -60.206 36.914 66.434 1.00 111.41 672 LYS F CA 1
ATOM 9920 C C . LYS H 2 25 ? -59.938 36.478 64.996 1.00 109.93 672 LYS F C 1
ATOM 9921 O O . LYS H 2 25 ? -60.669 35.652 64.439 1.00 113.60 672 LYS F O 1
ATOM 9927 N N . SER H 2 26 ? -58.893 37.026 64.379 1.00 112.22 673 SER F N 1
ATOM 9928 C CA . SER H 2 26 ? -58.516 36.686 63.011 1.00 110.26 673 SER F CA 1
ATOM 9929 C C . SER H 2 26 ? -57.028 36.378 62.980 1.00 111.34 673 SER F C 1
ATOM 9930 O O . SER H 2 26 ? -56.212 37.226 63.354 1.00 106.26 673 SER F O 1
ATOM 9933 N N . VAL H 2 27 ? -56.673 35.175 62.530 1.00 110.29 674 VAL F N 1
ATOM 9934 C CA . VAL H 2 27 ? -55.285 34.726 62.547 1.00 103.90 674 VAL F CA 1
ATOM 9935 C C . VAL H 2 27 ? -55.128 33.611 61.526 1.00 103.36 674 VAL F C 1
ATOM 9936 O O . VAL H 2 27 ? -56.101 32.972 61.125 1.00 103.86 674 VAL F O 1
ATOM 9940 N N . ASP H 2 28 ? -53.890 33.387 61.090 1.00 102.71 675 ASP F N 1
ATOM 9941 C CA . ASP H 2 28 ? -53.510 32.199 60.325 1.00 102.43 675 ASP F CA 1
ATOM 9942 C C . ASP H 2 28 ? -52.113 31.829 60.812 1.00 101.78 675 ASP F C 1
ATOM 9943 O O . ASP H 2 28 ? -51.119 32.386 60.339 1.00 105.18 675 ASP F O 1
ATOM 9948 N N . TRP H 2 29 ? -52.043 30.896 61.763 1.00 101.44 676 TRP F N 1
ATOM 9949 C CA . TRP H 2 29 ? -50.777 30.538 62.394 1.00 101.14 676 TRP F CA 1
ATOM 9950 C C . TRP H 2 29 ? -49.801 29.853 61.444 1.00 101.27 676 TRP F C 1
ATOM 9951 O O . TRP H 2 29 ? -48.679 29.546 61.861 1.00 101.31 676 TRP F O 1
ATOM 9962 N N . THR H 2 30 ? -50.189 29.599 60.196 1.00 101.67 677 THR F N 1
ATOM 9963 C CA . THR H 2 30 ? -49.281 29.096 59.173 1.00 102.30 677 THR F CA 1
ATOM 9964 C C . THR H 2 30 ? -49.147 30.093 58.026 1.00 113.12 677 THR F C 1
ATOM 9965 O O . THR H 2 30 ? -48.889 29.708 56.883 1.00 116.27 677 THR F O 1
ATOM 9969 N N . HIS H 2 31 ? -49.332 31.382 58.323 1.00 102.89 678 HIS F N 1
ATOM 9970 C CA . HIS H 2 31 ? -49.188 32.411 57.299 1.00 103.99 678 HIS F CA 1
ATOM 9971 C C . HIS H 2 31 ? -47.760 32.467 56.772 1.00 117.96 678 HIS F C 1
ATOM 9972 O O . HIS H 2 31 ? -47.539 32.677 55.573 1.00 121.15 678 HIS F O 1
ATOM 9979 N N . PHE H 2 32 ? -46.777 32.278 57.652 1.00 109.79 679 PHE F N 1
ATOM 9980 C CA . PHE H 2 32 ? -45.372 32.271 57.268 1.00 111.50 679 PHE F CA 1
ATOM 9981 C C . PHE H 2 32 ? -44.769 30.871 57.319 1.00 115.37 679 PHE F C 1
ATOM 9982 O O . PHE H 2 32 ? -43.543 30.727 57.337 1.00 120.18 679 PHE F O 1
ATOM 9990 N N . GLY H 2 33 ? -45.606 29.838 57.342 1.00 105.67 680 GLY F N 1
ATOM 9991 C CA . GLY H 2 33 ? -45.128 28.469 57.390 1.00 105.50 680 GLY F CA 1
ATOM 9992 C C . GLY H 2 33 ? -46.092 27.521 58.075 1.00 105.30 680 GLY F C 1
ATOM 9993 O O . GLY H 2 33 ? -45.705 26.762 58.964 1.00 109.66 680 GLY F O 1
ATOM 9994 N N . LYS I 2 19 ? -30.332 86.307 33.658 1.00 140.57 666 LYS H N 1
ATOM 9995 C CA . LYS I 2 19 ? -29.186 87.191 33.840 1.00 161.06 666 LYS H CA 1
ATOM 9996 C C . LYS I 2 19 ? -27.985 86.672 33.050 1.00 164.30 666 LYS H C 1
ATOM 9997 O O . LYS I 2 19 ? -27.885 86.894 31.843 1.00 164.50 666 LYS H O 1
ATOM 10003 N N . LEU I 2 20 ? -27.083 85.974 33.736 1.00 161.39 667 LEU H N 1
ATOM 10004 C CA . LEU I 2 20 ? -25.865 85.441 33.146 1.00 147.86 667 LEU H CA 1
ATOM 10005 C C . LEU I 2 20 ? -25.482 84.183 33.907 1.00 158.21 667 LEU H C 1
ATOM 10006 O O . LEU I 2 20 ? -25.760 84.083 35.108 1.00 164.65 667 LEU H O 1
ATOM 10011 N N . PRO I 2 21 ? -24.869 83.199 33.237 1.00 147.12 668 PRO H N 1
ATOM 10012 C CA . PRO I 2 21 ? -24.376 82.014 33.953 1.00 129.65 668 PRO H CA 1
ATOM 10013 C C . PRO I 2 21 ? -23.441 82.383 35.093 1.00 123.60 668 PRO H C 1
ATOM 10014 O O . PRO I 2 21 ? -22.431 83.057 34.875 1.00 119.95 668 PRO H O 1
ATOM 10018 N N . LEU I 2 22 ? -23.777 81.959 36.311 1.00 120.87 669 LEU H N 1
ATOM 10019 C CA . LEU I 2 22 ? -22.963 82.319 37.470 1.00 112.64 669 LEU H CA 1
ATOM 10020 C C . LEU I 2 22 ? -21.498 81.918 37.333 1.00 110.22 669 LEU H C 1
ATOM 10021 O O . LEU I 2 22 ? -20.635 82.710 37.751 1.00 123.60 669 LEU H O 1
ATOM 10026 N N . PRO I 2 23 ? -21.138 80.750 36.788 1.00 102.39 670 PRO H N 1
ATOM 10027 C CA . PRO I 2 23 ? -19.713 80.490 36.529 1.00 107.00 670 PRO H CA 1
ATOM 10028 C C . PRO I 2 23 ? -19.120 81.375 35.446 1.00 110.42 670 PRO H C 1
ATOM 10029 O O . PRO I 2 23 ? -17.892 81.485 35.369 1.00 114.54 670 PRO H O 1
ATOM 10033 N N . SER I 2 24 ? -19.937 82.006 34.602 1.00 118.40 671 SER H N 1
ATOM 10034 C CA . SER I 2 24 ? -19.394 82.952 33.635 1.00 126.48 671 SER H CA 1
ATOM 10035 C C . SER I 2 24 ? -19.084 84.306 34.261 1.00 139.88 671 SER H C 1
ATOM 10036 O O . SER I 2 24 ? -18.297 85.071 33.692 1.00 124.98 671 SER H O 1
ATOM 10039 N N . LYS I 2 25 ? -19.674 84.613 35.418 1.00 131.50 672 LYS H N 1
ATOM 10040 C CA . LYS I 2 25 ? -19.419 85.867 36.121 1.00 106.52 672 LYS H CA 1
ATOM 10041 C C . LYS I 2 25 ? -18.259 85.731 37.105 1.00 112.05 672 LYS H C 1
ATOM 10042 O O . LYS I 2 25 ? -17.279 86.477 37.026 1.00 113.58 672 LYS H O 1
ATOM 10048 N N . SER I 2 26 ? -18.359 84.785 38.036 1.00 102.57 673 SER H N 1
ATOM 10049 C CA . SER I 2 26 ? -17.307 84.523 39.009 1.00 94.36 673 SER H CA 1
ATOM 10050 C C . SER I 2 26 ? -16.996 83.035 39.011 1.00 99.61 673 SER H C 1
ATOM 10051 O O . SER I 2 26 ? -17.904 82.211 39.161 1.00 112.56 673 SER H O 1
ATOM 10054 N N . VAL I 2 27 ? -15.718 82.692 38.847 1.00 98.30 674 VAL H N 1
ATOM 10055 C CA . VAL I 2 27 ? -15.299 81.297 38.761 1.00 105.45 674 VAL H CA 1
ATOM 10056 C C . VAL I 2 27 ? -13.797 81.232 38.991 1.00 101.71 674 VAL H C 1
ATOM 10057 O O . VAL I 2 27 ? -13.079 82.213 38.792 1.00 89.75 674 VAL H O 1
ATOM 10061 N N . ASP I 2 28 ? -13.320 80.064 39.425 1.00 109.58 675 ASP H N 1
ATOM 10062 C CA . ASP I 2 28 ? -11.887 79.781 39.528 1.00 109.11 675 ASP H CA 1
ATOM 10063 C C . ASP I 2 28 ? -11.720 78.296 39.194 1.00 107.47 675 ASP H C 1
ATOM 10064 O O . ASP I 2 28 ? -11.848 77.434 40.066 1.00 97.35 675 ASP H O 1
ATOM 10069 N N . TRP I 2 29 ? -11.438 78.014 37.919 1.00 100.37 676 TRP H N 1
ATOM 10070 C CA . TRP I 2 29 ? -11.378 76.641 37.428 1.00 100.83 676 TRP H CA 1
ATOM 10071 C C . TRP I 2 29 ? -10.216 75.841 38.006 1.00 104.11 676 TRP H C 1
ATOM 10072 O O . TRP I 2 29 ? -10.090 74.655 37.681 1.00 110.72 676 TRP H O 1
ATOM 10083 N N . THR I 2 30 ? -9.366 76.445 38.838 1.00 104.74 677 THR H N 1
ATOM 10084 C CA . THR I 2 30 ? -8.279 75.732 39.499 1.00 109.60 677 THR H CA 1
ATOM 10085 C C . THR I 2 30 ? -8.440 75.734 41.015 1.00 105.74 677 THR H C 1
ATOM 10086 O O . THR I 2 30 ? -7.447 75.610 41.740 1.00 115.94 677 THR H O 1
ATOM 10090 N N . HIS I 2 31 ? -9.675 75.871 41.506 1.00 94.91 678 HIS H N 1
ATOM 10091 C CA . HIS I 2 31 ? -9.907 75.931 42.946 1.00 94.42 678 HIS H CA 1
ATOM 10092 C C . HIS I 2 31 ? -9.446 74.653 43.637 1.00 109.92 678 HIS H C 1
ATOM 10093 O O . HIS I 2 31 ? -8.881 74.702 44.736 1.00 108.10 678 HIS H O 1
ATOM 10100 N N . PHE I 2 32 ? -9.674 73.500 43.010 1.00 107.48 679 PHE H N 1
ATOM 10101 C CA . PHE I 2 32 ? -9.334 72.210 43.595 1.00 104.96 679 PHE H CA 1
ATOM 10102 C C . PHE I 2 32 ? -8.149 71.555 42.891 1.00 110.98 679 PHE H C 1
ATOM 10103 O O . PHE I 2 32 ? -8.043 70.327 42.855 1.00 124.84 679 PHE H O 1
ATOM 10111 N N . GLY I 2 33 ? -7.250 72.360 42.332 1.00 114.94 680 GLY H N 1
ATOM 10112 C CA . GLY I 2 33 ? -6.080 71.826 41.662 1.00 119.86 680 GLY H CA 1
ATOM 10113 C C . GLY I 2 33 ? -5.573 72.708 40.541 1.00 128.95 680 GLY H C 1
ATOM 10114 O O . GLY I 2 33 ? -6.328 73.064 39.631 1.00 128.31 680 GLY H O 1
ATOM 10115 N N . GLY I 2 34 ? -4.293 73.065 40.593 1.00 141.25 681 GLY H N 1
ATOM 10116 C CA . GLY I 2 34 ? -3.694 73.912 39.578 1.00 137.13 681 GLY H CA 1
ATOM 10117 C C . GLY I 2 34 ? -3.468 75.339 40.040 1.00 129.20 681 GLY H C 1
ATOM 10118 O O . GLY I 2 34 ? -2.409 75.920 39.802 1.00 120.25 681 GLY H O 1
#

Organism: Homo sapiens (NCBI:txid9606)

Foldseek 3Di:
DQFQDKDAALQSQKMKTWGQFGIWIFGQVPTDTDDDLGNPHFTWNAWYDAPPAQWIWTQGNVQFKIFIARNVVRGTQEIDGHPAGWQYWYDEPFWIWTFGQFWIWIWGPDSHTDTDDIGTADRCNNRAKDAQRDPVFGKIKDHHNQAQWIWIATPVPRVDHIDTANHDNHHWQYKEAANVRFKMWTAHQQRQKIFIAGRVPRDTQAIAGEDDGRWRWDEKYAHNVSQKIWTWTAQQKIFICGRPDNVHRYGLAIDHDPRSATWYWDAHDDPQWIWTQGSVQKIKIFGADPSHDTDDIDIDRSVVD/DQWQDKAAALQSQKIKTKGQQGIWIFGQPPTDTDDDDRNNQGTFNAWYDHPPAQWIWTQGNVQFKIWIARNVVRGTQEIDGHPAGFQYWYDAPFWIWTAGQFKIWIWGPDSYIDTDDIGTADRCNNREKDAQRDPVFGKIWGHHNQAQWIWIAGPVCRVDDIDIANHDRAHWQYKEAASVRQKIWTDHQADFKIFIAGRVPNHTQEIAGHDPPQRHWHEKYAANVRQKIWTAGQQQKIFMFGRRDHVTHYGQAIDGDPRRATWYWDAHPDRQWIWIQGSVQKIWIWGADPNHRIDGDDIDGSVVD/DFFQDKAAALQSQKIKTKGQQGIWIFGQVPTDTDDDDGDNQRIFNAWYDAPPAQWIWTQGNQQFKIWIAGNVVRGTQEIDGHPAGWQYWYDAPFWIWTFGQFKIWIWGPDSHTDTDDIGTADRCNNRAKDAQRDPVFGKIKDHHNQAQWIWIATPVPRVPDIDIANHDNHHWQYKEAASVRQKIKTAHQQRAKIFIAGRVPRDTQAIAGEDDHGWRWDEKYAHNVRQKMWTWTQQQKIFICGRNDNVHRYGLAIDHDPRSATWYWDAHDDPQWIWTQGSVQKTKIFGADPSHDTDDIDIDRSVVD/DWQDKDAALQSQKMKTKFQQGIWIFGQPVTDTDDDDRNNQRIWNAWYDHPPAQWIWTQHNVQFKIWIARNVVRGTQEIDGDPAGWQYWYDEPFWTWTAGQFKIWIWGPDSDIDTDDIATADGCNNRAKDAQRDPVFGWIWDHHNQAQWIWIAGPVCRPDDIDIANHDRAHWQHKEAASVRQKIWTDHQQDFKIFIAGRVPNHTQAIAGEDPVWGHWHEKYAANVRQKMWTATFLRKIFIFGRHDRPGHYGQEIDHDPNRAGWYWDAHPDRQWIWTQGSVQKIFIWGADPNYDTDRPDIDRSVD/DVVVVQVVDDPCVNDHDPVPVD/DDPCVPDNDPAPPHD/DVVVVLVVDPPCVNDHDPVPVD/DDPPCVVDHDPQPPHD

GO terms:
  GO:0062078 TSC1-TSC2 complex binding (F, IDA)
  GO:0080025 phosphatidylinositol-3,5-bisphosphate binding (F, IDA)
  GO:0000407 phagophore assembly site (C, IDA)
  GO:0005764 lysosome (C, IDA)
  GO:0032266 phosphatidylinositol-3-phosphate binding (F, IDA)
  GO:0009267 cellular response to starvation (P, IDA)
  GO:0000045 autophagosome assembly (P, IMP)
  GO:0005515 protein binding (F, IPI)
  GO:0005829 cytosol (C, IDA)

B-factor: mean 108.21, std 24.69, range [63.53, 215.04]

Secondary structure (DSSP, 8-state):
--EEEEEE-SSSSEEEEEESS-EEEEETTTTEEEEEE---TT---EEEE-TTSSEEEEE-TTSSEEEEEETTTTEEEEEEE-SS-EEEEEE-SSEEEEEESSEEEEEESSSS----EEEE-S--TT---EE---TT--EEEEE-SSTT-EEEEESSSTTSPPEEE---SS-EEEEEE-TTSSEEEEEESS-SEEEEEETTT--EEEEEE--SS-----EEEE-TTSSEEEEEEGGGEEEEEESS-TT--S-SEEEE-TT---EEEEE-SSTTEEEEEETTSEEEEEEE-TTS-EEEEEEEEGGG-/-HHHHHHTS-HHHHS--TTS--/--EEEEEE-SSSSEEEEEESS-EEEEETTTTEEEEEE---SS---EEEE-TTSSEEEEE-TTSSEEEEEETTTTEEEEEEE-SS-EEEEEE-SSEEEEEESSEEEEEESSSS--EEEEEE-S--TT---EE---TT--EEEEE-SSTT-EEEEESSSTTS--EEE---SSPEEEEEE-TTSSEEEEEESS--EEEEEETTT--EEEEEEPPTTT-S---EEE-TTSSEEEEE-TTSEEEEEESS-TT--S-SEEEE-TT---EEEEE-SSTTEEEEEETTS-EEEEEE-TT--EEEEEEE-GGG-/--HHHHS--TTTT--/----EEEE-SSSSEEEEE-SSEEEEEETTTTEEEEEEE-TTT--SEEEE-TTSSEEEEE-TTSSEEEEEETTTTEEEEEEE-SS-EEEEEEETTEEEEEESSEEEEEESSSS----EEEE-S--TT---EE--STT--EEEEE-SSTTEEEEEESSSTTSPPEEEE--SS-EEEEEE-TTSSEEEEEESS-SEEEEEETTT--EEEEEE--SS------EEE-TTSSEEEEE-TTSEEEEEESS-TT--S-SEEEE-TT---EEEEE-SSTTEEEEEETTSEEEEEEE-TTS-EEEEEEEEGGG-/-HHHHHHHS-HHHHS--TTTT-/-EEEEEE-SSSSEEEEEESS-EEEEETTTTEEEEEE---SS----EEE-TTSSEEEEE-TTSSEEEEEETTTTEEEEEEE-SS---EEEE-SSEEEEE-SSEEEEEESSSS--EEEEEE-S--TT---EE---TT--EEEEE-SSTT-EEEEESSS-SS--EEE---SSPEEEEEE-TTSSEEEEEESS-SEEEEEETTT--EEEEEE--SS-----EEEE-TTSSEEEEE-GGGEEEEEESS-TT--S-SEEEE-TT---EEEEE-SSTTEEEEEETTSEEEEEEE-SS--EEEEEEEETT-/---HHHHS--TTTT--/---EEEE----

InterPro domains:
  IPR001680 WD40 repeat [SM00320] (174-214)
  IPR001680 WD40 repeat [SM00320] (217-258)
  IPR015943 WD40/YVTN repeat-like-containing domain superfamily [G3DSA:2.130.10.10] (15-291)
  IPR036322 WD40-repeat-containing domain superfamily [SSF50978] (6-272)
  IPR048720 PROPPIN [PF21032] (17-266)
  IPR048720 PROPPIN [PTHR11227] (5-331)

Sequence (1304 aa):
HGLLYAGFNQDHGCFACGMENGFRVYNTDPLKEKEKQEFLEGGVGHVEMLFRCNYLALVGGGKKKVMIWDDLKKKTVIEIEFSTEVKAVKLRRDRIVVVLDSMIKVFTFTHNPHQLHVFETCYNPKGLCVLCPNSNNSLLAFPGTHTGHVQLVDLASTEKPPVDIPAHEGVLSCIALNLQGTRIATASEKGTLIRIFDTSSGHLIQELRRGSQAANIYCINFNQDASLICVSSDHGTVHIFAAEDPKSKWSFSKFQVPSGSPCICAFGTEPNAVIAICADGSYYKFLFNPKGECIRDVYAQFLEMHGLLYAGFNQDHGCFACGMENGFRVYNTDPLKEKEKQEFLEGGVGHVEMLFRCNYLALVGGGKKKVMIWDDLKKKTVIEIEFSTEVKAVKLRRDRIVVVLDSMIKVFTFTHNPHQLHVFETCYNPKGLCVLCPNSNNSLLAFPGTHTGHVQLVDLASTEKPPVDIPAHEGVLSCIALNLQGTRIATASEKGTLIRIFDTSSGHLIQELRRGSQAANIYCINFNQDASLICVSSDHGTVHIFAAEDPKSKWSFSKFQVPSGSPCICAFGTEPNAVIAICADGSYYKFLFNPKGECIRDVYAQFLEMHGLLYAGFNQDHGCFACGMENGFRVYNTDPLKEKEKQEFLEGGVGHVEMLFRCNYLALVGGGKKKVMIWDDLKKKTVIEIEFSTEVKAVKLRRDRIVVVLDSMIKVFTFTHNPHQLHVFETCYNPKGLCVLCPNSNNSLLAFPGTHTGHVQLVDLASTEKPPVDIPAHEGVLSCIALNLQGTRIATASEKGTLIRIFDTSSGHLIQELRRGSQAANIYCINFNQDASLICVSSDHGTVHIFAAEDPKSKWSFSKFQVPSGSPCICAFGTEPNAVIAICADGSYYKFLFNPKGECIRDVYAQFLEMGLLYAGFNQDHGCFACGMENGFRVYNTDPLKEKEKQEFLEGGVGHVEMLFRCNYLALVGGGKKKVMIWDDLKKKTVIEIEFSTEVKAVKLRRDRIVVVLDSMIKVFTFTHNPHQLHVFETCYNPKGLCVLCPNSNNSLLAFPGTHTGHVQLVDLASTEKPPVDIPAHEGVLSCIALNLQGTRIATASEKGTLIRIFDTSSGHLIQELRRGSQAANIYCINFNQDASLICVSSDHGTVHIFAAEDPKSKWSFSKFQVPSGSPCICAFGTEPNAVIAICADGSYYKFLFNPKGECIRDVYAQFLEAHSKELNKLPLPSKSVDWTHFGLPLPSKSVDWTHFGGAHSKELNKLPLPSKSVDWTHFGKLPLPSKSVDWTHFGG

Solvent-accessible surface area: 52108 Å² total; per-residue (Å²): 165,18,15,81,60,23,11,35,11,26,58,30,21,0,0,0,0,0,9,109,61,0,1,26,0,0,16,1,21,97,28,118,47,72,51,79,38,67,165,40,143,56,10,5,32,12,5,17,4,3,56,53,0,0,4,0,0,2,2,15,36,57,89,92,80,0,40,0,16,0,2,96,109,86,113,59,34,4,98,22,129,23,106,60,51,4,57,5,0,40,1,5,127,42,55,0,0,0,0,8,40,52,61,0,46,0,15,21,0,24,120,114,36,123,79,62,46,65,23,114,9,34,151,3,67,115,7,24,6,20,14,3,24,54,83,142,32,13,12,0,0,0,2,2,81,112,74,3,47,0,42,2,13,54,3,79,25,45,143,136,114,72,50,71,2,90,8,13,166,27,72,10,5,8,15,3,22,6,64,76,1,61,48,0,0,0,0,10,97,141,0,25,38,0,43,0,9,32,13,105,72,25,126,56,65,22,41,0,33,26,10,39,80,81,9,70,1,94,16,6,17,2,22,135,86,2,25,35,0,0,1,0,3,43,106,0,18,0,2,0,0,20,4,101,40,120,192,26,91,58,2,41,0,39,11,60,1,88,43,19,16,50,4,35,0,0,20,20,102,58,123,43,0,0,0,0,3,0,57,57,1,0,5,7,15,0,11,11,26,134,93,0,47,5,45,101,19,28,37,5,34,0,25,70,73,171,26,30,88,60,24,10,36,11,30,64,42,20,0,0,0,0,0,6,104,40,1,0,30,0,0,17,1,17,95,33,121,45,64,50,96,31,82,40,128,112,65,10,2,29,11,5,19,6,2,50,62,0,0,2,0,0,0,0,8,46,59,62,108,69,0,22,1,12,0,1,94,130,89,138,54,27,4,93,18,118,22,108,56,65,0,50,4,0,34,2,2,113,41,54,0,0,0,0,6,38,51,65,0,47,0,16,17,1,21,118,106,39,105,101,73,44,63,37,122,10,24,156,3,60,112,6,22,7,20,17,0,22,36,75,141,36,10,15,0,0,0,2,1,81,94,51,2,13,0,40,5,10,41,2,73,34,50,143,112,112,73,56,77,1,84,1,11,116,7,65,7,5,10,12,5,30,4,78,78,2,64,54,0,0,0,0,2,74,144,16,22,40,1,60,0,9,30,14,100,48,18,117,79,71,15,51,0,22,6,15,10,92,6,44,54,2,84,15,5,15,7,18,89,94,5,32,32,0,0,3,0,2,21,63,0,26,0,18,2,4,15,2,90,39,104,103,9,28,17,20,56,8,88,15,90,1,66,55,18,18,61,5,33,0,0,10,10,102,60,108,52,0,1,0,0,3,1,64,60,1,5,2,1,22,15,31,12,63,119,142,17,71,42,89,47,81,60,52,32,77,0,13,126,107,196,20,34,87,57,20,10,35,11,30,59,19,21,0,0,0,0,0,7,102,61,0,0,45,0,0,21,1,17,88,40,122,60,74,52,81,38,106,29,147,83,62,2,2,32,16,5,16,5,2,60,49,0,1,0,0,0,0,2,6,26,58,83,100,76,0,2,0,14,1,3,100,101,85,109,46,29,4,101,20,132,24,101,66,59,4,50,2,0,43,1,7,121,34,56,0,0,0,0,9,36,58,65,0,49,0,14,20,1,24,118,116,36,123,76,62,37,81,31,122,8,34,160,3,65,110,6,27,7,18,13,1,28,57,91,127,36,14,12,0,0,1,2,0,71,88,77,2,46,0,36,3,11,47,4,78,45,55,168,124,104,80,50,64,2,88,1,12,178,28,72,11,3,9,17,4,23,6,50,71,2,64,64,0,0,0,0,13,96,128,0,23,41,0,58,2,9,31,13,100,45,19,115,84,78,22,44,0,33,27,11,40,64,48,8,68,4,99,16,6,15,0,20,136,87,5,27,32,0,0,0,0,4,35,109,0,19,0,1,0,0,22,6,88,73,108,184,29,91,56,1,41,0,41,11,68,1,86,46,14,18,46,5,35,0,0,19,19,104,61,124,45,0,0,0,0,4,1,55,68,0,0,6,5,15,0,14,10,24,132,108,0,45,8,51,92,18,29,38,2,38,0,25,84,67,61,33,90,57,24,13,36,13,32,56,22,20,0,0,1,0,0,9,100,36,1,0,32,0,5,31,1,17,99,52,127,87,67,49,94,36,82,30,130,107,70,8,4,27,7,6,20,6,2,60,52,0,0,3,0,0,0,0,9,43,60,52,87,70,0,14,0,16,1,2,100,110,96,111,45,36,4,92,17,127,20,107,63,65,0,55,4,0,38,1,2,113,39,52,0,0,0,0,6,38,58,65,0,47,0,16,19,2,12,104,112,30,91,101,75,42,64,36,120,7,25,149,3,60,101,5,23,8,23,16,0,24,39,76,139,35,10,14,0,0,0,3,2,76,93,52,2,13,0,45,4,10,40,2,79,47,53,170,121,113,74,52,79,1,81,1,12,112,6,62,7,4,10,16,4,26,5,61,79,1,63,56,0,0,0,0,1,90,124,16,20,40,0,59,1,9,40,13,102,46,18,126,83,71,15,47,0,30,8,17,9,105,18,46,48,4,93,14,5,16,2,16,120,86,5,23,34,0,0,2,0,1,30,66,0,28,0,16,1,3,17,3,89,46,103,99,10,32,18,16,54,6,82,14,100,2,98,47,23,15,57,5,33,0,0,19,21,102,64,102,55,0,0,0,0,4,1,64,68,0,1,2,10,18,6,36,17,44,112,144,14,66,38,81,54,78,56,66,38,62,10,55,178,128,37,57,30,41,28,26,42,42,48,125,109,130,58,121,96,59,111,156,53,36,15,5,68,89,32,49,52,89,95,50,6,59,134,40,14,8,77,131,43,51,48,111,72,51,3,9,105,101,127,78,157,98,56,107,167,56,35,16,3,69,105,30,50,53,94,93,48,3,58,171,91,46,5,6,77,94,44,53,50,108,73,44,1,20,110

Nearest PDB structures (foldseek):
  9c9i-assembly4_H  TM=1.067E+00  e=2.384E-01  Homo sapiens
  9c9i-assembly2_D  TM=1.035E+00  e=4.501E-01  Homo sapiens
  9c9i-assembly4_G  TM=9.935E-01  e=1.496E-56  Homo sapiens
  8zqg-assembly1_B  TM=9.910E-01  e=3.235E-54  Homo sapiens
  6klr-assembly1_A  TM=9.915E-01  e=3.489E-53  Homo sapiens

Radius of gyration: 35.27 Å; Cα contacts (8 Å, |Δi|>4): 3709; chains: 9; bounding box: 112×113×88 Å

=== Feature glossary ===
A reading guide for the features in this record.

Start from the sequence.

  · This is the polypeptide sequence — one letter per residue, N-terminus first. Length ranges from a few dozen residues for small domains to over a thousand for large multi-domain proteins.

Fold it, and you get atomic coordinates and the backbone conformation that goes with them.

  · Structure coordinates are given as an mmCIF _atom_site loop: one row per atom with element, residue name, chain id, sequence number, and x/y/z position in Å. Only the four main-chain atoms per residue are included here; side chains are omitted to keep the record compact.

  · Backbone dihedral angles. Every residue except chain termini has a φ (preceding-C → N → Cα → C) and a ψ (N → Cα → C → next-N). They are reported in degrees following the IUPAC sign convention. Secondary structure is essentially a statement about which (φ, ψ) basin each residue occupies.

  · The SS8 string is DSSP's per-residue secondary-structure call. α-helix (H) means an i→i+4 H-bond ladder; β-strand (E) means the residue participates in a β-sheet; 3₁₀ (G) and π (I) are tighter and wider helices; T/S are turns/bends; '-' is loop.

  · SS3 is a coarse helix/strand/coil call (letters a/b/c) made by the P-SEA algorithm from inter-Cα distances and dihedrals. It is less detailed than DSSP but needs only Cα positions.

Summarize the fold with a handful of shape descriptors and a per-residue structural alphabet.

  · Radius of gyration (Rg) is the root-mean-square distance of Cα atoms from their centroid — a single number for overall size and compactness. A globular domain of N residues has Rg ≈ 2.2·N^0.38 Å; an extended or disordered chain has a much larger Rg. The Cα contact count is the number of residue pairs whose Cα atoms are within 8 Å and are more than four positions apart in sequence — a standard proxy for tertiary packing density. The bounding box is the smallest axis-aligned box enclosing all Cα atoms.

  · The Foldseek 3Di string encodes local tertiary geometry as a 20-letter alphabet — one character per residue — derived from the relative positions of nearby Cα atoms. Unlike the amino-acid sequence, 3Di is a direct function of the 3D structure, so two proteins with the same fold have similar 3Di strings even at low sequence identity.

  · Solvent-accessible surface area (SASA) is the area in Å² traced out by the centre of a 1.4 Å probe sphere (a water molecule) rolled over the protein's van der Waals surface (Shrake–Rupley / Lee–Richards construction). Buried residues have near-zero SASA; fully exposed residues can exceed 200 Å². The total SASA scales roughly with the number of surface residues.

Ask how reliable the model is.

  · pLDDT (predicted Local Distance Difference Test) is AlphaFold's per-residue confidence score, ranging from 0 to 100. Values above 90 indicate high confidence (typically well-packed cores); 70–90 is confident; 50–70 low confidence; below 50 usually means the region is disordered or the prediction is unreliable there. AlphaFold stores pLDDT in the mmCIF B-factor column.

  · B-factor (Debye–Waller factor) reflects atomic displacement in the crystal lattice. It is an experimental observable (units Å²), not a prediction; low values mean the atom is pinned down, high values mean it moves or is heterogeneous across the crystal.

  · Predicted Aligned Error (PAE) is an AlphaFold confidence matrix: entry (i, j) is the expected error in the position of residue j, in ångströms, when the prediction is superimposed on the true structure at residue i. Low PAE within a block of residues means that block is internally rigid and well-predicted; high PAE between two blocks means their relative placement is uncertain even if each block individually is confident.

Place it in context: what it resembles, what it is annotated as, and how it looks.

  · Nearest PDB neighbors are the top structural matches found by Foldseek when searching this structure against the entire Protein Data Bank. Each hit reports a TM-score (0 to 1; >0.5 almost always implies the same fold) and an E-value. These are *structural* homologs — they may share no detectable sequence similarity.

  · Functional annotations link the protein to curated databases. InterPro entries identify conserved domains and families by matching the sequence against member-database signatures (Pfam, PROSITE, CDD, …). Gene Ontology (GO) terms describe molecular function, biological process, and cellular component in a controlled vocabulary. CATH places the structure in a hierarchical fold classification (Class/Architecture/Topology/Homologous-superfamily). The organism is the source species.

  · Three diagnostic plots accompany the record. The Cα contact map visualizes the tertiary structure as a 2D adjacency matrix (8 Å cutoff, sequence-local contacts suppressed). The Ramachandran plot shows the distribution of backbone (φ, ψ) torsions, with points in the α and β basins reflecting secondary structure content. The PAE plot shows AlphaFold's inter-residue confidence as a color matrix.

  · Six rendered views show the 3D structure from the faces of a cube — i.e. along ±x, ±y, ±z. Rendering representation is drawn randomly per protein from cartoon (secondary-structure ribbons), sticks (backbone bonds), or molecular surface; coloring is either N→C rainbow (blue at the N-terminus through red at the C-terminus) or one color per chain.